Protein 4C68 (pdb70)

Nearest PDB structures (foldseek):
  6may-assembly3_C  TM=1.000E+00  e=2.269E-84  Plasmodium vivax
  8vka-assembly2_B  TM=9.972E-01  e=6.918E-82  Plasmodium vivax Sal-1
  5o9s-assembly2_B  TM=9.877E-01  e=7.662E-59  Homo sapiens
  4uwj-assembly1_A  TM=9.684E-01  e=1.446E-49  Aspergillus fumigatus
  4cax-assembly1_A  TM=9.505E-01  e=1.077E-48  Aspergillus fumigatus

Organism: Plasmodium vivax (strain Salvador I) (NCBI:txid126793)

InterPro domains:
  IPR000903 Glycylpeptide N-tetradecanoyltransferase [PIRSF015892] (17-410)
  IPR000903 Glycylpeptide N-tetradecanoyltransferase [PTHR11377] (14-410)
  IPR016181 Acyl-CoA N-acyltransferase [SSF55729] (26-209)
  IPR016181 Acyl-CoA N-acyltransferase [SSF55729] (211-410)
  IPR022676 Glycylpeptide N-tetradecanoyltransferase, N-terminal [PF01233] (54-207)
  IPR022677 Glycylpeptide N-tetradecanoyltransferase, C-terminal [PF02799] (223-399)
  IPR022678 Glycylpeptide N-tetradecanoyltransferase, conserved site [PS00975] (159-167)
  IPR022678 Glycylpeptide N-tetradecanoyltransferase, conserved site [PS00976] (380-386)

Radius of gyration: 35.95 Å; Cα contacts (8 Å, |Δi|>4): 2367; chains: 3; bounding box: 79×102×96 Å

Foldseek 3Di:
DCVLVVVFQFDDAPDFDDQVAWAFSDDPDDLVVFDPDQFDDPPQKDKDQADLPPLVSLVLLQVQQLQWNDAPPVRFWGWRQDSVQVSLQQPAPPGDSNQWMFMARNVVRHTFWTKGWGWFFKFASRDTAIAIEIDSTTGHPVCPPPPVSVSVVSRSQSVCVNVVHNKYKYKDLDQDRHFLEKWFKWKQFDQQVVCCLLVVDHADPVGDSVVSNVVRDDDLAAPQNQWDWDDPLCLVLCLVQLQVLLPQFRMATRDDSSRSCSQARDDQQFKTKIFDDDPSHTAWMWMWTWIWIQGPPRPPDGIQTETETFDTGHDPDDVLSRVSVNVSVCVVSVHRMYMYIPAACPVVNCVVNVIGTDDTMMGMGMGRIDRHRDYRPRHRGDRD/DCVLQVVFQFADPPDFDDFPAWAFSDDPDDLVPFDPDQDDDPPQKDKDQQDLVDPVSLVLLQVQQQQWADDPPVRFWGWRQDSVQCSLQQCAPPFDSQFWIFMARNVVRHTFWTKGWGWFFKFAQRDTAIAIEIDSTTGHPVCPPPPVSSSNVSRSCRVCVNVVHNKYKYKDLDQDRHFLEKWFKWKQFQQQVVCPLLVVDHDDDVGDSVNRNVVRDDDLAAPQHQWDWDDLLCLVLVLVQLQVLLVQFNIDTNDDSRNSVSQAHDDQQAKTKIFRADPNHTAWMWMWTWIWIAGPPRPPDGIQTETEGFDTGHDPDDPLSRVSNVVSVCVVSPHRMYMYIPEAPPVVNCVVNVIGTDDTMMGMGMGRIDRHRDYRPRPDGDRD/DAVLVVVFQFADAPDFDDQPAKAFSDDDADLVPFDPDAFDDPPQKDKDQQDLVDPVSLVLLQVLQQQWNDAPPVRFWGWRQDSVQVSLQQCAPPGDSQQWMFMARNVVRGTQWTKGWGWFFKAAQNDTATATEIDDGTGHPVCPPPPVSSSSVVRNCRVVVNVVHNKYKYKDLDQDRHFLEKWFKWKFFDQVVVCVVLPNVLDDDLAAPLRQWAFDDPLCLVQCLVQLQVLLVQFNIATNADSSRSCSQGRDDQQAKTKIFRDDPSHTAWMWIWTWIWIAGPPDPPDGIAIETETFDTGHDPDDVLSRVSNNVSVCVVSPHRMYMYIPAAPPVVRCVVSVIHTGDTMMGMGMGRIDRGRDYRNRHRGDRD

Secondary structure (DSSP, 8-state):
--TTGGGSSS--TT----TT-EE-SS-S--GGGS--SPPPPPTTEEEEE--TTSHHHHHHHHHHHHHHS-B-TTSSEEE---HHHHHHHH--TT--GGGEEEEEETTTTEEEEEEEEEEEEEEETTEEEEEEEEEEEEE-GGGTTSSHHHHHHHHHHHHHHTTT---EEEEESS--S--SEEEEEEEEESSHHHHHHTTSS---SS--HHHHHHHT---SS-SSTT-EE--GGGHHHHHHHHHHHHTTSSEEE---HHHHHHHHS-BTTTEEEEEEEETTEEEEEEEEEE--EEESS-SS-SEE-EEEE---EESSS-HHHHHHHHHHHHHHTT-SEEEEES-TTTHHHHTTTT-EEEEEEEEEEEES-EE----GGGB-----/--TTGGGSSS--TT----TT-EE-SS-S--GGGS--SPPP--TTEEEEE--TTSHHHHHHHHHHHHHHS-B-TTSSEEE---HHHHHHHH--TT--GGGEEEEEETTTTEEEEEEEEEEEEEEETTEEEEEEEEEEEEE-GGGTTSSHHHHHHHHHHHHHHTTT--EEEEEESS--S--SEEEEEEEEESSHHHHHHTTSS---SS--HHHHHHHH---S--SSTT-EE--GGGHHHHHHHHHHHHTTSSEEE---HHHHHHHHS-BTTTEEEEEEEETTEEEEEEEEEE--EEESS-SS-SEE-EEEE---EESSS-HHHHHHHHHHHHHHTT-SEEEEES-TTTHHHHTTTT-EEEEEEEEEEEES-EE----GGGB-----/--TTGGGSSS--TT----TT-EE-SS-S--GGGS--SPPP--TTEEEEE--TTSHHHHHHHHHHHHHHS-B-TTSSEEE---HHHHHHHH--TT--GGGEEEEEETTTTEEEEEEEEEEEEEEETTEEEEEEEEEEEEE-GGGTTSSHHHHHHHHHHHHHHTTT---EEEEESS--S--SEEEEEEEEESSHHHHHHTT------SS-SSTT-EE--GGGHHHHHHHHHHHHTTSSEEE---HHHHHHHHS-BTTTEEEEEEEETTEEEEEEEEEE--EEESS-SS--EE-EEEE---EESSS-HHHHHHHHHHHHHHTT-SEEEEES-TTTHHHHTTTTPEEEEEEEEEEEES-EE----GGGB-----

Structure (mmCIF, N/CA/C/O backbone):
data_4C68
#
_entry.id   4C68
#
_cell.length_a   57.330
_cell.length_b   121.430
_cell.length_c   178.740
_cell.angle_alpha   90.00
_cell.angle_beta   90.00
_cell.angle_gamma   90.00
#
_symmetry.space_group_name_H-M   'P 21 21 21'
#
loop_
_entity.id
_entity.type
_entity.pdbx_description
1 polymer 'GLYCYLPEPTIDE N-TETRADECANOYLTRANSFERASE'
2 non-polymer 'FORMIC ACID'
3 non-polymer 'DIMETHYL SULFOXIDE'
4 non-polymer N-(10-aminodecanoyl)-L-seryl-N-(2-cyclohexylethyl)-L-lysinamide
5 non-polymer 2-oxopentadecyl-CoA
6 non-polymer 'CHLORIDE ION'
7 non-polymer 'MAGNESIUM ION'
8 non-polymer 'SULFATE ION'
9 water water
#
loop_
_atom_site.group_PDB
_atom_site.id
_atom_site.type_symbol
_atom_site.label_atom_id
_atom_site.label_alt_id
_atom_site.label_comp_id
_atom_site.label_asym_id
_atom_site.label_entity_id
_atom_site.label_seq_id
_atom_site.pdbx_PDB_ins_code
_atom_site.Cartn_x
_atom_site.Cartn_y
_atom_site.Cartn_z
_atom_site.occupancy
_atom_site.B_iso_or_equiv
_atom_site.auth_seq_id
_atom_site.auth_comp_id
_atom_site.auth_asym_id
_atom_site.auth_atom_id
_atom_site.pdbx_PDB_model_num
ATOM 1 N N A ASP A 1 1 ? 18.094 -42.663 -54.110 0.50 28.08 27 ASP A N 1
ATOM 2 N N B ASP A 1 1 ? 18.118 -40.695 -53.996 0.50 22.27 27 ASP A N 1
ATOM 3 C CA A ASP A 1 1 ? 18.704 -41.478 -54.799 0.50 24.86 27 ASP A CA 1
ATOM 4 C CA B ASP A 1 1 ? 19.197 -39.777 -54.472 0.50 19.70 27 ASP A CA 1
ATOM 5 C C A ASP A 1 1 ? 18.158 -41.317 -56.218 0.50 23.44 27 ASP A C 1
ATOM 6 C C B ASP A 1 1 ? 19.236 -39.457 -55.989 0.50 19.55 27 ASP A C 1
ATOM 7 O O A ASP A 1 1 ? 17.512 -42.218 -56.757 0.50 26.05 27 ASP A O 1
ATOM 8 O O B ASP A 1 1 ? 20.035 -38.620 -56.376 0.50 16.76 27 ASP A O 1
ATOM 17 N N . TYR A 1 2 ? 18.413 -40.152 -56.798 1.00 20.22 28 TYR A N 1
ATOM 18 C CA . TYR A 1 2 ? 18.044 -39.832 -58.211 1.00 16.68 28 TYR A CA 1
ATOM 19 C C . TYR A 1 2 ? 19.268 -39.397 -59.003 1.00 16.77 28 TYR A C 1
ATOM 20 O O . TYR A 1 2 ? 19.410 -38.241 -59.387 1.00 13.11 28 TYR A O 1
ATOM 29 N N . LYS A 1 3 ? 20.123 -40.364 -59.269 1.00 15.24 29 LYS A N 1
ATOM 30 C CA A LYS A 1 3 ? 21.411 -40.174 -59.944 0.50 15.10 29 LYS A CA 1
ATOM 31 C CA B LYS A 1 3 ? 21.411 -40.118 -59.913 0.50 14.95 29 LYS A CA 1
ATOM 32 C C . LYS A 1 3 ? 21.270 -39.585 -61.367 1.00 14.00 29 LYS A C 1
ATOM 33 O O . LYS A 1 3 ? 22.074 -38.768 -61.803 1.00 15.14 29 LYS A O 1
ATOM 44 N N . PHE A 1 4 ? 20.218 -40.021 -62.095 1.00 11.35 30 PHE A N 1
ATOM 45 C CA . PHE A 1 4 ? 19.998 -39.421 -63.405 1.00 10.88 30 PHE A CA 1
ATOM 46 C C . PHE A 1 4 ? 19.289 -38.066 -63.245 1.00 12.61 30 PHE A C 1
ATOM 47 O O . PHE A 1 4 ? 19.733 -37.092 -63.844 1.00 9.92 30 PHE A O 1
ATOM 55 N N . TRP A 1 5 ? 18.160 -38.038 -62.518 1.00 10.30 31 TRP A N 1
ATOM 56 C CA . TRP A 1 5 ? 17.401 -36.814 -62.459 1.00 11.26 31 TRP A CA 1
ATOM 57 C C . TRP A 1 5 ? 18.141 -35.591 -61.918 1.00 13.20 31 TRP A C 1
ATOM 58 O O . TRP A 1 5 ? 17.951 -34.483 -62.390 1.00 10.99 31 TRP A O 1
ATOM 69 N N . TYR A 1 6 ? 19.093 -35.846 -61.010 1.00 12.03 32 TYR A N 1
ATOM 70 C CA A TYR A 1 6 ? 20.035 -34.876 -60.376 0.50 13.41 32 TYR A CA 1
ATOM 71 C CA B TYR A 1 6 ? 19.846 -34.788 -60.399 0.50 12.84 32 TYR A CA 1
ATOM 72 C C . TYR A 1 6 ? 20.864 -34.162 -61.411 1.00 11.15 32 TYR A C 1
ATOM 73 O O . TYR A 1 6 ? 21.311 -33.043 -61.198 1.00 13.61 32 TYR A O 1
ATOM 90 N N . THR A 1 7 ? 21.078 -34.839 -62.566 1.00 10.32 33 THR A N 1
ATOM 91 C CA . THR A 1 7 ? 21.927 -34.247 -63.635 1.00 9.83 33 THR A CA 1
ATOM 92 C C . THR A 1 7 ? 21.174 -33.355 -64.617 1.00 9.84 33 THR A C 1
ATOM 93 O O . THR A 1 7 ? 21.801 -32.693 -65.446 1.00 13.44 33 THR A O 1
ATOM 97 N N . GLN A 1 8 ? 19.866 -33.276 -64.387 1.00 11.81 34 GLN A N 1
ATOM 98 C CA . GLN A 1 8 ? 18.856 -32.610 -65.285 1.00 11.12 34 GLN A CA 1
ATOM 99 C C . GLN A 1 8 ? 18.423 -31.255 -64.696 1.00 10.85 34 GLN A C 1
ATOM 100 O O . GLN A 1 8 ? 18.419 -31.121 -63.466 1.00 11.55 34 GLN A O 1
ATOM 106 N N . PRO A 1 9 ? 18.083 -30.291 -65.586 1.00 9.98 35 PRO A N 1
ATOM 107 C CA . PRO A 1 9 ? 17.457 -29.027 -65.077 1.00 9.18 35 PRO A CA 1
ATOM 108 C C . PRO A 1 9 ? 16.006 -29.185 -64.586 1.00 10.21 35 PRO A C 1
ATOM 109 O O . PRO A 1 9 ? 14.968 -28.848 -65.226 1.00 8.33 35 PRO A O 1
ATOM 113 N N . VAL A 1 10 ? 15.927 -29.772 -63.395 1.00 10.30 36 VAL A N 1
ATOM 114 C CA . VAL A 1 10 ? 14.680 -30.024 -62.670 1.00 8.97 36 VAL A CA 1
ATOM 115 C C . VAL A 1 10 ? 15.007 -29.717 -61.183 1.00 9.52 36 VAL A C 1
ATOM 116 O O . VAL A 1 10 ? 16.166 -29.603 -60.799 1.00 9.89 36 VAL A O 1
ATOM 120 N N . PRO A 1 11 ? 13.981 -29.455 -60.383 1.00 9.74 37 PRO A N 1
ATOM 121 C CA . PRO A 1 11 ? 14.274 -29.110 -58.965 1.00 10.88 37 PRO A CA 1
ATOM 122 C C . PRO A 1 11 ? 14.848 -30.249 -58.202 1.00 12.39 37 PRO A C 1
ATOM 123 O O . PRO A 1 11 ? 14.501 -31.423 -58.483 1.00 14.52 37 PRO A O 1
ATOM 127 N N . LYS A 1 12 ? 15.792 -29.894 -57.307 1.00 15.02 38 LYS A N 1
ATOM 128 C CA . LYS A 1 12 ? 16.202 -30.785 -56.256 1.00 17.13 38 LYS A CA 1
ATOM 129 C C . LYS A 1 12 ? 15.028 -31.090 -55.341 1.00 19.87 38 LYS A C 1
ATOM 130 O O . LYS A 1 12 ? 14.041 -30.319 -55.271 1.00 17.08 38 LYS A O 1
ATOM 136 N N . ILE A 1 13 ? 15.125 -32.214 -54.656 1.00 25.64 39 ILE A N 1
ATOM 137 C CA . ILE A 1 13 ? 14.041 -32.722 -53.791 1.00 28.41 39 ILE A CA 1
ATOM 138 C C . ILE A 1 13 ? 13.614 -31.726 -52.693 1.00 27.15 39 ILE A C 1
ATOM 139 O O . ILE A 1 13 ? 12.445 -31.705 -52.325 1.00 24.06 39 ILE A O 1
ATOM 144 N N . ASN A 1 14 ? 14.518 -30.867 -52.231 1.00 24.51 40 ASN A N 1
ATOM 145 C CA . ASN A 1 14 ? 14.178 -29.857 -51.223 1.00 22.98 40 ASN A CA 1
ATOM 146 C C . ASN A 1 14 ? 13.962 -28.452 -51.742 1.00 22.41 40 ASN A C 1
ATOM 147 O O . ASN A 1 14 ? 13.806 -27.531 -50.941 1.00 22.88 40 ASN A O 1
ATOM 152 N N . ASP A 1 15 ? 13.933 -28.267 -53.077 1.00 22.71 41 ASP A N 1
ATOM 153 C CA . ASP A 1 15 ? 13.781 -26.930 -53.711 1.00 20.92 41 ASP A CA 1
ATOM 154 C C . ASP A 1 15 ? 12.316 -26.459 -53.527 1.00 20.91 41 ASP A C 1
ATOM 155 O O . ASP A 1 15 ? 11.360 -27.227 -53.748 1.00 23.63 41 ASP A O 1
ATOM 160 N N . GLU A 1 16 ? 12.195 -25.193 -53.114 1.00 20.10 42 GLU A N 1
ATOM 161 C CA A GLU A 1 16 ? 10.912 -24.561 -52.822 0.50 19.68 42 GLU A CA 1
ATOM 162 C CA B GLU A 1 16 ? 10.918 -24.585 -52.818 0.50 19.62 42 GLU A CA 1
ATOM 163 C C . GLU A 1 16 ? 11.005 -23.201 -53.402 1.00 18.34 42 GLU A C 1
ATOM 164 O O . GLU A 1 16 ? 11.919 -22.471 -53.065 1.00 19.23 42 GLU A O 1
ATOM 175 N N . PHE A 1 17 ? 10.051 -22.839 -54.286 1.00 16.16 43 PHE A N 1
ATOM 176 C CA . PHE A 1 17 ? 10.123 -21.517 -54.907 1.00 12.97 43 PHE A CA 1
ATOM 177 C C . PHE A 1 17 ? 8.928 -20.655 -54.600 1.00 12.29 43 PHE A C 1
ATOM 178 O O . PHE A 1 17 ? 7.800 -21.109 -54.539 1.00 11.09 43 PHE A O 1
ATOM 186 N N . ASN A 1 18 ? 9.226 -19.335 -54.455 1.00 11.24 44 ASN A N 1
ATOM 187 C CA . ASN A 1 18 ? 8.146 -18.344 -54.262 1.00 12.05 44 ASN A CA 1
ATOM 188 C C . ASN A 1 18 ? 7.188 -18.297 -55.427 1.00 12.01 44 ASN A C 1
ATOM 189 O O . ASN A 1 18 ? 7.594 -18.601 -56.540 1.00 11.78 44 ASN A O 1
ATOM 194 N N . GLU A 1 19 ? 5.933 -17.842 -55.201 1.00 12.18 45 GLU A N 1
ATOM 195 C CA . GLU A 1 19 ? 4.906 -17.587 -56.282 1.00 15.29 45 GLU A CA 1
ATOM 196 C C . GLU A 1 19 ? 5.392 -16.714 -57.411 1.00 16.59 45 GLU A C 1
ATOM 197 O O . GLU A 1 19 ? 5.034 -16.945 -58.537 1.00 17.65 45 GLU A O 1
ATOM 203 N N . SER A 1 20 ? 6.326 -15.821 -57.132 1.00 16.19 46 SER A N 1
ATOM 204 C CA . SER A 1 20 ? 6.789 -14.864 -58.081 1.00 18.95 46 SER A CA 1
ATOM 205 C C . SER A 1 20 ? 7.909 -15.449 -58.999 1.00 18.21 46 SER A C 1
ATOM 206 O O . SER A 1 20 ? 8.268 -14.853 -59.996 1.00 21.41 46 SER A O 1
ATOM 209 N N . VAL A 1 21 ? 8.437 -16.599 -58.619 1.00 16.72 47 VAL A N 1
ATOM 210 C CA . VAL A 1 21 ? 9.446 -17.294 -59.444 1.00 15.82 47 VAL A CA 1
ATOM 211 C C . VAL A 1 21 ? 8.768 -18.161 -60.520 1.00 15.47 47 VAL A C 1
ATOM 212 O O . VAL A 1 21 ? 7.877 -18.909 -60.220 1.00 17.99 47 VAL A O 1
ATOM 216 N N . ASN A 1 22 ? 9.114 -17.935 -61.780 1.00 13.81 48 ASN A N 1
ATOM 217 C CA . ASN A 1 22 ? 8.379 -18.542 -62.912 1.00 14.85 48 ASN A CA 1
ATOM 218 C C . ASN A 1 22 ? 9.307 -18.429 -64.121 1.00 14.98 48 ASN A C 1
ATOM 219 O O . ASN A 1 22 ? 9.176 -17.497 -64.919 1.00 15.28 48 ASN A O 1
ATOM 224 N N . GLU A 1 23 ? 10.295 -19.315 -64.279 1.00 12.48 49 GLU A N 1
ATOM 225 C CA . GLU A 1 23 ? 11.370 -19.069 -65.268 1.00 12.06 49 GLU A CA 1
ATOM 226 C C . GLU A 1 23 ? 12.095 -20.381 -65.438 1.00 11.34 49 GLU A C 1
ATOM 227 O O . GLU A 1 23 ? 11.870 -21.329 -64.622 1.00 12.40 49 GLU A O 1
ATOM 233 N N . PRO A 1 24 ? 12.888 -20.523 -66.486 1.00 10.64 50 PRO A N 1
ATOM 234 C CA . PRO A 1 24 ? 13.641 -21.765 -66.780 1.00 10.85 50 PRO A CA 1
ATOM 235 C C . PRO A 1 24 ? 14.777 -21.933 -65.751 1.00 11.25 50 PRO A C 1
ATOM 236 O O . PRO A 1 24 ? 15.243 -20.936 -65.172 1.00 10.14 50 PRO A O 1
ATOM 240 N N . PHE A 1 25 ? 15.140 -23.184 -65.420 1.00 8.99 51 PHE A N 1
ATOM 241 C CA . PHE A 1 25 ? 16.444 -23.427 -64.815 1.00 10.15 51 PHE A CA 1
ATOM 242 C C . PHE A 1 25 ? 17.576 -22.962 -65.671 1.00 12.23 51 PHE A C 1
ATOM 243 O O . PHE A 1 25 ? 18.479 -22.330 -65.182 1.00 14.34 51 PHE A O 1
ATOM 251 N N . ILE A 1 26 ? 17.510 -23.187 -66.977 1.00 12.01 52 ILE A N 1
ATOM 252 C CA . ILE A 1 26 ? 18.675 -22.870 -67.893 1.00 14.87 52 ILE A CA 1
ATOM 253 C C . ILE A 1 26 ? 18.092 -22.121 -69.089 1.00 13.38 52 ILE A C 1
ATOM 254 O O . ILE A 1 26 ? 17.226 -22.642 -69.830 1.00 13.38 52 ILE A O 1
ATOM 259 N N . SER A 1 27 ? 18.463 -20.850 -69.217 1.00 16.49 53 SER A N 1
ATOM 260 C CA . SER A 1 27 ? 18.002 -19.960 -70.236 1.00 18.04 53 SER A CA 1
ATOM 261 C C . SER A 1 27 ? 19.022 -19.785 -71.342 1.00 19.32 53 SER A C 1
ATOM 262 O O . SER A 1 27 ? 20.176 -20.234 -71.241 1.00 20.91 53 SER A O 1
ATOM 265 N N . ASP A 1 28 ? 18.645 -19.014 -72.366 1.00 20.53 54 ASP A N 1
ATOM 266 C CA . ASP A 1 28 ? 19.597 -18.602 -73.455 1.00 23.09 54 ASP A CA 1
ATOM 267 C C . ASP A 1 28 ? 20.193 -19.865 -74.082 1.00 20.26 54 ASP A C 1
ATOM 268 O O . ASP A 1 28 ? 21.442 -19.995 -74.290 1.00 22.16 54 ASP A O 1
ATOM 273 N N . ASN A 1 29 ? 19.334 -20.845 -74.342 1.00 20.14 55 ASN A N 1
ATOM 274 C CA . ASN A 1 29 ? 19.799 -22.075 -75.003 1.00 16.44 55 ASN A CA 1
ATOM 275 C C . ASN A 1 29 ? 19.841 -21.823 -76.484 1.00 18.76 55 ASN A C 1
ATOM 276 O O . ASN A 1 29 ? 19.111 -20.957 -76.991 1.00 18.31 55 ASN A O 1
ATOM 281 N N . LYS A 1 30 ? 20.721 -22.538 -77.194 1.00 18.52 56 LYS A N 1
ATOM 282 C CA . LYS A 1 30 ? 21.001 -22.292 -78.645 1.00 18.90 56 LYS A CA 1
ATOM 283 C C . LYS A 1 30 ? 20.821 -23.589 -79.413 1.00 16.62 56 LYS A C 1
ATOM 284 O O . LYS A 1 30 ? 21.487 -24.610 -79.083 1.00 16.62 56 LYS A O 1
ATOM 290 N N . VAL A 1 31 ? 19.897 -23.594 -80.391 1.00 16.09 57 VAL A N 1
ATOM 291 C CA . VAL A 1 31 ? 19.659 -24.789 -81.219 1.00 15.48 57 VAL A CA 1
ATOM 292 C C . VAL A 1 31 ? 20.955 -25.219 -81.898 1.00 16.53 57 VAL A C 1
ATOM 293 O O . VAL A 1 31 ? 21.212 -26.413 -82.076 1.00 16.93 57 VAL A O 1
ATOM 297 N N . GLU A 1 32 ? 21.737 -24.214 -82.303 1.00 14.95 58 GLU A N 1
ATOM 298 C CA A GLU A 1 32 ? 23.068 -24.393 -82.875 0.50 15.47 58 GLU A CA 1
ATOM 299 C CA B GLU A 1 32 ? 23.013 -24.521 -82.965 0.50 15.28 58 GLU A CA 1
ATOM 300 C C . GLU A 1 32 ? 23.991 -25.354 -82.089 1.00 15.09 58 GLU A C 1
ATOM 301 O O . GLU A 1 32 ? 24.852 -26.022 -82.670 1.00 15.02 58 GLU A O 1
ATOM 312 N N . ASP A 1 33 ? 23.810 -25.386 -80.729 1.00 12.83 59 ASP A N 1
ATOM 313 C CA . ASP A 1 33 ? 24.796 -26.093 -79.824 1.00 12.69 59 ASP A CA 1
ATOM 314 C C . ASP A 1 33 ? 24.331 -27.534 -79.532 1.00 12.00 59 ASP A C 1
ATOM 315 O O . ASP A 1 33 ? 25.047 -28.300 -78.877 1.00 13.70 59 ASP A O 1
ATOM 320 N N . VAL A 1 34 ? 23.125 -27.857 -79.971 1.00 9.68 60 VAL A N 1
ATOM 321 C CA . VAL A 1 34 ? 22.502 -29.160 -79.538 1.00 10.06 60 VAL A CA 1
ATOM 322 C C . VAL A 1 34 ? 23.251 -30.275 -80.228 1.00 8.75 60 VAL A C 1
ATOM 323 O O . VAL A 1 34 ? 23.539 -30.104 -81.453 1.00 11.14 60 VAL A O 1
ATOM 327 N N . ARG A 1 35 ? 23.384 -31.418 -79.513 1.00 9.36 61 ARG A N 1
ATOM 328 C CA . ARG A 1 35 ? 24.038 -32.548 -80.142 1.00 10.68 61 ARG A CA 1
ATOM 329 C C . ARG A 1 35 ? 23.258 -32.989 -81.378 1.00 10.24 61 ARG A C 1
ATOM 330 O O . ARG A 1 35 ? 22.049 -33.164 -81.327 1.00 9.45 61 ARG A O 1
ATOM 338 N N . LYS A 1 36 ? 24.042 -33.317 -82.445 1.00 12.19 62 LYS A N 1
ATOM 339 C CA A LYS A 1 36 ? 23.563 -33.806 -83.756 0.50 11.93 62 LYS A CA 1
ATOM 340 C CA B LYS A 1 36 ? 23.400 -33.807 -83.656 0.50 12.47 62 LYS A CA 1
ATOM 341 C C . LYS A 1 36 ? 23.557 -35.327 -83.820 1.00 10.78 62 LYS A C 1
ATOM 342 O O . LYS A 1 36 ? 22.966 -35.902 -84.699 1.00 12.26 62 LYS A O 1
ATOM 353 N N . ASP A 1 37 ? 24.258 -35.935 -82.927 1.00 10.24 63 ASP A N 1
ATOM 354 C CA . ASP A 1 37 ? 24.403 -37.372 -82.891 1.00 10.35 63 ASP A CA 1
ATOM 355 C C . ASP A 1 37 ? 23.391 -38.043 -81.956 1.00 11.05 63 ASP A C 1
ATOM 356 O O . ASP A 1 37 ? 23.173 -37.545 -80.915 1.00 12.53 63 ASP A O 1
ATOM 361 N N . GLU A 1 38 ? 22.851 -39.205 -82.366 1.00 9.80 64 GLU A N 1
ATOM 362 C CA . GLU A 1 38 ? 21.864 -39.934 -81.523 1.00 10.56 64 GLU A CA 1
ATOM 363 C C . GLU A 1 38 ? 22.594 -40.523 -80.331 1.00 9.79 64 GLU A C 1
ATOM 364 O O . GLU A 1 38 ? 23.836 -40.853 -80.384 1.00 9.78 64 GLU A O 1
ATOM 370 N N . TYR A 1 39 ? 21.955 -40.570 -79.185 1.00 8.68 65 TYR A N 1
ATOM 371 C CA . TYR A 1 39 ? 22.547 -41.135 -78.010 1.00 9.02 65 TYR A CA 1
ATOM 372 C C . TYR A 1 39 ? 22.860 -42.580 -78.329 1.00 10.21 65 TYR A C 1
ATOM 373 O O . TYR A 1 39 ? 22.191 -43.244 -79.088 1.00 10.62 65 TYR A O 1
ATOM 382 N N . LYS A 1 40 ? 23.853 -43.094 -77.610 0.50 9.20 66 LYS A N 1
ATOM 383 C CA A LYS A 1 40 ? 24.311 -44.463 -77.731 0.50 10.22 66 LYS A CA 1
ATOM 384 C CA B LYS A 1 40 ? 24.267 -44.476 -77.757 0.50 9.70 66 LYS A CA 1
ATOM 385 C C . LYS A 1 40 ? 23.433 -45.429 -76.954 0.50 9.83 66 LYS A C 1
ATOM 386 O O . LYS A 1 40 ? 23.145 -45.231 -75.765 0.50 8.31 66 LYS A O 1
ATOM 397 N N . LEU A 1 41 ? 23.069 -46.499 -77.626 1.00 11.90 67 LEU A N 1
ATOM 398 C CA . LEU A 1 41 ? 22.301 -47.564 -77.034 1.00 12.66 67 LEU A CA 1
ATOM 399 C C . LEU A 1 41 ? 23.247 -48.676 -76.692 1.00 12.17 67 LEU A C 1
ATOM 400 O O . LEU A 1 41 ? 24.334 -48.738 -77.253 1.00 12.73 67 LEU A O 1
ATOM 405 N N . PRO A 1 42 ? 22.836 -49.572 -75.808 1.00 13.52 68 PRO A N 1
ATOM 406 C CA . PRO A 1 42 ? 23.724 -50.720 -75.659 1.00 14.32 68 PRO A CA 1
ATOM 407 C C . PRO A 1 42 ? 23.952 -51.547 -76.943 1.00 13.71 68 PRO A C 1
ATOM 408 O O . PRO A 1 42 ? 23.090 -51.603 -77.813 1.00 12.23 68 PRO A O 1
ATOM 412 N N . PRO A 1 43 ? 25.083 -52.306 -77.034 1.00 14.06 69 PRO A N 1
ATOM 413 C CA . PRO A 1 43 ? 25.247 -53.171 -78.211 1.00 14.62 69 PRO A CA 1
ATOM 414 C C . PRO A 1 43 ? 23.969 -54.054 -78.603 1.00 12.50 69 PRO A C 1
ATOM 415 O O . PRO A 1 43 ? 23.283 -54.571 -77.739 1.00 16.81 69 PRO A O 1
ATOM 419 N N . GLY A 1 44 ? 23.701 -54.146 -79.909 1.00 14.66 70 GLY A N 1
ATOM 420 C CA . GLY A 1 44 ? 22.626 -54.901 -80.516 1.00 15.79 70 GLY A CA 1
ATOM 421 C C . GLY A 1 44 ? 21.236 -54.309 -80.406 1.00 12.81 70 GLY A C 1
ATOM 422 O O . GLY A 1 44 ? 20.239 -54.984 -80.601 1.00 13.49 70 GLY A O 1
ATOM 423 N N . TYR A 1 45 ? 21.155 -53.015 -80.025 1.00 12.57 71 TYR A N 1
ATOM 424 C CA . TYR A 1 45 ? 19.889 -52.279 -80.019 1.00 12.44 71 TYR A CA 1
ATOM 425 C C . TYR A 1 45 ? 20.029 -51.015 -80.872 1.00 11.29 71 TYR A C 1
ATOM 426 O O . TYR A 1 45 ? 21.137 -50.475 -80.987 1.00 14.36 71 TYR A O 1
ATOM 435 N N . SER A 1 46 ? 18.920 -50.601 -81.500 1.00 12.58 72 SER A N 1
ATOM 436 C CA . SER A 1 46 ? 18.943 -49.546 -82.526 1.00 12.04 72 SER A CA 1
ATOM 437 C C . SER A 1 46 ? 17.720 -48.650 -82.322 1.00 10.61 72 SER A C 1
ATOM 438 O O . SER A 1 46 ? 16.582 -49.079 -82.114 1.00 9.01 72 SER A O 1
ATOM 441 N N . TRP A 1 47 ? 17.948 -47.350 -82.586 1.00 9.81 73 TRP A N 1
ATOM 442 C CA . TRP A 1 47 ? 16.841 -46.436 -82.731 1.00 10.04 73 TRP A CA 1
ATOM 443 C C . TRP A 1 47 ? 15.959 -46.804 -83.894 1.00 10.27 73 TRP A C 1
ATOM 444 O O . TRP A 1 47 ? 16.419 -47.279 -84.921 1.00 12.21 73 TRP A O 1
ATOM 455 N N . TYR A 1 48 ? 14.688 -46.479 -83.798 1.00 10.56 74 TYR A N 1
ATOM 456 C CA . TYR A 1 48 ? 13.837 -46.761 -84.936 1.00 12.60 74 TYR A CA 1
ATOM 457 C C . TYR A 1 48 ? 12.891 -45.626 -84.991 1.00 13.57 74 TYR A C 1
ATOM 458 O O . TYR A 1 48 ? 12.354 -45.306 -83.974 1.00 16.05 74 TYR A O 1
ATOM 467 N N . VAL A 1 49 ? 12.610 -44.976 -86.119 1.00 16.56 75 VAL A N 1
ATOM 468 C CA . VAL A 1 49 ? 11.558 -43.932 -86.014 1.00 16.96 75 VAL A CA 1
ATOM 469 C C . VAL A 1 49 ? 10.262 -44.566 -86.460 1.00 14.89 75 VAL A C 1
ATOM 470 O O . VAL A 1 49 ? 10.197 -45.138 -87.562 1.00 17.16 75 VAL A O 1
ATOM 474 N N A CYS A 1 50 ? 9.248 -44.529 -85.588 0.50 11.51 76 CYS A N 1
ATOM 475 N N B CYS A 1 50 ? 9.241 -44.548 -85.599 0.50 14.41 76 CYS A N 1
ATOM 476 C CA A CYS A 1 50 ? 7.962 -45.187 -85.762 0.50 9.57 76 CYS A CA 1
ATOM 477 C CA B CYS A 1 50 ? 7.986 -45.188 -85.943 0.50 13.71 76 CYS A CA 1
ATOM 478 C C A CYS A 1 50 ? 7.010 -44.272 -86.555 0.50 9.88 76 CYS A C 1
ATOM 479 C C B CYS A 1 50 ? 7.131 -44.221 -86.686 0.50 12.68 76 CYS A C 1
ATOM 480 O O A CYS A 1 50 ? 6.874 -43.046 -86.237 0.50 9.05 76 CYS A O 1
ATOM 481 O O B CYS A 1 50 ? 7.151 -42.963 -86.432 0.50 11.61 76 CYS A O 1
ATOM 486 N N . ASP A 1 51 ? 6.337 -44.797 -87.569 1.00 10.40 77 ASP A N 1
ATOM 487 C CA . ASP A 1 51 ? 5.324 -43.975 -88.273 1.00 10.97 77 ASP A CA 1
ATOM 488 C C . ASP A 1 51 ? 3.954 -44.383 -87.761 1.00 10.72 77 ASP A C 1
ATOM 489 O O . ASP A 1 51 ? 3.410 -45.499 -88.137 1.00 9.68 77 ASP A O 1
ATOM 494 N N . VAL A 1 52 ? 3.482 -43.571 -86.813 1.00 10.45 78 VAL A N 1
ATOM 495 C CA . VAL A 1 52 ? 2.249 -43.948 -86.195 1.00 11.17 78 VAL A CA 1
ATOM 496 C C . VAL A 1 52 ? 1.098 -43.898 -87.147 1.00 10.73 78 VAL A C 1
ATOM 497 O O . VAL A 1 52 ? 0.102 -44.531 -86.899 1.00 9.63 78 VAL A O 1
ATOM 501 N N . LYS A 1 53 ? 1.291 -43.295 -88.300 1.00 10.07 79 LYS A N 1
ATOM 502 C CA . LYS A 1 53 ? 0.245 -43.414 -89.337 1.00 9.96 79 LYS A CA 1
ATOM 503 C C . LYS A 1 53 ? 0.252 -44.646 -90.181 1.00 10.46 79 LYS A C 1
ATOM 504 O O . LYS A 1 53 ? -0.715 -44.880 -90.927 1.00 12.98 79 LYS A O 1
ATOM 510 N N . ASP A 1 54 ? 1.270 -45.491 -89.975 1.00 10.51 80 ASP A N 1
ATOM 511 C CA . ASP A 1 54 ? 1.363 -46.757 -90.660 1.00 9.06 80 ASP A CA 1
ATOM 512 C C . ASP A 1 54 ? 0.781 -47.797 -89.745 1.00 10.50 80 ASP A C 1
ATOM 513 O O . ASP A 1 54 ? 1.273 -47.944 -88.630 1.00 9.32 80 ASP A O 1
ATOM 518 N N . GLU A 1 55 ? -0.243 -48.537 -90.177 1.00 9.45 81 GLU A N 1
ATOM 519 C CA . GLU A 1 55 ? -0.922 -49.475 -89.295 1.00 9.91 81 GLU A CA 1
ATOM 520 C C . GLU A 1 55 ? 0.037 -50.504 -88.702 1.00 10.80 81 GLU A C 1
ATOM 521 O O . GLU A 1 55 ? -0.086 -50.813 -87.486 1.00 10.48 81 GLU A O 1
ATOM 527 N N . LYS A 1 56 ? 1.050 -51.002 -89.467 1.00 10.39 82 LYS A N 1
ATOM 528 C CA . LYS A 1 56 ? 1.958 -51.993 -88.881 1.00 10.18 82 LYS A CA 1
ATOM 529 C C . LYS A 1 56 ? 2.893 -51.428 -87.825 1.00 11.61 82 LYS A C 1
ATOM 530 O O . LYS A 1 56 ? 3.060 -52.004 -86.788 1.00 9.30 82 LYS A O 1
ATOM 536 N N . ASP A 1 57 ? 3.512 -50.298 -88.078 1.00 9.93 83 ASP A N 1
ATOM 537 C CA . ASP A 1 57 ? 4.348 -49.641 -86.973 1.00 11.01 83 ASP A CA 1
ATOM 538 C C . ASP A 1 57 ? 3.479 -49.388 -85.751 1.00 10.30 83 ASP A C 1
ATOM 539 O O . ASP A 1 57 ? 3.921 -49.638 -84.621 1.00 9.95 83 ASP A O 1
ATOM 544 N N . ARG A 1 58 ? 2.302 -48.807 -85.980 1.00 8.64 84 ARG A N 1
ATOM 545 C CA . ARG A 1 58 ? 1.388 -48.440 -84.885 1.00 9.91 84 ARG A CA 1
ATOM 546 C C . ARG A 1 58 ? 0.964 -49.755 -84.142 1.00 9.86 84 ARG A C 1
ATOM 547 O O . ARG A 1 58 ? 0.961 -49.787 -82.891 1.00 8.67 84 ARG A O 1
ATOM 555 N N . SER A 1 59 ? 0.820 -50.870 -84.815 1.00 8.97 85 SER A N 1
ATOM 556 C CA A SER A 1 59 ? 0.557 -52.163 -84.153 0.50 9.66 85 SER A CA 1
ATOM 557 C CA B SER A 1 59 ? 0.574 -52.135 -84.125 0.50 9.96 85 SER A CA 1
ATOM 558 C C . SER A 1 59 ? 1.679 -52.630 -83.224 1.00 9.78 85 SER A C 1
ATOM 559 O O . SER A 1 59 ? 1.441 -53.273 -82.169 1.00 10.51 85 SER A O 1
ATOM 564 N N . GLU A 1 60 ? 2.929 -52.357 -83.643 1.00 8.95 86 GLU A N 1
ATOM 565 C CA A GLU A 1 60 ? 4.119 -52.706 -82.918 0.50 9.86 86 GLU A CA 1
ATOM 566 C CA B GLU A 1 60 ? 4.106 -52.721 -82.911 0.50 9.59 86 GLU A CA 1
ATOM 567 C C . GLU A 1 60 ? 4.153 -51.877 -81.623 1.00 8.48 86 GLU A C 1
ATOM 568 O O . GLU A 1 60 ? 4.448 -52.396 -80.575 1.00 8.47 86 GLU A O 1
ATOM 579 N N . ILE A 1 61 ? 3.886 -50.532 -81.690 1.00 8.86 87 ILE A N 1
ATOM 580 C CA . ILE A 1 61 ? 3.841 -49.736 -80.459 1.00 8.39 87 ILE A CA 1
ATOM 581 C C . ILE A 1 61 ? 2.708 -50.272 -79.558 1.00 7.36 87 ILE A C 1
ATOM 582 O O . ILE A 1 61 ? 2.847 -50.537 -78.348 1.00 6.95 87 ILE A O 1
ATOM 587 N N . TYR A 1 62 ? 1.586 -50.613 -80.162 1.00 7.28 88 TYR A N 1
ATOM 588 C CA . TYR A 1 62 ? 0.423 -51.062 -79.416 1.00 9.05 88 TYR A CA 1
ATOM 589 C C . TYR A 1 62 ? 0.842 -52.331 -78.644 1.00 9.59 88 TYR A C 1
ATOM 590 O O . TYR A 1 62 ? 0.466 -52.508 -77.466 1.00 10.29 88 TYR A O 1
ATOM 599 N N . THR A 1 63 ? 1.496 -53.268 -79.328 1.00 9.00 89 THR A N 1
ATOM 600 C CA . THR A 1 63 ? 1.770 -54.561 -78.685 1.00 9.40 89 THR A CA 1
ATOM 601 C C . THR A 1 63 ? 2.744 -54.305 -77.526 1.00 8.85 89 THR A C 1
ATOM 602 O O . THR A 1 63 ? 2.632 -54.878 -76.442 1.00 9.70 89 THR A O 1
ATOM 606 N N . LEU A 1 64 ? 3.750 -53.481 -77.751 1.00 8.04 90 LEU A N 1
ATOM 607 C CA . LEU A 1 64 ? 4.739 -53.142 -76.672 1.00 8.82 90 LEU A CA 1
ATOM 608 C C . LEU A 1 64 ? 4.104 -52.532 -75.408 1.00 7.80 90 LEU A C 1
ATOM 609 O O . LEU A 1 64 ? 4.278 -53.042 -74.271 1.00 7.78 90 LEU A O 1
ATOM 614 N N . LEU A 1 65 ? 3.167 -51.646 -75.620 1.00 9.14 91 LEU A N 1
ATOM 615 C CA . LEU A 1 65 ? 2.474 -51.070 -74.444 1.00 8.73 91 LEU A CA 1
ATOM 616 C C . LEU A 1 65 ? 1.436 -52.038 -73.839 1.00 8.04 91 LEU A C 1
ATOM 617 O O . LEU A 1 65 ? 1.337 -52.061 -72.619 1.00 8.36 91 LEU A O 1
ATOM 622 N N . THR A 1 66 ? 0.732 -52.826 -74.675 1.00 7.88 92 THR A N 1
ATOM 623 C CA . THR A 1 66 ? -0.247 -53.763 -74.092 1.00 8.58 92 THR A CA 1
ATOM 624 C C . THR A 1 66 ? 0.535 -54.713 -73.172 1.00 8.61 92 THR A C 1
ATOM 625 O O . THR A 1 66 ? 0.042 -55.023 -72.060 1.00 8.65 92 THR A O 1
ATOM 629 N N . ASP A 1 67 ? 1.768 -55.157 -73.575 1.00 8.61 93 ASP A N 1
ATOM 630 C CA . ASP A 1 67 ? 2.476 -56.125 -72.759 1.00 9.33 93 ASP A CA 1
ATOM 631 C C . ASP A 1 67 ? 3.218 -55.537 -71.621 1.00 8.79 93 ASP A C 1
ATOM 632 O O . ASP A 1 67 ? 3.523 -56.295 -70.663 1.00 7.60 93 ASP A O 1
ATOM 637 N N . ASN A 1 68 ? 3.562 -54.231 -71.705 1.00 8.07 94 ASN A N 1
ATOM 638 C CA . ASN A 1 68 ? 4.592 -53.743 -70.865 1.00 8.83 94 ASN A CA 1
ATOM 639 C C . ASN A 1 68 ? 4.362 -52.390 -70.194 1.00 7.70 94 ASN A C 1
ATOM 640 O O . ASN A 1 68 ? 5.311 -51.888 -69.598 1.00 8.23 94 ASN A O 1
ATOM 645 N N . TYR A 1 69 ? 3.170 -51.804 -70.375 1.00 8.79 95 TYR A N 1
ATOM 646 C CA . TYR A 1 69 ? 2.964 -50.422 -69.895 1.00 8.15 95 TYR A CA 1
ATOM 647 C C . TYR A 1 69 ? 2.557 -50.477 -68.361 1.00 10.73 95 TYR A C 1
ATOM 648 O O . TYR A 1 69 ? 2.711 -51.514 -67.654 1.00 11.30 95 TYR A O 1
ATOM 657 N N . VAL A 1 70 ? 2.063 -49.382 -67.863 1.00 10.88 96 VAL A N 1
ATOM 658 C CA . VAL A 1 70 ? 1.802 -49.128 -66.435 1.00 11.36 96 VAL A CA 1
ATOM 659 C C . VAL A 1 70 ? 0.728 -50.012 -65.806 1.00 10.82 96 VAL A C 1
ATOM 660 O O . VAL A 1 70 ? -0.303 -50.234 -66.388 1.00 9.87 96 VAL A O 1
ATOM 664 N N . GLU A 1 71 ? 0.952 -50.448 -64.587 1.00 10.91 97 GLU A N 1
ATOM 665 C CA . GLU A 1 71 ? -0.002 -51.312 -63.817 1.00 11.55 97 GLU A CA 1
ATOM 666 C C . GLU A 1 71 ? -0.395 -50.598 -62.563 1.00 12.61 97 GLU A C 1
ATOM 667 O O . GLU A 1 71 ? 0.301 -49.686 -62.107 1.00 11.57 97 GLU A O 1
ATOM 673 N N . ASP A 1 72 ? -1.435 -51.092 -61.895 1.00 12.97 98 ASP A N 1
ATOM 674 C CA . ASP A 1 72 ? -1.782 -50.520 -60.578 1.00 14.25 98 ASP A CA 1
ATOM 675 C C . ASP A 1 72 ? -0.759 -51.123 -59.583 1.00 15.16 98 ASP A C 1
ATOM 676 O O . ASP A 1 72 ? 0.065 -51.988 -59.982 1.00 14.27 98 ASP A O 1
ATOM 681 N N . ASP A 1 73 ? -0.788 -50.652 -58.324 1.00 18.04 99 ASP A N 1
ATOM 682 C CA . ASP A 1 73 ? 0.267 -51.019 -57.399 1.00 20.00 99 ASP A CA 1
ATOM 683 C C . ASP A 1 73 ? 0.271 -52.502 -57.041 1.00 17.31 99 ASP A C 1
ATOM 684 O O . ASP A 1 73 ? 1.290 -53.031 -56.543 1.00 22.29 99 ASP A O 1
ATOM 689 N N A ASP A 1 74 ? -0.847 -53.178 -57.296 0.50 17.34 100 ASP A N 1
ATOM 690 N N B ASP A 1 74 ? -0.841 -53.158 -57.361 0.50 16.22 100 ASP A N 1
ATOM 691 C CA A ASP A 1 74 ? -0.929 -54.600 -56.984 0.50 16.31 100 ASP A CA 1
ATOM 692 C CA B ASP A 1 74 ? -1.031 -54.556 -57.032 0.50 14.71 100 ASP A CA 1
ATOM 693 C C A ASP A 1 74 ? -0.824 -55.510 -58.227 0.50 14.43 100 ASP A C 1
ATOM 694 C C B ASP A 1 74 ? -0.873 -55.490 -58.237 0.50 13.57 100 ASP A C 1
ATOM 695 O O A ASP A 1 74 ? -0.908 -56.749 -58.166 0.50 12.88 100 ASP A O 1
ATOM 696 O O B ASP A 1 74 ? -0.977 -56.724 -58.157 0.50 12.37 100 ASP A O 1
ATOM 705 N N . ASN A 1 75 ? -0.568 -54.884 -59.359 1.00 13.28 101 ASN A N 1
ATOM 706 C CA . ASN A 1 75 ? -0.302 -55.635 -60.593 1.00 13.89 101 ASN A CA 1
ATOM 707 C C . ASN A 1 75 ? -1.451 -56.540 -61.028 1.00 13.60 101 ASN A C 1
ATOM 708 O O . ASN A 1 75 ? -1.251 -57.715 -61.455 1.00 13.57 101 ASN A O 1
ATOM 713 N N . ILE A 1 76 ? -2.660 -55.963 -60.934 1.00 13.13 102 ILE A N 1
ATOM 714 C CA . ILE A 1 76 ? -3.833 -56.583 -61.406 1.00 14.03 102 ILE A CA 1
ATOM 715 C C . ILE A 1 76 ? -4.347 -55.937 -62.695 1.00 14.60 102 ILE A C 1
ATOM 716 O O . ILE A 1 76 ? -4.974 -56.635 -63.478 1.00 13.51 102 ILE A O 1
ATOM 721 N N . PHE A 1 77 ? -4.110 -54.640 -62.902 1.00 13.75 103 PHE A N 1
ATOM 722 C CA . PHE A 1 77 ? -4.717 -53.908 -64.031 1.00 14.11 103 PHE A CA 1
ATOM 723 C C . PHE A 1 77 ? -3.542 -53.202 -64.765 1.00 16.84 103 PHE A C 1
ATOM 724 O O . PHE A 1 77 ? -2.754 -52.385 -64.171 1.00 16.72 103 PHE A O 1
ATOM 732 N N . ARG A 1 78 ? -3.479 -53.481 -66.065 1.00 11.84 104 ARG A N 1
ATOM 733 C CA . ARG A 1 78 ? -2.510 -52.827 -66.919 1.00 11.94 104 ARG A CA 1
ATOM 734 C C . ARG A 1 78 ? -3.169 -51.964 -67.958 1.00 11.37 104 ARG A C 1
ATOM 735 O O . ARG A 1 78 ? -3.946 -52.434 -68.657 1.00 12.41 104 ARG A O 1
ATOM 743 N N . PHE A 1 79 ? -2.767 -50.698 -68.025 1.00 9.89 105 PHE A N 1
ATOM 744 C CA . PHE A 1 79 ? -3.294 -49.829 -69.067 1.00 9.61 105 PHE A CA 1
ATOM 745 C C . PHE A 1 79 ? -3.227 -50.551 -70.446 1.00 8.73 105 PHE A C 1
ATOM 746 O O . PHE A 1 79 ? -2.207 -51.135 -70.820 1.00 9.81 105 PHE A O 1
ATOM 754 N N . ASN A 1 80 ? -4.285 -50.432 -71.213 1.00 8.96 106 ASN A N 1
ATOM 755 C CA . ASN A 1 80 ? -4.378 -51.048 -72.516 1.00 9.45 106 ASN A CA 1
ATOM 756 C C . ASN A 1 80 ? -4.866 -49.978 -73.535 1.00 8.53 106 ASN A C 1
ATOM 757 O O . ASN A 1 80 ? -5.926 -50.161 -74.121 1.00 9.97 106 ASN A O 1
ATOM 762 N N . TYR A 1 81 ? -4.082 -48.898 -73.774 1.00 9.91 107 TYR A N 1
ATOM 763 C CA . TYR A 1 81 ? -4.402 -47.926 -74.803 1.00 9.19 107 TYR A CA 1
ATOM 764 C C . TYR A 1 81 ? -4.677 -48.636 -76.144 1.00 9.23 107 TYR A C 1
ATOM 765 O O . TYR A 1 81 ? -3.842 -49.460 -76.562 1.00 10.46 107 TYR A O 1
ATOM 774 N N . SER A 1 82 ? -5.773 -48.276 -76.833 1.00 8.30 108 SER A N 1
ATOM 775 C CA . SER A 1 82 ? -5.988 -48.903 -78.129 1.00 8.09 108 SER A CA 1
ATOM 776 C C . SER A 1 82 ? -5.064 -48.360 -79.198 1.00 7.92 108 SER A C 1
ATOM 777 O O . SER A 1 82 ? -4.537 -47.313 -79.058 1.00 7.99 108 SER A O 1
ATOM 780 N N . ALA A 1 83 ? -4.880 -49.115 -80.268 1.00 7.70 109 ALA A N 1
ATOM 781 C CA . ALA A 1 83 ? -4.161 -48.596 -81.380 1.00 7.35 109 ALA A CA 1
ATOM 782 C C . ALA A 1 83 ? -4.695 -47.298 -81.965 1.00 8.62 109 ALA A C 1
ATOM 783 O O . ALA A 1 83 ? -3.945 -46.403 -82.250 1.00 8.79 109 ALA A O 1
ATOM 785 N N . GLU A 1 84 ? -6.012 -47.237 -82.109 1.00 8.47 110 GLU A N 1
ATOM 786 C CA A GLU A 1 84 ? -6.647 -45.984 -82.587 0.50 9.18 110 GLU A CA 1
ATOM 787 C CA B GLU A 1 84 ? -6.606 -46.005 -82.573 0.50 8.78 110 GLU A CA 1
ATOM 788 C C . GLU A 1 84 ? -6.468 -44.874 -81.592 1.00 9.56 110 GLU A C 1
ATOM 789 O O . GLU A 1 84 ? -6.375 -43.690 -82.039 1.00 9.25 110 GLU A O 1
ATOM 800 N N . PHE A 1 85 ? -6.459 -45.178 -80.258 1.00 8.84 111 PHE A N 1
ATOM 801 C CA . PHE A 1 85 ? -6.160 -44.114 -79.236 1.00 8.01 111 PHE A CA 1
ATOM 802 C C . PHE A 1 85 ? -4.771 -43.559 -79.510 1.00 8.70 111 PHE A C 1
ATOM 803 O O . PHE A 1 85 ? -4.456 -42.328 -79.392 1.00 7.86 111 PHE A O 1
ATOM 811 N N . LEU A 1 86 ? -3.826 -44.453 -79.752 1.00 9.15 112 LEU A N 1
ATOM 812 C CA . LEU A 1 86 ? -2.440 -44.030 -79.922 1.00 8.67 112 LEU A CA 1
ATOM 813 C C . LEU A 1 86 ? -2.305 -43.101 -81.148 1.00 9.09 112 LEU A C 1
ATOM 814 O O . LEU A 1 86 ? -1.569 -42.109 -81.134 1.00 9.97 112 LEU A O 1
ATOM 819 N N . LEU A 1 87 ? -2.988 -43.472 -82.239 1.00 8.71 113 LEU A N 1
ATOM 820 C CA . LEU A 1 87 ? -2.996 -42.620 -83.456 1.00 8.58 113 LEU A CA 1
ATOM 821 C C . LEU A 1 87 ? -3.456 -41.194 -83.022 1.00 8.58 113 LEU A C 1
ATOM 822 O O . LEU A 1 87 ? -2.912 -40.210 -83.427 1.00 8.91 113 LEU A O 1
ATOM 827 N N . TRP A 1 88 ? -4.676 -41.108 -82.440 1.00 7.89 114 TRP A N 1
ATOM 828 C CA . TRP A 1 88 ? -5.123 -39.802 -81.920 1.00 8.87 114 TRP A CA 1
ATOM 829 C C . TRP A 1 88 ? -4.176 -39.056 -80.966 1.00 8.89 114 TRP A C 1
ATOM 830 O O . TRP A 1 88 ? -3.921 -37.855 -81.144 1.00 9.58 114 TRP A O 1
ATOM 841 N N . ALA A 1 89 ? -3.638 -39.732 -79.962 1.00 8.20 115 ALA A N 1
ATOM 842 C CA . ALA A 1 89 ? -2.734 -39.122 -78.990 1.00 8.19 115 ALA A CA 1
ATOM 843 C C . ALA A 1 89 ? -1.507 -38.559 -79.660 1.00 8.84 115 ALA A C 1
ATOM 844 O O . ALA A 1 89 ? -0.967 -37.552 -79.236 1.00 9.15 115 ALA A O 1
ATOM 846 N N . LEU A 1 90 ? -1.063 -39.191 -80.760 1.00 10.07 116 LEU A N 1
ATOM 847 C CA . LEU A 1 90 ? 0.274 -38.839 -81.227 1.00 11.32 116 LEU A CA 1
ATOM 848 C C . LEU A 1 90 ? 0.307 -38.002 -82.472 1.00 10.26 116 LEU A C 1
ATOM 849 O O . LEU A 1 90 ? 1.319 -37.559 -82.858 1.00 10.04 116 LEU A O 1
ATOM 854 N N . THR A 1 91 ? -0.820 -37.813 -83.084 1.00 9.29 117 THR A N 1
ATOM 855 C CA . THR A 1 91 ? -0.985 -37.046 -84.340 1.00 11.11 117 THR A CA 1
ATOM 856 C C . THR A 1 91 ? -1.671 -35.707 -84.265 1.00 13.29 117 THR A C 1
ATOM 857 O O . THR A 1 91 ? -2.308 -35.296 -85.228 1.00 14.25 117 THR A O 1
ATOM 861 N N . SER A 1 92 ? -1.543 -35.068 -83.110 1.00 13.47 118 SER A N 1
ATOM 862 C CA . SER A 1 92 ? -2.095 -33.786 -82.894 1.00 12.88 118 SER A CA 1
ATOM 863 C C . SER A 1 92 ? -1.463 -32.779 -83.819 1.00 12.60 118 SER A C 1
ATOM 864 O O . SER A 1 92 ? -0.414 -33.018 -84.493 1.00 11.73 118 SER A O 1
ATOM 867 N N . PRO A 1 93 ? -2.102 -31.598 -83.870 1.00 11.08 119 PRO A N 1
ATOM 868 C CA . PRO A 1 93 ? -1.572 -30.635 -84.867 1.00 12.19 119 PRO A CA 1
ATOM 869 C C . PRO A 1 93 ? -0.140 -30.309 -84.708 1.00 12.42 119 PRO A C 1
ATOM 870 O O . PRO A 1 93 ? 0.294 -29.980 -83.607 1.00 13.60 119 PRO A O 1
ATOM 874 N N . ASN A 1 94 ? 0.531 -30.269 -85.858 1.00 13.08 120 ASN A N 1
ATOM 875 C CA . ASN A 1 94 ? 1.985 -30.005 -85.949 1.00 14.48 120 ASN A CA 1
ATOM 876 C C . ASN A 1 94 ? 2.872 -31.007 -85.197 1.00 11.79 120 ASN A C 1
ATOM 877 O O . ASN A 1 94 ? 4.035 -30.744 -84.946 1.00 12.40 120 ASN A O 1
ATOM 882 N N . TYR A 1 95 ? 2.352 -32.213 -85.006 1.00 10.49 121 TYR A N 1
ATOM 883 C CA . TYR A 1 95 ? 3.166 -33.254 -84.466 1.00 10.46 121 TYR A CA 1
ATOM 884 C C . TYR A 1 95 ? 4.310 -33.551 -85.434 1.00 9.61 121 TYR A C 1
ATOM 885 O O . TYR A 1 95 ? 4.395 -33.269 -86.628 1.00 9.40 121 TYR A O 1
ATOM 894 N N . LEU A 1 96 ? 5.327 -34.043 -84.822 1.00 10.44 122 LEU A N 1
ATOM 895 C CA . LEU A 1 96 ? 6.600 -34.427 -85.500 1.00 10.74 122 LEU A CA 1
ATOM 896 C C . LEU A 1 96 ? 6.744 -35.942 -85.422 1.00 11.09 122 LEU A C 1
ATOM 897 O O . LEU A 1 96 ? 6.806 -36.530 -84.372 1.00 10.65 122 LEU A O 1
ATOM 902 N N . LYS A 1 97 ? 6.781 -36.595 -86.581 1.00 9.74 123 LYS A N 1
ATOM 903 C CA . LYS A 1 97 ? 7.132 -38.021 -86.690 0.50 10.19 123 LYS A CA 1
ATOM 904 C C . LYS A 1 97 ? 8.420 -38.389 -85.913 1.00 10.35 123 LYS A C 1
ATOM 905 O O . LYS A 1 97 ? 8.502 -39.478 -85.317 1.00 9.80 123 LYS A O 1
ATOM 911 N N . THR A 1 98 ? 9.366 -37.475 -85.886 1.00 10.08 124 THR A N 1
ATOM 912 C CA . THR A 1 98 ? 10.758 -37.795 -85.368 1.00 12.78 124 THR A CA 1
ATOM 913 C C . THR A 1 98 ? 10.769 -37.735 -83.821 1.00 12.35 124 THR A C 1
ATOM 914 O O . THR A 1 98 ? 11.790 -38.035 -83.178 1.00 13.14 124 THR A O 1
ATOM 918 N N . TRP A 1 99 ? 9.622 -37.297 -83.267 1.00 11.58 125 TRP A N 1
ATOM 919 C CA . TRP A 1 99 ? 9.369 -37.369 -81.844 1.00 8.40 125 TRP A CA 1
ATOM 920 C C . TRP A 1 99 ? 8.734 -38.640 -81.387 1.00 9.69 125 TRP A C 1
ATOM 921 O O . TRP A 1 99 ? 8.361 -38.731 -80.251 1.00 8.20 125 TRP A O 1
ATOM 932 N N . HIS A 1 100 ? 8.552 -39.607 -82.289 1.00 7.81 126 HIS A N 1
ATOM 933 C CA . HIS A 1 100 ? 7.888 -40.909 -81.945 1.00 7.61 126 HIS A CA 1
ATOM 934 C C . HIS A 1 100 ? 9.030 -41.920 -82.084 1.00 7.58 126 HIS A C 1
ATOM 935 O O . HIS A 1 100 ? 9.284 -42.456 -83.213 1.00 7.37 126 HIS A O 1
ATOM 942 N N . ILE A 1 101 ? 9.755 -42.178 -81.026 1.00 7.88 127 ILE A N 1
ATOM 943 C CA . ILE A 1 101 ? 11.031 -42.870 -81.069 1.00 9.69 127 ILE A CA 1
ATOM 944 C C . ILE A 1 101 ? 10.916 -44.291 -80.500 1.00 9.60 127 ILE A C 1
ATOM 945 O O . ILE A 1 101 ? 10.521 -44.483 -79.326 1.00 9.66 127 ILE A O 1
ATOM 950 N N . GLY A 1 102 ? 11.165 -45.307 -81.343 1.00 9.55 128 GLY A N 1
ATOM 951 C CA . GLY A 1 102 ? 11.321 -46.647 -80.810 1.00 10.28 128 GLY A CA 1
ATOM 952 C C . GLY A 1 102 ? 12.754 -47.055 -80.618 1.00 8.46 128 GLY A C 1
ATOM 953 O O . GLY A 1 102 ? 13.695 -46.429 -81.175 1.00 10.44 128 GLY A O 1
ATOM 954 N N . VAL A 1 103 ? 12.899 -48.252 -79.982 1.00 9.00 129 VAL A N 1
ATOM 955 C CA . VAL A 1 103 ? 14.171 -48.907 -79.912 1.00 11.24 129 VAL A CA 1
ATOM 956 C C . VAL A 1 103 ? 13.885 -50.351 -80.232 1.00 10.94 129 VAL A C 1
ATOM 957 O O . VAL A 1 103 ? 12.924 -50.919 -79.662 1.00 10.73 129 VAL A O 1
ATOM 961 N N . LYS A 1 104 ? 14.645 -50.891 -81.223 1.00 12.76 130 LYS A N 1
ATOM 962 C CA . LYS A 1 104 ? 14.589 -52.300 -81.644 1.00 10.23 130 LYS A CA 1
ATOM 963 C C . LYS A 1 104 ? 15.720 -53.118 -81.113 1.00 10.72 130 LYS A C 1
ATOM 964 O O . LYS A 1 104 ? 16.809 -52.669 -80.952 1.00 9.03 130 LYS A O 1
ATOM 970 N N . TYR A 1 105 ? 15.436 -54.360 -80.742 1.00 13.07 131 TYR A N 1
ATOM 971 C CA . TYR A 1 105 ? 16.501 -55.326 -80.602 1.00 12.61 131 TYR A CA 1
ATOM 972 C C . TYR A 1 105 ? 16.908 -55.876 -81.999 1.00 12.86 131 TYR A C 1
ATOM 973 O O . TYR A 1 105 ? 16.025 -56.462 -82.630 1.00 13.76 131 TYR A O 1
ATOM 982 N N . ASP A 1 106 ? 18.169 -55.703 -82.457 1.00 11.14 132 ASP A N 1
ATOM 983 C CA . ASP A 1 106 ? 18.532 -55.952 -83.882 1.00 12.08 132 ASP A CA 1
ATOM 984 C C . ASP A 1 106 ? 18.231 -57.421 -84.259 1.00 11.49 132 ASP A C 1
ATOM 985 O O . ASP A 1 106 ? 17.534 -57.698 -85.278 1.00 13.49 132 ASP A O 1
ATOM 990 N N . ALA A 1 107 ? 18.569 -58.330 -83.366 1.00 11.04 133 ALA A N 1
ATOM 991 C CA . ALA A 1 107 ? 18.508 -59.816 -83.730 1.00 10.88 133 ALA A CA 1
ATOM 992 C C . ALA A 1 107 ? 17.098 -60.293 -83.952 1.00 11.38 133 ALA A C 1
ATOM 993 O O . ALA A 1 107 ? 16.871 -61.073 -84.876 1.00 13.35 133 ALA A O 1
ATOM 995 N N . SER A 1 108 ? 16.103 -59.763 -83.198 1.00 13.40 134 SER A N 1
ATOM 996 C CA . SER A 1 108 ? 14.687 -60.127 -83.427 1.00 15.69 134 SER A CA 1
ATOM 997 C C . SER A 1 108 ? 13.925 -59.127 -84.331 1.00 14.57 134 SER A C 1
ATOM 998 O O . SER A 1 108 ? 12.815 -59.441 -84.854 1.00 18.05 134 SER A O 1
ATOM 1001 N N . ASN A 1 109 ? 14.467 -57.904 -84.497 1.00 13.25 135 ASN A N 1
ATOM 1002 C CA . ASN A 1 109 ? 13.755 -56.833 -85.232 1.00 14.63 135 ASN A CA 1
ATOM 1003 C C . ASN A 1 109 ? 12.453 -56.417 -84.505 1.00 14.52 135 ASN A C 1
ATOM 1004 O O . ASN A 1 109 ? 11.503 -55.938 -85.117 1.00 16.59 135 ASN A O 1
ATOM 1009 N N . LYS A 1 110 ? 12.421 -56.656 -83.218 1.00 13.97 136 LYS A N 1
ATOM 1010 C CA A LYS A 1 110 ? 11.219 -56.346 -82.496 0.50 12.71 136 LYS A CA 1
ATOM 1011 C CA B LYS A 1 110 ? 11.256 -56.463 -82.345 0.50 13.39 136 LYS A CA 1
ATOM 1012 C C . LYS A 1 110 ? 11.431 -55.123 -81.619 1.00 13.23 136 LYS A C 1
ATOM 1013 O O . LYS A 1 110 ? 12.537 -54.829 -81.122 1.00 13.61 136 LYS A O 1
ATOM 1024 N N . LEU A 1 111 ? 10.355 -54.371 -81.485 1.00 13.40 137 LEU A N 1
ATOM 1025 C CA . LEU A 1 111 ? 10.358 -53.137 -80.695 1.00 12.44 137 LEU A CA 1
ATOM 1026 C C . LEU A 1 111 ? 10.361 -53.423 -79.184 1.00 11.48 137 LEU A C 1
ATOM 1027 O O . LEU A 1 111 ? 9.485 -54.100 -78.681 1.00 15.01 137 LEU A O 1
ATOM 1032 N N . ILE A 1 112 ? 11.354 -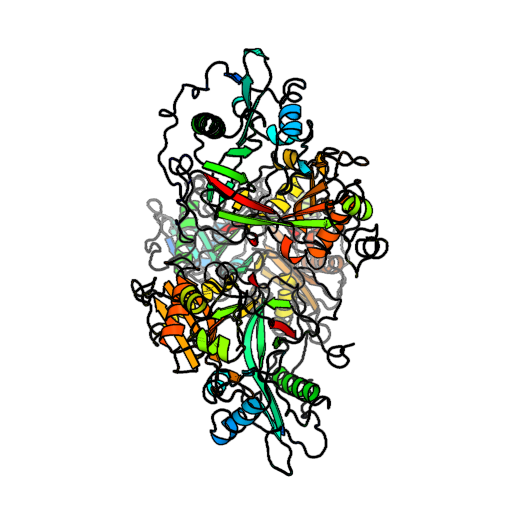52.911 -78.490 1.00 10.12 138 ILE A N 1
ATOM 1033 C CA . ILE A 1 112 ? 11.487 -53.137 -77.075 1.00 9.74 138 ILE A CA 1
ATOM 1034 C C . ILE A 1 112 ? 11.430 -51.867 -76.197 1.00 9.27 138 ILE A C 1
ATOM 1035 O O . ILE A 1 112 ? 11.481 -51.950 -74.973 1.00 10.63 138 ILE A O 1
ATOM 1040 N N . GLY A 1 113 ? 11.452 -50.723 -76.822 1.00 8.74 139 GLY A N 1
ATOM 1041 C CA . GLY A 1 113 ? 11.298 -49.530 -76.029 1.00 8.85 139 GLY A CA 1
ATOM 1042 C C . GLY A 1 113 ? 10.692 -48.494 -76.920 1.00 8.22 139 GLY A C 1
ATOM 1043 O O . GLY A 1 113 ? 10.638 -48.579 -78.164 1.00 8.60 139 GLY A O 1
ATOM 1044 N N . PHE A 1 114 ? 10.139 -47.473 -76.247 1.00 7.99 140 PHE A N 1
ATOM 1045 C CA . PHE A 1 114 ? 9.438 -46.368 -76.956 1.00 6.06 140 PHE A CA 1
ATOM 1046 C C . PHE A 1 114 ? 9.380 -45.133 -76.059 1.00 6.51 140 PHE A C 1
ATOM 1047 O O . PHE A 1 114 ? 9.372 -45.272 -74.801 1.00 7.93 140 PHE A O 1
ATOM 1055 N N . ILE A 1 115 ? 9.384 -43.976 -76.731 1.00 6.46 141 ILE A N 1
ATOM 1056 C CA . ILE A 1 115 ? 9.141 -42.685 -75.977 1.00 6.59 141 ILE A CA 1
ATOM 1057 C C . ILE A 1 115 ? 8.557 -41.725 -76.978 1.00 6.75 141 ILE A C 1
ATOM 1058 O O . ILE A 1 115 ? 8.812 -41.841 -78.201 1.00 6.28 141 ILE A O 1
ATOM 1063 N N . SER A 1 116 ? 7.621 -40.853 -76.560 1.00 7.51 142 SER A N 1
ATOM 1064 C CA . SER A 1 116 ? 7.011 -39.933 -77.583 1.00 7.27 142 SER A CA 1
ATOM 1065 C C . SER A 1 116 ? 6.874 -38.549 -77.011 1.00 6.33 142 SER A C 1
ATOM 1066 O O . SER A 1 116 ? 6.806 -38.333 -75.774 1.00 6.51 142 SER A O 1
ATOM 1069 N N . ALA A 1 117 ? 6.836 -37.557 -77.901 1.00 6.46 143 ALA A N 1
ATOM 1070 C CA . ALA A 1 117 ? 6.400 -36.234 -77.541 1.00 6.83 143 ALA A CA 1
ATOM 1071 C C . ALA A 1 117 ? 5.522 -35.622 -78.606 1.00 7.65 143 ALA A C 1
ATOM 1072 O O . ALA A 1 117 ? 5.644 -35.954 -79.750 1.00 7.55 143 ALA A O 1
ATOM 1074 N N . ILE A 1 118 ? 4.671 -34.672 -78.206 1.00 6.65 144 ILE A N 1
ATOM 1075 C CA . ILE A 1 118 ? 3.894 -33.808 -79.157 1.00 6.66 144 ILE A CA 1
ATOM 1076 C C . ILE A 1 118 ? 4.119 -32.376 -78.658 1.00 7.00 144 ILE A C 1
ATOM 1077 O O . ILE A 1 118 ? 4.194 -32.088 -77.443 1.00 8.50 144 ILE A O 1
ATOM 1082 N N . PRO A 1 119 ? 4.059 -31.402 -79.550 1.00 7.80 145 PRO A N 1
ATOM 1083 C CA . PRO A 1 119 ? 4.120 -30.004 -79.167 1.00 8.91 145 PRO A CA 1
ATOM 1084 C C . PRO A 1 119 ? 2.849 -29.504 -78.575 1.00 10.25 145 PRO A C 1
ATOM 1085 O O . PRO A 1 119 ? 1.759 -29.838 -79.069 1.00 13.95 145 PRO A O 1
ATOM 1089 N N . THR A 1 120 ? 2.984 -28.620 -77.594 1.00 11.22 146 THR A N 1
ATOM 1090 C CA . THR A 1 120 ? 1.812 -28.064 -76.930 1.00 12.76 146 THR A CA 1
ATOM 1091 C C . THR A 1 120 ? 2.213 -26.658 -76.350 1.00 10.81 146 THR A C 1
ATOM 1092 O O . THR A 1 120 ? 3.339 -26.513 -75.831 1.00 11.85 146 THR A O 1
ATOM 1096 N N . ASP A 1 121 ? 1.317 -25.668 -76.454 1.00 10.61 147 ASP A N 1
ATOM 1097 C CA A ASP A 1 121 ? 1.594 -24.411 -75.769 0.50 10.31 147 ASP A CA 1
ATOM 1098 C CA B ASP A 1 121 ? 1.547 -24.411 -75.798 0.50 10.95 147 ASP A CA 1
ATOM 1099 C C . ASP A 1 121 ? 1.006 -24.547 -74.375 1.00 10.24 147 ASP A C 1
ATOM 1100 O O . ASP A 1 121 ? -0.164 -24.870 -74.186 1.00 10.95 147 ASP A O 1
ATOM 1109 N N . ILE A 1 122 ? 1.868 -24.412 -73.415 1.00 8.84 148 ILE A N 1
ATOM 1110 C CA . ILE A 1 122 ? 1.488 -24.491 -72.032 1.00 10.08 148 ILE A CA 1
ATOM 1111 C C . ILE A 1 122 ? 1.606 -23.153 -71.291 1.00 9.46 148 ILE A C 1
ATOM 1112 O O . ILE A 1 122 ? 2.621 -22.521 -71.317 1.00 8.76 148 ILE A O 1
ATOM 1117 N N . CYS A 1 123 ? 0.486 -22.836 -70.635 1.00 9.99 149 CYS A N 1
ATOM 1118 C CA . CYS A 1 123 ? 0.492 -21.687 -69.743 1.00 10.15 149 CYS A CA 1
ATOM 1119 C C . CYS A 1 123 ? 0.706 -22.052 -68.292 1.00 9.64 149 CYS A C 1
ATOM 1120 O O . CYS A 1 123 ? -0.152 -22.740 -67.677 1.00 9.70 149 CYS A O 1
ATOM 1123 N N . ILE A 1 124 ? 1.872 -21.668 -67.765 1.00 10.22 150 ILE A N 1
ATOM 1124 C CA . ILE A 1 124 ? 2.214 -21.966 -66.353 1.00 10.87 150 ILE A CA 1
ATOM 1125 C C . ILE A 1 124 ? 2.274 -20.555 -65.649 1.00 12.10 150 ILE A C 1
ATOM 1126 O O . ILE A 1 124 ? 3.116 -19.698 -65.993 1.00 12.73 150 ILE A O 1
ATOM 1131 N N . HIS A 1 125 ? 1.428 -20.375 -64.607 1.00 10.56 151 HIS A N 1
ATOM 1132 C CA . HIS A 1 125 ? 1.474 -19.159 -63.801 1.00 13.60 151 HIS A CA 1
ATOM 1133 C C . HIS A 1 125 ? 1.444 -17.929 -64.737 1.00 11.20 151 HIS A C 1
ATOM 1134 O O . HIS A 1 125 ? 2.264 -17.008 -64.538 1.00 10.28 151 HIS A O 1
ATOM 1141 N N . LYS A 1 126 ? 0.550 -17.987 -65.746 1.00 14.28 152 LYS A N 1
ATOM 1142 C CA . LYS A 1 126 ? 0.359 -16.824 -66.659 1.00 17.22 152 LYS A CA 1
ATOM 1143 C C . LYS A 1 126 ? 1.572 -16.501 -67.579 1.00 20.22 152 LYS A C 1
ATOM 1144 O O . LYS A 1 126 ? 1.840 -15.330 -68.020 1.00 19.46 152 LYS A O 1
ATOM 1150 N N . ARG A 1 127 ? 2.334 -17.514 -67.889 1.00 13.90 153 ARG A N 1
ATOM 1151 C CA . ARG A 1 127 ? 3.271 -17.344 -69.034 1.00 14.90 153 ARG A CA 1
ATOM 1152 C C . ARG A 1 127 ? 3.064 -18.517 -69.914 1.00 12.48 153 ARG A C 1
ATOM 1153 O O . ARG A 1 127 ? 3.090 -19.661 -69.423 1.00 13.44 153 ARG A O 1
ATOM 1161 N N . THR A 1 128 ? 2.843 -18.272 -71.194 1.00 12.24 154 THR A N 1
ATOM 1162 C CA . THR A 1 128 ? 2.673 -19.323 -72.227 1.00 11.83 154 THR A CA 1
ATOM 1163 C C . THR A 1 128 ? 4.035 -19.648 -72.784 1.00 11.94 154 THR A C 1
ATOM 1164 O O . THR A 1 128 ? 4.717 -18.776 -73.255 1.00 11.72 154 THR A O 1
ATOM 1168 N N . ILE A 1 129 ? 4.372 -20.946 -72.784 1.00 10.34 155 ILE A N 1
ATOM 1169 C CA . ILE A 1 129 ? 5.664 -21.409 -73.269 1.00 12.39 155 ILE A CA 1
ATOM 1170 C C . ILE A 1 129 ? 5.418 -22.540 -74.265 1.00 12.25 155 ILE A C 1
ATOM 1171 O O . ILE A 1 129 ? 4.523 -23.425 -74.011 1.00 12.45 155 ILE A O 1
ATOM 1176 N N B LYS A 1 130 ? 6.107 -22.542 -75.386 0.38 12.39 156 LYS A N 1
ATOM 1177 N N C LYS A 1 130 ? 6.110 -22.541 -75.383 0.62 11.28 156 LYS A N 1
ATOM 1178 C CA B LYS A 1 130 ? 6.027 -23.720 -76.238 0.38 12.39 156 LYS A CA 1
ATOM 1179 C CA C LYS A 1 130 ? 6.055 -23.707 -76.258 0.62 10.71 156 LYS A CA 1
ATOM 1180 C C B LYS A 1 130 ? 6.735 -24.854 -75.530 0.38 12.29 156 LYS A C 1
ATOM 1181 C C C LYS A 1 130 ? 6.732 -24.846 -75.518 0.62 11.54 156 LYS A C 1
ATOM 1182 O O B LYS A 1 130 ? 7.920 -24.787 -75.292 0.38 12.08 156 LYS A O 1
ATOM 1183 O O C LYS A 1 130 ? 7.920 -24.790 -75.292 0.62 12.06 156 LYS A O 1
ATOM 1194 N N . MET A 1 131 ? 6.012 -25.963 -75.443 1.00 11.30 157 MET A N 1
ATOM 1195 C CA A MET A 1 131 ? 6.586 -27.109 -74.747 0.50 9.05 157 MET A CA 1
ATOM 1196 C CA B MET A 1 131 ? 6.626 -27.085 -74.769 0.50 11.93 157 MET A CA 1
ATOM 1197 C C . MET A 1 131 ? 6.393 -28.346 -75.597 1.00 9.48 157 MET A C 1
ATOM 1198 O O . MET A 1 131 ? 5.628 -28.345 -76.601 1.00 11.31 157 MET A O 1
ATOM 1207 N N . ALA A 1 132 ? 7.032 -29.401 -75.173 1.00 10.65 158 ALA A N 1
ATOM 1208 C CA . ALA A 1 132 ? 6.652 -30.766 -75.567 1.00 9.45 158 ALA A CA 1
ATOM 1209 C C . ALA A 1 132 ? 5.974 -31.519 -74.459 1.00 9.87 158 ALA A C 1
ATOM 1210 O O . ALA A 1 132 ? 6.366 -31.407 -73.242 1.00 9.50 158 ALA A O 1
ATOM 1212 N N . GLU A 1 133 ? 4.963 -32.316 -74.780 1.00 7.21 159 GLU A N 1
ATOM 1213 C CA . GLU A 1 133 ? 4.328 -33.154 -73.804 1.00 9.21 159 GLU A CA 1
ATOM 1214 C C . GLU A 1 133 ? 4.856 -34.526 -74.075 1.00 8.47 159 GLU A C 1
ATOM 1215 O O . GLU A 1 133 ? 4.621 -35.025 -75.080 1.00 8.52 159 GLU A O 1
ATOM 1221 N N . VAL A 1 134 ? 5.450 -35.118 -73.076 1.00 8.42 160 VAL A N 1
ATOM 1222 C CA . VAL A 1 134 ? 6.111 -36.451 -73.198 1.00 8.98 160 VAL A CA 1
ATOM 1223 C C . VAL A 1 134 ? 5.197 -37.566 -72.687 1.00 9.56 160 VAL A C 1
ATOM 1224 O O . VAL A 1 134 ? 4.614 -37.360 -71.568 1.00 10.90 160 VAL A O 1
ATOM 1228 N N . ASN A 1 135 ? 5.051 -38.667 -73.384 1.00 9.30 161 ASN A N 1
ATOM 1229 C CA . ASN A 1 135 ? 4.126 -39.710 -72.951 1.00 9.53 161 ASN A CA 1
ATOM 1230 C C . ASN A 1 135 ? 4.526 -40.975 -73.553 1.00 7.92 161 ASN A C 1
ATOM 1231 O O . ASN A 1 135 ? 5.416 -41.030 -74.446 1.00 8.47 161 ASN A O 1
ATOM 1236 N N . PHE A 1 136 ? 4.057 -42.044 -72.937 1.00 7.51 162 PHE A N 1
ATOM 1237 C CA . PHE A 1 136 ? 4.230 -43.420 -73.455 1.00 7.19 162 PHE A CA 1
ATOM 1238 C C . PHE A 1 136 ? 5.646 -43.948 -73.331 1.00 7.20 162 PHE A C 1
ATOM 1239 O O . PHE A 1 136 ? 5.999 -44.801 -74.145 1.00 7.90 162 PHE A O 1
ATOM 1247 N N . LEU A 1 137 ? 6.441 -43.476 -72.452 1.00 7.06 163 LEU A N 1
ATOM 1248 C CA . LEU A 1 137 ? 7.782 -44.049 -72.169 1.00 6.69 163 LEU A CA 1
ATOM 1249 C C . LEU A 1 137 ? 7.565 -45.465 -71.677 1.00 8.32 163 LEU A C 1
ATOM 1250 O O . LEU A 1 137 ? 6.780 -45.745 -70.729 1.00 8.27 163 LEU A O 1
ATOM 1255 N N . CYS A 1 138 ? 8.171 -46.363 -72.362 1.00 6.45 164 CYS A N 1
ATOM 1256 C CA . CYS A 1 138 ? 7.981 -47.777 -72.058 1.00 7.23 164 CYS A CA 1
ATOM 1257 C C . CYS A 1 138 ? 9.258 -48.529 -72.407 1.00 7.66 164 CYS A C 1
ATOM 1258 O O . CYS A 1 138 ? 9.789 -48.457 -73.570 1.00 7.91 164 CYS A O 1
ATOM 1261 N N . VAL A 1 139 ? 9.686 -49.353 -71.469 1.00 7.40 165 VAL A N 1
ATOM 1262 C CA . VAL A 1 139 ? 10.764 -50.360 -71.763 1.00 8.26 165 VAL A CA 1
ATOM 1263 C C . VAL A 1 139 ? 10.174 -51.760 -71.459 1.00 8.10 165 VAL A C 1
ATOM 1264 O O . VAL A 1 139 ? 9.539 -51.979 -70.389 1.00 8.27 165 VAL A O 1
ATOM 1268 N N . HIS A 1 140 ? 10.402 -52.698 -72.393 1.00 7.58 166 HIS A N 1
ATOM 1269 C CA . HIS A 1 140 ? 10.066 -54.155 -72.209 1.00 8.65 166 HIS A CA 1
ATOM 1270 C C . HIS A 1 140 ? 10.367 -54.692 -70.791 1.00 9.79 166 HIS A C 1
ATOM 1271 O O . HIS A 1 140 ? 11.449 -54.403 -70.218 1.00 8.69 166 HIS A O 1
ATOM 1278 N N . LYS A 1 141 ? 9.393 -55.455 -70.240 1.00 9.47 167 LYS A N 1
ATOM 1279 C CA . LYS A 1 141 ? 9.535 -55.947 -68.887 1.00 10.21 167 LYS A CA 1
ATOM 1280 C C . LYS A 1 141 ? 10.834 -56.766 -68.691 1.00 11.39 167 LYS A C 1
ATOM 1281 O O . LYS A 1 141 ? 11.362 -56.821 -67.605 1.00 11.11 167 LYS A O 1
ATOM 1287 N N . THR A 1 142 ? 11.286 -57.406 -69.746 1.00 10.51 168 THR A N 1
ATOM 1288 C CA . THR A 1 142 ? 12.508 -58.167 -69.742 1.00 11.36 168 THR A CA 1
ATOM 1289 C C . THR A 1 142 ? 13.798 -57.387 -69.690 1.00 13.28 168 THR A C 1
ATOM 1290 O O . THR A 1 142 ? 14.854 -57.925 -69.449 1.00 11.70 168 THR A O 1
ATOM 1294 N N . LEU A 1 143 ? 13.747 -56.073 -69.908 1.00 10.01 169 LEU A N 1
ATOM 1295 C CA . LEU A 1 143 ? 14.965 -55.257 -70.013 1.00 12.14 169 LEU A CA 1
ATOM 1296 C C . LEU A 1 143 ? 14.905 -54.099 -68.982 1.00 10.87 169 LEU A C 1
ATOM 1297 O O . LEU A 1 143 ? 15.471 -53.073 -69.175 1.00 13.38 169 LEU A O 1
ATOM 1302 N N . ARG A 1 144 ? 14.244 -54.325 -67.873 1.00 10.61 170 ARG A N 1
ATOM 1303 C CA . ARG A 1 144 ? 14.125 -53.273 -66.849 1.00 10.76 170 ARG A CA 1
ATOM 1304 C C . ARG A 1 144 ? 15.342 -53.106 -65.991 1.00 12.45 170 ARG A C 1
ATOM 1305 O O . ARG A 1 144 ? 16.096 -54.096 -65.722 1.00 13.65 170 ARG A O 1
ATOM 1313 N N . SER A 1 145 ? 15.475 -51.890 -65.466 1.00 12.28 171 SER A N 1
ATOM 1314 C CA . SER A 1 145 ? 16.530 -51.507 -64.548 1.00 11.25 171 SER A CA 1
ATOM 1315 C C . SER A 1 145 ? 17.910 -51.705 -65.174 1.00 11.35 171 SER A C 1
ATOM 1316 O O . SER A 1 145 ? 18.843 -52.050 -64.470 1.00 13.38 171 SER A O 1
ATOM 1319 N N . LYS A 1 146 ? 17.980 -51.464 -66.488 1.00 12.31 172 LYS A N 1
ATOM 1320 C CA . LYS A 1 146 ? 19.229 -51.446 -67.193 1.00 11.70 172 LYS A CA 1
ATOM 1321 C C . LYS A 1 146 ? 19.600 -50.046 -67.638 1.00 10.50 172 LYS A C 1
ATOM 1322 O O . LYS A 1 146 ? 20.624 -49.857 -68.390 1.00 12.17 172 LYS A O 1
ATOM 1328 N N . ARG A 1 147 ? 18.925 -49.073 -67.062 1.00 10.62 173 ARG A N 1
ATOM 1329 C CA . ARG A 1 147 ? 19.163 -47.654 -67.445 1.00 9.71 173 ARG A CA 1
ATOM 1330 C C . ARG A 1 147 ? 18.921 -47.322 -68.930 1.00 11.51 173 ARG A C 1
ATOM 1331 O O . ARG A 1 147 ? 19.551 -46.377 -69.462 1.00 11.43 173 ARG A O 1
ATOM 1339 N N . LEU A 1 148 ? 17.936 -47.971 -69.548 1.00 9.85 174 LEU A N 1
ATOM 1340 C CA . LEU A 1 148 ? 17.504 -47.573 -70.863 1.00 11.15 174 LEU A CA 1
ATOM 1341 C C . LEU A 1 148 ? 16.683 -46.351 -70.814 1.00 11.28 174 LEU A C 1
ATOM 1342 O O . LEU A 1 148 ? 16.756 -45.579 -71.722 1.00 10.89 174 LEU A O 1
ATOM 1347 N N . ALA A 1 149 ? 15.904 -46.126 -69.745 1.00 9.46 175 ALA A N 1
ATOM 1348 C CA . ALA A 1 149 ? 14.937 -45.048 -69.749 1.00 9.78 175 ALA A CA 1
ATOM 1349 C C . ALA A 1 149 ? 15.686 -43.706 -69.830 1.00 9.46 175 ALA A C 1
ATOM 1350 O O . ALA A 1 149 ? 15.340 -42.895 -70.590 1.00 9.02 175 ALA A O 1
ATOM 1352 N N . PRO A 1 150 ? 16.784 -43.511 -69.078 1.00 10.40 176 PRO A N 1
ATOM 1353 C CA . PRO A 1 150 ? 17.490 -42.189 -69.325 1.00 8.68 176 PRO A CA 1
ATOM 1354 C C . PRO A 1 150 ? 18.081 -42.036 -70.729 1.00 8.90 176 PRO A C 1
ATOM 1355 O O . PRO A 1 150 ? 18.187 -40.861 -71.193 1.00 6.60 176 PRO A O 1
ATOM 1359 N N . VAL A 1 151 ? 18.371 -43.139 -71.453 1.00 7.28 177 VAL A N 1
ATOM 1360 C CA . VAL A 1 151 ? 18.800 -43.000 -72.813 1.00 8.29 177 VAL A CA 1
ATOM 1361 C C . VAL A 1 151 ? 17.649 -42.447 -73.613 1.00 9.05 177 VAL A C 1
ATOM 1362 O O . VAL A 1 151 ? 17.821 -41.488 -74.370 1.00 8.05 177 VAL A O 1
ATOM 1366 N N . LEU A 1 152 ? 16.442 -43.031 -73.496 1.00 8.30 178 LEU A N 1
ATOM 1367 C CA . LEU A 1 152 ? 15.218 -42.578 -74.192 1.00 7.63 178 LEU A CA 1
ATOM 1368 C C . LEU A 1 152 ? 14.849 -41.117 -73.867 1.00 7.33 178 LEU A C 1
ATOM 1369 O O . LEU A 1 152 ? 14.623 -40.320 -74.757 1.00 7.22 178 LEU A O 1
ATOM 1374 N N . ILE A 1 153 ? 14.999 -40.777 -72.592 1.00 6.93 179 ILE A N 1
ATOM 1375 C CA . ILE A 1 153 ? 14.751 -39.401 -72.149 1.00 7.35 179 ILE A CA 1
ATOM 1376 C C . ILE A 1 153 ? 15.691 -38.439 -72.737 1.00 7.83 179 ILE A C 1
ATOM 1377 O O . ILE A 1 153 ? 15.315 -37.397 -73.211 1.00 7.35 179 ILE A O 1
ATOM 1382 N N . LYS A 1 154 ? 16.975 -38.730 -72.632 1.00 8.09 180 LYS A N 1
ATOM 1383 C CA . LYS A 1 154 ? 18.014 -37.835 -73.205 1.00 7.65 180 LYS A CA 1
ATOM 1384 C C . LYS A 1 154 ? 17.849 -37.716 -74.738 1.00 7.79 180 LYS A C 1
ATOM 1385 O O . LYS A 1 154 ? 18.034 -36.596 -75.339 1.00 8.07 180 LYS A O 1
ATOM 1391 N N . GLU A 1 155 ? 17.570 -38.824 -75.407 1.00 7.50 181 GLU A N 1
ATOM 1392 C CA . GLU A 1 155 ? 17.349 -38.757 -76.877 1.00 8.50 181 GLU A CA 1
ATOM 1393 C C . GLU A 1 155 ? 16.090 -37.933 -77.246 1.00 7.82 181 GLU A C 1
ATOM 1394 O O . GLU A 1 155 ? 16.163 -37.100 -78.240 1.00 6.52 181 GLU A O 1
ATOM 1400 N N . ILE A 1 156 ? 14.927 -38.074 -76.607 1.00 8.14 182 ILE A N 1
ATOM 1401 C CA . ILE A 1 156 ? 13.826 -37.226 -76.990 1.00 7.64 182 ILE A CA 1
ATOM 1402 C C . ILE A 1 156 ? 14.189 -35.772 -76.593 1.00 7.55 182 ILE A C 1
ATOM 1403 O O . ILE A 1 156 ? 13.816 -34.859 -77.285 1.00 6.55 182 ILE A O 1
ATOM 1408 N N . THR A 1 157 ? 14.852 -35.564 -75.461 1.00 7.52 183 THR A N 1
ATOM 1409 C CA . THR A 1 157 ? 15.202 -34.172 -75.155 1.00 7.28 183 THR A CA 1
ATOM 1410 C C . THR A 1 157 ? 16.023 -33.553 -76.258 1.00 7.84 183 THR A C 1
ATOM 1411 O O . THR A 1 157 ? 15.792 -32.386 -76.635 1.00 8.08 183 THR A O 1
ATOM 1415 N N . ARG A 1 158 ? 17.008 -34.250 -76.779 1.00 6.84 184 ARG A N 1
ATOM 1416 C CA . ARG A 1 158 ? 17.825 -33.736 -77.800 1.00 7.84 184 ARG A CA 1
ATOM 1417 C C . ARG A 1 158 ? 16.953 -33.419 -79.017 1.00 8.03 184 ARG A C 1
ATOM 1418 O O . ARG A 1 158 ? 17.064 -32.346 -79.567 1.00 8.53 184 ARG A O 1
ATOM 1426 N N . ARG A 1 159 ? 16.063 -34.318 -79.383 1.00 7.34 185 ARG A N 1
ATOM 1427 C CA . ARG A 1 159 ? 15.241 -34.038 -80.617 1.00 8.93 185 ARG A CA 1
ATOM 1428 C C . ARG A 1 159 ? 14.365 -32.833 -80.434 1.00 8.36 185 ARG A C 1
ATOM 1429 O O . ARG A 1 159 ? 14.155 -32.070 -81.333 1.00 10.35 185 ARG A O 1
ATOM 1437 N N . ILE A 1 160 ? 13.816 -32.662 -79.248 1.00 8.02 186 ILE A N 1
ATOM 1438 C CA . ILE A 1 160 ? 12.891 -31.581 -78.928 1.00 8.32 186 ILE A CA 1
ATOM 1439 C C . ILE A 1 160 ? 13.713 -30.341 -78.915 1.00 7.35 186 ILE A C 1
ATOM 1440 O O . ILE A 1 160 ? 13.322 -29.364 -79.524 1.00 8.90 186 ILE A O 1
ATOM 1445 N N . ASN A 1 161 ? 14.956 -30.346 -78.410 1.00 7.76 187 ASN A N 1
ATOM 1446 C CA . ASN A 1 161 ? 15.741 -29.102 -78.378 1.00 8.13 187 ASN A CA 1
ATOM 1447 C C . ASN A 1 161 ? 16.160 -28.665 -79.809 1.00 10.42 187 ASN A C 1
ATOM 1448 O O . ASN A 1 161 ? 16.370 -27.448 -80.102 1.00 10.23 187 ASN A O 1
ATOM 1453 N N . LEU A 1 162 ? 16.298 -29.627 -80.720 1.00 11.21 188 LEU A N 1
ATOM 1454 C CA . LEU A 1 162 ? 16.557 -29.289 -82.147 1.00 15.43 188 LEU A CA 1
ATOM 1455 C C . LEU A 1 162 ? 15.498 -28.390 -82.726 1.00 13.64 188 LEU A C 1
ATOM 1456 O O . LEU A 1 162 ? 15.766 -27.662 -83.661 1.00 15.35 188 LEU A O 1
ATOM 1461 N N . GLU A 1 163 ? 14.303 -28.414 -82.155 1.00 12.86 189 GLU A N 1
ATOM 1462 C CA . GLU A 1 163 ? 13.167 -27.642 -82.618 1.00 13.77 189 GLU A CA 1
ATOM 1463 C C . GLU A 1 163 ? 13.082 -26.324 -81.862 1.00 13.24 189 GLU A C 1
ATOM 1464 O O . GLU A 1 163 ? 12.060 -25.618 -81.997 1.00 15.52 189 GLU A O 1
ATOM 1470 N N . ASN A 1 164 ? 14.149 -25.987 -81.137 1.00 10.49 190 ASN A N 1
ATOM 1471 C CA . ASN A 1 164 ? 14.157 -24.719 -80.311 1.00 10.96 190 ASN A CA 1
ATOM 1472 C C . ASN A 1 164 ? 13.139 -24.697 -79.196 1.00 11.31 190 ASN A C 1
ATOM 1473 O O . ASN A 1 164 ? 12.777 -23.655 -78.783 1.00 9.29 190 ASN A O 1
ATOM 1478 N N . ILE A 1 165 ? 12.839 -25.888 -78.637 1.00 8.60 191 ILE A N 1
ATOM 1479 C CA . ILE A 1 165 ? 11.865 -26.055 -77.539 1.00 8.65 191 ILE A CA 1
ATOM 1480 C C . ILE A 1 165 ? 12.660 -26.601 -76.307 1.00 7.81 191 ILE A C 1
ATOM 1481 O O . ILE A 1 165 ? 13.481 -27.532 -76.493 1.00 7.32 191 ILE A O 1
ATOM 1486 N N . TRP A 1 166 ? 12.579 -25.984 -75.101 1.00 8.19 192 TRP A N 1
ATOM 1487 C CA . TRP A 1 166 ? 13.488 -26.229 -73.995 1.00 9.65 192 TRP A CA 1
ATOM 1488 C C . TRP A 1 166 ? 12.779 -26.541 -72.679 1.00 8.19 192 TRP A C 1
ATOM 1489 O O . TRP A 1 166 ? 13.492 -26.709 -71.695 1.00 9.96 192 TRP A O 1
ATOM 1500 N N . GLN A 1 167 ? 11.453 -26.708 -72.776 1.00 8.19 193 GLN A N 1
ATOM 1501 C CA . GLN A 1 167 ? 10.568 -27.102 -71.649 1.00 9.64 193 GLN A CA 1
ATOM 1502 C C . GLN A 1 167 ? 9.664 -28.213 -72.112 1.00 8.03 193 GLN A C 1
ATOM 1503 O O . GLN A 1 167 ? 9.366 -28.368 -73.302 1.00 7.46 193 GLN A O 1
ATOM 1509 N N . ALA A 1 168 ? 9.290 -29.075 -71.138 1.00 8.87 194 ALA A N 1
ATOM 1510 C CA . ALA A 1 168 ? 8.355 -30.187 -71.376 1.00 9.08 194 ALA A CA 1
ATOM 1511 C C . ALA A 1 168 ? 7.525 -30.362 -70.178 1.00 7.07 194 ALA A C 1
ATOM 1512 O O . ALA A 1 168 ? 7.873 -29.868 -69.044 1.00 7.98 194 ALA A O 1
ATOM 1514 N N . ILE A 1 169 ? 6.376 -30.943 -70.441 1.00 7.26 195 ILE A N 1
ATOM 1515 C CA . ILE A 1 169 ? 5.377 -31.220 -69.392 1.00 8.30 195 ILE A CA 1
ATOM 1516 C C . ILE A 1 169 ? 5.158 -32.731 -69.444 1.00 8.79 195 ILE A C 1
ATOM 1517 O O . ILE A 1 169 ? 5.165 -33.331 -70.506 1.00 10.02 195 ILE A O 1
ATOM 1522 N N . TYR A 1 170 ? 5.058 -33.368 -68.321 1.00 7.74 196 TYR A N 1
ATOM 1523 C CA . TYR A 1 170 ? 4.843 -34.852 -68.306 1.00 9.87 196 TYR A CA 1
ATOM 1524 C C . TYR A 1 170 ? 4.168 -35.174 -67.009 1.00 9.03 196 TYR A C 1
ATOM 1525 O O . TYR A 1 170 ? 4.254 -34.363 -66.052 1.00 9.31 196 TYR A O 1
ATOM 1534 N N . THR A 1 171 ? 3.701 -36.429 -66.885 1.00 10.91 197 THR A N 1
ATOM 1535 C CA . THR A 1 171 ? 3.029 -36.863 -65.691 1.00 10.32 197 THR A CA 1
ATOM 1536 C C . THR A 1 171 ? 3.518 -38.297 -65.399 1.00 10.35 197 THR A C 1
ATOM 1537 O O . THR A 1 171 ? 4.002 -39.033 -66.312 1.00 9.14 197 THR A O 1
ATOM 1541 N N . ALA A 1 172 ? 3.458 -38.681 -64.146 1.00 9.88 198 ALA A N 1
ATOM 1542 C CA . ALA A 1 172 ? 3.786 -40.092 -63.806 1.00 10.39 198 ALA A CA 1
ATOM 1543 C C . ALA A 1 172 ? 3.045 -40.362 -62.518 1.00 9.49 198 ALA A C 1
ATOM 1544 O O . ALA A 1 172 ? 2.713 -39.443 -61.723 1.00 9.48 198 ALA A O 1
ATOM 1546 N N . GLY A 1 173 ? 2.821 -41.650 -62.257 1.00 9.25 199 GLY A N 1
ATOM 1547 C CA . GLY A 1 173 ? 2.442 -42.123 -60.911 1.00 10.39 199 GLY A CA 1
ATOM 1548 C C . GLY A 1 173 ? 3.605 -42.225 -59.961 1.00 11.24 199 GLY A C 1
ATOM 1549 O O . GLY A 1 173 ? 3.338 -42.168 -58.768 1.00 12.82 199 GLY A O 1
ATOM 1550 N N . VAL A 1 174 ? 4.855 -42.307 -60.395 1.00 11.13 200 VAL A N 1
ATOM 1551 C CA . VAL A 1 174 ? 5.999 -42.461 -59.544 1.00 11.77 200 VAL A CA 1
ATOM 1552 C C . VAL A 1 174 ? 6.356 -41.012 -59.117 1.00 12.88 200 VAL A C 1
ATOM 1553 O O . VAL A 1 174 ? 6.255 -40.009 -59.896 1.00 10.81 200 VAL A O 1
ATOM 1557 N N . TYR A 1 175 ? 6.849 -40.881 -57.914 1.00 12.66 201 TYR A N 1
ATOM 1558 C CA . TYR A 1 175 ? 7.438 -39.655 -57.441 1.00 13.30 201 TYR A CA 1
ATOM 1559 C C . TYR A 1 175 ? 8.873 -39.428 -57.978 1.00 13.63 201 TYR A C 1
ATOM 1560 O O . TYR A 1 175 ? 9.786 -40.278 -57.852 1.00 16.43 201 TYR A O 1
ATOM 1569 N N . LEU A 1 176 ? 9.070 -38.267 -58.573 1.00 10.57 202 LEU A N 1
ATOM 1570 C CA . LEU A 1 176 ? 10.336 -37.901 -59.185 1.00 9.99 202 LEU A CA 1
ATOM 1571 C C . LEU A 1 176 ? 10.601 -36.446 -58.817 1.00 9.16 202 LEU A C 1
ATOM 1572 O O . LEU A 1 176 ? 9.677 -35.762 -58.397 1.00 10.96 202 LEU A O 1
ATOM 1577 N N . PRO A 1 177 ? 11.908 -36.027 -58.933 1.00 9.47 203 PRO A N 1
ATOM 1578 C CA . PRO A 1 177 ? 12.154 -34.563 -58.738 1.00 10.56 203 PRO A CA 1
ATOM 1579 C C . PRO A 1 177 ? 11.622 -33.660 -59.801 1.00 12.22 203 PRO A C 1
ATOM 1580 O O . PRO A 1 177 ? 12.004 -33.800 -60.950 1.00 14.94 203 PRO A O 1
ATOM 1584 N N . LYS A 1 178 ? 10.686 -32.752 -59.519 1.00 12.18 204 LYS A N 1
ATOM 1585 C CA . LYS A 1 178 ? 9.903 -32.650 -58.278 1.00 11.05 204 LYS A CA 1
ATOM 1586 C C . LYS A 1 178 ? 8.480 -32.186 -58.751 1.00 10.16 204 LYS A C 1
ATOM 1587 O O . LYS A 1 178 ? 8.453 -31.268 -59.585 1.00 10.78 204 LYS A O 1
ATOM 1593 N N . PRO A 1 179 ? 7.374 -32.733 -58.295 1.00 9.81 205 PRO A N 1
ATOM 1594 C CA . PRO A 1 179 ? 6.050 -32.394 -58.831 1.00 9.87 205 PRO A CA 1
ATOM 1595 C C . PRO A 1 179 ? 5.760 -30.893 -58.650 1.00 9.12 205 PRO A C 1
ATOM 1596 O O . PRO A 1 179 ? 6.139 -30.267 -57.563 1.00 10.73 205 PRO A O 1
ATOM 1600 N N . VAL A 1 180 ? 5.137 -30.299 -59.655 1.00 8.96 206 VAL A N 1
ATOM 1601 C CA . VAL A 1 180 ? 4.589 -28.926 -59.499 1.00 9.02 206 VAL A CA 1
ATOM 1602 C C . VAL A 1 180 ? 3.137 -29.099 -58.883 1.00 10.18 206 VAL A C 1
ATOM 1603 O O . VAL A 1 180 ? 2.639 -28.175 -58.195 1.00 11.51 206 VAL A O 1
ATOM 1607 N N . SER A 1 181 ? 2.519 -30.259 -59.070 1.00 9.40 207 SER A N 1
ATOM 1608 C CA . SER A 1 181 ? 1.308 -30.618 -58.384 1.00 8.57 207 SER A CA 1
ATOM 1609 C C . SER A 1 181 ? 1.103 -32.102 -58.278 1.00 8.46 207 SER A C 1
ATOM 1610 O O . SER A 1 181 ? 1.751 -32.833 -58.952 1.00 8.87 207 SER A O 1
ATOM 1613 N N . ASP A 1 182 ? 0.125 -32.592 -57.509 1.00 9.03 208 ASP A N 1
ATOM 1614 C CA . ASP A 1 182 ? -0.081 -34.068 -57.253 1.00 9.56 208 ASP A CA 1
ATOM 1615 C C . ASP A 1 182 ? -1.584 -34.257 -57.090 1.00 9.78 208 ASP A C 1
ATOM 1616 O O . ASP A 1 182 ? -2.160 -33.655 -56.167 1.00 10.25 208 ASP A O 1
ATOM 1621 N N . ALA A 1 183 ? -2.224 -35.035 -57.956 1.00 9.45 209 ALA A N 1
ATOM 1622 C CA . ALA A 1 183 ? -3.663 -35.210 -57.921 1.00 9.42 209 ALA A CA 1
ATOM 1623 C C . ALA A 1 183 ? -3.988 -36.669 -57.728 1.00 8.23 209 ALA A C 1
ATOM 1624 O O . ALA A 1 183 ? -3.685 -37.493 -58.561 1.00 8.06 209 ALA A O 1
ATOM 1626 N N . ARG A 1 184 ? -4.781 -36.950 -56.747 1.00 8.84 210 ARG A N 1
ATOM 1627 C CA . ARG A 1 184 ? -5.288 -38.304 -56.581 1.00 9.32 210 ARG A CA 1
ATOM 1628 C C . ARG A 1 184 ? -6.337 -38.598 -57.619 1.00 9.16 210 ARG A C 1
ATOM 1629 O O . ARG A 1 184 ? -7.087 -37.690 -58.062 1.00 8.30 210 ARG A O 1
ATOM 1637 N N . TYR A 1 185 ? -6.414 -39.883 -57.999 1.00 8.50 211 TYR A N 1
ATOM 1638 C CA . TYR A 1 185 ? -7.505 -40.372 -58.786 1.00 8.85 211 TYR A CA 1
ATOM 1639 C C . TYR A 1 185 ? -8.670 -40.781 -57.894 1.00 8.75 211 TYR A C 1
ATOM 1640 O O . TYR A 1 185 ? -8.488 -41.299 -56.803 1.00 8.65 211 TYR A O 1
ATOM 1649 N N . TYR A 1 186 ? -9.873 -40.576 -58.390 1.00 7.74 212 TYR A N 1
ATOM 1650 C CA . TYR A 1 186 ? -11.116 -41.022 -57.742 1.00 8.83 212 TYR A CA 1
ATOM 1651 C C . TYR A 1 186 ? -11.922 -41.759 -58.760 1.00 8.52 212 TYR A C 1
ATOM 1652 O O . TYR A 1 186 ? -11.733 -41.547 -59.976 1.00 7.51 212 TYR A O 1
ATOM 1661 N N . HIS A 1 187 ? -12.761 -42.650 -58.292 1.00 8.03 213 HIS A N 1
ATOM 1662 C CA . HIS A 1 187 ? -13.404 -43.620 -59.161 1.00 7.65 213 HIS A CA 1
ATOM 1663 C C . HIS A 1 187 ? -14.895 -43.773 -58.915 1.00 9.97 213 HIS A C 1
ATOM 1664 O O . HIS A 1 187 ? -15.268 -43.945 -57.775 1.00 8.72 213 HIS A O 1
ATOM 1671 N N . ARG A 1 188 ? -15.731 -43.677 -59.920 1.00 9.79 214 ARG A N 1
ATOM 1672 C CA . ARG A 1 188 ? -17.141 -43.711 -59.725 1.00 8.72 214 ARG A CA 1
ATOM 1673 C C . ARG A 1 188 ? -17.670 -44.987 -60.354 1.00 7.54 214 ARG A C 1
ATOM 1674 O O . ARG A 1 188 ? -17.667 -45.175 -61.602 1.00 7.97 214 ARG A O 1
ATOM 1682 N N . SER A 1 189 ? -18.039 -45.960 -59.521 1.00 7.94 215 SER A N 1
ATOM 1683 C CA . SER A 1 189 ? -18.401 -47.240 -60.015 1.00 8.40 215 SER A CA 1
ATOM 1684 C C . SER A 1 189 ? -19.651 -47.149 -60.900 1.00 7.53 215 SER A C 1
ATOM 1685 O O . SER A 1 189 ? -20.685 -46.536 -60.489 1.00 6.89 215 SER A O 1
ATOM 1688 N N . ILE A 1 190 ? -19.680 -47.880 -62.018 1.00 7.46 216 ILE A N 1
ATOM 1689 C CA . ILE A 1 190 ? -20.905 -47.978 -62.899 1.00 7.63 216 ILE A CA 1
ATOM 1690 C C . ILE A 1 190 ? -21.374 -49.433 -62.929 1.00 8.37 216 ILE A C 1
ATOM 1691 O O . ILE A 1 190 ? -22.508 -49.647 -62.610 1.00 7.76 216 ILE A O 1
ATOM 1696 N N . ASN A 1 191 ? -20.568 -50.347 -63.389 1.00 8.37 217 ASN A N 1
ATOM 1697 C CA A ASN A 1 191 ? -20.878 -51.783 -63.412 0.50 8.31 217 ASN A CA 1
ATOM 1698 C CA B ASN A 1 191 ? -20.970 -51.824 -63.339 0.50 9.19 217 ASN A CA 1
ATOM 1699 C C . ASN A 1 191 ? -20.349 -52.509 -62.150 1.00 9.67 217 ASN A C 1
ATOM 1700 O O . ASN A 1 191 ? -19.223 -53.016 -62.138 1.00 9.71 217 ASN A O 1
ATOM 1709 N N . VAL A 1 192 ? -21.067 -52.371 -61.056 1.00 10.07 218 VAL A N 1
ATOM 1710 C CA . VAL A 1 192 ? -20.645 -52.731 -59.728 1.00 10.12 218 VAL A CA 1
ATOM 1711 C C . VAL A 1 192 ? -20.295 -54.205 -59.585 1.00 9.26 218 VAL A C 1
ATOM 1712 O O . VAL A 1 192 ? -19.175 -54.501 -59.010 1.00 9.04 218 VAL A O 1
ATOM 1716 N N . LYS A 1 193 ? -21.100 -55.078 -60.125 1.00 9.58 219 LYS A N 1
ATOM 1717 C CA . LYS A 1 193 ? -20.858 -56.496 -59.852 1.00 11.13 219 LYS A CA 1
ATOM 1718 C C . LYS A 1 193 ? -19.554 -56.876 -60.553 1.00 10.95 219 LYS A C 1
ATOM 1719 O O . LYS A 1 193 ? -18.706 -57.637 -60.041 1.00 11.48 219 LYS A O 1
ATOM 1725 N N . LYS A 1 194 ? -19.375 -56.334 -61.758 1.00 10.22 220 LYS A N 1
ATOM 1726 C CA . LYS A 1 194 ? -18.088 -56.638 -62.464 1.00 8.37 220 LYS A CA 1
ATOM 1727 C C . LYS A 1 194 ? -16.955 -56.069 -61.668 1.00 8.83 220 LYS A C 1
ATOM 1728 O O . LYS A 1 194 ? -15.916 -56.728 -61.465 1.00 10.17 220 LYS A O 1
ATOM 1734 N N . LEU A 1 195 ? -17.046 -54.830 -61.187 1.00 8.18 221 LEU A N 1
ATOM 1735 C CA . LEU A 1 195 ? -15.946 -54.320 -60.502 1.00 8.75 221 LEU A CA 1
ATOM 1736 C C . LEU A 1 195 ? -15.510 -55.101 -59.207 1.00 9.93 221 LEU A C 1
ATOM 1737 O O . LEU A 1 195 ? -14.367 -55.157 -58.796 1.00 8.65 221 LEU A O 1
ATOM 1742 N N . ILE A 1 196 ? -16.481 -55.677 -58.586 1.00 9.85 222 ILE A N 1
ATOM 1743 C CA . ILE A 1 196 ? -16.271 -56.523 -57.393 1.00 10.60 222 ILE A CA 1
ATOM 1744 C C . ILE A 1 196 ? -15.576 -57.819 -57.803 1.00 11.53 222 ILE A C 1
ATOM 1745 O O . ILE A 1 196 ? -14.583 -58.247 -57.201 1.00 12.24 222 ILE A O 1
ATOM 1750 N N . GLU A 1 197 ? -16.137 -58.437 -58.815 1.00 9.36 223 GLU A N 1
ATOM 1751 C CA . GLU A 1 197 ? -15.625 -59.691 -59.395 1.00 9.76 223 GLU A CA 1
ATOM 1752 C C . GLU A 1 197 ? -14.147 -59.608 -59.776 1.00 11.40 223 GLU A C 1
ATOM 1753 O O . GLU A 1 197 ? -13.410 -60.559 -59.610 1.00 15.26 223 GLU A O 1
ATOM 1759 N N . ILE A 1 198 ? -13.755 -58.497 -60.328 1.00 9.34 224 ILE A N 1
ATOM 1760 C CA . ILE A 1 198 ? -12.420 -58.379 -60.842 1.00 10.17 224 ILE A CA 1
ATOM 1761 C C . ILE A 1 198 ? -11.514 -57.804 -59.751 1.00 11.42 224 ILE A C 1
ATOM 1762 O O . ILE A 1 198 ? -10.273 -57.654 -59.943 1.00 11.19 224 ILE A O 1
ATOM 1767 N N . GLY A 1 199 ? -12.035 -57.532 -58.574 1.00 12.18 225 GLY A N 1
ATOM 1768 C CA . GLY A 1 199 ? -11.234 -56.921 -57.537 1.00 15.24 225 GLY A CA 1
ATOM 1769 C C . GLY A 1 199 ? -10.773 -55.487 -57.731 1.00 15.35 225 GLY A C 1
ATOM 1770 O O . GLY A 1 199 ? -9.717 -55.105 -57.180 1.00 17.04 225 GLY A O 1
ATOM 1771 N N . PHE A 1 200 ? -11.503 -54.678 -58.535 1.00 15.60 226 PHE A N 1
ATOM 1772 C CA . PHE A 1 200 ? -11.322 -53.233 -58.571 1.00 14.89 226 PHE A CA 1
ATOM 1773 C C . PHE A 1 200 ? -11.840 -52.505 -57.325 1.00 14.88 226 PHE A C 1
ATOM 1774 O O . PHE A 1 200 ? -11.291 -51.467 -56.930 1.00 16.05 226 PHE A O 1
ATOM 1782 N N A SER A 1 201 ? -12.922 -53.072 -56.763 0.50 14.72 227 SER A N 1
ATOM 1783 N N B SER A 1 201 ? -12.901 -53.071 -56.737 0.50 13.66 227 SER A N 1
ATOM 1784 C CA A SER A 1 201 ? -13.783 -52.547 -55.686 0.50 15.95 227 SER A CA 1
ATOM 1785 C CA B SER A 1 201 ? -13.656 -52.526 -55.608 0.50 14.23 227 SER A CA 1
ATOM 1786 C C A SER A 1 201 ? -13.919 -53.690 -54.713 0.50 18.15 227 SER A C 1
ATOM 1787 C C B SER A 1 201 ? -14.232 -53.737 -54.866 0.50 16.79 227 SER A C 1
ATOM 1788 O O A SER A 1 201 ? -13.366 -54.761 -54.977 0.50 16.19 227 SER A O 1
ATOM 1789 O O B SER A 1 201 ? -14.199 -54.868 -55.372 0.50 14.02 227 SER A O 1
ATOM 1794 N N . SER A 1 202 ? -14.740 -53.522 -53.678 1.00 18.35 228 SER A N 1
ATOM 1795 C CA . SER A 1 202 ? -15.089 -54.544 -52.747 1.00 21.31 228 SER A CA 1
ATOM 1796 C C . SER A 1 202 ? -16.372 -54.258 -52.009 1.00 21.96 228 SER A C 1
ATOM 1797 O O . SER A 1 202 ? -16.846 -53.159 -51.965 1.00 20.79 228 SER A O 1
ATOM 1800 N N . LEU A 1 203 ? -16.902 -55.331 -51.487 1.00 21.19 229 LEU A N 1
ATOM 1801 C CA . LEU A 1 203 ? -18.025 -55.363 -50.639 1.00 20.32 229 LEU A CA 1
ATOM 1802 C C . LEU A 1 203 ? -17.501 -55.411 -49.225 1.00 24.63 229 LEU A C 1
ATOM 1803 O O . LEU A 1 203 ? -16.483 -55.954 -48.960 1.00 33.77 229 LEU A O 1
ATOM 1808 N N . ASN A 1 204 ? -18.217 -54.796 -48.313 0.50 40.63 230 ASN A N 1
ATOM 1809 C CA . ASN A 1 204 ? -18.030 -55.046 -46.875 0.50 41.95 230 ASN A CA 1
ATOM 1810 C C . ASN A 1 204 ? -19.072 -55.920 -46.189 0.50 43.55 230 ASN A C 1
ATOM 1811 O O . ASN A 1 204 ? -19.939 -56.400 -46.826 0.50 45.21 230 ASN A O 1
ATOM 1816 N N . SER A 1 205 ? -18.921 -56.133 -44.881 0.50 48.65 231 SER A N 1
ATOM 1817 C CA . SER A 1 205 ? -19.996 -56.765 -44.089 0.50 48.89 231 SER A CA 1
ATOM 1818 C C . SER A 1 205 ? -21.121 -55.727 -43.659 0.50 49.86 231 SER A C 1
ATOM 1819 O O . SER A 1 205 ? -21.466 -55.632 -42.509 0.50 49.99 231 SER A O 1
ATOM 1822 N N . ARG A 1 206 ? -21.390 -54.728 -44.510 0.50 50.75 232 ARG A N 1
ATOM 1823 C CA . ARG A 1 206 ? -22.453 -53.700 -44.434 0.50 46.71 232 ARG A CA 1
ATOM 1824 C C . ARG A 1 206 ? -23.080 -53.754 -45.840 0.50 45.82 232 ARG A C 1
ATOM 1825 O O . ARG A 1 206 ? -24.275 -53.647 -45.979 0.50 52.28 232 ARG A O 1
ATOM 1833 N N . LEU A 1 207 ? -22.272 -53.986 -46.852 1.00 20.90 233 LEU A N 1
ATOM 1834 C CA . LEU A 1 207 ? -22.693 -53.954 -48.223 1.00 22.41 233 LEU A CA 1
ATOM 1835 C C . LEU A 1 207 ? -22.738 -55.319 -48.747 1.00 23.71 233 LEU A C 1
ATOM 1836 O O . LEU A 1 207 ? -21.786 -55.921 -49.009 1.00 32.66 233 LEU A O 1
ATOM 1841 N N . THR A 1 208 ? -23.922 -55.744 -48.977 1.00 17.20 234 THR A N 1
ATOM 1842 C CA . THR A 1 208 ? -24.126 -56.946 -49.746 1.00 15.20 234 THR A CA 1
ATOM 1843 C C . THR A 1 208 ? -24.063 -56.583 -51.226 1.00 13.31 234 THR A C 1
ATOM 1844 O O . THR A 1 208 ? -24.062 -55.349 -51.660 1.00 12.24 234 THR A O 1
ATOM 1848 N N . MET A 1 209 ? -24.070 -57.587 -52.056 1.00 9.81 235 MET A N 1
ATOM 1849 C CA . MET A 1 209 ? -23.993 -57.312 -53.479 1.00 10.34 235 MET A CA 1
ATOM 1850 C C . MET A 1 209 ? -25.145 -56.470 -53.879 1.00 9.92 235 MET A C 1
ATOM 1851 O O . MET A 1 209 ? -24.975 -55.453 -54.601 1.00 9.87 235 MET A O 1
ATOM 1856 N N . SER A 1 210 ? -26.362 -56.874 -53.557 1.00 9.60 236 SER A N 1
ATOM 1857 C CA . SER A 1 210 ? -27.575 -56.106 -54.028 1.00 9.67 236 SER A CA 1
ATOM 1858 C C . SER A 1 210 ? -27.480 -54.678 -53.473 1.00 10.33 236 SER A C 1
ATOM 1859 O O . SER A 1 210 ? -27.814 -53.777 -54.227 1.00 9.57 236 SER A O 1
ATOM 1862 N N . ARG A 1 211 ? -27.015 -54.440 -52.248 1.00 10.35 237 ARG A N 1
ATOM 1863 C CA A ARG A 1 211 ? -26.891 -53.081 -51.672 0.50 13.02 237 ARG A CA 1
ATOM 1864 C CA B ARG A 1 211 ? -27.006 -53.078 -51.796 0.50 12.12 237 ARG A CA 1
ATOM 1865 C C . ARG A 1 211 ? -25.941 -52.244 -52.457 1.00 13.03 237 ARG A C 1
ATOM 1866 O O . ARG A 1 211 ? -26.217 -51.043 -52.688 1.00 12.75 237 ARG A O 1
ATOM 1881 N N . ALA A 1 212 ? -24.805 -52.842 -52.834 1.00 10.61 238 ALA A N 1
ATOM 1882 C CA . ALA A 1 212 ? -23.748 -52.106 -53.549 1.00 9.85 238 ALA A CA 1
ATOM 1883 C C . ALA A 1 212 ? -24.265 -51.767 -54.923 1.00 10.95 238 ALA A C 1
ATOM 1884 O O . ALA A 1 212 ? -24.144 -50.627 -55.337 1.00 11.92 238 ALA A O 1
ATOM 1886 N N . ILE A 1 213 ? -25.029 -52.655 -55.584 1.00 8.89 239 ILE A N 1
ATOM 1887 C CA . ILE A 1 213 ? -25.585 -52.330 -56.922 1.00 11.29 239 ILE A CA 1
ATOM 1888 C C . ILE A 1 213 ? -26.567 -51.132 -56.763 1.00 12.68 239 ILE A C 1
ATOM 1889 O O . ILE A 1 213 ? -26.531 -50.157 -57.549 1.00 12.19 239 ILE A O 1
ATOM 1894 N N . LYS A 1 214 ? -27.403 -51.191 -55.717 1.00 11.30 240 LYS A N 1
ATOM 1895 C CA A LYS A 1 214 ? -28.395 -50.159 -55.459 0.50 12.41 240 LYS A CA 1
ATOM 1896 C CA B LYS A 1 214 ? -28.397 -50.158 -55.364 0.50 12.96 240 LYS A CA 1
ATOM 1897 C C . LYS A 1 214 ? -27.719 -48.825 -55.201 1.00 12.34 240 LYS A C 1
ATOM 1898 O O . LYS A 1 214 ? -28.151 -47.801 -55.744 1.00 11.16 240 LYS A O 1
ATOM 1909 N N . LEU A 1 215 ? -26.625 -48.829 -54.468 1.00 11.00 241 LEU A N 1
ATOM 1910 C CA . LEU A 1 215 ? -25.976 -47.590 -54.167 1.00 12.13 241 LEU A CA 1
ATOM 1911 C C . LEU A 1 215 ? -25.567 -46.768 -55.400 1.00 12.44 241 LEU A C 1
ATOM 1912 O O . LEU A 1 215 ? -25.561 -45.526 -55.372 1.00 11.63 241 LEU A O 1
ATOM 1917 N N . TYR A 1 216 ? -25.116 -47.480 -56.427 1.00 10.48 242 TYR A N 1
ATOM 1918 C CA . TYR A 1 216 ? -24.497 -46.848 -57.602 1.00 10.68 242 TYR A CA 1
ATOM 1919 C C . TYR A 1 216 ? -25.478 -46.745 -58.763 1.00 11.45 242 TYR A C 1
ATOM 1920 O O . TYR A 1 216 ? -25.054 -46.357 -59.853 1.00 9.56 242 TYR A O 1
ATOM 1929 N N . ARG A 1 217 ? -26.750 -47.088 -58.570 1.00 11.29 243 ARG A N 1
ATOM 1930 C CA A ARG A 1 217 ? -27.776 -46.962 -59.606 0.50 13.99 243 ARG A CA 1
ATOM 1931 C CA B ARG A 1 217 ? -27.732 -46.964 -59.648 0.50 13.99 243 ARG A CA 1
ATOM 1932 C C . ARG A 1 217 ? -27.899 -45.502 -60.082 1.00 13.61 243 ARG A C 1
ATOM 1933 O O . ARG A 1 217 ? -27.865 -44.573 -59.266 1.00 16.54 243 ARG A O 1
ATOM 1948 N N . VAL A 1 218 ? -28.123 -45.317 -61.373 1.00 12.17 244 VAL A N 1
ATOM 1949 C CA . VAL A 1 218 ? -28.381 -43.970 -61.905 1.00 13.21 244 VAL A CA 1
ATOM 1950 C C . VAL A 1 218 ? -29.665 -43.968 -62.793 1.00 12.83 244 VAL A C 1
ATOM 1951 O O . VAL A 1 218 ? -30.028 -44.965 -63.441 1.00 12.10 244 VAL A O 1
ATOM 1955 N N . GLU A 1 219 ? -30.282 -42.795 -62.818 1.00 12.10 245 GLU A N 1
ATOM 1956 C CA . GLU A 1 219 ? -31.485 -42.524 -63.554 1.00 10.72 245 GLU A CA 1
ATOM 1957 C C . GLU A 1 219 ? -30.989 -42.216 -64.966 1.00 10.47 245 GLU A C 1
ATOM 1958 O O . GLU A 1 219 ? -30.078 -41.406 -65.115 1.00 10.31 245 GLU A O 1
ATOM 1964 N N . ASP A 1 220 ? -31.500 -42.932 -65.953 1.00 9.72 246 ASP A N 1
ATOM 1965 C CA . ASP A 1 220 ? -31.119 -42.745 -67.379 1.00 10.23 246 ASP A CA 1
ATOM 1966 C C . ASP A 1 220 ? -31.753 -41.462 -68.013 1.00 9.21 246 ASP A C 1
ATOM 1967 O O . ASP A 1 220 ? -32.204 -41.526 -69.076 1.00 11.69 246 ASP A O 1
ATOM 1972 N N . THR A 1 221 ? -31.630 -40.319 -67.303 1.00 8.81 247 THR A N 1
ATOM 1973 C CA . THR A 1 221 ? -32.189 -39.081 -67.819 1.00 9.28 247 THR A CA 1
ATOM 1974 C C . THR A 1 221 ? -31.252 -37.942 -67.465 1.00 9.07 247 THR A C 1
ATOM 1975 O O . THR A 1 221 ? -30.868 -37.779 -66.270 1.00 11.12 247 THR A O 1
ATOM 1979 N N . LEU A 1 222 ? -30.745 -37.253 -68.493 1.00 10.46 248 LEU A N 1
ATOM 1980 C CA . LEU A 1 222 ? -29.859 -36.140 -68.371 1.00 9.84 248 LEU A CA 1
ATOM 1981 C C . LEU A 1 222 ? -30.473 -34.933 -67.682 1.00 11.77 248 LEU A C 1
ATOM 1982 O O . LEU A 1 222 ? -31.695 -34.659 -67.863 1.00 11.91 248 LEU A O 1
ATOM 1987 N N . ASN A 1 223 ? -29.666 -34.347 -66.782 1.00 9.69 249 ASN A N 1
ATOM 1988 C CA . ASN A 1 223 ? -29.870 -32.967 -66.182 1.00 10.01 249 ASN A CA 1
ATOM 1989 C C . ASN A 1 223 ? -29.923 -31.925 -67.285 1.00 9.80 249 ASN A C 1
ATOM 1990 O O . ASN A 1 223 ? -30.830 -31.092 -67.289 1.00 13.20 249 ASN A O 1
ATOM 1995 N N . ILE A 1 224 ? -28.984 -31.984 -68.282 1.00 8.70 250 ILE A N 1
ATOM 1996 C CA . ILE A 1 224 ? -28.975 -31.086 -69.411 1.00 8.72 250 ILE A CA 1
ATOM 1997 C C . ILE A 1 224 ? -29.519 -31.844 -70.674 1.00 8.98 250 ILE A C 1
ATOM 1998 O O . ILE A 1 224 ? -28.697 -32.558 -71.360 1.00 10.14 250 ILE A O 1
ATOM 2003 N N . LYS A 1 225 ? -30.847 -31.679 -70.980 1.00 9.46 251 LYS A N 1
ATOM 2004 C CA . LYS A 1 225 ? -31.591 -32.609 -71.863 1.00 11.31 251 LYS A CA 1
ATOM 2005 C C . LYS A 1 225 ? -30.962 -32.607 -73.274 1.00 12.26 251 LYS A C 1
ATOM 2006 O O . LYS A 1 225 ? -30.930 -33.631 -73.926 1.00 11.90 251 LYS A O 1
ATOM 2012 N N . ASN A 1 226 ? -30.485 -31.456 -73.776 1.00 11.00 252 ASN A N 1
ATOM 2013 C CA . ASN A 1 226 ? -29.861 -31.321 -75.132 1.00 10.97 252 ASN A CA 1
ATOM 2014 C C . ASN A 1 226 ? -28.399 -31.695 -75.297 1.00 10.74 252 ASN A C 1
ATOM 2015 O O . ASN A 1 226 ? -27.913 -31.602 -76.392 1.00 12.53 252 ASN A O 1
ATOM 2020 N N . MET A 1 227 ? -27.816 -32.133 -74.198 1.00 9.30 253 MET A N 1
ATOM 2021 C CA A MET A 1 227 ? -26.422 -32.562 -74.466 0.50 9.21 253 MET A CA 1
ATOM 2022 C CA B MET A 1 227 ? -26.415 -32.560 -74.463 0.50 10.74 253 MET A CA 1
ATOM 2023 C C . MET A 1 227 ? -26.279 -33.771 -75.570 1.00 8.58 253 MET A C 1
ATOM 2024 O O . MET A 1 227 ? -26.889 -34.897 -75.568 1.00 10.75 253 MET A O 1
ATOM 2033 N N . ARG A 1 228 ? -25.472 -33.408 -76.535 1.00 9.17 254 ARG A N 1
ATOM 2034 C CA . ARG A 1 228 ? -25.339 -34.268 -77.768 1.00 9.40 254 ARG A CA 1
ATOM 2035 C C . ARG A 1 228 ? -23.885 -34.420 -78.169 1.00 10.45 254 ARG A C 1
ATOM 2036 O O . ARG A 1 228 ? -23.157 -33.652 -77.787 1.00 11.64 254 ARG A O 1
ATOM 2044 N N . LEU A 1 229 ? -23.557 -35.449 -78.957 1.00 9.29 255 LEU A N 1
ATOM 2045 C CA . LEU A 1 229 ? -22.200 -35.572 -79.430 1.00 9.84 255 LEU A CA 1
ATOM 2046 C C . LEU A 1 229 ? -21.826 -34.275 -80.200 1.00 8.38 255 LEU A C 1
ATOM 2047 O O . LEU A 1 229 ? -22.637 -33.697 -81.001 1.00 9.77 255 LEU A O 1
ATOM 2052 N N . MET A 1 230 ? -20.599 -33.859 -79.966 1.00 9.57 256 MET A N 1
ATOM 2053 C CA . MET A 1 230 ? -20.038 -32.704 -80.622 1.00 8.79 256 MET A CA 1
ATOM 2054 C C . MET A 1 230 ? -19.871 -33.054 -82.113 1.00 10.34 256 MET A C 1
ATOM 2055 O O . MET A 1 230 ? -19.655 -34.237 -82.513 1.00 10.99 256 MET A O 1
ATOM 2060 N N . LYS A 1 231 ? -19.974 -32.013 -82.900 1.00 10.50 257 LYS A N 1
ATOM 2061 C CA . LYS A 1 231 ? -19.995 -32.019 -84.368 1.00 13.07 257 LYS A CA 1
ATOM 2062 C C . LYS A 1 231 ? -19.004 -31.009 -84.825 1.00 12.49 257 LYS A C 1
ATOM 2063 O O . LYS A 1 231 ? -18.544 -30.094 -84.079 1.00 11.51 257 LYS A O 1
ATOM 2069 N N . LYS A 1 232 ? -18.594 -31.168 -86.076 1.00 13.08 258 LYS A N 1
ATOM 2070 C CA A LYS A 1 232 ? -17.564 -30.263 -86.579 0.50 12.90 258 LYS A CA 1
ATOM 2071 C CA B LYS A 1 232 ? -17.551 -30.271 -86.582 0.50 12.90 258 LYS A CA 1
ATOM 2072 C C . LYS A 1 232 ? -18.013 -28.798 -86.509 1.00 12.52 258 LYS A C 1
ATOM 2073 O O . LYS A 1 232 ? -17.221 -27.933 -86.209 1.00 13.13 258 LYS A O 1
ATOM 2084 N N . LYS A 1 233 ? -19.312 -28.509 -86.688 1.00 13.35 259 LYS A N 1
ATOM 2085 C CA . LYS A 1 233 ? -19.791 -27.070 -86.494 1.00 13.39 259 LYS A CA 1
ATOM 2086 C C . LYS A 1 233 ? -19.509 -26.452 -85.082 1.00 14.05 259 LYS A C 1
ATOM 2087 O O . LYS A 1 233 ? -19.462 -25.206 -84.899 1.00 16.11 259 LYS A O 1
ATOM 2093 N N . ASP A 1 234 ? -19.226 -27.320 -84.112 1.00 12.19 260 ASP A N 1
ATOM 2094 C CA . ASP A 1 234 ? -19.221 -26.892 -82.713 1.00 12.48 260 ASP A CA 1
ATOM 2095 C C . ASP A 1 234 ? -17.839 -26.465 -82.328 1.00 11.97 260 ASP A C 1
ATOM 2096 O O . ASP A 1 234 ? -17.596 -26.043 -81.165 1.00 11.03 260 ASP A O 1
ATOM 2101 N N . VAL A 1 235 ? -16.901 -26.551 -83.276 1.00 11.58 261 VAL A N 1
ATOM 2102 C CA . VAL A 1 235 ? -15.531 -26.459 -82.916 1.00 11.39 261 VAL A CA 1
ATOM 2103 C C . VAL A 1 235 ? -15.227 -25.012 -82.392 1.00 12.11 261 VAL A C 1
ATOM 2104 O O . VAL A 1 235 ? -14.622 -24.809 -81.370 1.00 15.58 261 VAL A O 1
ATOM 2108 N N . GLU A 1 236 ? -15.733 -23.977 -83.063 1.00 12.94 262 GLU A N 1
ATOM 2109 C CA . GLU A 1 236 ? -15.398 -22.614 -82.569 1.00 14.35 262 GLU A CA 1
ATOM 2110 C C . GLU A 1 236 ? -16.053 -22.317 -81.172 1.00 13.09 262 GLU A C 1
ATOM 2111 O O . GLU A 1 236 ? -15.495 -21.691 -80.299 1.00 13.93 262 GLU A O 1
ATOM 2117 N N . GLY A 1 237 ? -17.278 -22.820 -81.002 1.00 11.78 263 GLY A N 1
ATOM 2118 C CA . GLY A 1 237 ? -18.007 -22.646 -79.742 1.00 14.19 263 GLY A CA 1
ATOM 2119 C C . GLY A 1 237 ? -17.356 -23.369 -78.575 1.00 12.39 263 GLY A C 1
ATOM 2120 O O . GLY A 1 237 ? -17.309 -22.851 -77.454 1.00 13.83 263 GLY A O 1
ATOM 2121 N N . VAL A 1 238 ? -16.816 -24.520 -78.833 1.00 11.49 264 VAL A N 1
ATOM 2122 C CA . VAL A 1 238 ? -15.990 -25.282 -77.825 1.00 10.40 264 VAL A CA 1
ATOM 2123 C C . VAL A 1 238 ? -14.713 -24.582 -77.499 1.00 11.07 264 VAL A C 1
ATOM 2124 O O . VAL A 1 238 ? -14.342 -24.456 -76.350 1.00 11.15 264 VAL A O 1
ATOM 2128 N N . HIS A 1 239 ? -14.084 -24.033 -78.547 1.00 9.91 265 HIS A N 1
ATOM 2129 C CA . HIS A 1 239 ? -12.881 -23.314 -78.415 1.00 11.23 265 HIS A CA 1
ATOM 2130 C C . HIS A 1 239 ? -13.114 -22.069 -77.504 1.00 13.80 265 HIS A C 1
ATOM 2131 O O . HIS A 1 239 ? -12.300 -21.764 -76.631 1.00 13.56 265 HIS A O 1
ATOM 2138 N N . LYS A 1 240 ? -14.238 -21.365 -77.770 1.00 13.74 266 LYS A N 1
ATOM 2139 C CA . LYS A 1 240 ? -14.544 -20.203 -76.949 1.00 13.42 266 LYS A CA 1
ATOM 2140 C C . LYS A 1 240 ? -14.805 -20.606 -75.447 1.00 12.13 266 LYS A C 1
ATOM 2141 O O . LYS A 1 240 ? -14.223 -20.046 -74.483 1.00 11.89 266 LYS A O 1
ATOM 2147 N N . LEU A 1 241 ? -15.724 -21.569 -75.270 1.00 11.55 267 LEU A N 1
ATOM 2148 C CA . LEU A 1 241 ? -16.162 -21.910 -73.923 1.00 12.78 267 LEU A CA 1
ATOM 2149 C C . LEU A 1 241 ? -14.969 -22.469 -73.088 1.00 12.15 267 LEU A C 1
ATOM 2150 O O . LEU A 1 241 ? -14.732 -22.010 -71.937 1.00 10.70 267 LEU A O 1
ATOM 2155 N N . LEU A 1 242 ? -14.234 -23.421 -73.672 1.00 10.17 268 LEU A N 1
ATOM 2156 C CA . LEU A 1 242 ? -13.152 -24.111 -72.993 1.00 11.61 268 LEU A CA 1
ATOM 2157 C C . LEU A 1 242 ? -11.970 -23.164 -72.752 1.00 11.31 268 LEU A C 1
ATOM 2158 O O . LEU A 1 242 ? -11.423 -23.094 -71.664 1.00 11.72 268 LEU A O 1
ATOM 2163 N N . GLY A 1 243 ? -11.575 -22.405 -73.810 1.00 13.90 269 GLY A N 1
ATOM 2164 C CA . GLY A 1 243 ? -10.453 -21.498 -73.753 1.00 12.87 269 GLY A CA 1
ATOM 2165 C C . GLY A 1 243 ? -10.637 -20.450 -72.654 1.00 14.56 269 GLY A C 1
ATOM 2166 O O . GLY A 1 243 ? -9.709 -20.074 -71.951 1.00 14.39 269 GLY A O 1
ATOM 2167 N N . SER A 1 244 ? -11.871 -19.931 -72.530 1.00 14.97 270 SER A N 1
ATOM 2168 C CA A SER A 1 244 ? -12.170 -18.893 -71.547 0.50 16.30 270 SER A CA 1
ATOM 2169 C CA B SER A 1 244 ? -12.143 -18.872 -71.561 0.50 16.15 270 SER A CA 1
ATOM 2170 C C . SER A 1 244 ? -12.088 -19.486 -70.135 1.00 15.51 270 SER A C 1
ATOM 2171 O O . SER A 1 244 ? -11.490 -18.951 -69.215 1.00 17.74 270 SER A O 1
ATOM 2176 N N . TYR A 1 245 ? -12.665 -20.679 -69.974 1.00 15.56 271 TYR A N 1
ATOM 2177 C CA . TYR A 1 245 ? -12.778 -21.398 -68.700 1.00 13.20 271 TYR A CA 1
ATOM 2178 C C . TYR A 1 245 ? -11.388 -21.744 -68.194 1.00 13.11 271 TYR A C 1
ATOM 2179 O O . TYR A 1 245 ? -11.049 -21.616 -66.982 1.00 11.37 271 TYR A O 1
ATOM 2188 N N . LEU A 1 246 ? -10.548 -22.228 -69.100 1.00 11.59 272 LEU A N 1
ATOM 2189 C CA . LEU A 1 246 ? -9.239 -22.622 -68.677 1.00 11.40 272 LEU A CA 1
ATOM 2190 C C . LEU A 1 246 ? -8.289 -21.547 -68.130 1.00 11.63 272 LEU A C 1
ATOM 2191 O O . LEU A 1 246 ? -7.373 -21.851 -67.386 1.00 11.64 272 LEU A O 1
ATOM 2196 N N . GLU A 1 247 ? -8.540 -20.251 -68.432 1.00 11.23 273 GLU A N 1
ATOM 2197 C CA . GLU A 1 247 ? -7.631 -19.242 -68.019 1.00 12.73 273 GLU A CA 1
ATOM 2198 C C . GLU A 1 247 ? -7.546 -18.986 -66.531 1.00 12.31 273 GLU A C 1
ATOM 2199 O O . GLU A 1 247 ? -6.518 -18.509 -66.073 1.00 13.23 273 GLU A O 1
ATOM 2205 N N . GLN A 1 248 ? -8.551 -19.355 -65.763 1.00 12.52 274 GLN A N 1
ATOM 2206 C CA . GLN A 1 248 ? -8.504 -19.254 -64.307 1.00 12.76 274 GLN A CA 1
ATOM 2207 C C . GLN A 1 248 ? -7.334 -20.135 -63.679 1.00 13.55 274 GLN A C 1
ATOM 2208 O O . GLN A 1 248 ? -6.967 -19.970 -62.519 1.00 15.23 274 GLN A O 1
ATOM 2214 N N . PHE A 1 249 ? -6.834 -21.162 -64.405 1.00 12.07 275 PHE A N 1
ATOM 2215 C CA . PHE A 1 249 ? -5.966 -22.128 -63.717 1.00 10.16 275 PHE A CA 1
ATOM 2216 C C . PHE A 1 249 ? -4.509 -21.757 -63.741 1.00 10.49 275 PHE A C 1
ATOM 2217 O O . PHE A 1 249 ? -4.110 -20.884 -64.566 1.00 11.34 275 PHE A O 1
ATOM 2225 N N . ASN A 1 250 ? -3.753 -22.346 -62.815 1.00 10.34 276 ASN A N 1
ATOM 2226 C CA . ASN A 1 250 ? -2.299 -22.166 -62.793 1.00 11.24 276 ASN A CA 1
ATOM 2227 C C . ASN A 1 250 ? -1.490 -22.866 -63.883 1.00 9.63 276 ASN A C 1
ATOM 2228 O O . ASN A 1 250 ? -0.253 -22.578 -64.067 1.00 12.62 276 ASN A O 1
ATOM 2233 N N . LEU A 1 251 ? -2.039 -23.853 -64.547 1.00 9.38 277 LEU A N 1
ATOM 2234 C CA . LEU A 1 251 ? -1.258 -24.645 -65.479 1.00 9.51 277 LEU A CA 1
ATOM 2235 C C . LEU A 1 251 ? -2.329 -25.218 -66.415 1.00 9.97 277 LEU A C 1
ATOM 2236 O O . LEU A 1 251 ? -3.337 -25.816 -65.946 1.00 10.71 277 LEU A O 1
ATOM 2241 N N . TYR A 1 252 ? -2.199 -24.906 -67.717 1.00 9.76 278 TYR A N 1
ATOM 2242 C CA . TYR A 1 252 ? -3.235 -25.327 -68.682 1.00 10.41 278 TYR A CA 1
ATOM 2243 C C . TYR A 1 252 ? -2.688 -25.195 -70.094 1.00 11.15 278 TYR A C 1
ATOM 2244 O O . TYR A 1 252 ? -1.712 -24.521 -70.248 1.00 10.08 278 TYR A O 1
ATOM 2253 N N . ALA A 1 253 ? -3.275 -25.892 -71.083 1.00 9.37 279 ALA A N 1
ATOM 2254 C CA . ALA A 1 253 ? -2.802 -25.867 -72.475 1.00 8.78 279 ALA A CA 1
ATOM 2255 C C . ALA A 1 253 ? -3.539 -24.732 -73.117 1.00 9.20 279 ALA A C 1
ATOM 2256 O O . ALA A 1 253 ? -4.768 -24.547 -72.875 1.00 9.26 279 ALA A O 1
ATOM 2258 N N . VAL A 1 254 ? -2.859 -23.981 -73.990 1.00 10.36 280 VAL A N 1
ATOM 2259 C CA . VAL A 1 254 ? -3.597 -22.963 -74.754 1.00 12.38 280 VAL A CA 1
ATOM 2260 C C . VAL A 1 254 ? -3.924 -23.557 -76.130 1.00 11.87 280 VAL A C 1
ATOM 2261 O O . VAL A 1 254 ? -3.076 -23.812 -76.951 1.00 13.25 280 VAL A O 1
ATOM 2265 N N . PHE A 1 255 ? -5.180 -23.840 -76.321 1.00 11.57 281 PHE A N 1
ATOM 2266 C CA . PHE A 1 255 ? -5.603 -24.584 -77.488 1.00 13.54 281 PHE A CA 1
ATOM 2267 C C . PHE A 1 255 ? -5.948 -23.668 -78.640 1.00 15.81 281 PHE A C 1
ATOM 2268 O O . PHE A 1 255 ? -6.845 -22.812 -78.442 1.00 15.89 281 PHE A O 1
ATOM 2276 N N . THR A 1 256 ? -5.327 -23.906 -79.826 1.00 15.36 282 THR A N 1
ATOM 2277 C CA . THR A 1 256 ? -5.918 -23.348 -81.097 1.00 12.55 282 THR A CA 1
ATOM 2278 C C . THR A 1 256 ? -7.242 -24.013 -81.450 1.00 12.86 282 THR A C 1
ATOM 2279 O O . THR A 1 256 ? -7.681 -25.050 -80.909 1.00 12.70 282 THR A O 1
ATOM 2283 N N . LYS A 1 257 ? -7.882 -23.476 -82.462 1.00 13.82 283 LYS A N 1
ATOM 2284 C CA A LYS A 1 257 ? -9.099 -24.041 -83.024 0.50 12.35 283 LYS A CA 1
ATOM 2285 C CA B LYS A 1 257 ? -9.105 -24.049 -82.989 0.50 12.14 283 LYS A CA 1
ATOM 2286 C C . LYS A 1 257 ? -8.777 -25.423 -83.597 1.00 11.19 283 LYS A C 1
ATOM 2287 O O . LYS A 1 257 ? -9.572 -26.363 -83.484 1.00 12.46 283 LYS A O 1
ATOM 2298 N N . GLU A 1 258 ? -7.608 -25.508 -84.232 1.00 12.43 284 GLU A N 1
ATOM 2299 C CA A GLU A 1 258 ? -7.299 -26.788 -84.817 0.50 10.48 284 GLU A CA 1
ATOM 2300 C CA B GLU A 1 258 ? -7.068 -26.748 -84.827 0.50 11.45 284 GLU A CA 1
ATOM 2301 C C . GLU A 1 258 ? -7.033 -27.841 -83.732 1.00 10.10 284 GLU A C 1
ATOM 2302 O O . GLU A 1 258 ? -7.322 -29.041 -83.965 1.00 10.05 284 GLU A O 1
ATOM 2313 N N . GLU A 1 259 ? -6.423 -27.462 -82.580 1.00 10.35 285 GLU A N 1
ATOM 2314 C CA . GLU A 1 259 ? -6.221 -28.455 -81.541 1.00 10.71 285 GLU A CA 1
ATOM 2315 C C . GLU A 1 259 ? -7.614 -28.831 -80.926 1.00 10.62 285 GLU A C 1
ATOM 2316 O O . GLU A 1 259 ? -7.854 -29.986 -80.407 1.00 10.10 285 GLU A O 1
ATOM 2322 N N . ILE A 1 260 ? -8.458 -27.850 -80.781 1.00 9.84 286 ILE A N 1
ATOM 2323 C CA . ILE A 1 260 ? -9.825 -28.177 -80.364 1.00 9.69 286 ILE A CA 1
ATOM 2324 C C . ILE A 1 260 ? -10.509 -29.268 -81.198 1.00 8.57 286 ILE A C 1
ATOM 2325 O O . ILE A 1 260 ? -11.071 -30.277 -80.636 1.00 9.22 286 ILE A O 1
ATOM 2330 N N . ALA A 1 261 ? -10.447 -29.096 -82.540 1.00 9.06 287 ALA A N 1
ATOM 2331 C CA . ALA A 1 261 ? -10.979 -30.081 -83.430 1.00 8.12 287 ALA A CA 1
ATOM 2332 C C . ALA A 1 261 ? -10.351 -31.474 -83.164 1.00 8.10 287 ALA A C 1
ATOM 2333 O O . ALA A 1 261 ? -11.067 -32.476 -83.153 1.00 9.17 287 ALA A O 1
ATOM 2335 N N . HIS A 1 262 ? -8.995 -31.474 -83.016 1.00 9.25 288 HIS A N 1
ATOM 2336 C CA . HIS A 1 262 ? -8.265 -32.727 -82.844 1.00 9.01 288 HIS A CA 1
ATOM 2337 C C . HIS A 1 262 ? -8.670 -33.407 -81.527 1.00 7.79 288 HIS A C 1
ATOM 2338 O O . HIS A 1 262 ? -9.002 -34.575 -81.483 1.00 10.51 288 HIS A O 1
ATOM 2345 N N . TRP A 1 263 ? -8.613 -32.646 -80.448 1.00 9.02 289 TRP A N 1
ATOM 2346 C CA . TRP A 1 263 ? -8.683 -33.215 -79.136 1.00 7.95 289 TRP A CA 1
ATOM 2347 C C . TRP A 1 263 ? -10.145 -33.508 -78.737 1.00 7.50 289 TRP A C 1
ATOM 2348 O O . TRP A 1 263 ? -10.324 -34.355 -77.789 1.00 8.17 289 TRP A O 1
ATOM 2359 N N . PHE A 1 264 ? -11.210 -32.978 -79.376 1.00 7.52 290 PHE A N 1
ATOM 2360 C CA . PHE A 1 264 ? -12.517 -33.167 -78.923 1.00 8.06 290 PHE A CA 1
ATOM 2361 C C . PHE A 1 264 ? -13.487 -33.788 -79.892 1.00 7.85 290 PHE A C 1
ATOM 2362 O O . PHE A 1 264 ? -14.561 -34.312 -79.487 1.00 8.88 290 PHE A O 1
ATOM 2370 N N . LEU A 1 265 ? -13.243 -33.688 -81.227 1.00 8.20 291 LEU A N 1
ATOM 2371 C CA . LEU A 1 265 ? -14.181 -34.316 -82.110 1.00 9.35 291 LEU A CA 1
ATOM 2372 C C . LEU A 1 265 ? -14.325 -35.819 -81.833 1.00 8.98 291 LEU A C 1
ATOM 2373 O O . LEU A 1 265 ? -13.331 -36.480 -81.671 1.00 8.41 291 LEU A O 1
ATOM 2378 N N . PRO A 1 266 ? -15.543 -36.283 -81.635 1.00 7.65 292 PRO A N 1
ATOM 2379 C CA . PRO A 1 266 ? -15.587 -37.673 -81.136 1.00 9.33 292 PRO A CA 1
ATOM 2380 C C . PRO A 1 266 ? -15.036 -38.706 -82.066 1.00 9.03 292 PRO A C 1
ATOM 2381 O O . PRO A 1 266 ? -15.263 -38.691 -83.302 1.00 9.40 292 PRO A O 1
ATOM 2385 N N . ILE A 1 267 ? -14.445 -39.736 -81.478 1.00 7.73 293 ILE A N 1
ATOM 2386 C CA . ILE A 1 267 ? -13.943 -40.919 -82.167 1.00 8.23 293 ILE A CA 1
ATOM 2387 C C . ILE A 1 267 ? -14.383 -42.125 -81.261 1.00 8.10 293 ILE A C 1
ATOM 2388 O O . ILE A 1 267 ? -13.930 -42.208 -80.063 1.00 8.17 293 ILE A O 1
ATOM 2393 N N . GLU A 1 268 ? -15.178 -43.022 -81.827 1.00 10.16 294 GLU A N 1
ATOM 2394 C CA A GLU A 1 268 ? -15.715 -44.152 -81.060 0.50 10.87 294 GLU A CA 1
ATOM 2395 C CA B GLU A 1 268 ? -15.709 -44.151 -81.063 0.50 10.69 294 GLU A CA 1
ATOM 2396 C C . GLU A 1 268 ? -14.553 -44.917 -80.383 1.00 10.55 294 GLU A C 1
ATOM 2397 O O . GLU A 1 268 ? -13.503 -45.109 -80.938 1.00 11.35 294 GLU A O 1
ATOM 2408 N N . ASN A 1 269 ? -14.750 -45.276 -79.108 1.00 10.08 295 ASN A N 1
ATOM 2409 C CA . ASN A 1 269 ? -13.732 -46.013 -78.300 1.00 11.17 295 ASN A CA 1
ATOM 2410 C C . ASN A 1 269 ? -12.439 -45.308 -78.131 1.00 9.99 295 ASN A C 1
ATOM 2411 O O . ASN A 1 269 ? -11.423 -45.912 -77.788 1.00 9.08 295 ASN A O 1
ATOM 2416 N N . VAL A 1 270 ? -12.483 -43.963 -78.257 1.00 8.27 296 VAL A N 1
ATOM 2417 C CA . VAL A 1 270 ? -11.338 -43.196 -78.042 1.00 7.46 296 VAL A CA 1
ATOM 2418 C C . VAL A 1 270 ? -11.672 -41.897 -77.204 1.00 7.72 296 VAL A C 1
ATOM 2419 O O . VAL A 1 270 ? -11.217 -41.688 -76.040 1.00 8.41 296 VAL A O 1
ATOM 2423 N N . ILE A 1 271 ? -12.384 -40.990 -77.855 1.00 7.47 297 ILE A N 1
ATOM 2424 C CA . ILE A 1 271 ? -12.763 -39.705 -77.224 1.00 7.05 297 ILE A CA 1
ATOM 2425 C C . ILE A 1 271 ? -14.306 -39.459 -77.475 1.00 7.80 297 ILE A C 1
ATOM 2426 O O . ILE A 1 271 ? -14.808 -39.478 -78.583 1.00 9.06 297 ILE A O 1
ATOM 2431 N N . TYR A 1 272 ? -14.948 -39.036 -76.392 1.00 8.09 298 TYR A N 1
ATOM 2432 C CA . TYR A 1 272 ? -16.350 -38.626 -76.394 1.00 8.15 298 TYR A CA 1
ATOM 2433 C C . TYR A 1 272 ? -16.433 -37.225 -75.852 1.00 6.96 298 TYR A C 1
ATOM 2434 O O . TYR A 1 272 ? -15.924 -36.890 -74.703 1.00 6.23 298 TYR A O 1
ATOM 2443 N N . THR A 1 273 ? -16.998 -36.357 -76.713 1.00 5.83 299 THR A N 1
ATOM 2444 C CA . THR A 1 273 ? -17.331 -34.953 -76.285 1.00 6.54 299 THR A CA 1
ATOM 2445 C C . THR A 1 273 ? -18.760 -34.724 -76.556 1.00 7.31 299 THR A C 1
ATOM 2446 O O . THR A 1 273 ? -19.227 -35.061 -77.635 1.00 6.71 299 THR A O 1
ATOM 2450 N N A TYR A 1 274 ? -19.508 -34.208 -75.566 0.50 7.54 300 TYR A N 1
ATOM 2451 N N B TYR A 1 274 ? -19.429 -34.098 -75.592 0.50 7.96 300 TYR A N 1
ATOM 2452 C CA A TYR A 1 274 ? -20.920 -33.820 -75.676 0.50 7.09 300 TYR A CA 1
ATOM 2453 C CA B TYR A 1 274 ? -20.798 -33.723 -75.711 0.50 7.64 300 TYR A CA 1
ATOM 2454 C C A TYR A 1 274 ? -21.085 -32.334 -75.324 0.50 6.94 300 TYR A C 1
ATOM 2455 C C B TYR A 1 274 ? -20.943 -32.223 -75.441 0.50 7.22 300 TYR A C 1
ATOM 2456 O O A TYR A 1 274 ? -20.406 -31.831 -74.436 0.50 7.27 300 TYR A O 1
ATOM 2457 O O B TYR A 1 274 ? -20.132 -31.596 -74.759 0.50 7.17 300 TYR A O 1
ATOM 2474 N N . VAL A 1 275 ? -21.960 -31.672 -76.092 1.00 7.26 301 VAL A N 1
ATOM 2475 C CA . VAL A 1 275 ? -22.164 -30.219 -75.978 1.00 7.11 301 VAL A CA 1
ATOM 2476 C C . VAL A 1 275 ? -23.635 -29.905 -75.797 1.00 6.97 301 VAL A C 1
ATOM 2477 O O . VAL A 1 275 ? -24.512 -30.650 -76.267 1.00 9.12 301 VAL A O 1
ATOM 2481 N N . ASN A 1 276 ? -23.836 -28.714 -75.162 1.00 8.44 302 ASN A N 1
ATOM 2482 C CA . ASN A 1 276 ? -25.180 -28.189 -75.058 1.00 9.23 302 ASN A CA 1
ATOM 2483 C C . ASN A 1 276 ? -25.179 -26.904 -75.795 1.00 10.63 302 ASN A C 1
ATOM 2484 O O . ASN A 1 276 ? -24.518 -25.958 -75.419 1.00 8.93 302 ASN A O 1
ATOM 2489 N N . GLU A 1 277 ? -25.889 -26.907 -76.898 1.00 12.03 303 GLU A N 1
ATOM 2490 C CA . GLU A 1 277 ? -25.934 -25.744 -77.723 1.00 12.50 303 GLU A CA 1
ATOM 2491 C C . GLU A 1 277 ? -27.268 -25.027 -77.501 1.00 14.57 303 GLU A C 1
ATOM 2492 O O . GLU A 1 277 ? -28.373 -25.584 -77.521 1.00 14.48 303 GLU A O 1
ATOM 2498 N N . GLU A 1 278 ? -27.106 -23.732 -77.334 1.00 15.71 304 GLU A N 1
ATOM 2499 C CA . GLU A 1 278 ? -28.247 -22.858 -77.225 1.00 21.58 304 GLU A CA 1
ATOM 2500 C C . GLU A 1 278 ? -28.036 -21.735 -78.201 1.00 24.04 304 GLU A C 1
ATOM 2501 O O . GLU A 1 278 ? -27.015 -21.077 -78.124 1.00 23.49 304 GLU A O 1
ATOM 2507 N N . ASN A 1 279 ? -28.963 -21.471 -79.125 1.00 24.47 305 ASN A N 1
ATOM 2508 C CA . ASN A 1 279 ? -28.752 -20.261 -79.952 1.00 26.24 305 ASN A CA 1
ATOM 2509 C C . ASN A 1 279 ? -27.505 -20.348 -80.806 1.00 21.96 305 ASN A C 1
ATOM 2510 O O . ASN A 1 279 ? -26.897 -19.278 -81.061 1.00 20.22 305 ASN A O 1
ATOM 2515 N N . GLY A 1 280 ? -27.155 -21.545 -81.321 1.00 19.06 306 GLY A N 1
ATOM 2516 C CA . GLY A 1 280 ? -25.947 -21.722 -82.095 0.50 20.44 306 GLY A CA 1
ATOM 2517 C C . GLY A 1 280 ? -24.711 -21.465 -81.246 1.00 22.97 306 GLY A C 1
ATOM 2518 O O . GLY A 1 280 ? -23.595 -21.374 -81.812 1.00 22.31 306 GLY A O 1
ATOM 2519 N N . LYS A 1 281 ? -24.906 -21.361 -79.917 1.00 23.67 307 LYS A N 1
ATOM 2520 C CA . LYS A 1 281 ? -23.833 -21.158 -78.895 1.00 22.29 307 LYS A CA 1
ATOM 2521 C C . LYS A 1 281 ? -23.604 -22.342 -77.991 1.00 16.68 307 LYS A C 1
ATOM 2522 O O . LYS A 1 281 ? -24.612 -22.984 -77.514 1.00 16.54 307 LYS A O 1
ATOM 2528 N N . ILE A 1 282 ? -22.309 -22.664 -77.832 1.00 12.11 308 ILE A N 1
ATOM 2529 C CA . ILE A 1 282 ? -22.007 -23.814 -76.942 1.00 11.87 308 ILE A CA 1
ATOM 2530 C C . ILE A 1 282 ? -21.890 -23.297 -75.517 1.00 11.37 308 ILE A C 1
ATOM 2531 O O . ILE A 1 282 ? -21.029 -22.547 -75.244 1.00 11.44 308 ILE A O 1
ATOM 2536 N N . LYS A 1 283 ? -22.793 -23.734 -74.646 1.00 10.19 309 LYS A N 1
ATOM 2537 C CA . LYS A 1 283 ? -22.808 -23.275 -73.296 1.00 10.76 309 LYS A CA 1
ATOM 2538 C C . LYS A 1 283 ? -22.341 -24.263 -72.257 1.00 10.46 309 LYS A C 1
ATOM 2539 O O . LYS A 1 283 ? -22.087 -23.880 -71.117 1.00 11.00 309 LYS A O 1
ATOM 2545 N N . ASP A 1 284 ? -22.279 -25.544 -72.614 1.00 10.90 310 ASP A N 1
ATOM 2546 C CA . ASP A 1 284 ? -21.794 -26.568 -71.625 1.00 10.43 310 ASP A CA 1
ATOM 2547 C C . ASP A 1 284 ? -21.100 -27.684 -72.422 1.00 9.53 310 ASP A C 1
ATOM 2548 O O . ASP A 1 284 ? -21.502 -27.930 -73.569 1.00 9.98 310 ASP A O 1
ATOM 2553 N N . MET A 1 285 ? -20.050 -28.298 -71.839 1.00 9.14 311 MET A N 1
ATOM 2554 C CA . MET A 1 285 ? -19.494 -29.471 -72.514 1.00 8.58 311 MET A CA 1
ATOM 2555 C C . MET A 1 285 ? -19.038 -30.506 -71.513 1.00 8.09 311 MET A C 1
ATOM 2556 O O . MET A 1 285 ? -18.767 -30.187 -70.323 1.00 7.96 311 MET A O 1
ATOM 2561 N N . ILE A 1 286 ? -18.977 -31.775 -71.968 1.00 8.41 312 ILE A N 1
ATOM 2562 C CA . ILE A 1 286 ? -18.587 -32.919 -71.111 1.00 7.96 312 ILE A CA 1
ATOM 2563 C C . ILE A 1 286 ? -17.693 -33.688 -72.043 1.00 7.46 312 ILE A C 1
ATOM 2564 O O . ILE A 1 286 ? -18.036 -33.773 -73.232 1.00 8.54 312 ILE A O 1
ATOM 2569 N N . SER A 1 287 ? -16.497 -34.051 -71.608 1.00 8.10 313 SER A N 1
ATOM 2570 C CA . SER A 1 287 ? -15.612 -34.998 -72.369 1.00 7.44 313 SER A CA 1
ATOM 2571 C C . SER A 1 287 ? -14.918 -36.014 -71.453 1.00 7.70 313 SER A C 1
ATOM 2572 O O . SER A 1 287 ? -14.616 -35.753 -70.298 1.00 7.28 313 SER A O 1
ATOM 2575 N N . PHE A 1 288 ? -14.640 -37.127 -72.063 1.00 8.17 314 PHE A N 1
ATOM 2576 C CA . PHE A 1 288 ? -13.967 -38.215 -71.417 1.00 8.27 314 PHE A CA 1
ATOM 2577 C C . PHE A 1 288 ? -13.352 -39.134 -72.478 1.00 7.56 314 PHE A C 1
ATOM 2578 O O . PHE A 1 288 ? -13.872 -39.253 -73.625 1.00 8.19 314 PHE A O 1
ATOM 2586 N N . TYR A 1 289 ? -12.215 -39.686 -72.160 1.00 7.04 315 TYR A N 1
ATOM 2587 C CA . TYR A 1 289 ? -11.549 -40.556 -73.133 1.00 5.99 315 TYR A CA 1
ATOM 2588 C C . TYR A 1 289 ? -11.672 -42.028 -72.628 1.00 6.55 315 TYR A C 1
ATOM 2589 O O . TYR A 1 289 ? -11.816 -42.279 -71.468 1.00 6.54 315 TYR A O 1
ATOM 2598 N N . SER A 1 290 ? -11.505 -42.937 -73.541 1.00 5.70 316 SER A N 1
ATOM 2599 C CA . SER A 1 290 ? -11.581 -44.396 -73.170 1.00 6.12 316 SER A CA 1
ATOM 2600 C C . SER A 1 290 ? -10.206 -44.893 -73.003 1.00 6.26 316 SER A C 1
ATOM 2601 O O . SER A 1 290 ? -9.336 -44.776 -73.913 1.00 7.94 316 SER A O 1
ATOM 2604 N N . LEU A 1 291 ? -9.979 -45.537 -71.851 1.00 5.89 317 LEU A N 1
ATOM 2605 C CA . LEU A 1 291 ? -8.678 -46.151 -71.562 1.00 7.21 317 LEU A CA 1
ATOM 2606 C C . LEU A 1 291 ? -8.894 -47.427 -70.821 1.00 8.65 317 LEU A C 1
ATOM 2607 O O . LEU A 1 291 ? -9.008 -47.430 -69.578 1.00 8.95 317 LEU A O 1
ATOM 2612 N N . PRO A 1 292 ? -9.039 -48.534 -71.545 1.00 7.25 318 PRO A N 1
ATOM 2613 C CA . PRO A 1 292 ? -9.231 -49.870 -70.894 1.00 8.11 318 PRO A CA 1
ATOM 2614 C C . PRO A 1 292 ? -7.999 -50.325 -70.180 1.00 8.69 318 PRO A C 1
ATOM 2615 O O . PRO A 1 292 ? -6.882 -49.921 -70.483 1.00 9.02 318 PRO A O 1
ATOM 2619 N N . SER A 1 293 ? -8.213 -51.111 -69.124 1.00 9.10 319 SER A N 1
ATOM 2620 C CA . SER A 1 293 ? -7.127 -51.871 -68.634 1.00 9.29 319 SER A CA 1
ATOM 2621 C C . SER A 1 293 ? -7.363 -53.360 -68.821 1.00 10.09 319 SER A C 1
ATOM 2622 O O . SER A 1 293 ? -8.398 -53.890 -68.599 1.00 11.66 319 SER A O 1
ATOM 2625 N N . GLN A 1 294 ? -6.363 -53.990 -69.276 1.00 9.45 320 GLN A N 1
ATOM 2626 C CA . GLN A 1 294 ? -6.268 -55.428 -69.301 1.00 10.72 320 GLN A CA 1
ATOM 2627 C C . GLN A 1 294 ? -6.199 -55.949 -67.857 1.00 11.44 320 GLN A C 1
ATOM 2628 O O . GLN A 1 294 ? -5.471 -55.390 -66.986 1.00 11.95 320 GLN A O 1
ATOM 2634 N N . ILE A 1 295 ? -7.046 -56.932 -67.560 1.00 11.55 321 ILE A N 1
ATOM 2635 C CA . ILE A 1 295 ? -7.158 -57.502 -66.237 1.00 12.15 321 ILE A CA 1
ATOM 2636 C C . ILE A 1 295 ? -6.298 -58.743 -66.250 1.00 13.26 321 ILE A C 1
ATOM 2637 O O . ILE A 1 295 ? -6.440 -59.566 -67.139 1.00 13.83 321 ILE A O 1
ATOM 2642 N N . LEU A 1 296 ? -5.364 -58.819 -65.307 1.00 12.93 322 LEU A N 1
ATOM 2643 C CA . LEU A 1 296 ? -4.394 -59.892 -65.273 1.00 16.11 322 LEU A CA 1
ATOM 2644 C C . LEU A 1 296 ? -4.875 -61.041 -64.362 1.00 16.98 322 LEU A C 1
ATOM 2645 O O . LEU A 1 296 ? -5.117 -60.844 -63.184 1.00 20.54 322 LEU A O 1
ATOM 2650 N N . GLY A 1 297 ? -5.009 -62.215 -64.946 1.00 19.21 323 GLY A N 1
ATOM 2651 C CA . GLY A 1 297 ? -5.191 -63.446 -64.137 1.00 17.89 323 GLY A CA 1
ATOM 2652 C C . GLY A 1 297 ? -6.607 -63.558 -63.610 1.00 21.89 323 GLY A C 1
ATOM 2653 O O . GLY A 1 297 ? -6.783 -64.131 -62.543 1.00 29.66 323 GLY A O 1
ATOM 2654 N N . ASN A 1 298 ? -7.593 -63.047 -64.359 1.00 18.44 324 ASN A N 1
ATOM 2655 C CA . ASN A 1 298 ? -9.018 -63.235 -64.008 1.00 19.34 324 ASN A CA 1
ATOM 2656 C C . ASN A 1 298 ? -9.674 -64.142 -65.035 1.00 17.90 324 ASN A C 1
ATOM 2657 O O . ASN A 1 298 ? -9.708 -63.807 -66.224 1.00 17.70 324 ASN A O 1
ATOM 2662 N N . ASP A 1 299 ? -10.228 -65.280 -64.563 1.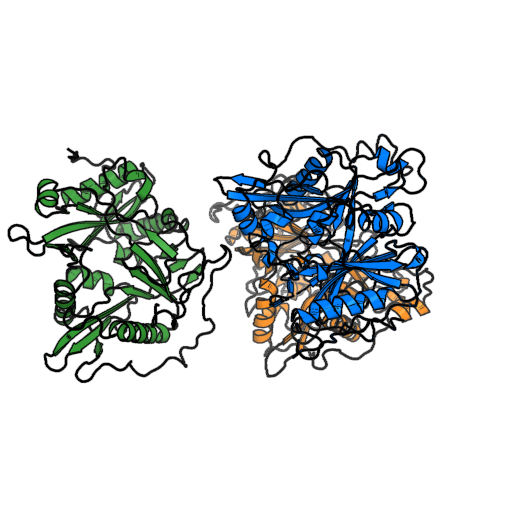00 19.40 325 ASP A N 1
ATOM 2663 C CA . ASP A 1 299 ? -10.719 -66.280 -65.521 1.00 17.69 325 ASP A CA 1
ATOM 2664 C C . ASP A 1 299 ? -11.902 -65.723 -66.365 1.00 18.65 325 ASP A C 1
ATOM 2665 O O . ASP A 1 299 ? -12.077 -66.119 -67.515 1.00 19.69 325 ASP A O 1
ATOM 2670 N N . LYS A 1 300 ? -12.732 -64.815 -65.834 1.00 18.49 326 LYS A N 1
ATOM 2671 C CA . LYS A 1 300 ? -13.980 -64.518 -66.508 1.00 17.06 326 LYS A CA 1
ATOM 2672 C C . LYS A 1 300 ? -13.896 -63.225 -67.373 1.00 18.39 326 LYS A C 1
ATOM 2673 O O . LYS A 1 300 ? -14.708 -63.024 -68.322 1.00 16.72 326 LYS A O 1
ATOM 2679 N N . TYR A 1 301 ? -13.062 -62.283 -66.937 1.00 15.52 327 TYR A N 1
ATOM 2680 C CA . TYR A 1 301 ? -12.934 -60.983 -67.664 1.00 15.02 327 TYR A CA 1
ATOM 2681 C C . TYR A 1 301 ? -11.525 -60.654 -68.082 1.00 13.54 327 TYR A C 1
ATOM 2682 O O . TYR A 1 301 ? -10.664 -60.860 -67.291 1.00 17.83 327 TYR A O 1
ATOM 2691 N N . SER A 1 302 ? -11.326 -60.138 -69.313 1.00 14.57 328 SER A N 1
ATOM 2692 C CA . SER A 1 302 ? -9.963 -59.794 -69.775 1.00 16.23 328 SER A CA 1
ATOM 2693 C C . SER A 1 302 ? -9.729 -58.258 -69.738 1.00 12.90 328 SER A C 1
ATOM 2694 O O . SER A 1 302 ? -8.633 -57.827 -69.529 1.00 13.96 328 SER A O 1
ATOM 2697 N N . THR A 1 303 ? -10.848 -57.519 -69.790 1.00 13.55 329 THR A N 1
ATOM 2698 C CA A THR A 1 303 ? -10.744 -56.057 -69.977 0.50 13.02 329 THR A CA 1
ATOM 2699 C CA B THR A 1 303 ? -10.786 -56.073 -70.013 0.50 11.15 329 THR A CA 1
ATOM 2700 C C . THR A 1 303 ? -11.750 -55.275 -69.109 1.00 11.37 329 THR A C 1
ATOM 2701 O O . THR A 1 303 ? -12.938 -55.645 -69.055 1.00 12.06 329 THR A O 1
ATOM 2708 N N . LEU A 1 304 ? -11.250 -54.206 -68.464 1.00 10.24 330 LEU A N 1
ATOM 2709 C CA . LEU A 1 304 ? -11.998 -53.278 -67.631 1.00 9.82 330 LEU A CA 1
ATOM 2710 C C . LEU A 1 304 ? -12.187 -52.043 -68.514 1.00 9.25 330 LEU A C 1
ATOM 2711 O O . LEU A 1 304 ? -11.191 -51.520 -69.049 1.00 8.73 330 LEU A O 1
ATOM 2716 N N . ASN A 1 305 ? -13.438 -51.689 -68.763 1.00 8.71 331 ASN A N 1
ATOM 2717 C CA A ASN A 1 305 ? -13.729 -50.588 -69.643 0.50 10.01 331 ASN A CA 1
ATOM 2718 C CA B ASN A 1 305 ? -13.722 -50.607 -69.671 0.50 9.10 331 ASN A CA 1
ATOM 2719 C C . ASN A 1 305 ? -13.862 -49.356 -68.844 1.00 9.66 331 ASN A C 1
ATOM 2720 O O . ASN A 1 305 ? -14.830 -49.268 -68.052 1.00 10.04 331 ASN A O 1
ATOM 2729 N N . ALA A 1 306 ? -12.988 -48.360 -69.072 1.00 8.14 332 ALA A N 1
ATOM 2730 C CA . ALA A 1 306 ? -12.936 -47.255 -68.173 1.00 7.83 332 ALA A CA 1
ATOM 2731 C C . ALA A 1 306 ? -12.957 -45.990 -69.003 1.00 8.42 332 ALA A C 1
ATOM 2732 O O . ALA A 1 306 ? -12.172 -45.783 -69.997 1.00 7.67 332 ALA A O 1
ATOM 2734 N N . ALA A 1 307 ? -13.724 -45.041 -68.514 1.00 8.13 333 ALA A N 1
ATOM 2735 C CA . ALA A 1 307 ? -13.848 -43.645 -69.082 1.00 7.40 333 ALA A CA 1
ATOM 2736 C C . ALA A 1 307 ? -13.110 -42.757 -68.080 1.00 8.19 333 ALA A C 1
ATOM 2737 O O . ALA A 1 307 ? -13.237 -42.950 -66.867 1.00 8.19 333 ALA A O 1
ATOM 2739 N N . TYR A 1 308 ? -12.281 -41.853 -68.590 1.00 6.24 334 TYR A N 1
ATOM 2740 C CA . TYR A 1 308 ? -11.461 -40.883 -67.873 1.00 7.14 334 TYR A CA 1
ATOM 2741 C C . TYR A 1 308 ? -11.972 -39.459 -68.176 1.00 6.63 334 TYR A C 1
ATOM 2742 O O . TYR A 1 308 ? -11.992 -39.043 -69.318 1.00 7.95 334 TYR A O 1
ATOM 2751 N N . SER A 1 309 ? -12.396 -38.753 -67.132 1.00 7.51 335 SER A N 1
ATOM 2752 C CA . SER A 1 309 ? -12.815 -37.341 -67.192 1.00 6.00 335 SER A CA 1
ATOM 2753 C C . SER A 1 309 ? -11.728 -36.590 -67.906 1.00 5.75 335 SER A C 1
ATOM 2754 O O . SER A 1 309 ? -10.530 -36.701 -67.652 1.00 5.66 335 SER A O 1
ATOM 2757 N N . PHE A 1 310 ? -12.101 -35.725 -68.869 1.00 5.74 336 PHE A N 1
ATOM 2758 C CA . PHE A 1 310 ? -11.138 -34.956 -69.624 1.00 6.27 336 PHE A CA 1
ATOM 2759 C C . PHE A 1 310 ? -11.392 -33.427 -69.340 1.00 6.32 336 PHE A C 1
ATOM 2760 O O . PHE A 1 310 ? -10.918 -32.902 -68.329 1.00 7.21 336 PHE A O 1
ATOM 2768 N N . TYR A 1 311 ? -12.168 -32.770 -70.151 1.00 7.13 337 TYR A N 1
ATOM 2769 C CA . TYR A 1 311 ? -12.546 -31.360 -69.853 1.00 6.89 337 TYR A CA 1
ATOM 2770 C C . TYR A 1 311 ? -14.073 -31.200 -69.786 1.00 7.11 337 TYR A C 1
ATOM 2771 O O . TYR A 1 311 ? -14.737 -31.594 -70.664 1.00 9.29 337 TYR A O 1
ATOM 2780 N N . ASN A 1 312 ? -14.556 -30.564 -68.716 1.00 6.83 338 ASN A N 1
ATOM 2781 C CA . ASN A 1 312 ? -15.989 -30.394 -68.435 1.00 6.69 338 ASN A CA 1
ATOM 2782 C C . ASN A 1 312 ? -16.245 -28.937 -68.024 1.00 6.93 338 ASN A C 1
ATOM 2783 O O . ASN A 1 312 ? -15.626 -28.455 -67.191 1.00 8.10 338 ASN A O 1
ATOM 2788 N N . VAL A 1 313 ? -17.187 -28.310 -68.699 1.00 7.69 339 VAL A N 1
ATOM 2789 C CA . VAL A 1 313 ? -17.440 -26.852 -68.379 1.00 6.90 339 VAL A CA 1
ATOM 2790 C C . VAL A 1 313 ? -18.976 -26.755 -68.365 1.00 7.85 339 VAL A C 1
ATOM 2791 O O . VAL A 1 313 ? -19.679 -27.209 -69.293 1.00 7.95 339 VAL A O 1
ATOM 2795 N N . THR A 1 314 ? -19.513 -26.059 -67.352 1.00 10.02 340 THR A N 1
ATOM 2796 C CA . THR A 1 314 ? -20.948 -25.713 -67.356 1.00 9.77 340 THR A CA 1
ATOM 2797 C C . THR A 1 314 ? -21.182 -24.198 -67.087 1.00 11.33 340 THR A C 1
ATOM 2798 O O . THR A 1 314 ? -20.534 -23.566 -66.242 1.00 13.44 340 THR A O 1
ATOM 2802 N N . THR A 1 315 ? -22.065 -23.656 -67.899 1.00 12.67 341 THR A N 1
ATOM 2803 C CA . THR A 1 315 ? -22.672 -22.321 -67.612 1.00 13.26 341 THR A CA 1
ATOM 2804 C C . THR A 1 315 ? -24.154 -22.304 -67.365 1.00 13.07 341 THR A C 1
ATOM 2805 O O . THR A 1 315 ? -24.632 -21.278 -66.881 1.00 16.15 341 THR A O 1
ATOM 2809 N N . THR A 1 316 ? -24.865 -23.389 -67.625 1.00 12.44 342 THR A N 1
ATOM 2810 C CA . THR A 1 316 ? -26.293 -23.382 -67.391 1.00 14.50 342 THR A CA 1
ATOM 2811 C C . THR A 1 316 ? -26.741 -24.348 -66.311 1.00 14.57 342 THR A C 1
ATOM 2812 O O . THR A 1 316 ? -27.926 -24.510 -66.092 1.00 15.46 342 THR A O 1
ATOM 2816 N N . ALA A 1 317 ? -25.828 -25.087 -65.713 1.00 12.88 343 ALA A N 1
ATOM 2817 C CA . ALA A 1 317 ? -26.195 -26.049 -64.660 1.00 11.60 343 ALA A CA 1
ATOM 2818 C C . ALA A 1 317 ? -25.198 -25.935 -63.555 1.00 12.09 343 ALA A C 1
ATOM 2819 O O . ALA A 1 317 ? -24.273 -25.162 -63.641 1.00 12.03 343 ALA A O 1
ATOM 2821 N N . THR A 1 318 ? -25.354 -26.718 -62.500 1.00 12.99 344 THR A N 1
ATOM 2822 C CA . THR A 1 318 ? -24.317 -26.767 -61.519 1.00 13.87 344 THR A CA 1
ATOM 2823 C C . THR A 1 318 ? -23.179 -27.709 -62.000 1.00 11.54 344 THR A C 1
ATOM 2824 O O . THR A 1 318 ? -23.389 -28.554 -62.869 1.00 11.20 344 THR A O 1
ATOM 2828 N N . PHE A 1 319 ? -21.980 -27.626 -61.479 1.00 10.02 345 PHE A N 1
ATOM 2829 C CA . PHE A 1 319 ? -21.010 -28.602 -61.859 1.00 9.32 345 PHE A CA 1
ATOM 2830 C C . PHE A 1 319 ? -21.364 -29.995 -61.366 1.00 10.31 345 PHE A C 1
ATOM 2831 O O . PHE A 1 319 ? -21.060 -30.967 -62.092 1.00 9.24 345 PHE A O 1
ATOM 2839 N N . LYS A 1 320 ? -22.071 -30.129 -60.250 1.00 10.50 346 LYS A N 1
ATOM 2840 C CA . LYS A 1 320 ? -22.464 -31.462 -59.849 1.00 11.92 346 LYS A CA 1
ATOM 2841 C C . LYS A 1 320 ? -23.381 -32.035 -60.958 1.00 12.84 346 LYS A C 1
ATOM 2842 O O . LYS A 1 320 ? -23.328 -33.232 -61.267 1.00 10.24 346 LYS A O 1
ATOM 2848 N N . GLN A 1 321 ? -24.269 -31.220 -61.518 1.00 11.25 347 GLN A N 1
ATOM 2849 C CA . GLN A 1 321 ? -25.276 -31.699 -62.392 1.00 11.53 347 GLN A CA 1
ATOM 2850 C C . GLN A 1 321 ? -24.565 -32.093 -63.671 1.00 10.16 347 GLN A C 1
ATOM 2851 O O . GLN A 1 321 ? -24.831 -33.192 -64.248 1.00 10.40 347 GLN A O 1
ATOM 2857 N N . LEU A 1 322 ? -23.584 -31.290 -64.067 1.00 9.85 348 LEU A N 1
ATOM 2858 C CA . LEU A 1 322 ? -22.804 -31.567 -65.262 1.00 8.71 348 LEU A CA 1
ATOM 2859 C C . LEU A 1 322 ? -22.095 -32.941 -65.146 1.00 8.44 348 LEU A C 1
ATOM 2860 O O . LEU A 1 322 ? -22.210 -33.790 -66.041 1.00 6.90 348 LEU A O 1
ATOM 2865 N N . MET A 1 323 ? -21.435 -33.157 -63.998 1.00 9.20 349 MET A N 1
ATOM 2866 C CA . MET A 1 323 ? -20.670 -34.393 -63.814 1.00 9.10 349 MET A CA 1
ATOM 2867 C C . MET A 1 323 ? -21.536 -35.586 -63.576 1.00 8.63 349 MET A C 1
ATOM 2868 O O . MET A 1 323 ? -21.200 -36.695 -64.075 1.00 7.89 349 MET A O 1
ATOM 2873 N N . GLN A 1 324 ? -22.763 -35.381 -63.047 1.00 8.23 350 GLN A N 1
ATOM 2874 C CA . GLN A 1 324 ? -23.788 -36.426 -62.976 1.00 9.58 350 GLN A CA 1
ATOM 2875 C C . GLN A 1 324 ? -24.078 -36.827 -64.434 1.00 8.36 350 GLN A C 1
ATOM 2876 O O . GLN A 1 324 ? -24.195 -38.048 -64.771 1.00 7.16 350 GLN A O 1
ATOM 2882 N N . ASP A 1 325 ? -24.265 -35.851 -65.306 1.00 6.49 351 ASP A N 1
ATOM 2883 C CA . ASP A 1 325 ? -24.591 -36.256 -66.659 1.00 7.74 351 ASP A CA 1
ATOM 2884 C C . ASP A 1 325 ? -23.394 -36.913 -67.322 1.00 8.45 351 ASP A C 1
ATOM 2885 O O . ASP A 1 325 ? -23.618 -37.773 -68.215 1.00 7.79 351 ASP A O 1
ATOM 2890 N N . ALA A 1 326 ? -22.117 -36.480 -67.090 1.00 7.42 352 ALA A N 1
ATOM 2891 C CA . ALA A 1 326 ? -20.912 -37.178 -67.570 1.00 7.42 352 ALA A CA 1
ATOM 2892 C C . ALA A 1 326 ? -20.922 -38.674 -67.104 1.00 7.02 352 ALA A C 1
ATOM 2893 O O . ALA A 1 326 ? -20.662 -39.543 -67.956 1.00 6.26 352 ALA A O 1
ATOM 2895 N N . ILE A 1 327 ? -21.236 -38.963 -65.864 1.00 6.84 353 ILE A N 1
ATOM 2896 C CA . ILE A 1 327 ? -21.327 -40.378 -65.434 1.00 7.89 353 ILE A CA 1
ATOM 2897 C C . ILE A 1 327 ? -22.370 -41.063 -66.293 1.00 7.81 353 ILE A C 1
ATOM 2898 O O . ILE A 1 327 ? -22.198 -42.214 -66.715 1.00 6.17 353 ILE A O 1
ATOM 2903 N N . LEU A 1 328 ? -23.552 -40.470 -66.479 1.00 7.39 354 LEU A N 1
ATOM 2904 C CA . LEU A 1 328 ? -24.552 -41.138 -67.257 1.00 7.78 354 LEU A CA 1
ATOM 2905 C C . LEU A 1 328 ? -24.215 -41.455 -68.702 1.00 8.18 354 LEU A C 1
ATOM 2906 O O . LEU A 1 328 ? -24.420 -42.522 -69.217 1.00 7.57 354 LEU A O 1
ATOM 2911 N N . LEU A 1 329 ? -23.598 -40.468 -69.352 1.00 8.30 355 LEU A N 1
ATOM 2912 C CA . LEU A 1 329 ? -23.210 -40.651 -70.740 1.00 7.31 355 LEU A CA 1
ATOM 2913 C C . LEU A 1 329 ? -22.109 -41.773 -70.777 1.00 7.54 355 LEU A C 1
ATOM 2914 O O . LEU A 1 329 ? -21.994 -42.531 -71.791 1.00 7.49 355 LEU A O 1
ATOM 2919 N N . ALA A 1 330 ? -21.199 -41.820 -69.777 1.00 7.51 356 ALA A N 1
ATOM 2920 C CA . ALA A 1 330 ? -20.264 -42.897 -69.791 1.00 7.33 356 ALA A CA 1
ATOM 2921 C C . ALA A 1 330 ? -20.992 -44.186 -69.631 1.00 7.76 356 ALA A C 1
ATOM 2922 O O . ALA A 1 330 ? -20.674 -45.134 -70.326 1.00 7.11 356 ALA A O 1
ATOM 2924 N N . LYS A 1 331 ? -21.957 -44.313 -68.745 1.00 7.14 357 LYS A N 1
ATOM 2925 C CA . LYS A 1 331 ? -22.766 -45.580 -68.601 1.00 8.90 357 LYS A CA 1
ATOM 2926 C C . LYS A 1 331 ? -23.409 -45.922 -69.909 1.00 7.86 357 LYS A C 1
ATOM 2927 O O . LYS A 1 331 ? -23.475 -47.128 -70.354 1.00 9.44 357 LYS A O 1
ATOM 2933 N N . ARG A 1 332 ? -23.941 -44.891 -70.589 1.00 7.58 358 ARG A N 1
ATOM 2934 C CA . ARG A 1 332 ? -24.652 -45.131 -71.853 1.00 9.55 358 ARG A CA 1
ATOM 2935 C C . ARG A 1 332 ? -23.726 -45.723 -72.927 1.00 7.84 358 ARG A C 1
ATOM 2936 O O . ARG A 1 332 ? -24.189 -46.423 -73.903 1.00 8.74 358 ARG A O 1
ATOM 2944 N N . ASN A 1 333 ? -22.408 -45.513 -72.737 1.00 8.52 359 ASN A N 1
ATOM 2945 C CA . ASN A 1 333 ? -21.383 -45.897 -73.697 1.00 9.24 359 ASN A CA 1
ATOM 2946 C C . ASN A 1 333 ? -20.643 -47.164 -73.215 1.00 9.66 359 ASN A C 1
ATOM 2947 O O . ASN A 1 333 ? -19.535 -47.511 -73.661 1.00 8.60 359 ASN A O 1
ATOM 2952 N N A ASN A 1 334 ? -21.269 -47.863 -72.270 0.50 8.43 360 ASN A N 1
ATOM 2953 N N B ASN A 1 334 ? -21.296 -47.852 -72.283 0.50 8.37 360 ASN A N 1
ATOM 2954 C CA A ASN A 1 334 ? -20.873 -49.222 -71.908 0.50 9.73 360 ASN A CA 1
ATOM 2955 C CA B ASN A 1 334 ? -20.946 -49.204 -71.934 0.50 9.50 360 ASN A CA 1
ATOM 2956 C C A ASN A 1 334 ? -19.669 -49.237 -70.983 0.50 8.96 360 ASN A C 1
ATOM 2957 C C B ASN A 1 334 ? -19.590 -49.171 -71.178 0.50 9.07 360 ASN A C 1
ATOM 2958 O O A ASN A 1 334 ? -19.150 -50.296 -70.671 0.50 7.36 360 ASN A O 1
ATOM 2959 O O B ASN A 1 334 ? -18.867 -50.145 -71.190 0.50 9.53 360 ASN A O 1
ATOM 2968 N N . PHE A 1 335 ? -19.273 -48.097 -70.445 1.00 8.96 361 PHE A N 1
ATOM 2969 C CA . PHE A 1 335 ? -18.113 -48.107 -69.522 1.00 7.96 361 PHE A CA 1
ATOM 2970 C C . PHE A 1 335 ? -18.485 -48.701 -68.135 1.00 8.68 361 PHE A C 1
ATOM 2971 O O . PHE A 1 335 ? -19.620 -48.608 -67.626 1.00 7.57 361 PHE A O 1
ATOM 2979 N N . ASP A 1 336 ? -17.525 -49.345 -67.479 1.00 8.81 362 ASP A N 1
ATOM 2980 C CA . ASP A 1 336 ? -17.670 -50.000 -66.172 1.00 8.24 362 ASP A CA 1
ATOM 2981 C C . ASP A 1 336 ? -17.381 -49.002 -65.032 1.00 7.54 362 ASP A C 1
ATOM 2982 O O . ASP A 1 336 ? -17.753 -49.285 -63.888 1.00 7.67 362 ASP A O 1
ATOM 2987 N N . VAL A 1 337 ? -16.569 -47.996 -65.269 1.00 6.81 363 VAL A N 1
ATOM 2988 C CA . VAL A 1 337 ? -16.128 -47.130 -64.168 1.00 7.15 363 VAL A CA 1
ATOM 2989 C C . VAL A 1 337 ? -15.872 -45.777 -64.843 1.00 6.85 363 VAL A C 1
ATOM 2990 O O . VAL A 1 337 ? -15.492 -45.722 -66.041 1.00 8.55 363 VAL A O 1
ATOM 2994 N N . PHE A 1 338 ? -16.094 -44.729 -64.100 1.00 6.85 364 PHE A N 1
ATOM 2995 C CA . PHE A 1 338 ? -15.745 -43.382 -64.535 1.00 7.45 364 PHE A CA 1
ATOM 2996 C C . PHE A 1 338 ? -14.669 -42.806 -63.594 1.00 8.12 364 PHE A C 1
ATOM 2997 O O . PHE A 1 338 ? -14.878 -42.664 -62.356 1.00 8.03 364 PHE A O 1
ATOM 3005 N N . ASN A 1 339 ? -13.495 -42.396 -64.125 1.00 8.52 365 ASN A N 1
ATOM 3006 C CA . ASN A 1 339 ? -12.334 -42.110 -63.367 1.00 7.89 365 ASN A CA 1
ATOM 3007 C C . ASN A 1 339 ? -12.148 -40.585 -63.486 1.00 6.52 365 ASN A C 1
ATOM 3008 O O . ASN A 1 339 ? -12.225 -39.992 -64.591 1.00 7.37 365 ASN A O 1
ATOM 3013 N N . ALA A 1 340 ? -11.742 -39.955 -62.417 1.00 7.03 366 ALA A N 1
ATOM 3014 C CA . ALA A 1 340 ? -11.424 -38.506 -62.542 1.00 7.24 366 ALA A CA 1
ATOM 3015 C C . ALA A 1 340 ? -10.279 -38.185 -61.583 1.00 8.03 366 ALA A C 1
ATOM 3016 O O . ALA A 1 340 ? -10.166 -38.829 -60.509 1.00 8.42 366 ALA A O 1
ATOM 3018 N N . LEU A 1 341 ? -9.480 -37.151 -61.860 1.00 7.64 367 LEU A N 1
ATOM 3019 C CA . LEU A 1 341 ? -8.440 -36.620 -60.933 1.00 7.72 367 LEU A CA 1
ATOM 3020 C C . LEU A 1 341 ? -9.086 -35.455 -60.117 1.00 7.49 367 LEU A C 1
ATOM 3021 O O . LEU A 1 341 ? -10.024 -34.783 -60.564 1.00 7.31 367 LEU A O 1
ATOM 3026 N N . GLU A 1 342 ? -8.497 -35.166 -58.989 1.00 7.90 368 GLU A N 1
ATOM 3027 C CA . GLU A 1 342 ? -8.873 -33.923 -58.212 1.00 8.51 368 GLU A CA 1
ATOM 3028 C C . GLU A 1 342 ? -8.281 -32.653 -58.707 1.00 9.24 368 GLU A C 1
ATOM 3029 O O . GLU A 1 342 ? -7.586 -31.895 -57.984 1.00 9.25 368 GLU A O 1
ATOM 3035 N N . VAL A 1 343 ? -8.453 -32.476 -60.000 1.00 8.49 369 VAL A N 1
ATOM 3036 C CA . VAL A 1 343 ? -8.084 -31.215 -60.660 1.00 8.16 369 VAL A CA 1
ATOM 3037 C C . VAL A 1 343 ? -9.304 -30.404 -60.967 1.00 8.64 369 VAL A C 1
ATOM 3038 O O . VAL A 1 343 ? -10.434 -30.859 -60.917 1.00 9.42 369 VAL A O 1
ATOM 3042 N N . MET A 1 344 ? -9.013 -29.130 -61.367 1.00 8.42 370 MET A N 1
ATOM 3043 C CA . MET A 1 344 ? -10.067 -28.201 -61.664 1.00 10.77 370 MET A CA 1
ATOM 3044 C C . MET A 1 344 ? -11.079 -28.134 -60.535 1.00 9.78 370 MET A C 1
ATOM 3045 O O . MET A 1 344 ? -10.731 -28.091 -59.394 1.00 11.34 370 MET A O 1
ATOM 3050 N N . GLN A 1 345 ? -12.337 -28.218 -60.893 1.00 9.38 371 GLN A N 1
ATOM 3051 C CA . GLN A 1 345 ? -13.427 -28.197 -59.887 1.00 10.10 371 GLN A CA 1
ATOM 3052 C C . GLN A 1 345 ? -13.819 -29.574 -59.441 1.00 9.38 371 GLN A C 1
ATOM 3053 O O . GLN A 1 345 ? -14.752 -29.762 -58.688 1.00 8.21 371 GLN A O 1
ATOM 3059 N N . ASN A 1 346 ? -13.146 -30.575 -59.918 1.00 8.78 372 ASN A N 1
ATOM 3060 C CA . ASN A 1 346 ? -13.658 -31.937 -59.734 1.00 9.24 372 ASN A CA 1
ATOM 3061 C C . ASN A 1 346 ? -13.868 -32.449 -58.291 1.00 9.31 372 ASN A C 1
ATOM 3062 O O . ASN A 1 346 ? -14.927 -33.087 -57.997 1.00 9.02 372 ASN A O 1
ATOM 3067 N N . LYS A 1 347 ? -12.950 -32.131 -57.403 1.00 9.56 373 LYS A N 1
ATOM 3068 C CA . LYS A 1 347 ? -13.001 -32.802 -56.069 1.00 11.80 373 LYS A CA 1
ATOM 3069 C C . LYS A 1 347 ? -14.279 -32.377 -55.367 1.00 9.77 373 LYS A C 1
ATOM 3070 O O . LYS A 1 347 ? -14.821 -33.109 -54.537 1.00 10.22 373 LYS A O 1
ATOM 3076 N N . SER A 1 348 ? -14.713 -31.143 -55.672 1.00 9.69 374 SER A N 1
ATOM 3077 C CA . SER A 1 348 ? -15.932 -30.635 -55.057 1.00 11.05 374 SER A CA 1
ATOM 3078 C C . SER A 1 348 ? -17.150 -31.498 -55.244 1.00 10.59 374 SER A C 1
ATOM 3079 O O . SER A 1 348 ? -18.114 -31.292 -54.517 1.00 11.59 374 SER A O 1
ATOM 3082 N N . VAL A 1 349 ? -17.170 -32.436 -56.209 1.00 10.78 375 VAL A N 1
ATOM 3083 C CA . VAL A 1 349 ? -18.375 -33.209 -56.471 1.00 10.53 375 VAL A CA 1
ATOM 3084 C C . VAL A 1 349 ? -18.194 -34.722 -56.152 1.00 9.66 375 VAL A C 1
ATOM 3085 O O . VAL A 1 349 ? -19.110 -35.454 -56.199 1.00 10.47 375 VAL A O 1
ATOM 3089 N N . PHE A 1 350 ? -16.980 -35.046 -55.748 1.00 8.57 376 PHE A N 1
ATOM 3090 C CA . PHE A 1 350 ? -16.666 -36.476 -55.553 1.00 9.36 376 PHE A CA 1
ATOM 3091 C C . PHE A 1 350 ? -17.539 -37.154 -54.481 1.00 9.23 376 PHE A C 1
ATOM 3092 O O . PHE A 1 350 ? -18.118 -38.167 -54.755 1.00 10.80 376 PHE A O 1
ATOM 3100 N N . GLU A 1 351 ? -17.666 -36.508 -53.304 1.00 10.75 377 GLU A N 1
ATOM 3101 C CA A GLU A 1 351 ? -18.464 -37.133 -52.250 0.50 11.77 377 GLU A CA 1
ATOM 3102 C CA B GLU A 1 351 ? -18.489 -37.074 -52.218 0.50 11.70 377 GLU A CA 1
ATOM 3103 C C . GLU A 1 351 ? -19.900 -37.241 -52.677 1.00 11.91 377 GLU A C 1
ATOM 3104 O O . GLU A 1 351 ? -20.475 -38.314 -52.641 1.00 11.72 377 GLU A O 1
ATOM 3115 N N . ASP A 1 352 ? -20.459 -36.130 -53.162 1.00 10.79 378 ASP A N 1
ATOM 3116 C CA . ASP A 1 352 ? -21.905 -36.214 -53.566 1.00 12.54 378 ASP A CA 1
ATOM 3117 C C . ASP A 1 352 ? -22.265 -37.285 -54.618 1.00 11.29 378 ASP A C 1
ATOM 3118 O O . ASP A 1 352 ? -23.356 -37.875 -54.599 1.00 12.13 378 ASP A O 1
ATOM 3123 N N . LEU A 1 353 ? -21.355 -37.345 -55.642 1.00 8.84 379 LEU A N 1
ATOM 3124 C CA . LEU A 1 353 ? -21.577 -38.214 -56.756 1.00 10.09 379 LEU A CA 1
ATOM 3125 C C . LEU A 1 353 ? -21.054 -39.647 -56.552 1.00 11.07 379 LEU A C 1
ATOM 3126 O O . LEU A 1 353 ? -21.003 -40.448 -57.459 1.00 9.34 379 LEU A O 1
ATOM 3131 N N . LYS A 1 354 ? -20.713 -39.958 -55.326 1.00 10.46 380 LYS A N 1
ATOM 3132 C CA . LYS A 1 354 ? -20.329 -41.317 -54.952 1.00 12.51 380 LYS A CA 1
ATOM 3133 C C . LYS A 1 354 ? -19.057 -41.816 -55.603 1.00 11.29 380 LYS A C 1
ATOM 3134 O O . LYS A 1 354 ? -18.928 -43.025 -55.775 1.00 12.19 380 LYS A O 1
ATOM 3140 N N . PHE A 1 355 ? -18.125 -40.935 -55.903 1.00 11.66 381 PHE A N 1
ATOM 3141 C CA . PHE A 1 355 ? -16.769 -41.376 -56.232 1.00 11.07 381 PHE A CA 1
ATOM 3142 C C . PHE A 1 355 ? -15.972 -41.827 -54.972 1.00 12.15 381 PHE A C 1
ATOM 3143 O O . PHE A 1 355 ? -16.156 -41.234 -53.881 1.00 13.17 381 PHE A O 1
ATOM 3151 N N . GLY A 1 356 ? -15.163 -42.850 -55.126 1.00 12.17 382 GLY A N 1
ATOM 3152 C CA . GLY A 1 356 ? -14.348 -43.348 -54.060 1.00 11.24 382 GLY A CA 1
ATOM 3153 C C . GLY A 1 356 ? -12.908 -43.018 -54.321 1.00 10.87 382 GLY A C 1
ATOM 3154 O O . GLY A 1 356 ? -12.484 -42.970 -55.484 1.00 10.61 382 GLY A O 1
ATOM 3155 N N . GLU A 1 357 ? -12.166 -42.718 -53.296 1.00 9.68 383 GLU A N 1
ATOM 3156 C CA . GLU A 1 357 ? -10.759 -42.382 -53.413 1.00 10.36 383 GLU A CA 1
ATOM 3157 C C . GLU A 1 357 ? -10.002 -43.575 -53.886 1.00 8.92 383 GLU A C 1
ATOM 3158 O O . GLU A 1 357 ? -10.166 -44.688 -53.349 1.00 13.02 383 GLU A O 1
ATOM 3164 N N . GLY A 1 358 ? -9.144 -43.359 -54.904 1.00 9.62 384 GLY A N 1
ATOM 3165 C CA . GLY A 1 358 ? -8.232 -44.372 -55.382 1.00 12.11 384 GLY A CA 1
ATOM 3166 C C . GLY A 1 358 ? -6.981 -44.667 -54.593 1.00 14.45 384 GLY A C 1
ATOM 3167 O O . GLY A 1 358 ? -6.822 -44.191 -53.533 1.00 16.10 384 GLY A O 1
ATOM 3168 N N . ASP A 1 359 ? -6.133 -45.552 -55.117 1.00 15.09 385 ASP A N 1
ATOM 3169 C CA . ASP A 1 359 ? -4.904 -45.831 -54.415 1.00 13.74 385 ASP A CA 1
ATOM 3170 C C . ASP A 1 359 ? -3.668 -45.339 -55.115 1.00 13.67 385 ASP A C 1
ATOM 3171 O O . ASP A 1 359 ? -2.524 -45.649 -54.684 1.00 17.41 385 ASP A O 1
ATOM 3176 N N . GLY A 1 360 ? -3.882 -44.578 -56.207 1.00 12.97 386 GLY A N 1
ATOM 3177 C CA . GLY A 1 360 ? -2.826 -43.932 -56.944 1.00 16.06 386 GLY A CA 1
ATOM 3178 C C . GLY A 1 360 ? -3.115 -42.456 -57.064 1.00 14.07 386 GLY A C 1
ATOM 3179 O O . GLY A 1 360 ? -4.283 -42.036 -57.004 1.00 16.66 386 GLY A O 1
ATOM 3180 N N . SER A 1 361 ? -2.051 -41.712 -57.286 1.00 15.43 387 SER A N 1
ATOM 3181 C CA . SER A 1 361 ? -2.108 -40.313 -57.601 1.00 13.33 387 SER A CA 1
ATOM 3182 C C . SER A 1 361 ? -1.168 -40.024 -58.730 1.00 13.79 387 SER A C 1
ATOM 3183 O O . SER A 1 361 ? -0.220 -40.796 -58.957 1.00 13.03 387 SER A O 1
ATOM 3186 N N . LEU A 1 362 ? -1.459 -38.951 -59.460 1.00 11.45 388 LEU A N 1
ATOM 3187 C CA . LEU A 1 362 ? -0.780 -38.638 -60.694 1.00 10.15 388 LEU A CA 1
ATOM 3188 C C . LEU A 1 362 ? -0.049 -37.389 -60.390 1.00 9.81 388 LEU A C 1
ATOM 3189 O O . LEU A 1 362 ? -0.691 -36.336 -60.044 1.00 9.82 388 LEU A O 1
ATOM 3194 N N . LYS A 1 363 ? 1.260 -37.407 -60.538 1.00 9.85 389 LYS A N 1
ATOM 3195 C CA . LYS A 1 363 ? 2.098 -36.209 -60.303 1.00 7.44 389 LYS A CA 1
ATOM 3196 C C . LYS A 1 363 ? 2.277 -35.471 -61.643 1.00 8.90 389 LYS A C 1
ATOM 3197 O O . LYS A 1 363 ? 2.548 -36.119 -62.630 1.00 7.28 389 LYS A O 1
ATOM 3203 N N . TYR A 1 364 ? 2.295 -34.144 -61.582 1.00 8.11 390 TYR A N 1
ATOM 3204 C CA . TYR A 1 364 ? 2.548 -33.329 -62.687 1.00 8.61 390 TYR A CA 1
ATOM 3205 C C . TYR A 1 364 ? 3.984 -32.729 -62.620 1.00 6.88 390 TYR A C 1
ATOM 3206 O O . TYR A 1 364 ? 4.347 -32.137 -61.599 1.00 7.18 390 TYR A O 1
ATOM 3215 N N . TYR A 1 365 ? 4.784 -32.766 -63.706 1.00 7.49 391 TYR A N 1
ATOM 3216 C CA . TYR A 1 365 ? 6.134 -32.267 -63.730 1.00 8.09 391 TYR A CA 1
ATOM 3217 C C . TYR A 1 365 ? 6.377 -31.328 -64.894 1.00 8.02 391 TYR A C 1
ATOM 3218 O O . TYR A 1 365 ? 5.728 -31.479 -65.966 1.00 8.14 391 TYR A O 1
ATOM 3227 N N . LEU A 1 366 ? 7.317 -30.416 -64.705 1.00 8.81 392 LEU A N 1
ATOM 3228 C CA . LEU A 1 366 ? 7.821 -29.663 -65.833 1.00 8.27 392 LEU A CA 1
ATOM 3229 C C . LEU A 1 366 ? 9.228 -29.929 -65.873 1.00 7.90 392 LEU A C 1
ATOM 3230 O O . LEU A 1 366 ? 9.879 -30.038 -64.861 1.00 8.84 392 LEU A O 1
ATOM 3235 N N . TYR A 1 367 ? 9.757 -29.937 -67.087 1.00 6.84 393 TYR A N 1
ATOM 3236 C CA . TYR A 1 367 ? 11.203 -29.984 -67.292 1.00 6.66 393 TYR A CA 1
ATOM 3237 C C . TYR A 1 367 ? 11.803 -28.624 -67.608 1.00 7.05 393 TYR A C 1
ATOM 3238 O O . TYR A 1 367 ? 11.369 -27.949 -68.477 1.00 8.55 393 TYR A O 1
ATOM 3247 N N . ASN A 1 368 ? 12.945 -28.353 -67.015 1.00 8.25 394 ASN A N 1
ATOM 3248 C CA . ASN A 1 368 ? 13.553 -27.046 -67.152 1.00 9.62 394 ASN A CA 1
ATOM 3249 C C . ASN A 1 368 ? 12.653 -25.859 -66.915 1.00 10.27 394 ASN A C 1
ATOM 3250 O O . ASN A 1 368 ? 12.679 -24.880 -67.620 1.00 9.32 394 ASN A O 1
ATOM 3255 N N . TRP A 1 369 ? 11.876 -25.894 -65.837 1.00 9.38 395 TRP A N 1
ATOM 3256 C CA . TRP A 1 369 ? 11.094 -24.769 -65.383 1.00 11.34 395 TRP A CA 1
ATOM 3257 C C . TRP A 1 369 ? 11.038 -24.774 -63.836 1.00 12.13 395 TRP A C 1
ATOM 3258 O O . TRP A 1 369 ? 10.766 -25.792 -63.202 1.00 13.05 395 TRP A O 1
ATOM 3269 N N . LYS A 1 370 ? 11.142 -23.571 -63.295 1.00 11.00 396 LYS A N 1
ATOM 3270 C CA . LYS A 1 370 ? 11.233 -23.292 -61.873 1.00 12.50 396 LYS A CA 1
ATOM 3271 C C . LYS A 1 370 ? 10.032 -22.374 -61.555 1.00 10.67 396 LYS A C 1
ATOM 3272 O O . LYS A 1 370 ? 9.894 -21.297 -62.111 1.00 12.63 396 LYS A O 1
ATOM 3278 N N . CYS A 1 371 ? 9.202 -22.845 -60.625 1.00 12.62 397 CYS A N 1
ATOM 3279 C CA . CYS A 1 371 ? 7.908 -22.220 -60.238 1.00 11.37 397 CYS A CA 1
ATOM 3280 C C . CYS A 1 371 ? 7.520 -22.750 -58.846 1.00 11.01 397 CYS A C 1
ATOM 3281 O O . CYS A 1 371 ? 7.943 -23.842 -58.430 1.00 11.03 397 CYS A O 1
ATOM 3284 N N . ALA A 1 372 ? 6.588 -22.091 -58.223 1.00 10.63 398 ALA A N 1
ATOM 3285 C CA . ALA A 1 372 ? 5.958 -22.541 -56.997 1.00 11.71 398 ALA A CA 1
ATOM 3286 C C . ALA A 1 372 ? 5.085 -23.765 -57.372 1.00 10.41 398 ALA A C 1
ATOM 3287 O O . ALA A 1 372 ? 4.422 -23.781 -58.464 1.00 10.95 398 ALA A O 1
ATOM 3289 N N . SER A 1 373 ? 5.051 -24.779 -56.477 1.00 12.16 399 SER A N 1
ATOM 3290 C CA . SER A 1 373 ? 4.074 -25.848 -56.555 1.00 10.98 399 SER A CA 1
ATOM 3291 C C . SER A 1 373 ? 2.709 -25.359 -56.100 1.00 10.15 399 SER A C 1
ATOM 3292 O O . SER A 1 373 ? 2.639 -24.285 -55.499 1.00 12.23 399 SER A O 1
ATOM 3295 N N . PHE A 1 374 ? 1.630 -26.077 -56.380 1.00 9.55 400 PHE A N 1
ATOM 3296 C CA . PHE A 1 374 ? 0.272 -25.630 -56.129 1.00 9.48 400 PHE A CA 1
ATOM 3297 C C . PHE A 1 374 ? -0.570 -26.860 -55.938 1.00 9.92 400 PHE A C 1
ATOM 3298 O O . PHE A 1 374 ? -0.195 -27.964 -56.386 1.00 11.62 400 PHE A O 1
ATOM 3306 N N . ALA A 1 375 ? -1.705 -26.635 -55.307 1.00 10.13 401 ALA A N 1
ATOM 3307 C CA . ALA A 1 375 ? -2.653 -27.639 -55.032 1.00 10.23 401 ALA A CA 1
ATOM 3308 C C . ALA A 1 375 ? -3.347 -27.982 -56.349 1.00 8.54 401 ALA A C 1
ATOM 3309 O O . ALA A 1 375 ? -3.431 -27.153 -57.223 1.00 8.59 401 ALA A O 1
ATOM 3311 N N . PRO A 1 376 ? -3.727 -29.235 -56.517 1.00 9.08 402 PRO A N 1
ATOM 3312 C CA . PRO A 1 376 ? -4.277 -29.720 -57.795 1.00 8.36 402 PRO A CA 1
ATOM 3313 C C . PRO A 1 376 ? -5.590 -29.088 -58.280 1.00 9.39 402 PRO A C 1
ATOM 3314 O O . PRO A 1 376 ? -5.925 -29.148 -59.482 1.00 8.31 402 PRO A O 1
ATOM 3318 N N . ALA A 1 377 ? -6.349 -28.402 -57.378 1.00 8.33 403 ALA A N 1
ATOM 3319 C CA . ALA A 1 377 ? -7.437 -27.568 -57.802 1.00 8.78 403 ALA A CA 1
ATOM 3320 C C . ALA A 1 377 ? -7.068 -26.487 -58.769 1.00 7.67 403 ALA A C 1
ATOM 3321 O O . ALA A 1 377 ? -7.879 -26.040 -59.624 1.00 10.01 403 ALA A O 1
ATOM 3323 N N . HIS A 1 378 ? -5.754 -26.186 -58.714 1.00 8.05 404 HIS A N 1
ATOM 3324 C CA . HIS A 1 378 ? -5.262 -25.120 -59.583 1.00 9.52 404 HIS A CA 1
ATOM 3325 C C . HIS A 1 378 ? -4.685 -25.647 -60.927 1.00 8.23 404 HIS A C 1
ATOM 3326 O O . HIS A 1 378 ? -4.245 -24.859 -61.744 1.00 9.18 404 HIS A O 1
ATOM 3333 N N . VAL A 1 379 ? -4.667 -26.995 -61.101 1.00 7.84 405 VAL A N 1
ATOM 3334 C CA . VAL A 1 379 ? -4.169 -27.613 -62.321 1.00 7.38 405 VAL A CA 1
ATOM 3335 C C . VAL A 1 379 ? -5.382 -27.678 -63.262 1.00 7.13 405 VAL A C 1
ATOM 3336 O O . VAL A 1 379 ? -6.504 -28.054 -62.867 1.00 7.87 405 VAL A O 1
ATOM 3340 N N . GLY A 1 380 ? -5.175 -27.143 -64.482 1.00 8.00 406 GLY A N 1
ATOM 3341 C CA . GLY A 1 380 ? -6.223 -27.126 -65.523 1.00 8.17 406 GLY A CA 1
ATOM 3342 C C . GLY A 1 380 ? -5.890 -27.872 -66.806 1.00 9.25 406 GLY A C 1
ATOM 3343 O O . GLY A 1 380 ? -6.308 -27.482 -67.920 1.00 10.46 406 GLY A O 1
ATOM 3344 N N . ILE A 1 381 ? -5.173 -28.987 -66.663 1.00 8.86 407 ILE A N 1
ATOM 3345 C CA . ILE A 1 381 ? -4.865 -29.759 -67.833 1.00 8.62 407 ILE A CA 1
ATOM 3346 C C . ILE A 1 381 ? -4.905 -31.251 -67.431 1.00 8.98 407 ILE A C 1
ATOM 3347 O O . ILE A 1 381 ? -4.553 -31.637 -66.271 1.00 9.37 407 ILE A O 1
ATOM 3352 N N . VAL A 1 382 ? -5.304 -32.048 -68.372 1.00 7.56 408 VAL A N 1
ATOM 3353 C CA . VAL A 1 382 ? -5.405 -33.508 -68.215 1.00 9.13 408 VAL A CA 1
ATOM 3354 C C . VAL A 1 382 ? -4.549 -34.099 -69.378 1.00 9.33 408 VAL A C 1
ATOM 3355 O O . VAL A 1 382 ? -4.884 -33.909 -70.584 1.00 10.66 408 VAL A O 1
ATOM 3359 N N . LEU A 1 383 ? -3.501 -34.784 -68.995 1.00 10.52 409 LEU A N 1
ATOM 3360 C CA . LEU A 1 383 ? -2.756 -35.574 -69.990 1.00 10.77 409 LEU A CA 1
ATOM 3361 C C . LEU A 1 383 ? -3.232 -36.964 -70.152 1.00 14.22 409 LEU A C 1
ATOM 3362 O O . LEU A 1 383 ? -3.865 -37.467 -69.275 1.00 16.25 409 LEU A O 1
ATOM 3367 N N . LEU A 1 384 ? -2.893 -37.620 -71.285 1.00 12.96 410 LEU A N 1
ATOM 3368 C CA . LEU A 1 384 ? -3.465 -38.921 -71.565 1.00 12.81 410 LEU A CA 1
ATOM 3369 C C . LEU A 1 384 ? -2.762 -40.051 -70.914 1.00 12.59 410 LEU A C 1
ATOM 3370 O O . LEU A 1 384 ? -1.607 -39.936 -70.537 1.00 14.50 410 LEU A O 1
ATOM 3376 N N A ASP B 1 1 ? -36.045 -31.846 -40.977 0.50 22.39 27 ASP B N 1
ATOM 3377 N N B ASP B 1 1 ? -35.904 -32.706 -39.224 0.50 23.34 27 ASP B N 1
ATOM 3378 C CA A ASP B 1 1 ? -37.383 -31.148 -40.881 0.50 22.17 27 ASP B CA 1
ATOM 3379 C CA B ASP B 1 1 ? -36.775 -31.543 -39.438 0.50 23.72 27 ASP B CA 1
ATOM 3380 C C A ASP B 1 1 ? -37.263 -29.629 -40.726 0.50 20.83 27 ASP B C 1
ATOM 3381 C C B ASP B 1 1 ? -36.091 -30.254 -39.021 0.50 21.41 27 ASP B C 1
ATOM 3382 O O A ASP B 1 1 ? -37.953 -28.863 -41.428 0.50 25.78 27 ASP B O 1
ATOM 3383 O O B ASP B 1 1 ? -35.306 -30.198 -38.071 0.50 24.00 27 ASP B O 1
ATOM 3392 N N . TYR B 1 2 ? -36.407 -29.225 -39.794 1.00 21.25 28 TYR B N 1
ATOM 3393 C CA . TYR B 1 2 ? -35.987 -27.826 -39.531 1.00 16.61 28 TYR B CA 1
ATOM 3394 C C . TYR B 1 2 ? -37.184 -26.919 -39.495 1.00 14.56 28 TYR B C 1
ATOM 3395 O O . TYR B 1 2 ? -37.355 -26.093 -40.376 1.00 14.36 28 TYR B O 1
ATOM 3404 N N . LYS B 1 3 ? -38.023 -27.084 -38.466 1.00 11.98 29 LYS B N 1
ATOM 3405 C CA . LYS B 1 3 ? -39.309 -26.445 -38.429 1.00 12.23 29 LYS B CA 1
ATOM 3406 C C . LYS B 1 3 ? -39.129 -24.908 -38.289 1.00 10.54 29 LYS B C 1
ATOM 3407 O O . LYS B 1 3 ? -39.968 -24.163 -38.772 1.00 12.83 29 LYS B O 1
ATOM 3413 N N . PHE B 1 4 ? -38.094 -24.465 -37.581 1.00 9.77 30 PHE B N 1
ATOM 3414 C CA . PHE B 1 4 ? -37.857 -23.023 -37.514 1.00 9.84 30 PHE B CA 1
ATOM 3415 C C . PHE B 1 4 ? -37.113 -22.587 -38.778 1.00 8.51 30 PHE B C 1
ATOM 3416 O O . PHE B 1 4 ? -37.586 -21.707 -39.427 1.00 9.35 30 PHE B O 1
ATOM 3424 N N . TRP B 1 5 ? -36.024 -23.287 -39.176 1.00 9.11 31 TRP B N 1
ATOM 3425 C CA . TRP B 1 5 ? -35.242 -22.828 -40.320 1.00 9.45 31 TRP B CA 1
ATOM 3426 C C . TRP B 1 5 ? -36.130 -22.781 -41.580 1.00 10.14 31 TRP B C 1
ATOM 3427 O O . TRP B 1 5 ? -35.956 -21.843 -42.386 1.00 10.54 31 TRP B O 1
ATOM 3438 N N A TYR B 1 6 ? -37.088 -23.708 -41.715 0.50 10.23 32 TYR B N 1
ATOM 3439 N N B TYR B 1 6 ? -37.039 -23.729 -41.770 0.50 10.10 32 TYR B N 1
ATOM 3440 C CA A TYR B 1 6 ? -37.984 -23.770 -42.898 0.50 11.42 32 TYR B CA 1
ATOM 3441 C CA B TYR B 1 6 ? -37.743 -23.718 -43.051 0.50 10.59 32 TYR B CA 1
ATOM 3442 C C A TYR B 1 6 ? -38.745 -22.476 -43.141 0.50 10.49 32 TYR B C 1
ATOM 3443 C C B TYR B 1 6 ? -38.797 -22.550 -43.135 0.50 10.24 32 TYR B C 1
ATOM 3444 O O A TYR B 1 6 ? -39.125 -22.138 -44.281 0.50 11.19 32 TYR B O 1
ATOM 3445 O O B TYR B 1 6 ? -39.358 -22.328 -44.218 0.50 11.28 32 TYR B O 1
ATOM 3462 N N . THR B 1 7 ? -38.996 -21.780 -42.047 1.00 9.62 33 THR B N 1
ATOM 3463 C CA . THR B 1 7 ? -39.845 -20.587 -42.137 1.00 10.02 33 THR B CA 1
ATOM 3464 C C . THR B 1 7 ? -39.008 -19.368 -42.513 1.00 9.68 33 THR B C 1
ATOM 3465 O O . THR B 1 7 ? -39.557 -18.253 -42.666 1.00 9.61 33 THR B O 1
ATOM 3469 N N . GLN B 1 8 ? -37.669 -19.528 -42.653 1.00 7.98 34 GLN B N 1
ATOM 3470 C CA . GLN B 1 8 ? -36.717 -18.427 -42.835 1.00 8.98 34 GLN B CA 1
ATOM 3471 C C . GLN B 1 8 ? -36.287 -18.321 -44.260 1.00 8.02 34 GLN B C 1
ATOM 3472 O O . GLN B 1 8 ? -36.300 -19.317 -44.974 1.00 7.45 34 GLN B O 1
ATOM 3478 N N . PRO B 1 9 ? -35.900 -17.135 -44.740 1.00 7.90 35 PRO B N 1
ATOM 3479 C CA . PRO B 1 9 ? -35.341 -16.940 -46.114 1.00 8.52 35 PRO B CA 1
ATOM 3480 C C . PRO B 1 9 ? -33.910 -17.495 -46.205 1.00 8.00 35 PRO B C 1
ATOM 3481 O O . PRO B 1 9 ? -32.873 -16.755 -46.293 1.00 8.11 35 PRO B O 1
ATOM 3485 N N . VAL B 1 10 ? -33.815 -18.812 -46.171 1.00 7.97 36 VAL B N 1
ATOM 3486 C CA . VAL B 1 10 ? -32.527 -19.500 -46.342 1.00 8.09 36 VAL B CA 1
ATOM 3487 C C . VAL B 1 10 ? -32.796 -20.716 -47.288 1.00 10.34 36 VAL B C 1
ATOM 3488 O O . VAL B 1 10 ? -33.973 -21.007 -47.494 1.00 9.56 36 VAL B O 1
ATOM 3492 N N . PRO B 1 11 ? -31.766 -21.371 -47.816 1.00 9.64 37 PRO B N 1
ATOM 3493 C CA . PRO B 1 11 ? -32.029 -22.497 -48.736 1.00 9.56 37 PRO B CA 1
ATOM 3494 C C . PRO B 1 11 ? -32.697 -23.630 -48.050 1.00 11.76 37 PRO B C 1
ATOM 3495 O O . PRO B 1 11 ? -32.391 -23.876 -46.860 1.00 13.37 37 PRO B O 1
ATOM 3499 N N . LYS B 1 12 ? -33.568 -24.334 -48.772 1.00 12.62 38 LYS B N 1
ATOM 3500 C CA . LYS B 1 12 ? -34.027 -25.636 -48.297 1.00 15.67 38 LYS B CA 1
ATOM 3501 C C . LYS B 1 12 ? -32.861 -26.617 -48.439 1.00 18.14 38 LYS B C 1
ATOM 3502 O O . LYS B 1 12 ? -31.923 -26.395 -49.220 1.00 17.02 38 LYS B O 1
ATOM 3508 N N . ILE B 1 13 ? -32.866 -27.653 -47.613 1.00 22.49 39 ILE B N 1
ATOM 3509 C CA . ILE B 1 13 ? -31.854 -28.700 -47.651 1.00 26.64 39 ILE B CA 1
ATOM 3510 C C . ILE B 1 13 ? -31.571 -29.232 -49.076 1.00 25.97 39 ILE B C 1
ATOM 3511 O O . ILE B 1 13 ? -30.452 -29.581 -49.375 1.00 21.15 39 ILE B O 1
ATOM 3516 N N . ASN B 1 14 ? -32.561 -29.297 -49.953 1.00 25.70 40 ASN B N 1
ATOM 3517 C CA . ASN B 1 14 ? -32.232 -29.713 -51.340 1.00 25.41 40 ASN B CA 1
ATOM 3518 C C . ASN B 1 14 ? -32.033 -28.627 -52.428 1.00 22.45 40 ASN B C 1
ATOM 3519 O O . ASN B 1 14 ? -31.961 -28.937 -53.605 1.00 22.42 40 ASN B O 1
ATOM 3524 N N . ASP B 1 15 ? -31.924 -27.358 -52.033 1.00 17.64 41 ASP B N 1
ATOM 3525 C CA . ASP B 1 15 ? -31.752 -26.308 -53.016 1.00 17.92 41 ASP B CA 1
ATOM 3526 C C . ASP B 1 15 ? -30.277 -26.262 -53.453 1.00 16.01 41 ASP B C 1
ATOM 3527 O O . ASP B 1 15 ? -29.356 -26.197 -52.593 1.00 19.40 41 ASP B O 1
ATOM 3532 N N . GLU B 1 16 ? -30.056 -26.312 -54.765 1.00 13.81 42 GLU B N 1
ATOM 3533 C CA A GLU B 1 16 ? -28.724 -26.077 -55.292 0.50 14.76 42 GLU B CA 1
ATOM 3534 C CA B GLU B 1 16 ? -28.713 -26.154 -55.334 0.50 15.06 42 GLU B CA 1
ATOM 3535 C C . GLU B 1 16 ? -28.892 -25.109 -56.435 1.00 13.52 42 GLU B C 1
ATOM 3536 O O . GLU B 1 16 ? -29.893 -25.145 -57.184 1.00 16.96 42 GLU B O 1
ATOM 3547 N N . PHE B 1 17 ? -27.987 -24.157 -56.439 1.00 11.66 43 PHE B N 1
ATOM 3548 C CA . PHE B 1 17 ? -28.082 -22.973 -57.340 1.00 11.62 43 PHE B CA 1
ATOM 3549 C C . PHE B 1 17 ? -26.806 -22.936 -58.205 1.00 9.82 43 PHE B C 1
ATOM 3550 O O . PHE B 1 17 ? -25.695 -23.187 -57.765 1.00 11.17 43 PHE B O 1
ATOM 3558 N N . ASN B 1 18 ? -26.989 -22.520 -59.450 1.00 9.70 44 ASN B N 1
ATOM 3559 C CA . ASN B 1 18 ? -25.918 -22.275 -60.389 1.00 11.61 44 ASN B CA 1
ATOM 3560 C C . ASN B 1 18 ? -25.027 -21.090 -59.992 1.00 10.89 44 ASN B C 1
ATOM 3561 O O . ASN B 1 18 ? -25.429 -20.200 -59.179 1.00 10.56 44 ASN B O 1
ATOM 3566 N N . GLU B 1 19 ? -23.879 -20.981 -60.580 1.00 11.96 45 GLU B N 1
ATOM 3567 C CA . GLU B 1 19 ? -22.940 -20.020 -60.167 1.00 17.25 45 GLU B CA 1
ATOM 3568 C C . GLU B 1 19 ? -23.431 -18.640 -60.471 1.00 15.30 45 GLU B C 1
ATOM 3569 O O . GLU B 1 19 ? -23.091 -17.706 -59.771 1.00 21.52 45 GLU B O 1
ATOM 3575 N N . SER B 1 20 ? -24.217 -18.482 -61.503 1.00 14.03 46 SER B N 1
ATOM 3576 C CA . SER B 1 20 ? -24.822 -17.194 -61.847 1.00 16.45 46 SER B CA 1
ATOM 3577 C C . SER B 1 20 ? -25.902 -16.666 -60.870 1.00 16.37 46 SER B C 1
ATOM 3578 O O . SER B 1 20 ? -26.216 -15.448 -60.957 1.00 17.77 46 SER B O 1
ATOM 3581 N N . VAL B 1 21 ? -26.461 -17.537 -59.988 1.00 14.47 47 VAL B N 1
ATOM 3582 C CA . VAL B 1 21 ? -27.551 -17.085 -59.045 1.00 11.95 47 VAL B CA 1
ATOM 3583 C C . VAL B 1 21 ? -26.758 -16.428 -57.880 1.00 12.33 47 VAL B C 1
ATOM 3584 O O . VAL B 1 21 ? -25.828 -17.033 -57.306 1.00 11.76 47 VAL B O 1
ATOM 3588 N N . ASN B 1 22 ? -27.008 -15.157 -57.618 1.00 9.12 48 ASN B N 1
ATOM 3589 C CA . ASN B 1 22 ? -26.363 -14.410 -56.513 1.00 10.65 48 ASN B CA 1
ATOM 3590 C C . ASN B 1 22 ? -27.200 -13.223 -56.126 1.00 10.02 48 ASN B C 1
ATOM 3591 O O . ASN B 1 22 ? -26.997 -12.201 -56.596 1.00 9.60 48 ASN B O 1
ATOM 3596 N N . GLU B 1 23 ? -28.142 -13.456 -55.240 1.00 8.99 49 GLU B N 1
ATOM 3597 C CA . GLU B 1 23 ? -29.239 -12.473 -54.976 1.00 9.64 49 GLU B CA 1
ATOM 3598 C C . GLU B 1 23 ? -29.971 -12.816 -53.696 1.00 8.60 49 GLU B C 1
ATOM 3599 O O . GLU B 1 23 ? -29.919 -13.963 -53.222 1.00 7.50 49 GLU B O 1
ATOM 3605 N N . PRO B 1 24 ? -30.698 -11.902 -53.144 1.00 8.20 50 PRO B N 1
ATOM 3606 C CA . PRO B 1 24 ? -31.548 -12.297 -51.968 1.00 8.01 50 PRO B CA 1
ATOM 3607 C C . PRO B 1 24 ? -32.659 -13.334 -52.257 1.00 8.11 50 PRO B C 1
ATOM 3608 O O . PRO B 1 24 ? -33.150 -13.456 -53.397 1.00 10.03 50 PRO B O 1
ATOM 3612 N N . PHE B 1 25 ? -33.054 -14.062 -51.223 1.00 8.10 51 PHE B N 1
ATOM 3613 C CA . PHE B 1 25 ? -34.340 -14.703 -51.299 1.00 10.48 51 PHE B CA 1
ATOM 3614 C C . PHE B 1 25 ? -35.489 -13.737 -51.359 1.00 12.60 51 PHE B C 1
ATOM 3615 O O . PHE B 1 25 ? -36.421 -13.907 -52.126 1.00 13.75 51 PHE B O 1
ATOM 3623 N N . ILE B 1 26 ? -35.418 -12.702 -50.507 1.00 11.60 52 ILE B N 1
ATOM 3624 C CA . ILE B 1 26 ? -36.480 -11.696 -50.425 1.00 13.22 52 ILE B CA 1
ATOM 3625 C C . ILE B 1 26 ? -35.844 -10.308 -50.603 1.00 11.51 52 ILE B C 1
ATOM 3626 O O . ILE B 1 26 ? -34.928 -9.912 -49.849 1.00 11.04 52 ILE B O 1
ATOM 3631 N N . SER B 1 27 ? -36.300 -9.611 -51.648 1.00 12.96 53 SER B N 1
ATOM 3632 C CA . SER B 1 27 ? -35.897 -8.276 -51.966 1.00 14.65 53 SER B CA 1
ATOM 3633 C C . SER B 1 27 ? -36.882 -7.218 -51.641 1.00 14.46 53 SER B C 1
ATOM 3634 O O . SER B 1 27 ? -38.013 -7.489 -51.160 1.00 15.36 53 SER B O 1
ATOM 3637 N N . ASP B 1 28 ? -36.503 -5.963 -51.875 1.00 16.00 54 ASP B N 1
ATOM 3638 C CA . ASP B 1 28 ? -37.539 -4.882 -51.744 1.00 17.51 54 ASP B CA 1
ATOM 3639 C C . ASP B 1 28 ? -38.179 -4.778 -50.301 1.00 18.08 54 ASP B C 1
ATOM 3640 O O . ASP B 1 28 ? -39.350 -4.434 -50.120 1.00 19.63 54 ASP B O 1
ATOM 3645 N N . ASN B 1 29 ? -37.402 -5.123 -49.286 1.00 15.74 55 ASN B N 1
ATOM 3646 C CA . ASN B 1 29 ? -37.724 -4.982 -47.861 1.00 15.71 55 ASN B CA 1
ATOM 3647 C C . ASN B 1 29 ? -37.761 -3.507 -47.435 1.00 13.25 55 ASN B C 1
ATOM 3648 O O . ASN B 1 29 ? -37.042 -2.707 -47.959 1.00 15.87 55 ASN B O 1
ATOM 3653 N N . LYS B 1 30 ? -38.639 -3.175 -46.511 1.00 13.57 56 LYS B N 1
ATOM 3654 C CA . LYS B 1 30 ? -38.840 -1.824 -46.033 1.00 14.29 56 LYS B CA 1
ATOM 3655 C C . LYS B 1 30 ? -38.718 -1.727 -44.512 1.00 12.04 56 LYS B C 1
ATOM 3656 O O . LYS B 1 30 ? -39.459 -2.382 -43.802 1.00 10.39 56 LYS B O 1
ATOM 3662 N N . VAL B 1 31 ? -37.858 -0.816 -44.028 1.00 11.49 57 VAL B N 1
ATOM 3663 C CA . VAL B 1 31 ? -37.731 -0.516 -42.573 1.00 11.95 57 VAL B CA 1
ATOM 3664 C C . VAL B 1 31 ? -39.052 -0.193 -41.818 1.00 12.78 57 VAL B C 1
ATOM 3665 O O . VAL B 1 31 ? -39.337 -0.747 -40.678 1.00 11.28 57 VAL B O 1
ATOM 3669 N N . GLU B 1 32 ? -39.917 0.554 -42.552 1.00 12.59 58 GLU B N 1
ATOM 3670 C CA A GLU B 1 32 ? -41.235 1.039 -42.085 0.50 13.79 58 GLU B CA 1
ATOM 3671 C CA B GLU B 1 32 ? -41.138 1.065 -41.944 0.50 13.61 58 GLU B CA 1
ATOM 3672 C C . GLU B 1 32 ? -42.061 -0.115 -41.677 1.00 12.47 58 GLU B C 1
ATOM 3673 O O . GLU B 1 32 ? -42.868 -0.054 -40.763 1.00 13.26 58 GLU B O 1
ATOM 3684 N N . ASP B 1 33 ? -41.873 -1.206 -42.410 1.00 12.63 59 ASP B N 1
ATOM 3685 C CA . ASP B 1 33 ? -42.718 -2.379 -42.209 1.00 12.16 59 ASP B CA 1
ATOM 3686 C C . ASP B 1 33 ? -42.255 -3.311 -41.017 1.00 10.42 59 ASP B C 1
ATOM 3687 O O . ASP B 1 33 ? -43.039 -4.225 -40.587 1.00 11.37 59 ASP B O 1
ATOM 3692 N N . VAL B 1 34 ? -40.942 -3.232 -40.628 1.00 8.64 60 VAL B N 1
ATOM 3693 C CA . VAL B 1 34 ? -40.365 -4.060 -39.617 1.00 7.96 60 VAL B CA 1
ATOM 3694 C C . VAL B 1 34 ? -41.198 -3.991 -38.305 1.00 8.27 60 VAL B C 1
ATOM 3695 O O . VAL B 1 34 ? -41.570 -2.897 -37.878 1.00 7.95 60 VAL B O 1
ATOM 3699 N N . ARG B 1 35 ? -41.393 -5.129 -37.643 1.00 6.59 61 ARG B N 1
ATOM 3700 C CA . ARG B 1 35 ? -42.029 -5.179 -36.296 1.00 7.67 61 ARG B CA 1
ATOM 3701 C C . ARG B 1 35 ? -41.276 -4.210 -35.384 1.00 8.10 61 ARG B C 1
ATOM 3702 O O . ARG B 1 35 ? -40.023 -4.321 -35.216 1.00 8.88 61 ARG B O 1
ATOM 3710 N N . LYS B 1 36 ? -42.029 -3.348 -34.685 1.00 10.98 62 LYS B N 1
ATOM 3711 C CA . LYS B 1 36 ? -41.420 -2.468 -33.652 1.00 11.61 62 LYS B CA 1
ATOM 3712 C C . LYS B 1 36 ? -41.540 -3.015 -32.270 1.00 10.74 62 LYS B C 1
ATOM 3713 O O . LYS B 1 36 ? -40.958 -2.523 -31.305 1.00 12.25 62 LYS B O 1
ATOM 3719 N N . ASP B 1 37 ? -42.146 -4.166 -32.147 1.00 10.04 63 ASP B N 1
ATOM 3720 C CA . ASP B 1 37 ? -42.271 -4.850 -30.850 1.00 10.13 63 ASP B CA 1
ATOM 3721 C C . ASP B 1 37 ? -41.218 -5.882 -30.658 1.00 9.57 63 ASP B C 1
ATOM 3722 O O . ASP B 1 37 ? -41.079 -6.800 -31.521 1.00 11.14 63 ASP B O 1
ATOM 3727 N N . GLU B 1 38 ? -40.592 -5.914 -29.490 1.00 7.63 64 GLU B N 1
ATOM 3728 C CA . GLU B 1 38 ? -39.689 -7.065 -29.141 1.00 8.04 64 GLU B CA 1
ATOM 3729 C C . GLU B 1 38 ? -40.434 -8.350 -29.235 1.00 7.55 64 GLU B C 1
ATOM 3730 O O . GLU B 1 38 ? -41.599 -8.475 -28.838 1.00 9.95 64 GLU B O 1
ATOM 3736 N N . TYR B 1 39 ? -39.769 -9.402 -29.710 1.00 7.67 65 TYR B N 1
ATOM 3737 C CA . TYR B 1 39 ? -40.435 -10.688 -29.649 1.00 8.08 65 TYR B CA 1
ATOM 3738 C C . TYR B 1 39 ? -40.758 -11.112 -28.191 1.00 8.00 65 TYR B C 1
ATOM 3739 O O . TYR B 1 39 ? -40.108 -10.694 -27.220 1.00 9.03 65 TYR B O 1
ATOM 3748 N N . LYS B 1 40 ? -41.849 -11.845 -28.029 1.00 10.59 66 LYS B N 1
ATOM 3749 C CA . LYS B 1 40 ? -42.116 -12.295 -26.691 1.00 11.12 66 LYS B CA 1
ATOM 3750 C C . LYS B 1 40 ? -41.282 -13.464 -26.183 1.00 11.13 66 LYS B C 1
ATOM 3751 O O . LYS B 1 40 ? -41.059 -14.443 -26.892 1.00 11.48 66 LYS B O 1
ATOM 3757 N N . LEU B 1 41 ? -40.912 -13.418 -24.901 1.00 11.83 67 LEU B N 1
ATOM 3758 C CA . LEU B 1 41 ? -40.145 -14.433 -24.238 1.00 11.32 67 LEU B CA 1
ATOM 3759 C C . LEU B 1 41 ? -41.144 -15.153 -23.319 1.00 12.38 67 LEU B C 1
ATOM 3760 O O . LEU B 1 41 ? -42.162 -14.566 -22.955 1.00 12.38 67 LEU B O 1
ATOM 3765 N N . PRO B 1 42 ? -40.779 -16.380 -22.885 1.00 12.55 68 PRO B N 1
ATOM 3766 C CA . PRO B 1 42 ? -41.651 -17.057 -21.895 1.00 13.80 68 PRO B CA 1
ATOM 3767 C C . PRO B 1 42 ? -41.791 -16.262 -20.601 1.00 13.06 68 PRO B C 1
ATOM 3768 O O . PRO B 1 42 ? -40.946 -15.437 -20.226 1.00 13.59 68 PRO B O 1
ATOM 3772 N N . PRO B 1 43 ? -42.879 -16.477 -19.859 1.00 15.07 69 PRO B N 1
ATOM 3773 C CA . PRO B 1 43 ? -42.959 -15.873 -18.553 1.00 13.82 69 PRO B CA 1
ATOM 3774 C C . PRO B 1 43 ? -41.715 -16.006 -17.618 1.00 10.68 69 PRO B C 1
ATOM 3775 O O . PRO B 1 43 ? -41.158 -17.041 -17.424 1.00 12.75 69 PRO B O 1
ATOM 3779 N N . GLY B 1 44 ? -41.343 -14.880 -17.049 1.00 12.03 70 GLY B N 1
ATOM 3780 C CA . GLY B 1 44 ? -40.268 -14.772 -16.087 1.00 13.00 70 GLY B CA 1
ATOM 3781 C C . GLY B 1 44 ? -38.937 -14.324 -16.745 1.00 12.55 70 GLY B C 1
ATOM 3782 O O . GLY B 1 44 ? -37.971 -14.146 -15.986 1.00 14.70 70 GLY B O 1
ATOM 3783 N N . TYR B 1 45 ? -38.891 -14.190 -18.082 1.00 12.04 71 TYR B N 1
ATOM 3784 C CA . TYR B 1 45 ? -37.649 -13.809 -18.843 1.00 12.66 71 TYR B CA 1
ATOM 3785 C C . TYR B 1 45 ? -37.799 -12.415 -19.426 1.00 11.15 71 TYR B C 1
ATOM 3786 O O . TYR B 1 45 ? -38.877 -11.972 -19.800 1.00 12.10 71 TYR B O 1
ATOM 3795 N N A SER B 1 46 ? -36.702 -11.664 -19.436 0.50 10.78 72 SER B N 1
ATOM 3796 N N B SER B 1 46 ? -36.697 -11.682 -19.461 0.50 10.92 72 SER B N 1
ATOM 3797 C CA A SER B 1 46 ? -36.716 -10.318 -20.037 0.50 10.17 72 SER B CA 1
ATOM 3798 C CA B SER B 1 46 ? -36.733 -10.348 -20.061 0.50 10.43 72 SER B CA 1
ATOM 3799 C C A SER B 1 46 ? -35.488 -10.086 -20.950 0.50 9.70 72 SER B C 1
ATOM 3800 C C B SER B 1 46 ? -35.485 -10.067 -20.936 0.50 9.81 72 SER B C 1
ATOM 3801 O O A SER B 1 46 ? -34.391 -10.616 -20.715 0.50 8.82 72 SER B O 1
ATOM 3802 O O B SER B 1 46 ? -34.384 -10.581 -20.686 0.50 8.89 72 SER B O 1
ATOM 3807 N N . TRP B 1 47 ? -35.712 -9.294 -21.989 1.00 9.71 73 TRP B N 1
ATOM 3808 C CA . TRP B 1 47 ? -34.605 -8.811 -22.846 1.00 9.43 73 TRP B CA 1
ATOM 3809 C C . TRP B 1 47 ? -33.763 -7.854 -21.988 1.00 10.18 73 TRP B C 1
ATOM 3810 O O . TRP B 1 47 ? -34.291 -7.055 -21.178 1.00 11.32 73 TRP B O 1
ATOM 3821 N N . TYR B 1 48 ? -32.448 -7.928 -22.156 1.00 8.98 74 TYR B N 1
ATOM 3822 C CA . TYR B 1 48 ? -31.555 -7.022 -21.493 1.00 11.77 74 TYR B CA 1
ATOM 3823 C C . TYR B 1 48 ? -30.694 -6.350 -22.512 1.00 11.97 74 TYR B C 1
ATOM 3824 O O . TYR B 1 48 ? -30.170 -6.994 -23.409 1.00 12.09 74 TYR B O 1
ATOM 3833 N N A VAL B 1 49 ? -30.549 -5.055 -22.343 0.50 11.90 75 VAL B N 1
ATOM 3834 N N B VAL B 1 49 ? -30.546 -5.025 -22.471 0.50 11.80 75 VAL B N 1
ATOM 3835 C CA A VAL B 1 49 ? -29.623 -4.274 -23.109 0.50 12.43 75 VAL B CA 1
ATOM 3836 C CA B VAL B 1 49 ? -29.512 -4.437 -23.362 0.50 12.41 75 VAL B CA 1
ATOM 3837 C C A VAL B 1 49 ? -28.197 -4.553 -22.543 0.50 12.35 75 VAL B C 1
ATOM 3838 C C B VAL B 1 49 ? -28.133 -4.379 -22.712 0.50 12.49 75 VAL B C 1
ATOM 3839 O O A VAL B 1 49 ? -27.981 -4.255 -21.423 0.50 12.37 75 VAL B O 1
ATOM 3840 O O B VAL B 1 49 ? -27.847 -3.595 -21.817 0.50 11.74 75 VAL B O 1
ATOM 3847 N N . CYS B 1 50 ? -27.270 -5.179 -23.296 1.00 11.66 76 CYS B N 1
ATOM 3848 C CA . CYS B 1 50 ? -25.916 -5.501 -22.720 1.00 11.13 76 CYS B CA 1
ATOM 3849 C C . CYS B 1 50 ? -24.972 -4.403 -23.133 1.00 11.89 76 CYS B C 1
ATOM 3850 O O . CYS B 1 50 ? -24.852 -4.176 -24.375 1.00 13.01 76 CYS B O 1
ATOM 3853 N N . ASP B 1 51 ? -24.372 -3.642 -22.199 1.00 12.76 77 ASP B N 1
ATOM 3854 C CA . ASP B 1 51 ? -23.347 -2.697 -22.622 1.00 12.62 77 ASP B CA 1
ATOM 3855 C C . ASP B 1 51 ? -21.995 -3.315 -22.507 1.00 11.81 77 ASP B C 1
ATOM 3856 O O . ASP B 1 51 ? -21.462 -3.399 -21.429 1.00 10.15 77 ASP B O 1
ATOM 3861 N N . VAL B 1 52 ? -21.398 -3.733 -23.627 1.00 12.05 78 VAL B N 1
ATOM 3862 C CA . VAL B 1 52 ? -20.154 -4.532 -23.543 1.00 13.00 78 VAL B CA 1
ATOM 3863 C C . VAL B 1 52 ? -18.976 -3.769 -22.976 1.00 13.08 78 VAL B C 1
ATOM 3864 O O . VAL B 1 52 ? -18.090 -4.335 -22.483 1.00 12.08 78 VAL B O 1
ATOM 3868 N N . LYS B 1 53 ? -19.030 -2.438 -23.052 1.00 12.56 79 LYS B N 1
ATOM 3869 C CA . LYS B 1 53 ? -17.990 -1.609 -22.459 1.00 12.80 79 LYS B CA 1
ATOM 3870 C C . LYS B 1 53 ? -18.072 -1.508 -20.964 1.00 14.14 79 LYS B C 1
ATOM 3871 O O . LYS B 1 53 ? -17.096 -1.152 -20.318 1.00 16.63 79 LYS B O 1
ATOM 3877 N N . ASP B 1 54 ? -19.243 -1.793 -20.404 1.00 12.59 80 ASP B N 1
ATOM 3878 C CA . ASP B 1 54 ? -19.451 -1.790 -18.929 1.00 12.30 80 ASP B CA 1
ATOM 3879 C C . ASP B 1 54 ? -18.984 -3.091 -18.333 1.00 14.59 80 ASP B C 1
ATOM 3880 O O . ASP B 1 54 ? -19.356 -4.150 -18.797 1.00 12.96 80 ASP B O 1
ATOM 3885 N N . GLU B 1 55 ? -18.109 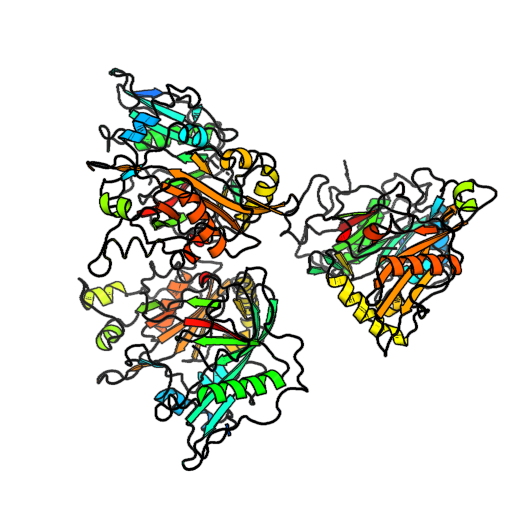-2.985 -17.340 1.00 14.74 81 GLU B N 1
ATOM 3886 C CA . GLU B 1 55 ? -17.419 -4.129 -16.770 1.00 16.18 81 GLU B CA 1
ATOM 3887 C C . GLU B 1 55 ? -18.483 -5.099 -16.297 1.00 14.62 81 GLU B C 1
ATOM 3888 O O . GLU B 1 55 ? -18.415 -6.295 -16.592 1.00 15.48 81 GLU B O 1
ATOM 3894 N N . LYS B 1 56 ? -19.455 -4.587 -15.552 1.00 14.89 82 LYS B N 1
ATOM 3895 C CA . LYS B 1 56 ? -20.459 -5.472 -14.966 1.00 14.92 82 LYS B CA 1
ATOM 3896 C C . LYS B 1 56 ? -21.273 -6.343 -16.022 1.00 12.40 82 LYS B C 1
ATOM 3897 O O . LYS B 1 56 ? -21.272 -7.625 -15.927 1.00 12.16 82 LYS B O 1
ATOM 3903 N N . ASP B 1 57 ? -21.778 -5.643 -17.067 1.00 11.83 83 ASP B N 1
ATOM 3904 C CA . ASP B 1 57 ? -22.354 -6.330 -18.169 1.00 12.11 83 ASP B CA 1
ATOM 3905 C C . ASP B 1 57 ? -21.432 -7.317 -18.877 1.00 11.48 83 ASP B C 1
ATOM 3906 O O . ASP B 1 57 ? -21.813 -8.513 -19.156 1.00 11.65 83 ASP B O 1
ATOM 3911 N N . ARG B 1 58 ? -20.220 -6.847 -19.176 1.00 9.89 84 ARG B N 1
ATOM 3912 C CA . ARG B 1 58 ? -19.247 -7.724 -19.816 1.00 8.71 84 ARG B CA 1
ATOM 3913 C C . ARG B 1 58 ? -18.982 -8.993 -19.022 1.00 9.80 84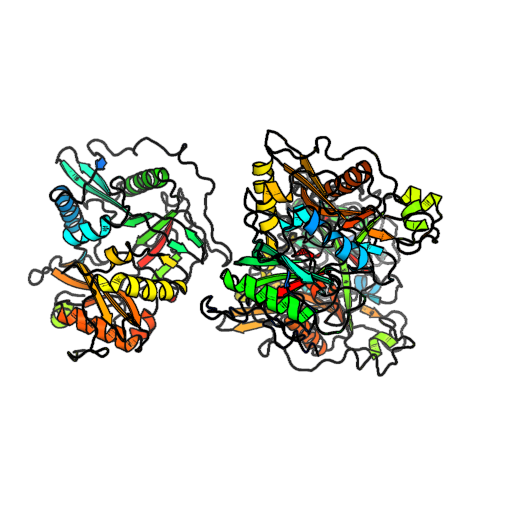 ARG B C 1
ATOM 3914 O O . ARG B 1 58 ? -18.985 -10.135 -19.597 1.00 8.92 84 ARG B O 1
ATOM 3922 N N . SER B 1 59 ? -18.876 -8.827 -17.699 1.00 10.00 85 SER B N 1
ATOM 3923 C CA . SER B 1 59 ? -18.579 -9.934 -16.845 1.00 11.55 85 SER B CA 1
ATOM 3924 C C . SER B 1 59 ? -19.735 -10.922 -16.841 1.00 10.03 85 SER B C 1
ATOM 3925 O O . SER B 1 59 ? -19.509 -12.109 -16.719 1.00 11.81 85 SER B O 1
ATOM 3928 N N A GLU B 1 60 ? -20.969 -10.444 -17.020 0.50 11.48 86 GLU B N 1
ATOM 3929 N N B GLU B 1 60 ? -20.970 -10.455 -17.028 0.50 11.57 86 GLU B N 1
ATOM 3930 C CA A GLU B 1 60 ? -22.121 -11.336 -17.080 0.50 11.77 86 GLU B CA 1
ATOM 3931 C CA B GLU B 1 60 ? -22.096 -11.378 -17.073 0.50 11.94 86 GLU B CA 1
ATOM 3932 C C A GLU B 1 60 ? -22.086 -12.125 -18.369 0.50 10.96 86 GLU B C 1
ATOM 3933 C C B GLU B 1 60 ? -22.098 -12.132 -18.379 0.50 11.04 86 GLU B C 1
ATOM 3934 O O A GLU B 1 60 ? -22.341 -13.323 -18.354 0.50 10.02 86 GLU B O 1
ATOM 3935 O O B GLU B 1 60 ? -22.394 -13.313 -18.386 0.50 10.03 86 GLU B O 1
ATOM 3946 N N . ILE B 1 61 ? -21.752 -11.450 -19.472 1.00 9.96 87 ILE B N 1
ATOM 3947 C CA . ILE B 1 61 ? -21.598 -12.196 -20.779 1.00 9.09 87 ILE B CA 1
ATOM 3948 C C . ILE B 1 61 ? -20.538 -13.246 -20.681 1.00 8.20 87 ILE B C 1
ATOM 3949 O O . ILE B 1 61 ? -20.700 -14.423 -21.088 1.00 7.59 87 ILE B O 1
ATOM 3954 N N . TYR B 1 62 ? -19.439 -12.864 -20.083 1.00 8.11 88 TYR B N 1
ATOM 3955 C CA . TYR B 1 62 ? -18.337 -13.759 -19.881 1.00 7.02 88 TYR B CA 1
ATOM 3956 C C . TYR B 1 62 ? -18.736 -15.014 -19.138 1.00 8.02 88 TYR B C 1
ATOM 3957 O O . TYR B 1 62 ? -18.337 -16.138 -19.547 1.00 7.84 88 TYR B O 1
ATOM 3966 N N . THR B 1 63 ? -19.403 -14.809 -18.008 1.00 9.42 89 THR B N 1
ATOM 3967 C CA . THR B 1 63 ? -19.793 -15.987 -17.142 1.00 9.85 89 THR B CA 1
ATOM 3968 C C . THR B 1 63 ? -20.694 -16.872 -17.935 1.00 8.92 89 THR B C 1
ATOM 3969 O O . THR B 1 63 ? -20.529 -18.153 -17.923 1.00 9.33 89 THR B O 1
ATOM 3973 N N . LEU B 1 64 ? -21.685 -16.284 -18.629 1.00 7.72 90 LEU B N 1
ATOM 3974 C CA . LEU B 1 64 ? -22.538 -17.117 -19.415 1.00 8.01 90 LEU B CA 1
ATOM 3975 C C . LEU B 1 64 ? -21.839 -18.008 -20.458 1.00 7.35 90 LEU B C 1
ATOM 3976 O O . LEU B 1 64 ? -22.063 -19.262 -20.509 1.00 7.84 90 LEU B O 1
ATOM 3981 N N . LEU B 1 65 ? -20.991 -17.355 -21.251 1.00 7.35 91 LEU B N 1
ATOM 3982 C CA . LEU B 1 65 ? -20.258 -18.111 -22.280 1.00 8.25 91 LEU B CA 1
ATOM 3983 C C . LEU B 1 65 ? -19.250 -19.076 -21.683 1.00 7.36 91 LEU B C 1
ATOM 3984 O O . LEU B 1 65 ? -19.192 -20.247 -22.188 1.00 7.31 91 LEU B O 1
ATOM 3989 N N . THR B 1 66 ? -18.569 -18.706 -20.594 1.00 6.19 92 THR B N 1
ATOM 3990 C CA . THR B 1 66 ? -17.625 -19.637 -19.895 1.00 7.69 92 THR B CA 1
ATOM 3991 C C . THR B 1 66 ? -18.332 -20.872 -19.471 1.00 8.66 92 THR B C 1
ATOM 3992 O O . THR B 1 66 ? -17.804 -21.975 -19.632 1.00 9.07 92 THR B O 1
ATOM 3996 N N . ASP B 1 67 ? -19.542 -20.711 -18.929 1.00 9.02 93 ASP B N 1
ATOM 3997 C CA . ASP B 1 67 ? -20.192 -21.922 -18.427 1.00 9.50 93 ASP B CA 1
ATOM 3998 C C . ASP B 1 67 ? -20.996 -22.694 -19.447 1.00 9.93 93 ASP B C 1
ATOM 3999 O O . ASP B 1 67 ? -21.283 -23.900 -19.235 1.00 9.42 93 ASP B O 1
ATOM 4004 N N . ASN B 1 68 ? -21.384 -22.063 -20.594 1.00 8.60 94 ASN B N 1
ATOM 4005 C CA . ASN B 1 68 ? -22.468 -22.657 -21.395 1.00 9.04 94 ASN B CA 1
ATOM 4006 C C . ASN B 1 68 ? -22.226 -22.658 -22.902 1.00 7.99 94 ASN B C 1
ATOM 4007 O O . ASN B 1 68 ? -23.046 -23.025 -23.675 1.00 8.51 94 ASN B O 1
ATOM 4012 N N . TYR B 1 69 ? -21.036 -22.244 -23.321 1.00 7.01 95 TYR B N 1
ATOM 4013 C CA . TYR B 1 69 ? -20.723 -22.172 -24.779 1.00 6.90 95 TYR B CA 1
ATOM 4014 C C . TYR B 1 69 ? -20.309 -23.477 -25.410 1.00 7.04 95 TYR B C 1
ATOM 4015 O O . TYR B 1 69 ? -20.565 -24.462 -24.881 1.00 7.72 95 TYR B O 1
ATOM 4024 N N . VAL B 1 70 ? -19.763 -23.375 -26.581 1.00 8.80 96 VAL B N 1
ATOM 4025 C CA . VAL B 1 70 ? -19.474 -24.480 -27.493 1.00 9.59 96 VAL B CA 1
ATOM 4026 C C . VAL B 1 70 ? -18.455 -25.459 -26.938 1.00 9.95 96 VAL B C 1
ATOM 4027 O O . VAL B 1 70 ? -17.379 -25.119 -26.531 1.00 11.54 96 VAL B O 1
ATOM 4031 N N . GLU B 1 71 ? -18.773 -26.751 -26.974 1.00 9.75 97 GLU B N 1
ATOM 4032 C CA . GLU B 1 71 ? -17.850 -27.852 -26.571 1.00 10.78 97 GLU B CA 1
ATOM 4033 C C . GLU B 1 71 ? -17.514 -28.682 -27.800 1.00 10.37 97 GLU B C 1
ATOM 4034 O O . GLU B 1 71 ? -18.227 -28.727 -28.814 1.00 12.31 97 GLU B O 1
ATOM 4040 N N . ASP B 1 72 ? -16.348 -29.345 -27.768 1.00 11.11 98 ASP B N 1
ATOM 4041 C CA . ASP B 1 72 ? -16.062 -30.363 -28.792 1.00 12.85 98 ASP B CA 1
ATOM 4042 C C . ASP B 1 72 ? -17.050 -31.486 -28.652 1.00 13.39 98 ASP B C 1
ATOM 4043 O O . ASP B 1 72 ? -17.867 -31.501 -27.747 1.00 11.83 98 ASP B O 1
ATOM 4048 N N . ASP B 1 73 ? -16.994 -32.405 -29.608 1.00 15.00 99 ASP B N 1
ATOM 4049 C CA . ASP B 1 73 ? -17.999 -33.453 -29.725 1.00 18.46 99 ASP B CA 1
ATOM 4050 C C . ASP B 1 73 ? -18.059 -34.393 -28.564 1.00 18.89 99 ASP B C 1
ATOM 4051 O O . ASP B 1 73 ? -19.095 -34.972 -28.326 1.00 18.47 99 ASP B O 1
ATOM 4056 N N . ASP B 1 74 ? -16.945 -34.506 -27.852 1.00 18.44 100 ASP B N 1
ATOM 4057 C CA . ASP B 1 74 ? -16.791 -35.411 -26.710 1.00 17.06 100 ASP B CA 1
ATOM 4058 C C . ASP B 1 74 ? -16.960 -34.737 -25.383 1.00 16.15 100 ASP B C 1
ATOM 4059 O O . ASP B 1 74 ? -16.797 -35.351 -24.331 1.00 15.39 100 ASP B O 1
ATOM 4064 N N . ASN B 1 75 ? -17.248 -33.423 -25.393 1.00 13.84 101 ASN B N 1
ATOM 4065 C CA . ASN B 1 75 ? -17.593 -32.648 -24.166 1.00 14.55 101 ASN B CA 1
ATOM 4066 C C . ASN B 1 75 ? -16.424 -32.676 -23.158 1.00 13.51 101 ASN B C 1
ATOM 4067 O O . ASN B 1 75 ? -16.560 -32.736 -21.954 1.00 15.92 101 ASN B O 1
ATOM 4072 N N . ILE B 1 76 ? -15.234 -32.554 -23.704 1.00 14.75 102 ILE B N 1
ATOM 4073 C CA . ILE B 1 76 ? -14.007 -32.348 -22.939 1.00 16.16 102 ILE B CA 1
ATOM 4074 C C . ILE B 1 76 ? -13.528 -30.842 -22.956 1.00 15.37 102 ILE B C 1
ATOM 4075 O O . ILE B 1 76 ? -12.904 -30.390 -21.976 1.00 16.70 102 ILE B O 1
ATOM 4080 N N . PHE B 1 77 ? -13.731 -30.129 -24.078 1.00 14.18 103 PHE B N 1
ATOM 4081 C CA . PHE B 1 77 ? -13.169 -28.795 -24.175 1.00 15.26 103 PHE B CA 1
ATOM 4082 C C . PHE B 1 77 ? -14.298 -27.835 -24.449 1.00 13.80 103 PHE B C 1
ATOM 4083 O O . PHE B 1 77 ? -15.104 -28.094 -25.344 1.00 14.61 103 PHE B O 1
ATOM 4091 N N . ARG B 1 78 ? -14.314 -26.729 -23.709 1.00 11.35 104 ARG B N 1
ATOM 4092 C CA . ARG B 1 78 ? -15.342 -25.678 -23.907 1.00 10.32 104 ARG B CA 1
ATOM 4093 C C . ARG B 1 78 ? -14.672 -24.351 -24.218 1.00 9.65 104 ARG B C 1
ATOM 4094 O O . ARG B 1 78 ? -13.785 -23.913 -23.490 1.00 10.07 104 ARG B O 1
ATOM 4102 N N . PHE B 1 79 ? -15.066 -23.715 -25.305 1.00 9.47 105 PHE B N 1
ATOM 4103 C CA . PHE B 1 79 ? -14.578 -22.351 -25.655 1.00 10.14 105 PHE B CA 1
ATOM 4104 C C . PHE B 1 79 ? -14.640 -21.464 -24.438 1.00 9.32 105 PHE B C 1
ATOM 4105 O O . PHE B 1 79 ? -15.677 -21.468 -23.722 1.00 9.30 105 PHE B O 1
ATOM 4113 N N . ASN B 1 80 ? -13.585 -20.625 -24.244 1.00 9.84 106 ASN B N 1
ATOM 4114 C CA . ASN B 1 80 ? -13.541 -19.821 -23.087 1.00 8.61 106 ASN B CA 1
ATOM 4115 C C . ASN B 1 80 ? -12.955 -18.462 -23.572 1.00 8.31 106 ASN B C 1
ATOM 4116 O O . ASN B 1 80 ? -11.895 -18.038 -23.130 1.00 8.50 106 ASN B O 1
ATOM 4121 N N . TYR B 1 81 ? -13.673 -17.819 -24.466 1.00 7.06 107 TYR B N 1
ATOM 4122 C CA . TYR B 1 81 ? -13.384 -16.418 -24.806 1.00 7.40 107 TYR B CA 1
ATOM 4123 C C . TYR B 1 81 ? -13.171 -15.613 -23.585 1.00 7.55 107 TYR B C 1
ATOM 4124 O O . TYR B 1 81 ? -14.007 -15.612 -22.668 1.00 9.39 107 TYR B O 1
ATOM 4133 N N . SER B 1 82 ? -12.050 -14.838 -23.592 1.00 7.88 108 SER B N 1
ATOM 4134 C CA . SER B 1 82 ? -11.793 -13.917 -22.457 1.00 8.73 108 SER B CA 1
ATOM 4135 C C . SER B 1 82 ? -12.752 -12.661 -22.545 1.00 10.43 108 SER B C 1
ATOM 4136 O O . SER B 1 82 ? -13.360 -12.313 -23.580 1.00 10.32 108 SER B O 1
ATOM 4139 N N . ALA B 1 83 ? -12.906 -12.010 -21.386 1.00 10.09 109 ALA B N 1
ATOM 4140 C CA . ALA B 1 83 ? -13.739 -10.804 -21.290 1.00 8.88 109 ALA B CA 1
ATOM 4141 C C . ALA B 1 83 ? -13.159 -9.733 -22.209 1.00 9.73 109 ALA B C 1
ATOM 4142 O O . ALA B 1 83 ? -13.901 -8.987 -22.838 1.00 10.17 109 ALA B O 1
ATOM 4144 N N A GLU B 1 84 ? -11.831 -9.583 -22.304 0.50 9.73 110 GLU B N 1
ATOM 4145 N N B GLU B 1 84 ? -11.832 -9.663 -22.255 0.50 9.11 110 GLU B N 1
ATOM 4146 C CA A GLU B 1 84 ? -11.270 -8.613 -23.281 0.50 10.51 110 GLU B CA 1
ATOM 4147 C CA B GLU B 1 84 ? -11.074 -8.799 -23.154 0.50 9.02 110 GLU B CA 1
ATOM 4148 C C A GLU B 1 84 ? -11.387 -9.061 -24.734 0.50 9.08 110 GLU B C 1
ATOM 4149 C C B GLU B 1 84 ? -11.349 -9.090 -24.633 0.50 8.47 110 GLU B C 1
ATOM 4150 O O A GLU B 1 84 ? -11.500 -8.241 -25.626 0.50 9.31 110 GLU B O 1
ATOM 4151 O O B GLU B 1 84 ? -11.578 -8.204 -25.425 0.50 9.03 110 GLU B O 1
ATOM 4162 N N . PHE B 1 85 ? -11.315 -10.361 -24.983 1.00 7.70 111 PHE B N 1
ATOM 4163 C CA . PHE B 1 85 ? -11.649 -10.826 -26.334 1.00 7.08 111 PHE B CA 1
ATOM 4164 C C . PHE B 1 85 ? -13.078 -10.399 -26.675 1.00 7.15 111 PHE B C 1
ATOM 4165 O O . PHE B 1 85 ? -13.270 -9.756 -27.730 1.00 8.51 111 PHE B O 1
ATOM 4173 N N . LEU B 1 86 ? -14.045 -10.580 -25.801 1.00 7.90 112 LEU B N 1
ATOM 4174 C CA . LEU B 1 86 ? -15.415 -10.213 -26.075 1.00 8.21 112 LEU B CA 1
ATOM 4175 C C . LEU B 1 86 ? -15.510 -8.715 -26.373 1.00 7.46 112 LEU B C 1
ATOM 4176 O O . LEU B 1 86 ? -16.205 -8.313 -27.305 1.00 8.63 112 LEU B O 1
ATOM 4181 N N . LEU B 1 87 ? -14.890 -7.916 -25.508 1.00 8.26 113 LEU B N 1
ATOM 4182 C CA . LEU B 1 87 ? -14.899 -6.491 -25.747 1.00 10.38 113 LEU B CA 1
ATOM 4183 C C . LEU B 1 87 ? -14.338 -6.220 -27.160 1.00 8.70 113 LEU B C 1
ATOM 4184 O O . LEU B 1 87 ? -14.915 -5.514 -27.892 1.00 9.47 113 LEU B O 1
ATOM 4189 N N . TRP B 1 88 ? -13.197 -6.789 -27.540 1.00 8.45 114 TRP B N 1
ATOM 4190 C CA . TRP B 1 88 ? -12.757 -6.638 -28.914 1.00 8.40 114 TRP B CA 1
ATOM 4191 C C . TRP B 1 88 ? -13.704 -7.045 -30.015 1.00 8.68 114 TRP B C 1
ATOM 4192 O O . TRP B 1 88 ? -13.838 -6.286 -31.007 1.00 9.51 114 TRP B O 1
ATOM 4203 N N . ALA B 1 89 ? -14.242 -8.251 -29.898 1.00 8.31 115 ALA B N 1
ATOM 4204 C CA . ALA B 1 89 ? -15.078 -8.883 -30.910 1.00 7.16 115 ALA B CA 1
ATOM 4205 C C . ALA B 1 89 ? -16.316 -8.019 -31.167 1.00 7.99 115 ALA B C 1
ATOM 4206 O O . ALA B 1 89 ? -16.818 -7.946 -32.309 1.00 9.20 115 ALA B O 1
ATOM 4208 N N . LEU B 1 90 ? -16.773 -7.365 -30.112 1.00 8.94 116 LEU B N 1
ATOM 4209 C CA . LEU B 1 90 ? -18.153 -6.821 -30.112 1.00 8.92 116 LEU B CA 1
ATOM 4210 C C . LEU B 1 90 ? -18.169 -5.302 -30.357 1.00 9.44 116 LEU B C 1
ATOM 4211 O O . LEU B 1 90 ? -19.177 -4.726 -30.659 1.00 10.59 116 LEU B O 1
ATOM 4216 N N . THR B 1 91 ? -16.983 -4.709 -30.241 1.00 10.01 117 THR B N 1
ATOM 4217 C CA . THR B 1 91 ? -16.948 -3.206 -30.406 1.00 12.58 117 THR B CA 1
ATOM 4218 C C . THR B 1 91 ? -16.245 -2.663 -31.647 1.00 13.20 117 THR B C 1
ATOM 4219 O O . THR B 1 91 ? -15.626 -1.546 -31.596 1.00 16.50 117 THR B O 1
ATOM 4223 N N . SER B 1 92 ? -16.269 -3.443 -32.737 1.00 13.16 118 SER B N 1
ATOM 4224 C CA . SER B 1 92 ? -15.717 -3.005 -34.012 1.00 10.91 118 SER B CA 1
ATOM 4225 C C . SER B 1 92 ? -16.377 -1.743 -34.547 1.00 10.62 118 SER B C 1
ATOM 4226 O O . SER B 1 92 ? -17.468 -1.326 -34.097 1.00 10.68 118 SER B O 1
ATOM 4229 N N . PRO B 1 93 ? -15.727 -1.163 -35.538 1.00 10.62 119 PRO B N 1
ATOM 4230 C CA . PRO B 1 93 ? -16.232 0.137 -35.915 1.00 10.40 119 PRO B CA 1
ATOM 4231 C C . PRO B 1 93 ? -17.674 0.197 -36.344 1.00 11.30 119 PRO B C 1
ATOM 4232 O O . PRO B 1 93 ? -18.179 -0.678 -37.007 1.00 12.37 119 PRO B O 1
ATOM 4236 N N . ASN B 1 94 ? -18.320 1.240 -35.811 1.00 11.54 120 ASN B N 1
ATOM 4237 C CA . ASN B 1 94 ? -19.735 1.495 -36.029 1.00 13.07 120 ASN B CA 1
ATOM 4238 C C . ASN B 1 94 ? -20.721 0.450 -35.466 1.00 13.53 120 ASN B C 1
ATOM 4239 O O . ASN B 1 94 ? -21.847 0.250 -35.977 1.00 13.26 120 ASN B O 1
ATOM 4244 N N . TYR B 1 95 ? -20.254 -0.311 -34.473 1.00 12.26 121 TYR B N 1
ATOM 4245 C CA . TYR B 1 95 ? -21.119 -1.292 -33.867 1.00 12.08 121 TYR B CA 1
ATOM 4246 C C . TYR B 1 95 ? -22.385 -0.711 -33.294 1.00 12.78 121 TYR B C 1
ATOM 4247 O O . TYR B 1 95 ? -22.453 0.495 -32.922 1.00 10.75 121 TYR B O 1
ATOM 4256 N N . LEU B 1 96 ? -23.406 -1.552 -33.221 1.00 11.69 122 LEU B N 1
ATOM 4257 C CA . LEU B 1 96 ? -24.726 -1.108 -32.666 1.00 10.34 122 LEU B CA 1
ATOM 4258 C C . LEU B 1 96 ? -24.865 -1.708 -31.276 1.00 9.71 122 LEU B C 1
ATOM 4259 O O . LEU B 1 96 ? -24.850 -2.922 -31.130 1.00 9.98 122 LEU B O 1
ATOM 4264 N N . LYS B 1 97 ? -24.930 -0.902 -30.227 1.00 11.84 123 LYS B N 1
ATOM 4265 C CA . LYS B 1 97 ? -25.286 -1.490 -28.914 1.00 12.69 123 LYS B CA 1
ATOM 4266 C C . LYS B 1 97 ? -26.621 -2.303 -28.891 1.00 11.52 123 LYS B C 1
ATOM 4267 O O . LYS B 1 97 ? -26.713 -3.290 -28.093 1.00 15.32 123 LYS B O 1
ATOM 4273 N N . THR B 1 98 ? -27.562 -1.958 -29.787 1.00 11.11 124 THR B N 1
ATOM 4274 C CA . THR B 1 98 ? -28.898 -2.598 -29.838 1.00 11.28 124 THR B CA 1
ATOM 4275 C C . THR B 1 98 ? -28.678 -4.068 -30.253 1.00 9.57 124 THR B C 1
ATOM 4276 O O . THR B 1 98 ? -29.621 -4.849 -30.121 1.00 9.35 124 THR B O 1
ATOM 4280 N N . TRP B 1 99 ? -27.528 -4.339 -30.884 1.00 7.18 125 TRP B N 1
ATOM 4281 C CA . TRP B 1 99 ? -27.325 -5.697 -31.404 1.00 7.38 125 TRP B CA 1
ATOM 4282 C C . TRP B 1 99 ? -26.591 -6.620 -30.450 1.00 8.11 125 TRP B C 1
ATOM 4283 O O . TRP B 1 99 ? -26.141 -7.715 -30.872 1.00 8.51 125 TRP B O 1
ATOM 4294 N N . HIS B 1 100 ? -26.434 -6.204 -29.171 1.00 7.57 126 HIS B N 1
ATOM 4295 C CA . HIS B 1 100 ? -25.836 -7.048 -28.151 1.00 9.09 126 HIS B CA 1
ATOM 4296 C C . HIS B 1 100 ? -26.952 -7.334 -27.166 1.00 9.78 126 HIS B C 1
ATOM 4297 O O . HIS B 1 100 ? -27.294 -6.483 -26.307 1.00 12.17 126 HIS B O 1
ATOM 4304 N N . ILE B 1 101 ? -27.496 -8.520 -27.270 1.00 7.89 127 ILE B N 1
ATOM 4305 C CA . ILE B 1 101 ? -28.765 -8.888 -26.734 1.00 7.99 127 ILE B CA 1
ATOM 4306 C C . ILE B 1 101 ? -28.681 -9.960 -25.677 1.00 7.77 127 ILE B C 1
ATOM 4307 O O . ILE B 1 101 ? -28.315 -11.113 -25.994 1.00 7.82 127 ILE B O 1
ATOM 4312 N N . GLY B 1 102 ? -29.053 -9.610 -24.419 1.00 8.96 128 GLY B N 1
ATOM 4313 C CA . GLY B 1 102 ? -29.142 -10.583 -23.358 1.00 8.56 128 GLY B CA 1
ATOM 4314 C C . GLY B 1 102 ? -30.581 -10.955 -23.064 1.00 8.05 128 GLY B C 1
ATOM 4315 O O . GLY B 1 102 ? -31.503 -10.221 -23.443 1.00 10.88 128 GLY B O 1
ATOM 4316 N N . VAL B 1 103 ? -30.718 -12.097 -22.365 1.00 8.06 129 VAL B N 1
ATOM 4317 C CA . VAL B 1 103 ? -31.986 -12.500 -21.793 1.00 8.59 129 VAL B CA 1
ATOM 4318 C C . VAL B 1 103 ? -31.737 -12.854 -20.357 1.00 8.94 129 VAL B C 1
ATOM 4319 O O . VAL B 1 103 ? -30.819 -13.591 -20.064 1.00 8.01 129 VAL B O 1
ATOM 4323 N N . LYS B 1 104 ? -32.494 -12.232 -19.454 1.00 9.93 130 LYS B N 1
ATOM 4324 C CA . LYS B 1 104 ? -32.415 -12.505 -18.034 1.00 10.14 130 LYS B CA 1
ATOM 4325 C C . LYS B 1 104 ? -33.615 -13.281 -17.484 1.00 11.29 130 LYS B C 1
ATOM 4326 O O . LYS B 1 104 ? -34.659 -13.211 -18.018 1.00 11.77 130 LYS B O 1
ATOM 4332 N N . TYR B 1 105 ? -33.358 -14.111 -16.474 1.00 11.94 131 TYR B N 1
ATOM 4333 C CA . TYR B 1 105 ? -34.395 -14.744 -15.703 1.00 15.99 131 TYR B CA 1
ATOM 4334 C C . TYR B 1 105 ? -34.608 -13.711 -14.575 1.00 15.35 131 TYR B C 1
ATOM 4335 O O . TYR B 1 105 ? -33.697 -13.470 -13.770 1.00 19.64 131 TYR B O 1
ATOM 4344 N N . ASP B 1 106 ? -35.775 -13.071 -14.506 1.00 14.67 132 ASP B N 1
ATOM 4345 C CA . ASP B 1 106 ? -36.013 -11.907 -13.603 1.00 15.50 132 ASP B CA 1
ATOM 4346 C C . ASP B 1 106 ? -35.892 -12.221 -12.117 1.00 17.38 132 ASP B C 1
ATOM 4347 O O . ASP B 1 106 ? -35.409 -11.405 -11.369 1.00 18.78 132 ASP B O 1
ATOM 4352 N N . ALA B 1 107 ? -36.276 -13.427 -11.714 1.00 16.29 133 ALA B N 1
ATOM 4353 C CA . ALA B 1 107 ? -36.353 -13.645 -10.284 1.00 19.85 133 ALA B CA 1
ATOM 4354 C C . ALA B 1 107 ? -34.941 -13.548 -9.736 1.00 21.62 133 ALA B C 1
ATOM 4355 O O . ALA B 1 107 ? -34.728 -12.958 -8.667 1.00 25.24 133 ALA B O 1
ATOM 4357 N N . SER B 1 108 ? -33.987 -14.034 -10.522 1.00 20.90 134 SER B N 1
ATOM 4358 C CA . SER B 1 108 ? -32.617 -14.179 -10.032 1.00 20.26 134 SER B CA 1
ATOM 4359 C C . SER B 1 108 ? -31.761 -13.152 -10.664 1.00 22.20 134 SER B C 1
ATOM 4360 O O . SER B 1 108 ? -30.635 -13.006 -10.261 1.00 21.90 134 SER B O 1
ATOM 4363 N N . ASN B 1 109 ? -32.308 -12.381 -11.612 1.00 20.37 135 ASN B N 1
ATOM 4364 C CA . ASN B 1 109 ? -31.539 -11.296 -12.263 1.00 20.79 135 ASN B CA 1
ATOM 4365 C C . ASN B 1 109 ? -30.219 -11.829 -12.878 1.00 20.28 135 ASN B C 1
ATOM 4366 O O . ASN B 1 109 ? -29.191 -11.135 -12.951 1.00 21.47 135 ASN B O 1
ATOM 4371 N N . LYS B 1 110 ? -30.265 -13.059 -13.359 1.00 16.13 136 LYS B N 1
ATOM 4372 C CA A LYS B 1 110 ? -29.047 -13.585 -14.019 0.50 15.88 136 LYS B CA 1
ATOM 4373 C CA B LYS B 1 110 ? -29.095 -13.680 -13.995 0.50 15.54 136 LYS B CA 1
ATOM 4374 C C . LYS B 1 110 ? -29.241 -13.735 -15.547 1.00 13.66 136 LYS B C 1
ATOM 4375 O O . LYS B 1 110 ? -30.383 -13.949 -16.066 1.00 13.98 136 LYS B O 1
ATOM 4386 N N . LEU B 1 111 ? -28.117 -13.617 -16.203 1.00 13.89 137 LEU B N 1
ATOM 4387 C CA . LEU B 1 111 ? -27.986 -13.702 -17.651 1.00 12.55 137 LEU B CA 1
ATOM 4388 C C . LEU B 1 111 ? -28.148 -15.205 -18.100 1.00 10.13 137 LEU B C 1
ATOM 4389 O O . LEU B 1 111 ? -27.337 -16.064 -17.668 1.00 11.34 137 LEU B O 1
ATOM 4394 N N . ILE B 1 112 ? -29.207 -15.548 -18.837 1.00 8.98 138 ILE B N 1
ATOM 4395 C CA . ILE B 1 112 ? -29.388 -16.948 -19.368 1.00 8.59 138 ILE B CA 1
ATOM 4396 C C . ILE B 1 112 ? -29.350 -17.151 -20.863 1.00 7.89 138 ILE B C 1
ATOM 4397 O O . ILE B 1 112 ? -29.305 -18.293 -21.331 1.00 7.36 138 ILE B O 1
ATOM 4402 N N . GLY B 1 113 ? -29.363 -16.050 -21.597 1.00 8.06 139 GLY B N 1
ATOM 4403 C CA . GLY B 1 113 ? -29.173 -16.120 -23.100 1.00 7.09 139 GLY B CA 1
ATOM 4404 C C . GLY B 1 113 ? -28.438 -14.894 -23.585 1.00 7.14 139 GLY B C 1
ATOM 4405 O O . GLY B 1 113 ? -28.424 -13.845 -22.939 1.00 6.58 139 GLY B O 1
ATOM 4406 N N . PHE B 1 114 ? -27.815 -15.143 -24.753 1.00 6.42 140 PHE B N 1
ATOM 4407 C CA . PHE B 1 114 ? -27.135 -14.015 -25.406 1.00 6.08 140 PHE B CA 1
ATOM 4408 C C . PHE B 1 114 ? -27.165 -14.246 -26.894 1.00 5.78 140 PHE B C 1
ATOM 4409 O O . PHE B 1 114 ? -27.082 -15.430 -27.365 1.00 6.11 140 PHE B O 1
ATOM 4417 N N . ILE B 1 115 ? -27.168 -13.153 -27.639 1.00 4.88 141 ILE B N 1
ATOM 4418 C CA . ILE B 1 115 ? -26.861 -13.145 -29.100 1.00 5.42 141 ILE B CA 1
ATOM 4419 C C . ILE B 1 115 ? -26.376 -11.804 -29.502 1.00 5.36 141 ILE B C 1
ATOM 4420 O O . ILE B 1 115 ? -26.727 -10.780 -28.952 1.00 5.87 141 ILE B O 1
ATOM 4425 N N . SER B 1 116 ? -25.487 -11.858 -30.468 1.00 5.23 142 SER B N 1
ATOM 4426 C CA . SER B 1 116 ? -24.852 -10.616 -30.920 1.00 4.75 142 SER B CA 1
ATOM 4427 C C . SER B 1 116 ? -24.705 -10.498 -32.412 1.00 4.53 142 SER B C 1
ATOM 4428 O O . SER B 1 116 ? -24.665 -11.521 -33.143 1.00 6.08 142 SER B O 1
ATOM 4431 N N . ALA B 1 117 ? -24.611 -9.265 -32.866 1.00 5.42 143 ALA B N 1
ATOM 4432 C CA . ALA B 1 117 ? -24.130 -9.109 -34.265 1.00 6.35 143 ALA B CA 1
ATOM 4433 C C . ALA B 1 117 ? -23.285 -7.831 -34.346 1.00 6.46 143 ALA B C 1
ATOM 4434 O O . ALA B 1 117 ? -23.398 -6.904 -33.525 1.00 6.23 143 ALA B O 1
ATOM 4436 N N . ILE B 1 118 ? -22.523 -7.724 -35.398 1.00 5.97 144 ILE B N 1
ATOM 4437 C CA . ILE B 1 118 ? -21.786 -6.497 -35.715 1.00 7.39 144 ILE B CA 1
ATOM 4438 C C . ILE B 1 118 ? -21.978 -6.300 -37.200 1.00 6.30 144 ILE B C 1
ATOM 4439 O O . ILE B 1 118 ? -22.073 -7.285 -37.984 1.00 6.28 144 ILE B O 1
ATOM 4444 N N . PRO B 1 119 ? -21.901 -5.070 -37.690 1.00 6.02 145 PRO B N 1
ATOM 4445 C CA . PRO B 1 119 ? -21.973 -4.795 -39.108 1.00 7.09 145 PRO B CA 1
ATOM 4446 C C . PRO B 1 119 ? -20.694 -5.037 -39.850 1.00 9.24 145 PRO B C 1
ATOM 4447 O O . PRO B 1 119 ? -19.642 -4.654 -39.402 1.00 11.34 145 PRO B O 1
ATOM 4451 N N . THR B 1 120 ? -20.780 -5.624 -41.038 1.00 10.15 146 THR B N 1
ATOM 4452 C CA . THR B 1 120 ? -19.580 -5.892 -41.904 1.00 13.70 146 THR B CA 1
ATOM 4453 C C . THR B 1 120 ? -19.998 -5.769 -43.398 1.00 10.58 146 THR B C 1
ATOM 4454 O O . THR B 1 120 ? -21.135 -6.013 -43.723 1.00 9.83 146 THR B O 1
ATOM 4458 N N . ASP B 1 121 ? -19.170 -5.246 -44.245 1.00 9.74 147 ASP B N 1
ATOM 4459 C CA . ASP B 1 121 ? -19.372 -5.341 -45.728 1.00 9.62 147 ASP B CA 1
ATOM 4460 C C . ASP B 1 121 ? -18.858 -6.707 -46.159 1.00 9.38 147 ASP B C 1
ATOM 4461 O O . ASP B 1 121 ? -17.672 -7.029 -45.996 1.00 9.32 147 ASP B O 1
ATOM 4466 N N . ILE B 1 122 ? -19.700 -7.450 -46.786 1.00 7.90 148 ILE B N 1
ATOM 4467 C CA . ILE B 1 122 ? -19.396 -8.848 -47.209 1.00 7.67 148 ILE B CA 1
ATOM 4468 C C . ILE B 1 122 ? -19.542 -8.924 -48.717 1.00 8.20 148 ILE B C 1
ATOM 4469 O O . ILE B 1 122 ? -20.580 -8.607 -49.277 1.00 8.08 148 ILE B O 1
ATOM 4474 N N . CYS B 1 123 ? -18.380 -9.304 -49.293 1.00 8.40 149 CYS B N 1
ATOM 4475 C CA . CYS B 1 123 ? -18.383 -9.623 -50.754 1.00 8.03 149 CYS B CA 1
ATOM 4476 C C . CYS B 1 123 ? -18.586 -11.095 -51.070 1.00 8.69 149 CYS B C 1
ATOM 4477 O O . CYS B 1 123 ? -17.798 -11.902 -50.620 1.00 10.31 149 CYS B O 1
ATOM 4480 N N . ILE B 1 124 ? -19.748 -11.423 -51.655 1.00 8.53 150 ILE B N 1
ATOM 4481 C CA . ILE B 1 124 ? -20.125 -12.802 -51.995 1.00 8.72 150 ILE B CA 1
ATOM 4482 C C . ILE B 1 124 ? -20.241 -12.822 -53.532 1.00 10.21 150 ILE B C 1
ATOM 4483 O O . ILE B 1 124 ? -21.092 -12.147 -54.143 1.00 7.64 150 ILE B O 1
ATOM 4488 N N . HIS B 1 125 ? -19.339 -13.599 -54.154 1.00 10.71 151 HIS B N 1
ATOM 4489 C CA . HIS B 1 125 ? -19.333 -13.792 -55.610 1.00 10.90 151 HIS B CA 1
ATOM 4490 C C . HIS B 1 125 ? -19.385 -12.453 -56.321 1.00 11.27 151 HIS B C 1
ATOM 4491 O O . HIS B 1 125 ? -20.174 -12.189 -57.252 1.00 10.55 151 HIS B O 1
ATOM 4498 N N . LYS B 1 126 ? -18.505 -11.581 -55.813 1.00 12.29 152 LYS B N 1
ATOM 4499 C CA . LYS B 1 126 ? -18.294 -10.259 -56.406 1.00 14.93 152 LYS B CA 1
ATOM 4500 C C . LYS B 1 126 ? -19.407 -9.275 -56.245 1.00 15.14 152 LYS B C 1
ATOM 4501 O O . LYS B 1 126 ? -19.398 -8.257 -56.945 1.00 21.44 152 LYS B O 1
ATOM 4507 N N . ARG B 1 127 ? -20.407 -9.535 -55.405 1.00 13.11 153 ARG B N 1
ATOM 4508 C CA . ARG B 1 127 ? -21.292 -8.466 -55.013 1.00 11.54 153 ARG B CA 1
ATOM 4509 C C . ARG B 1 127 ? -21.052 -8.152 -53.561 1.00 9.99 153 ARG B C 1
ATOM 4510 O O . ARG B 1 127 ? -20.985 -9.056 -52.719 1.00 9.64 153 ARG B O 1
ATOM 4518 N N . THR B 1 128 ? -20.954 -6.903 -53.232 1.00 8.52 154 THR B N 1
ATOM 4519 C CA . THR B 1 128 ? -20.686 -6.416 -51.894 1.00 10.05 154 THR B CA 1
ATOM 4520 C C . THR B 1 128 ? -21.937 -5.857 -51.246 1.00 10.87 154 THR B C 1
ATOM 4521 O O . THR B 1 128 ? -22.659 -4.976 -51.821 1.00 12.59 154 THR B O 1
ATOM 4525 N N . ILE B 1 129 ? -22.247 -6.482 -50.098 1.00 10.72 155 ILE B N 1
ATOM 4526 C CA . ILE B 1 129 ? -23.532 -6.287 -49.420 1.00 9.02 155 ILE B CA 1
ATOM 4527 C C . ILE B 1 129 ? -23.335 -5.919 -47.972 1.00 8.70 155 ILE B C 1
ATOM 4528 O O . ILE B 1 129 ? -22.460 -6.522 -47.305 1.00 8.26 155 ILE B O 1
ATOM 4533 N N . LYS B 1 130 ? -24.004 -4.929 -47.445 1.00 8.80 156 LYS B N 1
ATOM 4534 C CA . LYS B 1 130 ? -23.909 -4.602 -46.004 1.00 8.11 156 LYS B CA 1
ATOM 4535 C C . LYS B 1 130 ? -24.577 -5.744 -45.262 1.00 9.01 156 LYS B C 1
ATOM 4536 O O . LYS B 1 130 ? -25.761 -6.025 -45.496 1.00 9.21 156 LYS B O 1
ATOM 4542 N N . MET B 1 131 ? -23.908 -6.390 -44.345 1.00 7.32 157 MET B N 1
ATOM 4543 C CA . MET B 1 131 ? -24.451 -7.446 -43.599 1.00 7.94 157 MET B CA 1
ATOM 4544 C C . MET B 1 131 ? -24.271 -7.276 -42.150 1.00 8.10 157 MET B C 1
ATOM 4545 O O . MET B 1 131 ? -23.476 -6.465 -41.669 1.00 10.24 157 MET B O 1
ATOM 4550 N N . ALA B 1 132 ? -24.971 -8.116 -41.405 1.00 6.76 158 ALA B N 1
ATOM 4551 C CA . ALA B 1 132 ? -24.607 -8.368 -39.979 1.00 7.09 158 ALA B CA 1
ATOM 4552 C C . ALA B 1 132 ? -23.884 -9.683 -39.861 1.00 7.03 158 ALA B C 1
ATOM 4553 O O . ALA B 1 132 ? -24.283 -10.633 -40.534 1.00 7.62 158 ALA B O 1
ATOM 4555 N N . GLU B 1 133 ? -22.815 -9.714 -39.048 1.00 7.73 159 GLU B N 1
ATOM 4556 C CA . GLU B 1 133 ? -22.101 -10.936 -38.660 1.00 8.50 159 GLU B CA 1
ATOM 4557 C C . GLU B 1 133 ? -22.613 -11.394 -37.300 1.00 8.52 159 GLU B C 1
ATOM 4558 O O . GLU B 1 133 ? -22.402 -10.680 -36.320 1.00 10.12 159 GLU B O 1
ATOM 4564 N N . VAL B 1 134 ? -23.414 -12.440 -37.241 1.00 7.94 160 VAL B N 1
ATOM 4565 C CA . VAL B 1 134 ? -23.923 -12.944 -35.955 1.00 7.24 160 VAL B CA 1
ATOM 4566 C C . VAL B 1 134 ? -22.987 -13.896 -35.257 1.00 7.00 160 VAL B C 1
ATOM 4567 O O . VAL B 1 134 ? -22.385 -14.777 -35.852 1.00 8.78 160 VAL B O 1
ATOM 4571 N N . ASN B 1 135 ? -22.882 -13.756 -33.950 1.00 6.89 161 ASN B N 1
ATOM 4572 C CA . ASN B 1 135 ? -21.941 -14.599 -33.190 1.00 8.00 161 ASN B CA 1
ATOM 4573 C C . ASN B 1 135 ? -22.364 -14.622 -31.713 1.00 6.76 161 ASN B C 1
ATOM 4574 O O . ASN B 1 135 ? -23.285 -13.810 -31.259 1.00 6.67 161 ASN B O 1
ATOM 4579 N N . PHE B 1 136 ? -21.878 -15.658 -31.025 1.00 6.20 162 PHE B N 1
ATOM 4580 C CA . PHE B 1 136 ? -22.037 -15.762 -29.541 1.00 6.18 162 PHE B CA 1
ATOM 4581 C C . PHE B 1 136 ? -23.475 -16.125 -29.111 1.00 6.28 162 PHE B C 1
ATOM 4582 O O . PHE B 1 136 ? -23.831 -15.823 -27.998 1.00 7.54 162 PHE B O 1
ATOM 4590 N N . LEU B 1 137 ? -24.253 -16.721 -29.962 1.00 5.39 163 LEU B N 1
ATOM 4591 C CA . LEU B 1 137 ? -25.554 -17.293 -29.547 1.00 5.80 163 LEU B CA 1
ATOM 4592 C C . LEU B 1 137 ? -25.356 -18.331 -28.431 1.00 5.84 163 LEU B C 1
ATOM 4593 O O . LEU B 1 137 ? -24.612 -19.284 -28.604 1.00 6.90 163 LEU B O 1
ATOM 4598 N N . CYS B 1 138 ? -26.029 -18.132 -27.308 1.00 6.54 164 CYS B N 1
ATOM 4599 C CA . CYS B 1 138 ? -25.857 -19.048 -26.204 1.00 8.30 164 CYS B CA 1
ATOM 4600 C C . CYS B 1 138 ? -27.088 -18.990 -25.347 1.00 7.84 164 CYS B C 1
ATOM 4601 O O . CYS B 1 138 ? -27.635 -17.900 -25.036 1.00 7.66 164 CYS B O 1
ATOM 4604 N N . VAL B 1 139 ? -27.510 -20.186 -25.036 1.00 7.03 165 VAL B N 1
ATOM 4605 C CA . VAL B 1 139 ? -28.623 -20.387 -24.044 1.00 7.56 165 VAL B CA 1
ATOM 4606 C C . VAL B 1 139 ? -28.051 -21.248 -22.918 1.00 7.16 165 VAL B C 1
ATOM 4607 O O . VAL B 1 139 ? -27.318 -22.257 -23.184 1.00 8.64 165 VAL B O 1
ATOM 4611 N N . HIS B 1 140 ? -28.425 -20.866 -21.708 1.00 8.35 166 HIS B N 1
ATOM 4612 C CA . HIS B 1 140 ? -27.902 -21.590 -20.504 1.00 8.14 166 HIS B CA 1
ATOM 4613 C C . HIS B 1 140 ? -28.216 -23.109 -20.640 1.00 9.73 166 HIS B C 1
ATOM 4614 O O . HIS B 1 140 ? -29.298 -23.486 -21.089 1.00 9.08 166 HIS B O 1
ATOM 4621 N N . LYS B 1 141 ? -27.285 -23.940 -20.162 1.00 9.10 167 LYS B N 1
ATOM 4622 C CA . LYS B 1 141 ? -27.406 -25.396 -20.280 1.00 10.46 167 LYS B CA 1
ATOM 4623 C C . LYS B 1 141 ? -28.684 -25.910 -19.594 1.00 10.49 167 LYS B C 1
ATOM 4624 O O . LYS B 1 141 ? -29.204 -26.886 -20.040 1.00 11.97 167 LYS B O 1
ATOM 4630 N N . THR B 1 142 ? -29.189 -25.231 -18.595 1.00 10.41 168 THR B N 1
ATOM 4631 C CA . THR B 1 142 ? -30.353 -25.731 -17.841 1.00 11.25 168 THR B CA 1
ATOM 4632 C C . THR B 1 142 ? -31.612 -25.411 -18.665 1.00 11.67 168 THR B C 1
ATOM 4633 O O . THR B 1 142 ? -32.688 -25.826 -18.301 1.00 14.98 168 THR B O 1
ATOM 4637 N N . LEU B 1 143 ? -31.505 -24.624 -19.734 1.00 10.66 169 LEU B N 1
ATOM 4638 C CA . LEU B 1 143 ? -32.736 -24.148 -20.470 1.00 11.60 169 LEU B CA 1
ATOM 4639 C C . LEU B 1 143 ? -32.723 -24.559 -21.925 1.00 12.44 169 LEU B C 1
ATOM 4640 O O . LEU B 1 143 ? -33.406 -23.953 -22.781 1.00 12.44 169 LEU B O 1
ATOM 4645 N N . ARG B 1 144 ? -31.988 -25.612 -22.195 1.00 10.37 170 ARG B N 1
ATOM 4646 C CA . ARG B 1 144 ? -31.844 -26.115 -23.586 1.00 10.04 170 ARG B CA 1
ATOM 4647 C C . ARG B 1 144 ? -33.107 -26.873 -24.153 1.00 10.04 170 ARG B C 1
ATOM 4648 O O . ARG B 1 144 ? -33.848 -27.525 -23.371 1.00 10.32 170 ARG B O 1
ATOM 4656 N N . SER B 1 145 ? -33.275 -26.825 -25.482 1.00 11.27 171 SER B N 1
ATOM 4657 C CA . SER B 1 145 ? -34.369 -27.425 -26.195 1.00 11.92 171 SER B CA 1
ATOM 4658 C C . SER B 1 145 ? -35.695 -26.895 -25.771 1.00 11.55 171 SER B C 1
ATOM 4659 O O . SER B 1 145 ? -36.649 -27.627 -25.762 1.00 14.01 171 SER B O 1
ATOM 4662 N N . LYS B 1 146 ? -35.787 -25.616 -25.449 1.00 11.33 172 LYS B N 1
ATOM 4663 C CA . LYS B 1 146 ? -37.033 -25.010 -25.105 1.00 11.38 172 LYS B CA 1
ATOM 4664 C C . LYS B 1 146 ? -37.485 -24.037 -26.172 1.00 11.22 172 LYS B C 1
ATOM 4665 O O . LYS B 1 146 ? -38.426 -23.286 -25.926 1.00 12.26 172 LYS B O 1
ATOM 4671 N N . ARG B 1 147 ? -36.809 -23.977 -27.338 1.00 10.92 173 ARG B N 1
ATOM 4672 C CA . ARG B 1 147 ? -37.151 -23.044 -28.433 1.00 10.03 173 ARG B CA 1
ATOM 4673 C C . ARG B 1 147 ? -36.876 -21.567 -28.005 1.00 10.38 173 ARG B C 1
ATOM 4674 O O . ARG B 1 147 ? -37.454 -20.621 -28.541 1.00 12.20 173 ARG B O 1
ATOM 4682 N N . LEU B 1 148 ? -35.894 -21.376 -27.146 1.00 10.24 174 LEU B N 1
ATOM 4683 C CA . LEU B 1 148 ? -35.402 -20.029 -26.868 1.00 9.63 174 LEU B CA 1
ATOM 4684 C C . LEU B 1 148 ? -34.541 -19.549 -28.061 1.00 9.12 174 LEU B C 1
ATOM 4685 O O . LEU B 1 148 ? -34.544 -18.298 -28.381 1.00 8.22 174 LEU B O 1
ATOM 4690 N N . ALA B 1 149 ? -33.742 -20.436 -28.725 1.00 8.06 175 ALA B N 1
ATOM 4691 C CA . ALA B 1 149 ? -32.770 -19.874 -29.704 1.00 7.62 175 ALA B CA 1
ATOM 4692 C C . ALA B 1 149 ? -33.565 -19.191 -30.887 1.00 6.74 175 ALA B C 1
ATOM 4693 O O . ALA B 1 149 ? -33.196 -18.121 -31.351 1.00 6.68 175 ALA B O 1
ATOM 4695 N N . PRO B 1 150 ? -34.707 -19.798 -31.383 1.00 7.94 176 PRO B N 1
ATOM 4696 C CA . PRO B 1 150 ? -35.396 -19.055 -32.491 1.00 7.33 176 PRO B CA 1
ATOM 4697 C C . PRO B 1 150 ? -35.908 -17.685 -32.028 1.00 7.11 176 PRO B C 1
ATOM 4698 O O . PRO B 1 150 ? -35.941 -16.797 -32.845 1.00 6.62 176 PRO B O 1
ATOM 4702 N N . VAL B 1 151 ? -36.256 -17.519 -30.741 1.00 7.51 177 VAL B N 1
ATOM 4703 C CA . VAL B 1 151 ? -36.602 -16.152 -30.243 1.00 7.15 177 VAL B CA 1
ATOM 4704 C C . VAL B 1 151 ? -35.431 -15.177 -30.319 1.00 6.99 177 VAL B C 1
ATOM 4705 O O . VAL B 1 151 ? -35.610 -14.118 -30.883 1.00 7.27 177 VAL B O 1
ATOM 4709 N N . LEU B 1 152 ? -34.256 -15.586 -29.900 1.00 6.02 178 LEU B N 1
ATOM 4710 C CA . LEU B 1 152 ? -33.007 -14.806 -29.997 1.00 6.56 178 LEU B CA 1
ATOM 4711 C C . LEU B 1 152 ? -32.716 -14.419 -31.425 1.00 6.39 178 LEU B C 1
ATOM 4712 O O . LEU B 1 152 ? -32.431 -13.240 -31.716 1.00 6.11 178 LEU B O 1
ATOM 4717 N N . ILE B 1 153 ? -32.858 -15.424 -32.292 1.00 5.61 179 ILE B N 1
ATOM 4718 C CA . ILE B 1 153 ? -32.620 -15.213 -33.714 1.00 6.41 179 ILE B CA 1
ATOM 4719 C C . ILE B 1 153 ? -33.581 -14.199 -34.348 1.00 5.78 179 ILE B C 1
ATOM 4720 O O . ILE B 1 153 ? -33.193 -13.266 -35.026 1.00 6.20 179 ILE B O 1
ATOM 4725 N N . LYS B 1 154 ? -34.852 -14.419 -34.077 1.00 5.39 180 LYS B N 1
ATOM 4726 C CA . LYS B 1 154 ? -35.895 -13.544 -34.632 1.00 6.27 180 LYS B CA 1
ATOM 4727 C C . LYS B 1 154 ? -35.734 -12.077 -34.080 1.00 6.52 180 LYS B C 1
ATOM 4728 O O . LYS B 1 154 ? -35.923 -11.142 -34.825 1.00 6.34 180 LYS B O 1
ATOM 4734 N N . GLU B 1 155 ? -35.403 -11.938 -32.818 1.00 5.93 181 GLU B N 1
ATOM 4735 C CA . GLU B 1 155 ? -35.213 -10.617 -32.221 1.00 5.92 181 GLU B CA 1
ATOM 4736 C C . GLU B 1 155 ? -33.989 -9.880 -32.783 1.00 6.26 181 GLU B C 1
ATOM 4737 O O . GLU B 1 155 ? -34.117 -8.760 -33.068 1.00 5.46 181 GLU B O 1
ATOM 4743 N N . ILE B 1 156 ? -32.868 -10.568 -32.981 1.00 5.98 182 ILE B N 1
ATOM 4744 C CA . ILE B 1 156 ? -31.733 -9.908 -33.613 1.00 6.40 182 ILE B CA 1
ATOM 4745 C C . ILE B 1 156 ? -32.043 -9.583 -35.059 1.00 6.00 182 ILE B C 1
ATOM 4746 O O . ILE B 1 156 ? -31.651 -8.541 -35.516 1.00 6.60 182 ILE B O 1
ATOM 4751 N N . THR B 1 157 ? -32.778 -10.482 -35.747 1.00 5.16 183 THR B N 1
ATOM 4752 C CA . THR B 1 157 ? -33.129 -10.187 -37.150 1.00 5.89 183 THR B CA 1
ATOM 4753 C C . THR B 1 157 ? -33.899 -8.929 -37.177 1.00 5.19 183 THR B C 1
ATOM 4754 O O . THR B 1 157 ? -33.657 -8.063 -38.031 1.00 6.85 183 THR B O 1
ATOM 4758 N N . ARG B 1 158 ? -34.821 -8.754 -36.245 1.00 6.73 184 ARG B N 1
ATOM 4759 C CA . ARG B 1 158 ? -35.672 -7.603 -36.230 1.00 6.11 184 ARG B CA 1
ATOM 4760 C C . ARG B 1 158 ? -34.855 -6.335 -36.002 1.00 6.63 184 ARG B C 1
ATOM 4761 O O . ARG B 1 158 ? -35.014 -5.365 -36.701 1.00 7.82 184 ARG B O 1
ATOM 4769 N N . ARG B 1 159 ? -33.929 -6.415 -35.073 1.00 6.79 185 ARG B N 1
ATOM 4770 C CA . ARG B 1 159 ? -33.178 -5.142 -34.742 1.00 8.02 185 ARG B CA 1
ATOM 4771 C C . ARG B 1 159 ? -32.174 -4.818 -35.871 1.00 7.04 185 ARG B C 1
ATOM 4772 O O . ARG B 1 159 ? -31.844 -3.670 -36.172 1.00 7.19 185 ARG B O 1
ATOM 4780 N N . ILE B 1 160 ? -31.735 -5.847 -36.629 1.00 6.69 186 ILE B N 1
ATOM 4781 C CA . ILE B 1 160 ? -30.794 -5.686 -37.768 1.00 5.81 186 ILE B CA 1
ATOM 4782 C C . ILE B 1 160 ? -31.592 -5.032 -38.944 1.00 6.02 186 ILE B C 1
ATOM 4783 O O . ILE B 1 160 ? -31.100 -4.108 -39.585 1.00 6.53 186 ILE B O 1
ATOM 4788 N N . ASN B 1 161 ? -32.819 -5.505 -39.197 1.00 5.99 187 ASN B N 1
ATOM 4789 C CA . ASN B 1 161 ? -33.695 -5.013 -40.244 1.00 6.66 187 ASN B CA 1
ATOM 4790 C C . ASN B 1 161 ? -34.011 -3.527 -39.950 1.00 6.98 187 ASN B C 1
ATOM 4791 O O . ASN B 1 161 ? -34.191 -2.777 -40.910 1.00 7.58 187 ASN B O 1
ATOM 4796 N N . LEU B 1 162 ? -34.136 -3.136 -38.685 1.00 8.39 188 LEU B N 1
ATOM 4797 C CA . LEU B 1 162 ? -34.329 -1.675 -38.322 1.00 8.69 188 LEU B CA 1
ATOM 4798 C C . LEU B 1 162 ? -33.247 -0.766 -38.813 1.00 8.49 188 LEU B C 1
ATOM 4799 O O . LEU B 1 162 ? -33.346 0.491 -38.704 1.00 7.57 188 LEU B O 1
ATOM 4804 N N . GLU B 1 163 ? -32.091 -1.337 -39.158 1.00 7.76 189 GLU B N 1
ATOM 4805 C CA . GLU B 1 163 ? -30.945 -0.585 -39.717 1.00 8.19 189 GLU B CA 1
ATOM 4806 C C . GLU B 1 163 ? -30.864 -0.762 -41.239 1.00 9.41 189 GLU B C 1
ATOM 4807 O O . GLU B 1 163 ? -29.884 -0.423 -41.852 1.00 9.77 189 GLU B O 1
ATOM 4813 N N . ASN B 1 164 ? -31.928 -1.279 -41.822 1.00 8.39 190 ASN B N 1
ATOM 4814 C CA . ASN B 1 164 ? -31.981 -1.453 -43.288 1.00 8.93 190 ASN B CA 1
ATOM 4815 C C . ASN B 1 164 ? -30.959 -2.443 -43.846 1.00 8.95 190 ASN B C 1
ATOM 4816 O O . ASN B 1 164 ? -30.383 -2.257 -44.923 1.00 8.97 190 ASN B O 1
ATOM 4821 N N . ILE B 1 165 ? -30.758 -3.491 -43.040 1.00 7.40 191 ILE B N 1
ATOM 4822 C CA . ILE B 1 165 ? -29.774 -4.549 -43.326 1.00 7.99 191 ILE B CA 1
ATOM 4823 C C . ILE B 1 165 ? -30.619 -5.810 -43.319 1.00 7.27 191 ILE B C 1
ATOM 4824 O O . ILE B 1 165 ? -31.400 -6.055 -42.377 1.00 6.98 191 ILE B O 1
ATOM 4829 N N . TRP B 1 166 ? -30.529 -6.553 -44.402 1.00 6.93 192 TRP B N 1
ATOM 4830 C CA . TRP B 1 166 ? -31.447 -7.665 -44.754 1.00 6.62 192 TRP B CA 1
ATOM 4831 C C . TRP B 1 166 ? -30.700 -8.974 -44.969 1.00 6.03 192 TRP B C 1
ATOM 4832 O O . TRP B 1 166 ? -31.354 -9.963 -45.249 1.00 6.79 192 TRP B O 1
ATOM 4843 N N . GLN B 1 167 ? -29.330 -8.975 -44.879 1.00 5.92 193 GLN B N 1
ATOM 4844 C CA . GLN B 1 167 ? -28.462 -10.165 -45.045 1.00 6.42 193 GLN B CA 1
ATOM 4845 C C . GLN B 1 167 ? -27.604 -10.301 -43.807 1.00 5.26 193 GLN B C 1
ATOM 4846 O O . GLN B 1 167 ? -27.221 -9.328 -43.181 1.00 6.35 193 GLN B O 1
ATOM 4852 N N . ALA B 1 168 ? -27.209 -11.545 -43.489 1.00 5.75 194 ALA B N 1
ATOM 4853 C CA . ALA B 1 168 ? -26.219 -11.772 -42.460 1.00 6.81 194 ALA B CA 1
ATOM 4854 C C . ALA B 1 168 ? -25.335 -12.962 -42.832 1.00 6.66 194 ALA B C 1
ATOM 4855 O O . ALA B 1 168 ? -25.710 -13.826 -43.733 1.00 5.77 194 ALA B O 1
ATOM 4857 N N . ILE B 1 169 ? -24.152 -13.032 -42.184 1.00 6.50 195 ILE B N 1
ATOM 4858 C CA . ILE B 1 169 ? -23.224 -14.140 -42.307 1.00 5.77 195 ILE B CA 1
ATOM 4859 C C . ILE B 1 169 ? -23.085 -14.709 -40.892 1.00 5.15 195 ILE B C 1
ATOM 4860 O O . ILE B 1 169 ? -23.081 -14.007 -39.868 1.00 5.65 195 ILE B O 1
ATOM 4865 N N . TYR B 1 170 ? -22.991 -15.990 -40.771 1.00 6.23 196 TYR B N 1
ATOM 4866 C CA . TYR B 1 170 ? -22.768 -16.635 -39.533 1.00 6.79 196 TYR B CA 1
ATOM 4867 C C . TYR B 1 170 ? -22.096 -17.998 -39.757 1.00 6.44 196 TYR B C 1
ATOM 4868 O O . TYR B 1 170 ? -22.106 -18.491 -40.887 1.00 7.29 196 TYR B O 1
ATOM 4877 N N . THR B 1 171 ? -21.528 -18.568 -38.723 1.00 7.65 197 THR B N 1
ATOM 4878 C CA . THR B 1 171 ? -20.876 -19.877 -38.873 1.00 8.18 197 THR B CA 1
ATOM 4879 C C . THR B 1 171 ? -21.389 -20.769 -37.754 1.00 8.36 197 THR B C 1
ATOM 4880 O O . THR B 1 171 ? -21.783 -20.227 -36.688 1.00 8.06 197 THR B O 1
ATOM 4884 N N . ALA B 1 172 ? -21.254 -22.081 -37.907 1.00 7.88 198 ALA B N 1
ATOM 4885 C CA . ALA B 1 172 ? -21.598 -23.014 -36.825 1.00 8.33 198 ALA B CA 1
ATOM 4886 C C . ALA B 1 172 ? -20.906 -24.331 -37.087 1.00 9.04 198 ALA B C 1
ATOM 4887 O O . ALA B 1 172 ? -20.576 -24.608 -38.236 1.00 9.09 198 ALA B O 1
ATOM 4889 N N . GLY B 1 173 ? -20.730 -25.158 -36.031 1.00 8.66 199 GLY B N 1
ATOM 4890 C CA . GLY B 1 173 ? -20.264 -26.483 -36.169 1.00 9.56 199 GLY B CA 1
ATOM 4891 C C . GLY B 1 173 ? -21.408 -27.378 -36.534 1.00 11.03 199 GLY B C 1
ATOM 4892 O O . GLY B 1 173 ? -21.197 -28.436 -37.136 1.00 13.50 199 GLY B O 1
ATOM 4893 N N . VAL B 1 174 ? -22.624 -26.997 -36.196 1.00 10.22 200 VAL B N 1
ATOM 4894 C CA . VAL B 1 174 ? -23.775 -27.788 -36.560 1.00 11.06 200 VAL B CA 1
ATOM 4895 C C . VAL B 1 174 ? -24.204 -27.569 -38.026 1.00 11.90 200 VAL B C 1
ATOM 4896 O O . VAL B 1 174 ? -24.077 -26.425 -38.562 1.00 11.41 200 VAL B O 1
ATOM 4900 N N . TYR B 1 175 ? -24.715 -28.618 -38.637 1.00 10.39 201 TYR B N 1
ATOM 4901 C CA . TYR B 1 175 ? -25.411 -28.593 -39.929 1.00 10.05 201 TYR B CA 1
ATOM 4902 C C . TYR B 1 175 ? -26.802 -27.960 -39.855 1.00 11.38 201 TYR B C 1
ATOM 4903 O O . TYR B 1 175 ? -27.627 -28.450 -39.158 1.00 14.04 201 TYR B O 1
ATOM 4912 N N . LEU B 1 176 ? -27.049 -26.938 -40.671 1.00 10.53 202 LEU B N 1
ATOM 4913 C CA . LEU B 1 176 ? -28.301 -26.208 -40.731 1.00 10.05 202 LEU B CA 1
ATOM 4914 C C . LEU B 1 176 ? -28.571 -25.905 -42.193 1.00 9.81 202 LEU B C 1
ATOM 4915 O O . LEU B 1 176 ? -27.700 -25.939 -42.989 1.00 8.77 202 LEU B O 1
ATOM 4920 N N . PRO B 1 177 ? -29.807 -25.551 -42.542 1.00 9.12 203 PRO B N 1
ATOM 4921 C CA . PRO B 1 177 ? -30.097 -25.183 -43.927 1.00 8.63 203 PRO B CA 1
ATOM 4922 C C . PRO B 1 177 ? -29.510 -23.785 -44.267 1.00 9.56 203 PRO B C 1
ATOM 4923 O O . PRO B 1 177 ? -29.852 -22.801 -43.563 1.00 8.63 203 PRO B O 1
ATOM 4927 N N . LYS B 1 178 ? -28.594 -23.610 -45.212 1.00 10.22 204 LYS B N 1
ATOM 4928 C CA . LYS B 1 178 ? -27.763 -24.622 -45.861 1.00 10.33 204 LYS B CA 1
ATOM 4929 C C . LYS B 1 178 ? -26.366 -24.021 -46.015 1.00 10.53 204 LYS B C 1
ATOM 4930 O O . LYS B 1 178 ? -26.278 -22.877 -46.440 1.00 8.93 204 LYS B O 1
ATOM 4936 N N . PRO B 1 179 ? -25.295 -24.785 -45.769 1.00 8.30 205 PRO B N 1
ATOM 4937 C CA . PRO B 1 179 ? -23.964 -24.124 -45.868 1.00 8.22 205 PRO B CA 1
ATOM 4938 C C . PRO B 1 179 ? -23.668 -23.609 -47.275 1.00 8.00 205 PRO B C 1
ATOM 4939 O O . PRO B 1 179 ? -24.024 -24.235 -48.256 1.00 7.75 205 PRO B O 1
ATOM 4943 N N . VAL B 1 180 ? -23.024 -22.472 -47.362 1.00 7.68 206 VAL B N 1
ATOM 4944 C CA . VAL B 1 180 ? -22.436 -22.077 -48.625 1.00 8.53 206 VAL B CA 1
ATOM 4945 C C . VAL B 1 180 ? -21.054 -22.743 -48.730 1.00 8.90 206 VAL B C 1
ATOM 4946 O O . VAL B 1 180 ? -20.517 -22.854 -49.851 1.00 9.12 206 VAL B O 1
ATOM 4950 N N . SER B 1 181 ? -20.426 -23.075 -47.591 1.00 7.91 207 SER B N 1
ATOM 4951 C CA . SER B 1 181 ? -19.114 -23.770 -47.616 1.00 7.88 207 SER B CA 1
ATOM 4952 C C . SER B 1 181 ? -18.937 -24.445 -46.296 1.00 8.07 207 SER B C 1
ATOM 4953 O O . SER B 1 181 ? -19.626 -24.144 -45.318 1.00 8.19 207 SER B O 1
ATOM 4956 N N . ASP B 1 182 ? -18.125 -25.487 -46.257 1.00 7.73 208 ASP B N 1
ATOM 4957 C CA . ASP B 1 182 ? -17.855 -26.234 -45.043 1.00 8.91 208 ASP B CA 1
ATOM 4958 C C . ASP B 1 182 ? -16.335 -26.460 -44.984 1.00 8.99 208 ASP B C 1
ATOM 4959 O O . ASP B 1 182 ? -15.771 -26.976 -45.921 1.00 8.93 208 ASP B O 1
ATOM 4964 N N . ALA B 1 183 ? -15.680 -26.102 -43.875 1.00 8.19 209 ALA B N 1
ATOM 4965 C CA . ALA B 1 183 ? -14.185 -26.118 -43.771 1.00 8.96 209 ALA B CA 1
ATOM 4966 C C . ALA B 1 183 ? -13.851 -26.909 -42.509 1.00 8.31 209 ALA B C 1
ATOM 4967 O O . ALA B 1 183 ? -14.258 -26.545 -41.338 1.00 7.77 209 ALA B O 1
ATOM 4969 N N . ARG B 1 184 ? -13.077 -27.985 -42.644 1.00 8.34 210 ARG B N 1
ATOM 4970 C CA . ARG B 1 184 ? -12.585 -28.706 -41.460 1.00 8.06 210 ARG B CA 1
ATOM 4971 C C . ARG B 1 184 ? -11.497 -27.912 -40.730 1.00 8.45 210 ARG B C 1
ATOM 4972 O O . ARG B 1 184 ? -10.760 -27.134 -41.338 1.00 7.92 210 ARG B O 1
ATOM 4980 N N A TYR B 1 185 ? -11.468 -28.118 -39.418 0.70 7.83 211 TYR B N 1
ATOM 4981 N N B TYR B 1 185 ? -11.449 -28.123 -39.416 0.30 7.51 211 TYR B N 1
ATOM 4982 C CA A TYR B 1 185 ? -10.313 -27.718 -38.605 0.70 8.59 211 TYR B CA 1
ATOM 4983 C CA B TYR B 1 185 ? -10.326 -27.683 -38.589 0.30 7.40 211 TYR B CA 1
ATOM 4984 C C A TYR B 1 185 ? -9.186 -28.724 -38.772 0.70 8.73 211 TYR B C 1
ATOM 4985 C C B TYR B 1 185 ? -9.200 -28.699 -38.706 0.30 7.65 211 TYR B C 1
ATOM 4986 O O A TYR B 1 185 ? -9.404 -29.958 -38.896 0.70 9.65 211 TYR B O 1
ATOM 4987 O O B TYR B 1 185 ? -9.429 -29.921 -38.755 0.30 7.95 211 TYR B O 1
ATOM 5004 N N . TYR B 1 186 ? -7.991 -28.164 -38.710 1.00 6.99 212 TYR B N 1
ATOM 5005 C CA . TYR B 1 186 ? -6.773 -28.883 -38.527 1.00 7.79 212 TYR B CA 1
ATOM 5006 C C . TYR B 1 186 ? -5.960 -28.217 -37.399 1.00 8.05 212 TYR B C 1
ATOM 5007 O O . TYR B 1 186 ? -6.111 -27.046 -37.078 1.00 8.92 212 TYR B O 1
ATOM 5016 N N . HIS B 1 187 ? -5.096 -29.009 -36.781 1.00 8.43 213 HIS B N 1
ATOM 5017 C CA . HIS B 1 187 ? -4.456 -28.668 -35.491 1.00 9.03 213 HIS B CA 1
ATOM 5018 C C . HIS B 1 187 ? -3.009 -28.985 -35.574 1.00 9.19 213 HIS B C 1
ATOM 5019 O O . HIS B 1 187 ? -2.650 -30.122 -35.934 1.00 7.77 213 HIS B O 1
ATOM 5026 N N . ARG B 1 188 ? -2.169 -27.979 -35.325 1.00 8.84 214 ARG B N 1
ATOM 5027 C CA . ARG B 1 188 ? -0.763 -28.213 -35.252 1.00 8.57 214 ARG B CA 1
ATOM 5028 C C . ARG B 1 188 ? -0.310 -28.151 -33.816 1.00 7.26 214 ARG B C 1
ATOM 5029 O O . ARG B 1 188 ? -0.293 -27.086 -33.155 1.00 7.43 214 ARG B O 1
ATOM 5037 N N . SER B 1 189 ? 0.083 -29.310 -33.359 1.00 8.19 215 SER B N 1
ATOM 5038 C CA . SER B 1 189 ? 0.514 -29.505 -31.970 1.00 6.96 215 SER B CA 1
ATOM 5039 C C . SER B 1 189 ? 1.796 -28.688 -31.665 1.00 7.35 215 SER B C 1
ATOM 5040 O O . SER B 1 189 ? 2.710 -28.685 -32.425 1.00 7.63 215 SER B O 1
ATOM 5043 N N . ILE B 1 190 ? 1.843 -28.046 -30.514 1.00 6.67 216 ILE B N 1
ATOM 5044 C CA . ILE B 1 190 ? 3.028 -27.282 -30.050 1.00 7.40 216 ILE B CA 1
ATOM 5045 C C . ILE B 1 190 ? 3.573 -27.813 -28.691 1.00 7.82 216 ILE B C 1
ATOM 5046 O O . ILE B 1 190 ? 4.664 -28.251 -28.619 1.00 7.60 216 ILE B O 1
ATOM 5051 N N . ASN B 1 191 ? 2.727 -27.809 -27.679 1.00 7.87 217 ASN B N 1
ATOM 5052 C CA . ASN B 1 191 ? 3.055 -28.438 -26.402 1.00 9.37 217 ASN B CA 1
ATOM 5053 C C . ASN B 1 191 ? 2.491 -29.835 -26.364 1.00 9.09 217 ASN B C 1
ATOM 5054 O O . ASN B 1 191 ? 1.414 -30.095 -25.807 1.00 10.45 217 ASN B O 1
ATOM 5059 N N . VAL B 1 192 ? 3.251 -30.744 -26.918 1.00 9.10 218 VAL B N 1
ATOM 5060 C CA . VAL B 1 192 ? 2.799 -32.154 -27.135 1.00 9.77 218 VAL B CA 1
ATOM 5061 C C . VAL B 1 192 ? 2.367 -32.911 -25.902 1.00 10.71 218 VAL B C 1
ATOM 5062 O O . VAL B 1 192 ? 1.271 -33.492 -25.900 1.00 11.28 218 VAL B O 1
ATOM 5066 N N . LYS B 1 193 ? 3.224 -32.902 -24.901 1.00 12.46 219 LYS B N 1
ATOM 5067 C CA . LYS B 1 193 ? 2.902 -33.699 -23.745 1.00 11.92 219 LYS B CA 1
ATOM 5068 C C . LYS B 1 193 ? 1.561 -33.246 -23.117 1.00 11.70 219 LYS B C 1
ATOM 5069 O O . LYS B 1 193 ? 0.753 -34.080 -22.784 1.00 11.32 219 LYS B O 1
ATOM 5075 N N . LYS B 1 194 ? 1.289 -31.940 -23.057 1.00 10.03 220 LYS B N 1
ATOM 5076 C CA . LYS B 1 194 ? 0.091 -31.473 -22.428 1.00 8.93 220 LYS B CA 1
ATOM 5077 C C . LYS B 1 194 ? -1.042 -31.881 -23.322 1.00 8.76 220 LYS B C 1
ATOM 5078 O O . LYS B 1 194 ? -2.045 -32.339 -22.787 1.00 9.12 220 LYS B O 1
ATOM 5084 N N . LEU B 1 195 ? -0.970 -31.782 -24.688 1.00 8.18 221 LEU B N 1
ATOM 5085 C CA . LEU B 1 195 ? -2.111 -32.196 -25.554 1.00 9.79 221 LEU B CA 1
ATOM 5086 C C . LEU B 1 195 ? -2.391 -33.680 -25.402 1.00 8.55 221 LEU B C 1
ATOM 5087 O O . LEU B 1 195 ? -3.563 -34.105 -25.392 1.00 8.67 221 LEU B O 1
ATOM 5092 N N . ILE B 1 196 ? -1.333 -34.466 -25.176 1.00 8.54 222 ILE B N 1
ATOM 5093 C CA . ILE B 1 196 ? -1.527 -35.945 -24.912 1.00 9.17 222 ILE B CA 1
ATOM 5094 C C . ILE B 1 196 ? -2.239 -36.143 -23.541 1.00 8.77 222 ILE B C 1
ATOM 5095 O O . ILE B 1 196 ? -3.283 -36.899 -23.471 1.00 10.22 222 ILE B O 1
ATOM 5100 N N . GLU B 1 197 ? -1.709 -35.514 -22.482 1.00 8.54 223 GLU B N 1
ATOM 5101 C CA . GLU B 1 197 ? -2.234 -35.722 -21.156 1.00 9.73 223 GLU B CA 1
ATOM 5102 C C . GLU B 1 197 ? -3.676 -35.272 -21.047 1.00 10.50 223 GLU B C 1
ATOM 5103 O O . GLU B 1 197 ? -4.401 -35.865 -20.306 1.00 12.56 223 GLU B O 1
ATOM 5109 N N . ILE B 1 198 ? -4.097 -34.244 -21.809 1.00 10.79 224 ILE B N 1
ATOM 5110 C CA . ILE B 1 198 ? -5.480 -33.772 -21.722 1.00 10.78 224 ILE B CA 1
ATOM 5111 C C . ILE B 1 198 ? -6.428 -34.445 -22.713 1.00 10.80 224 ILE B C 1
ATOM 5112 O O . ILE B 1 198 ? -7.684 -34.146 -22.721 1.00 10.39 224 ILE B O 1
ATOM 5117 N N . GLY B 1 199 ? -5.928 -35.363 -23.559 1.00 10.37 225 GLY B N 1
ATOM 5118 C CA . GLY B 1 199 ? -6.761 -36.088 -24.536 1.00 12.41 225 GLY B CA 1
ATOM 5119 C C . GLY B 1 199 ? -7.151 -35.206 -25.745 1.00 11.39 225 GLY B C 1
ATOM 5120 O O . GLY B 1 199 ? -8.132 -35.480 -26.414 1.00 14.01 225 GLY B O 1
ATOM 5121 N N . PHE B 1 200 ? -6.376 -34.158 -26.038 1.00 12.59 226 PHE B N 1
ATOM 5122 C CA . PHE B 1 200 ? -6.581 -33.382 -27.283 1.00 11.26 226 PHE B CA 1
ATOM 5123 C C . PHE B 1 200 ? -5.963 -34.191 -28.435 1.00 12.86 226 PHE B C 1
ATOM 5124 O O . PHE B 1 200 ? -6.516 -34.170 -29.508 1.00 13.24 226 PHE B O 1
ATOM 5132 N N . SER B 1 201 ? -4.799 -34.820 -28.240 1.00 14.58 227 SER B N 1
ATOM 5133 C CA . SER B 1 201 ? -4.274 -35.670 -29.278 1.00 15.94 227 SER B CA 1
ATOM 5134 C C . SER B 1 201 ? -3.945 -37.004 -28.654 1.00 18.96 227 SER B C 1
ATOM 5135 O O . SER B 1 201 ? -4.054 -37.173 -27.464 1.00 17.81 227 SER B O 1
ATOM 5138 N N . SER B 1 202 ? -3.499 -37.943 -29.479 1.00 17.58 228 SER B N 1
ATOM 5139 C CA . SER B 1 202 ? -3.161 -39.296 -29.030 1.00 18.01 228 SER B CA 1
ATOM 5140 C C . SER B 1 202 ? -1.736 -39.751 -29.339 1.00 17.14 228 SER B C 1
ATOM 5141 O O . SER B 1 202 ? -1.139 -39.301 -30.310 1.00 20.30 228 SER B O 1
ATOM 5144 N N . LEU B 1 203 ? -1.192 -40.591 -28.461 1.00 18.01 229 LEU B N 1
ATOM 5145 C CA . LEU B 1 203 ? -0.026 -41.422 -28.801 1.00 19.16 229 LEU B CA 1
ATOM 5146 C C . LEU B 1 203 ? -0.435 -42.851 -29.230 1.00 21.97 229 LEU B C 1
ATOM 5147 O O . LEU B 1 203 ? -1.572 -43.255 -29.035 1.00 27.78 229 LEU B O 1
ATOM 5152 N N . ASN B 1 204 ? 0.544 -43.555 -29.740 1.00 27.56 230 ASN B N 1
ATOM 5153 C CA . ASN B 1 204 ? 0.601 -45.018 -29.930 1.00 29.27 230 ASN B CA 1
ATOM 5154 C C . ASN B 1 204 ? 2.058 -45.126 -30.297 1.00 31.66 230 ASN B C 1
ATOM 5155 O O . ASN B 1 204 ? 2.901 -45.234 -29.453 1.00 32.40 230 ASN B O 1
ATOM 5160 N N . SER B 1 205 ? 2.379 -44.831 -31.555 0.50 37.28 231 SER B N 1
ATOM 5161 C CA . SER B 1 205 ? 1.874 -45.481 -32.728 0.50 37.69 231 SER B CA 1
ATOM 5162 C C . SER B 1 205 ? 2.365 -46.863 -32.532 0.50 39.81 231 SER B C 1
ATOM 5163 O O . SER B 1 205 ? 1.545 -47.693 -32.242 0.50 40.96 231 SER B O 1
ATOM 5166 N N . ARG B 1 206 ? 3.643 -47.017 -32.270 1.00 40.17 232 ARG B N 1
ATOM 5167 C CA . ARG B 1 206 ? 4.710 -46.448 -33.068 1.00 42.81 232 ARG B CA 1
ATOM 5168 C C . ARG B 1 206 ? 5.027 -44.990 -32.844 1.00 38.68 232 ARG B C 1
ATOM 5169 O O . ARG B 1 206 ? 5.795 -44.405 -33.585 1.00 38.00 232 ARG B O 1
ATOM 5177 N N . LEU B 1 207 ? 4.359 -44.423 -31.868 1.00 26.84 233 LEU B N 1
ATOM 5178 C CA . LEU B 1 207 ? 4.622 -43.026 -31.526 1.00 21.84 233 LEU B CA 1
ATOM 5179 C C . LEU B 1 207 ? 4.671 -42.999 -30.013 1.00 20.68 233 LEU B C 1
ATOM 5180 O O . LEU B 1 207 ? 3.586 -42.987 -29.357 1.00 21.03 233 LEU B O 1
ATOM 5185 N N . THR B 1 208 ? 5.881 -43.081 -29.463 1.00 15.09 234 THR B N 1
ATOM 5186 C CA . THR B 1 208 ? 6.076 -42.881 -28.042 1.00 11.73 234 THR B CA 1
ATOM 5187 C C . THR B 1 208 ? 6.046 -41.418 -27.666 1.00 11.12 234 THR B C 1
ATOM 5188 O O . THR B 1 208 ? 6.048 -40.541 -28.551 1.00 10.56 234 THR B O 1
ATOM 5192 N N . MET B 1 209 ? 5.970 -41.132 -26.383 1.00 10.31 235 MET B N 1
ATOM 5193 C CA . MET B 1 209 ? 5.947 -39.724 -25.888 1.00 10.16 235 MET B CA 1
ATOM 5194 C C . MET B 1 209 ? 7.178 -38.938 -26.359 1.00 10.14 235 MET B C 1
ATOM 5195 O O . MET B 1 209 ? 7.017 -37.907 -27.066 1.00 8.71 235 MET B O 1
ATOM 5200 N N . SER B 1 210 ? 8.403 -39.444 -26.133 1.00 10.17 236 SER B N 1
ATOM 5201 C CA . SER B 1 210 ? 9.582 -38.758 -26.687 1.00 11.63 236 SER B CA 1
ATOM 5202 C C . SER B 1 210 ? 9.527 -38.606 -28.248 1.00 13.23 236 SER B C 1
ATOM 5203 O O . SER B 1 210 ? 9.943 -37.528 -28.783 1.00 11.83 236 SER B O 1
ATOM 5206 N N . ARG B 1 211 ? 9.090 -39.627 -28.985 1.00 11.66 237 ARG B N 1
ATOM 5207 C CA . ARG B 1 211 ? 9.108 -39.385 -30.451 1.00 12.68 237 ARG B CA 1
ATOM 5208 C C . ARG B 1 211 ? 8.014 -38.394 -30.901 1.00 13.13 237 ARG B C 1
ATOM 5209 O O . ARG B 1 211 ? 8.137 -37.670 -31.935 1.00 12.30 237 ARG B O 1
ATOM 5217 N N . ALA B 1 212 ? 6.906 -38.365 -30.191 1.00 10.97 238 ALA B N 1
ATOM 5218 C CA . ALA B 1 212 ? 5.893 -37.349 -30.474 1.00 11.45 238 ALA B CA 1
ATOM 5219 C C . ALA B 1 212 ? 6.445 -35.929 -30.270 1.00 11.99 238 ALA B C 1
ATOM 5220 O O . ALA B 1 212 ? 6.274 -35.060 -31.101 1.00 12.39 238 ALA B O 1
ATOM 5222 N N . ILE B 1 213 ? 7.099 -35.717 -29.155 1.00 10.53 239 ILE B N 1
ATOM 5223 C CA . ILE B 1 213 ? 7.612 -34.436 -28.843 1.00 11.08 239 ILE B CA 1
ATOM 5224 C C . ILE B 1 213 ? 8.664 -34.153 -29.929 1.00 12.84 239 ILE B C 1
ATOM 5225 O O . ILE B 1 213 ? 8.773 -33.017 -30.411 1.00 11.55 239 ILE B O 1
ATOM 5230 N N . LYS B 1 214 ? 9.454 -35.115 -30.335 1.00 13.35 240 LYS B N 1
ATOM 5231 C CA . LYS B 1 214 ? 10.425 -34.826 -31.379 1.00 13.57 240 LYS B CA 1
ATOM 5232 C C . LYS B 1 214 ? 9.766 -34.424 -32.665 1.00 10.85 240 LYS B C 1
ATOM 5233 O O . LYS B 1 214 ? 10.258 -33.508 -33.373 1.00 11.41 240 LYS B O 1
ATOM 5239 N N . LEU B 1 215 ? 8.732 -35.171 -33.080 1.00 10.39 241 LEU B N 1
ATOM 5240 C CA . LEU B 1 215 ? 8.036 -34.985 -34.328 1.00 10.38 241 LEU B CA 1
ATOM 5241 C C . LEU B 1 215 ? 7.571 -33.514 -34.423 1.00 9.62 241 LEU B C 1
ATOM 5242 O O . LEU B 1 215 ? 7.713 -32.934 -35.506 1.00 9.65 241 LEU B O 1
ATOM 5247 N N . TYR B 1 216 ? 7.159 -32.887 -33.326 1.00 9.21 242 TYR B N 1
ATOM 5248 C CA . TYR B 1 216 ? 6.622 -31.474 -33.374 1.00 8.94 242 TYR B CA 1
ATOM 5249 C C . TYR B 1 216 ? 7.493 -30.406 -32.878 1.00 10.38 242 TYR B C 1
ATOM 5250 O O . TYR B 1 216 ? 7.097 -29.190 -32.835 1.00 9.10 242 TYR B O 1
ATOM 5259 N N . ARG B 1 217 ? 8.767 -30.756 -32.664 1.00 10.07 243 ARG B N 1
ATOM 5260 C CA . ARG B 1 217 ? 9.800 -29.768 -32.275 1.00 13.19 243 ARG B CA 1
ATOM 5261 C C . ARG B 1 217 ? 9.995 -28.763 -33.406 1.00 12.73 243 ARG B C 1
ATOM 5262 O O . ARG B 1 217 ? 9.901 -29.124 -34.581 1.00 16.15 243 ARG B O 1
ATOM 5270 N N . VAL B 1 218 ? 10.154 -27.474 -33.060 1.00 13.35 244 VAL B N 1
ATOM 5271 C CA . VAL B 1 218 ? 10.561 -26.514 -34.080 1.00 14.19 244 VAL B CA 1
ATOM 5272 C C . VAL B 1 218 ? 11.757 -25.646 -33.740 1.00 12.04 244 VAL B C 1
ATOM 5273 O O . VAL B 1 218 ? 12.078 -25.518 -32.608 1.00 13.42 244 VAL B O 1
ATOM 5277 N N . GLU B 1 219 ? 12.359 -25.097 -34.754 1.00 11.39 245 GLU B N 1
ATOM 5278 C CA . GLU B 1 219 ? 13.544 -24.285 -34.623 1.00 10.04 245 GLU B CA 1
ATOM 5279 C C . GLU B 1 219 ? 13.063 -22.884 -34.265 1.00 10.81 245 GLU B C 1
ATOM 5280 O O . GLU B 1 219 ? 12.195 -22.309 -34.961 1.00 9.18 245 GLU B O 1
ATOM 5286 N N . ASP B 1 220 ? 13.715 -22.314 -33.269 1.00 8.30 246 ASP B N 1
ATOM 5287 C CA . ASP B 1 220 ? 13.330 -20.979 -32.817 1.00 8.12 246 ASP B CA 1
ATOM 5288 C C . ASP B 1 220 ? 13.936 -19.882 -33.669 1.00 6.73 246 ASP B C 1
ATOM 5289 O O . ASP B 1 220 ? 14.386 -18.823 -33.118 1.00 9.90 246 ASP B O 1
ATOM 5294 N N . THR B 1 221 ? 13.759 -20.005 -35.004 1.00 7.83 247 THR B N 1
ATOM 5295 C CA . THR B 1 221 ? 14.344 -19.009 -35.926 1.00 8.48 247 THR B CA 1
ATOM 5296 C C . THR B 1 221 ? 13.310 -18.776 -37.026 1.00 7.18 247 THR B C 1
ATOM 5297 O O . THR B 1 221 ? 12.916 -19.734 -37.647 1.00 8.80 247 THR B O 1
ATOM 5301 N N . LEU B 1 222 ? 12.928 -17.507 -37.267 1.00 7.81 248 LEU B N 1
ATOM 5302 C CA . LEU B 1 222 ? 12.022 -17.101 -38.327 1.00 8.40 248 LEU B CA 1
ATOM 5303 C C . LEU B 1 222 ? 12.575 -17.302 -39.714 1.00 9.81 248 LEU B C 1
ATOM 5304 O O . LEU B 1 222 ? 13.736 -17.002 -39.933 1.00 8.86 248 LEU B O 1
ATOM 5309 N N . ASN B 1 223 ? 11.782 -17.765 -40.662 1.00 9.00 249 ASN B N 1
ATOM 5310 C CA . ASN B 1 223 ? 12.060 -17.724 -42.063 1.00 9.18 249 ASN B CA 1
ATOM 5311 C C . ASN B 1 223 ? 12.181 -16.300 -42.585 1.00 9.90 249 ASN B C 1
ATOM 5312 O O . ASN B 1 223 ? 12.934 -16.008 -43.494 1.00 11.30 249 ASN B O 1
ATOM 5317 N N . ILE B 1 224 ? 11.277 -15.448 -42.073 1.00 8.98 250 ILE B N 1
ATOM 5318 C CA . ILE B 1 224 ? 11.147 -14.061 -42.413 1.00 7.52 250 ILE B CA 1
ATOM 5319 C C . ILE B 1 224 ? 11.612 -13.259 -41.257 1.00 7.86 250 ILE B C 1
ATOM 5320 O O . ILE B 1 224 ? 10.834 -12.967 -40.280 1.00 7.66 250 ILE B O 1
ATOM 5325 N N . LYS B 1 225 ? 12.913 -12.931 -41.302 1.00 7.75 251 LYS B N 1
ATOM 5326 C CA . LYS B 1 225 ? 13.576 -12.481 -40.101 1.00 8.48 251 LYS B CA 1
ATOM 5327 C C . LYS B 1 225 ? 13.044 -11.232 -39.411 1.00 7.63 251 LYS B C 1
ATOM 5328 O O . LYS B 1 225 ? 13.070 -11.103 -38.201 1.00 8.35 251 LYS B O 1
ATOM 5334 N N . ASN B 1 226 ? 12.513 -10.344 -40.204 1.00 7.77 252 ASN B N 1
ATOM 5335 C CA . ASN B 1 226 ? 12.046 -9.072 -39.691 1.00 8.27 252 ASN B CA 1
ATOM 5336 C C . ASN B 1 226 ? 10.557 -9.049 -39.346 1.00 10.09 252 ASN B C 1
ATOM 5337 O O . ASN B 1 226 ? 10.043 -7.958 -39.013 1.00 9.56 252 ASN B O 1
ATOM 5342 N N A MET B 1 227 ? 9.903 -10.173 -39.277 0.60 8.83 253 MET B N 1
ATOM 5343 N N B MET B 1 227 ? 9.898 -10.176 -39.276 0.40 9.63 253 MET B N 1
ATOM 5344 C CA A MET B 1 227 ? 8.524 -10.227 -38.859 0.60 8.78 253 MET B CA 1
ATOM 5345 C CA B MET B 1 227 ? 8.518 -10.219 -38.845 0.40 10.06 253 MET B CA 1
ATOM 5346 C C A MET B 1 227 ? 8.451 -9.603 -37.477 0.60 8.80 253 MET B C 1
ATOM 5347 C C B MET B 1 227 ? 8.461 -9.588 -37.476 0.40 9.53 253 MET B C 1
ATOM 5348 O O A MET B 1 227 ? 8.995 -10.127 -36.562 0.60 8.58 253 MET B O 1
ATOM 5349 O O B MET B 1 227 ? 8.994 -10.125 -36.561 0.40 9.63 253 MET B O 1
ATOM 5358 N N . ARG B 1 228 ? 7.552 -8.647 -37.313 1.00 8.88 254 ARG B N 1
ATOM 5359 C CA . ARG B 1 228 ? 7.459 -7.922 -36.024 1.00 9.00 254 ARG B CA 1
ATOM 5360 C C . ARG B 1 228 ? 6.045 -7.536 -35.753 1.00 8.54 254 ARG B C 1
ATOM 5361 O O . ARG B 1 228 ? 5.212 -7.439 -36.681 1.00 8.07 254 ARG B O 1
ATOM 5369 N N . LEU B 1 229 ? 5.784 -7.312 -34.460 1.00 8.66 255 LEU B N 1
ATOM 5370 C CA . LEU B 1 229 ? 4.410 -6.872 -34.103 1.00 7.92 255 LEU B CA 1
ATOM 5371 C C . LEU B 1 229 ? 4.005 -5.639 -34.876 1.00 8.43 255 LEU B C 1
ATOM 5372 O O . LEU B 1 229 ? 4.709 -4.655 -35.124 1.00 10.02 255 LEU B O 1
ATOM 5377 N N . MET B 1 230 ? 2.776 -5.744 -35.289 1.00 9.24 256 MET B N 1
ATOM 5378 C CA . MET B 1 230 ? 2.221 -4.647 -36.008 1.00 8.55 256 MET B CA 1
ATOM 5379 C C . MET B 1 230 ? 2.060 -3.401 -35.176 1.00 8.34 256 MET B C 1
ATOM 5380 O O . MET B 1 230 ? 1.690 -3.481 -34.011 1.00 9.29 256 MET B O 1
ATOM 5385 N N . LYS B 1 231 ? 2.332 -2.236 -35.764 1.00 9.36 257 LYS B N 1
ATOM 5386 C CA A LYS B 1 231 ? 2.064 -1.008 -35.048 0.50 10.32 257 LYS B CA 1
ATOM 5387 C CA B LYS B 1 231 ? 2.274 -0.902 -35.131 0.50 10.29 257 LYS B CA 1
ATOM 5388 C C . LYS B 1 231 ? 1.169 -0.080 -35.849 1.00 9.65 257 LYS B C 1
ATOM 5389 O O . LYS B 1 231 ? 0.842 -0.341 -36.998 1.00 10.19 257 LYS B O 1
ATOM 5400 N N . LYS B 1 232 ? 0.702 0.993 -35.224 1.00 11.70 258 LYS B N 1
ATOM 5401 C CA . LYS B 1 232 ? -0.283 1.868 -35.890 1.00 12.93 258 LYS B CA 1
ATOM 5402 C C . LYS B 1 232 ? 0.163 2.376 -37.307 1.00 12.25 258 LYS B C 1
ATOM 5403 O O . LYS B 1 232 ? -0.619 2.392 -38.215 1.00 12.31 258 LYS B O 1
ATOM 5409 N N . LYS B 1 233 ? 1.422 2.711 -37.501 1.00 11.02 259 LYS B N 1
ATOM 5410 C CA A LYS B 1 233 ? 1.900 3.200 -38.822 0.50 11.72 259 LYS B CA 1
ATOM 5411 C CA B LYS B 1 233 ? 1.968 3.170 -38.800 0.50 11.56 259 LYS B CA 1
ATOM 5412 C C . LYS B 1 233 ? 1.765 2.157 -39.915 1.00 11.56 259 LYS B C 1
ATOM 5413 O O . LYS B 1 233 ? 1.701 2.552 -41.084 1.00 12.20 259 LYS B O 1
ATOM 5424 N N . ASP B 1 234 ? 1.645 0.864 -39.544 1.00 8.06 260 ASP B N 1
ATOM 5425 C CA . ASP B 1 234 ? 1.429 -0.174 -40.521 1.00 7.40 260 ASP B CA 1
ATOM 5426 C C . ASP B 1 234 ? -0.014 -0.327 -41.039 1.00 7.25 260 ASP B C 1
ATOM 5427 O O . ASP B 1 234 ? -0.251 -1.166 -41.937 1.00 8.19 260 ASP B O 1
ATOM 5432 N N . VAL B 1 235 ? -0.994 0.347 -40.475 1.00 8.61 261 VAL B N 1
ATOM 5433 C CA . VAL B 1 235 ? -2.363 0.115 -40.877 1.00 10.28 261 VAL B CA 1
ATOM 5434 C C . VAL B 1 235 ? -2.617 0.266 -42.393 1.00 9.97 261 VAL B C 1
ATOM 5435 O O . VAL B 1 235 ? -3.252 -0.584 -42.974 1.00 11.51 261 VAL B O 1
ATOM 5439 N N . GLU B 1 236 ? -2.043 1.284 -43.035 1.00 10.36 262 GLU B N 1
ATOM 5440 C CA . GLU B 1 236 ? -2.368 1.477 -44.411 1.00 11.26 262 GLU B CA 1
ATOM 5441 C C . GLU B 1 236 ? -1.746 0.354 -45.261 1.00 9.93 262 GLU B C 1
ATOM 5442 O O . GLU B 1 236 ? -2.357 -0.158 -46.204 1.00 10.59 262 GLU B O 1
ATOM 5448 N N . GLY B 1 237 ? -0.489 -0.017 -44.948 1.00 8.04 263 GLY B N 1
ATOM 5449 C CA . GLY B 1 237 ? 0.169 -1.090 -45.669 1.00 8.93 263 GLY B CA 1
ATOM 5450 C C . GLY B 1 237 ? -0.549 -2.422 -45.430 1.00 8.03 263 GLY B C 1
ATOM 5451 O O . GLY B 1 237 ? -0.684 -3.208 -46.368 1.00 9.98 263 GLY B O 1
ATOM 5452 N N . VAL B 1 238 ? -1.002 -2.717 -44.264 1.00 8.03 264 VAL B N 1
ATOM 5453 C CA . VAL B 1 238 ? -1.835 -3.953 -44.082 1.00 8.61 264 VAL B CA 1
ATOM 5454 C C . VAL B 1 238 ? -3.177 -3.899 -44.798 1.00 9.53 264 VAL B C 1
ATOM 5455 O O . VAL B 1 238 ? -3.647 -4.864 -45.417 1.00 10.15 264 VAL B O 1
ATOM 5459 N N . HIS B 1 239 ? -3.762 -2.733 -44.831 1.00 8.67 265 HIS B N 1
ATOM 5460 C CA . HIS B 1 239 ? -4.985 -2.629 -45.564 1.00 9.02 265 HIS B CA 1
ATOM 5461 C C . HIS B 1 239 ? -4.816 -2.903 -47.072 1.00 9.00 265 HIS B C 1
ATOM 5462 O O . HIS B 1 239 ? -5.639 -3.567 -47.742 1.00 8.91 265 HIS B O 1
ATOM 5469 N N . LYS B 1 240 ? -3.768 -2.329 -47.628 1.00 9.69 266 LYS B N 1
ATOM 5470 C CA . LYS B 1 240 ? -3.547 -2.605 -49.030 1.00 9.85 266 LYS B CA 1
ATOM 5471 C C . LYS B 1 240 ? -3.188 -4.057 -49.289 1.00 9.52 266 LYS B C 1
ATOM 5472 O O . LYS B 1 240 ? -3.731 -4.615 -50.248 1.00 9.95 266 LYS B O 1
ATOM 5478 N N . LEU B 1 241 ? -2.235 -4.594 -48.537 1.00 8.07 267 LEU B N 1
ATOM 5479 C CA . LEU B 1 241 ? -1.753 -6.018 -48.716 1.00 8.85 267 LEU B CA 1
ATOM 5480 C C . LEU B 1 241 ? -2.978 -6.943 -48.578 1.00 8.02 267 LEU B C 1
ATOM 5481 O O . LEU B 1 241 ? -3.232 -7.767 -49.455 1.00 8.66 267 LEU B O 1
ATOM 5486 N N . LEU B 1 242 ? -3.692 -6.842 -47.470 1.00 9.72 268 LEU B N 1
ATOM 5487 C CA . LEU B 1 242 ? -4.808 -7.751 -47.212 1.00 8.98 268 LEU B CA 1
ATOM 5488 C C . LEU B 1 242 ? -5.963 -7.557 -48.178 1.00 8.57 268 LEU B C 1
ATOM 5489 O O . LEU B 1 242 ? -6.444 -8.447 -48.704 1.00 7.88 268 LEU B O 1
ATOM 5494 N N . GLY B 1 243 ? -6.263 -6.318 -48.418 1.00 7.79 269 GLY B N 1
ATOM 5495 C CA . GLY B 1 243 ? -7.418 -5.925 -49.257 1.00 9.29 269 GLY B CA 1
ATOM 5496 C C . GLY B 1 243 ? -7.201 -6.503 -50.638 1.00 9.27 269 GLY B C 1
ATOM 5497 O O . GLY B 1 243 ? -8.165 -7.048 -51.219 1.00 11.71 269 GLY B O 1
ATOM 5498 N N . SER B 1 244 ? -6.000 -6.322 -51.223 1.00 10.88 270 SER B N 1
ATOM 5499 C CA . SER B 1 244 ? -5.698 -6.908 -52.590 1.00 11.25 270 SER B CA 1
ATOM 5500 C C . SER B 1 244 ? -5.765 -8.409 -52.547 1.00 10.35 270 SER B C 1
ATOM 5501 O O . SER B 1 244 ? -6.246 -9.061 -53.496 1.00 12.75 270 SER B O 1
ATOM 5504 N N . TYR B 1 245 ? -5.215 -9.015 -51.479 1.00 10.11 271 TYR B N 1
ATOM 5505 C CA . TYR B 1 245 ? -5.137 -10.454 -51.471 1.00 9.22 271 TYR B CA 1
ATOM 5506 C C . TYR B 1 245 ? -6.536 -11.099 -51.376 1.00 9.62 271 TYR B C 1
ATOM 5507 O O . TYR B 1 245 ? -6.861 -12.155 -51.979 1.00 9.76 271 TYR B O 1
ATOM 5516 N N . LEU B 1 246 ? -7.422 -10.445 -50.641 1.00 8.40 272 LEU B N 1
ATOM 5517 C CA . LEU B 1 246 ? -8.709 -11.037 -50.438 1.00 7.55 272 LEU B CA 1
ATOM 5518 C C . LEU B 1 246 ? -9.606 -11.135 -51.622 1.00 7.94 272 LEU B C 1
ATOM 5519 O O . LEU B 1 246 ? -10.579 -11.947 -51.666 1.00 7.71 272 LEU B O 1
ATOM 5524 N N . GLU B 1 247 ? -9.368 -10.245 -52.590 1.00 8.96 273 GLU B N 1
ATOM 5525 C CA . GLU B 1 247 ? -10.212 -10.085 -53.795 1.00 10.57 273 GLU B CA 1
ATOM 5526 C C . GLU B 1 247 ? -10.315 -11.318 -54.619 1.00 10.52 273 GLU B C 1
ATOM 5527 O O . GLU B 1 247 ? -11.356 -11.500 -55.320 1.00 10.71 273 GLU B O 1
ATOM 5533 N N . GLN B 1 248 ? -9.404 -12.257 -54.413 1.00 10.06 274 GLN B N 1
ATOM 5534 C CA . GLN B 1 248 ? -9.467 -13.472 -55.216 1.00 12.73 274 GLN B CA 1
ATOM 5535 C C . GLN B 1 248 ? -10.595 -14.457 -54.743 1.00 12.26 274 GLN B C 1
ATOM 5536 O O . GLN B 1 248 ? -10.816 -15.448 -55.418 1.00 12.67 274 GLN B O 1
ATOM 5542 N N . PHE B 1 249 ? -11.155 -14.267 -53.522 1.00 9.30 275 PHE B N 1
ATOM 5543 C CA . PHE B 1 249 ? -12.008 -15.252 -52.886 1.00 8.34 275 PHE B CA 1
ATOM 5544 C C . PHE B 1 249 ? -13.414 -14.976 -53.261 1.00 9.75 275 PHE B C 1
ATOM 5545 O O . PHE B 1 249 ? -13.819 -13.810 -53.660 1.00 8.82 275 PHE B O 1
ATOM 5553 N N . ASN B 1 250 ? -14.188 -16.022 -53.084 1.00 7.78 276 ASN B N 1
ATOM 5554 C CA . ASN B 1 250 ? -15.669 -15.961 -53.355 1.00 8.70 276 ASN B CA 1
ATOM 5555 C C . ASN B 1 250 ? -16.531 -15.397 -52.221 1.00 7.37 276 ASN B C 1
ATOM 5556 O O . ASN B 1 250 ? -17.725 -15.129 -52.356 1.00 7.39 276 ASN B O 1
ATOM 5561 N N . LEU B 1 251 ? -15.913 -15.319 -51.052 1.00 7.53 277 LEU B N 1
ATOM 5562 C CA . LEU B 1 251 ? -16.521 -14.832 -49.830 1.00 6.95 277 LEU B CA 1
ATOM 5563 C C . LEU B 1 251 ? -15.415 -14.166 -48.974 1.00 7.31 277 LEU B C 1
ATOM 5564 O O . LEU B 1 251 ? -14.526 -14.828 -48.471 1.00 7.84 277 LEU B O 1
ATOM 5569 N N . TYR B 1 252 ? -15.498 -12.845 -48.731 1.00 6.77 278 TYR B N 1
ATOM 5570 C CA . TYR B 1 252 ? -14.587 -12.161 -47.886 1.00 7.34 278 TYR B CA 1
ATOM 5571 C C . TYR B 1 252 ? -15.101 -10.826 -47.413 1.00 7.14 278 TYR B C 1
ATOM 5572 O O . TYR B 1 252 ? -16.154 -10.391 -47.974 1.00 6.59 278 TYR B O 1
ATOM 5581 N N . ALA B 1 253 ? -14.632 -10.310 -46.261 1.00 6.77 279 ALA B N 1
ATOM 5582 C CA . ALA B 1 253 ? -15.000 -8.946 -45.800 1.00 8.12 279 ALA B CA 1
ATOM 5583 C C . ALA B 1 253 ? -14.245 -7.903 -46.502 1.00 9.75 279 ALA B C 1
ATOM 5584 O O . ALA B 1 253 ? -13.058 -8.143 -46.758 1.00 8.78 279 ALA B O 1
ATOM 5586 N N . VAL B 1 254 ? -14.853 -6.760 -46.787 1.00 10.29 280 VAL B N 1
ATOM 5587 C CA . VAL B 1 254 ? -14.280 -5.655 -47.455 1.00 10.85 280 VAL B CA 1
ATOM 5588 C C . VAL B 1 254 ? -13.961 -4.726 -46.283 1.00 10.23 280 VAL B C 1
ATOM 5589 O O . VAL B 1 254 ? -14.862 -4.027 -45.795 1.00 11.49 280 VAL B O 1
ATOM 5593 N N . PHE B 1 255 ? -12.724 -4.753 -45.795 1.00 11.14 281 PHE B N 1
ATOM 5594 C CA . PHE B 1 255 ? -12.334 -3.923 -44.647 1.00 11.04 281 PHE B CA 1
ATOM 5595 C C . PHE B 1 255 ? -11.986 -2.518 -45.074 1.00 11.75 281 PHE B C 1
ATOM 5596 O O . PHE B 1 255 ? -11.264 -2.339 -46.015 1.00 13.62 281 PHE B O 1
ATOM 5604 N N . THR B 1 256 ? -12.469 -1.570 -44.301 1.00 10.76 282 THR B N 1
ATOM 5605 C CA . THR B 1 256 ? -11.983 -0.193 -44.310 1.00 12.23 282 THR B CA 1
ATOM 5606 C C . THR B 1 256 ? -10.687 -0.090 -43.480 1.00 11.08 282 THR B C 1
ATOM 5607 O O . THR B 1 256 ? -10.342 -0.988 -42.707 1.00 9.92 282 THR B O 1
ATOM 5611 N N . LYS B 1 257 ? -10.129 1.065 -43.665 1.00 12.55 283 LYS B N 1
ATOM 5612 C CA A LYS B 1 257 ? -8.943 1.352 -42.891 0.50 11.71 283 LYS B CA 1
ATOM 5613 C CA B LYS B 1 257 ? -8.923 1.359 -42.894 0.50 11.82 283 LYS B CA 1
ATOM 5614 C C . LYS B 1 257 ? -9.010 1.262 -41.244 1.00 10.58 283 LYS B C 1
ATOM 5615 O O . LYS B 1 257 ? -8.229 0.718 -40.439 1.00 11.32 283 LYS B O 1
ATOM 5626 N N . GLU B 1 258 ? -10.208 1.796 -41.052 1.00 10.42 284 GLU B N 1
ATOM 5627 C CA A GLU B 1 258 ? -10.676 1.744 -39.689 0.50 10.03 284 GLU B CA 1
ATOM 5628 C CA B GLU B 1 258 ? -10.684 1.767 -39.664 0.50 10.54 284 GLU B CA 1
ATOM 5629 C C . GLU B 1 258 ? -10.874 0.262 -38.962 1.00 9.92 284 GLU B C 1
ATOM 5630 O O . GLU B 1 258 ? -10.536 -0.121 -37.880 1.00 11.10 284 GLU B O 1
ATOM 5641 N N . GLU B 1 259 ? -11.446 -0.527 -39.886 1.00 8.95 285 GLU B N 1
ATOM 5642 C CA . GLU B 1 259 ? -11.663 -1.927 -39.552 1.00 9.61 285 GLU B CA 1
ATOM 5643 C C . GLU B 1 259 ? -10.313 -2.619 -39.534 1.00 8.87 285 GLU B C 1
ATOM 5644 O O . GLU B 1 259 ? -10.109 -3.530 -38.712 1.00 7.81 285 GLU B O 1
ATOM 5650 N N . ILE B 1 260 ? -9.416 -2.316 -40.461 1.00 7.46 286 ILE B N 1
ATOM 5651 C CA . ILE B 1 260 ? -8.070 -2.933 -40.356 1.00 7.78 286 ILE B CA 1
ATOM 5652 C C . ILE B 1 260 ? -7.369 -2.619 -38.960 1.00 7.50 286 ILE B C 1
ATOM 5653 O O . ILE B 1 260 ? -6.871 -3.518 -38.227 1.00 5.95 286 ILE B O 1
ATOM 5658 N N . ALA B 1 261 ? -7.294 -1.330 -38.574 1.00 7.00 287 ALA B N 1
ATOM 5659 C CA . ALA B 1 261 ? -6.894 -0.993 -37.256 1.00 7.86 287 ALA B CA 1
ATOM 5660 C C . ALA B 1 261 ? -7.514 -1.809 -36.123 1.00 7.94 287 ALA B C 1
ATOM 5661 O O . ALA B 1 261 ? -6.733 -2.307 -35.230 1.00 8.79 287 ALA B O 1
ATOM 5663 N N . HIS B 1 262 ? -8.868 -1.881 -36.100 1.00 7.75 288 HIS B N 1
ATOM 5664 C CA . HIS B 1 262 ? -9.506 -2.596 -35.044 1.00 6.81 288 HIS B CA 1
ATOM 5665 C C . HIS B 1 262 ? -9.171 -4.062 -35.061 1.00 6.16 288 HIS B C 1
ATOM 5666 O O . HIS B 1 262 ? -8.899 -4.625 -34.026 1.00 5.85 288 HIS B O 1
ATOM 5673 N N . TRP B 1 263 ? -9.226 -4.717 -36.180 1.00 6.08 289 TRP B N 1
ATOM 5674 C CA . TRP B 1 263 ? -9.248 -6.248 -36.166 1.00 6.97 289 TRP B CA 1
ATOM 5675 C C . TRP B 1 263 ? -7.798 -6.721 -36.084 1.00 6.32 289 TRP B C 1
ATOM 5676 O O . TRP B 1 263 ? -7.569 -7.907 -35.782 1.00 6.85 289 TRP B O 1
ATOM 5687 N N . PHE B 1 264 ? -6.807 -5.880 -36.406 1.00 6.70 290 PHE B N 1
ATOM 5688 C CA . PHE B 1 264 ? -5.385 -6.366 -36.481 1.00 6.98 290 PHE B CA 1
ATOM 5689 C C . PHE B 1 264 ? -4.401 -5.722 -35.504 1.00 6.97 290 PHE B C 1
ATOM 5690 O O . PHE B 1 264 ? -3.378 -6.342 -35.196 1.00 6.12 290 PHE B O 1
ATOM 5698 N N . LEU B 1 265 ? -4.622 -4.487 -35.009 1.00 7.19 291 LEU B N 1
ATOM 5699 C CA . LEU B 1 265 ? -3.567 -4.026 -34.071 1.00 8.26 291 LEU B CA 1
ATOM 5700 C C . LEU B 1 265 ? -3.492 -4.909 -32.798 1.00 9.21 291 LEU B C 1
ATOM 5701 O O . LEU B 1 265 ? -4.539 -5.278 -32.277 1.00 8.68 291 LEU B O 1
ATOM 5706 N N . PRO B 1 266 ? -2.273 -5.249 -32.330 1.00 8.87 292 PRO B N 1
ATOM 5707 C CA . PRO B 1 266 ? -2.164 -6.313 -31.318 1.00 8.98 292 PRO B CA 1
ATOM 5708 C C . PRO B 1 266 ? -2.792 -5.899 -29.968 1.00 10.40 292 PRO B C 1
ATOM 5709 O O . PRO B 1 266 ? -2.693 -4.727 -29.545 1.00 10.33 292 PRO B O 1
ATOM 5713 N N . ILE B 1 267 ? -3.406 -6.879 -29.338 1.00 10.89 293 ILE B N 1
ATOM 5714 C CA . ILE B 1 267 ? -3.891 -6.763 -27.947 1.00 9.25 293 ILE B CA 1
ATOM 5715 C C . ILE B 1 267 ? -3.501 -8.080 -27.339 1.00 10.47 293 ILE B C 1
ATOM 5716 O O . ILE B 1 267 ? -3.843 -9.141 -27.836 1.00 7.71 293 ILE B O 1
ATOM 5721 N N . GLU B 1 268 ? -2.584 -7.966 -26.367 1.00 10.65 294 GLU B N 1
ATOM 5722 C CA A GLU B 1 268 ? -2.088 -9.075 -25.585 0.50 12.32 294 GLU B CA 1
ATOM 5723 C CA B GLU B 1 268 ? -2.078 -9.129 -25.673 0.50 11.67 294 GLU B CA 1
ATOM 5724 C C . GLU B 1 268 ? -3.212 -10.057 -25.203 1.00 10.80 294 GLU B C 1
ATOM 5725 O O . GLU B 1 268 ? -4.270 -9.645 -24.708 1.00 11.13 294 GLU B O 1
ATOM 5736 N N . ASN B 1 269 ? -2.994 -11.334 -25.526 1.00 9.93 295 ASN B N 1
ATOM 5737 C CA . ASN B 1 269 ? -3.926 -12.404 -25.172 1.00 11.08 295 ASN B CA 1
ATOM 5738 C C . ASN B 1 269 ? -5.269 -12.333 -25.885 1.00 8.70 295 ASN B C 1
ATOM 5739 O O . ASN B 1 269 ? -6.320 -12.883 -25.430 1.00 8.62 295 ASN B O 1
ATOM 5744 N N . VAL B 1 270 ? -5.320 -11.580 -26.964 1.00 8.87 296 VAL B N 1
ATOM 5745 C CA . VAL B 1 270 ? -6.505 -11.413 -27.824 1.00 8.22 296 VAL B CA 1
ATOM 5746 C C . VAL B 1 270 ? -6.168 -11.597 -29.339 1.00 8.78 296 VAL B C 1
ATOM 5747 O O . VAL B 1 270 ? -6.638 -12.592 -29.919 1.00 7.26 296 VAL B O 1
ATOM 5751 N N . ILE B 1 271 ? -5.325 -10.686 -29.901 1.00 8.70 297 ILE B N 1
ATOM 5752 C CA . ILE B 1 271 ? -5.124 -10.672 -31.354 1.00 7.69 297 ILE B CA 1
ATOM 5753 C C . ILE B 1 271 ? -3.633 -10.310 -31.535 1.00 7.71 297 ILE B C 1
ATOM 5754 O O . ILE B 1 271 ? -3.090 -9.407 -30.907 1.00 8.56 297 ILE B O 1
ATOM 5759 N N . TYR B 1 272 ? -2.958 -11.126 -32.312 1.00 7.78 298 TYR B N 1
ATOM 5760 C CA . TYR B 1 272 ? -1.545 -10.996 -32.577 1.00 8.17 298 TYR B CA 1
ATOM 5761 C C . TYR B 1 272 ? -1.418 -10.815 -34.062 1.00 8.38 298 TYR B C 1
ATOM 5762 O O . TYR B 1 272 ? -1.917 -11.686 -34.874 1.00 7.13 298 TYR B O 1
ATOM 5771 N N . THR B 1 273 ? -0.741 -9.760 -34.489 1.00 7.93 299 THR B N 1
ATOM 5772 C CA . THR B 1 273 ? -0.461 -9.558 -35.894 1.00 7.22 299 THR B CA 1
ATOM 5773 C C . THR B 1 273 ? 0.988 -9.121 -36.017 1.00 7.52 299 THR B C 1
ATOM 5774 O O . THR B 1 273 ? 1.433 -8.216 -35.295 1.00 8.61 299 THR B O 1
ATOM 5778 N N . TYR B 1 274 ? 1.686 -9.745 -36.985 1.00 7.18 300 TYR B N 1
ATOM 5779 C CA . TYR B 1 274 ? 3.046 -9.484 -37.320 1.00 8.25 300 TYR B CA 1
ATOM 5780 C C . TYR B 1 274 ? 3.143 -9.114 -38.743 1.00 8.43 300 TYR B C 1
ATOM 5781 O O . TYR B 1 274 ? 2.390 -9.714 -39.611 1.00 8.53 300 TYR B O 1
ATOM 5790 N N . VAL B 1 275 ? 4.068 -8.206 -39.039 1.00 8.71 301 VAL B N 1
ATOM 5791 C CA . VAL B 1 275 ? 4.251 -7.735 -40.389 1.00 8.48 301 VAL B CA 1
ATOM 5792 C C . VAL B 1 275 ? 5.740 -7.791 -40.754 1.00 7.85 301 VAL B C 1
ATOM 5793 O O . VAL B 1 275 ? 6.645 -7.743 -39.887 1.00 6.73 301 VAL B O 1
ATOM 5797 N N . ASN B 1 276 ? 6.035 -7.964 -42.045 1.00 7.23 302 ASN B N 1
ATOM 5798 C CA . ASN B 1 276 ? 7.360 -7.751 -42.624 1.00 9.20 302 ASN B CA 1
ATOM 5799 C C . ASN B 1 276 ? 7.354 -6.482 -43.455 1.00 8.91 302 ASN B C 1
ATOM 5800 O O . ASN B 1 276 ? 6.657 -6.448 -44.495 1.00 9.91 302 ASN B O 1
ATOM 5805 N N . GLU B 1 277 ? 8.054 -5.440 -42.983 1.00 9.81 303 GLU B N 1
ATOM 5806 C CA . GLU B 1 277 ? 8.155 -4.194 -43.783 1.00 11.09 303 GLU B CA 1
ATOM 5807 C C . GLU B 1 277 ? 9.511 -4.173 -44.491 1.00 12.13 303 GLU B C 1
ATOM 5808 O O . GLU B 1 277 ? 10.553 -4.372 -43.912 1.00 12.98 303 GLU B O 1
ATOM 5814 N N A GLU B 1 278 ? 9.460 -3.899 -45.789 0.60 12.92 304 GLU B N 1
ATOM 5815 N N B GLU B 1 278 ? 9.497 -3.935 -45.803 0.40 13.30 304 GLU B N 1
ATOM 5816 C CA A GLU B 1 278 ? 10.666 -3.721 -46.622 0.60 15.90 304 GLU B CA 1
ATOM 5817 C CA B GLU B 1 278 ? 10.745 -3.778 -46.606 0.40 15.95 304 GLU B CA 1
ATOM 5818 C C A GLU B 1 278 ? 10.438 -2.454 -47.413 0.60 18.54 304 GLU B C 1
ATOM 5819 C C B GLU B 1 278 ? 10.581 -2.630 -47.578 0.40 17.92 304 GLU B C 1
ATOM 5820 O O A GLU B 1 278 ? 9.337 -2.235 -47.898 0.60 17.20 304 GLU B O 1
ATOM 5821 O O B GLU B 1 278 ? 9.683 -2.722 -48.404 0.40 16.49 304 GLU B O 1
ATOM 5832 N N . ASN B 1 279 ? 11.439 -1.612 -47.503 1.00 22.31 305 ASN B N 1
ATOM 5833 C CA . ASN B 1 279 ? 11.298 -0.240 -48.068 1.00 28.82 305 ASN B CA 1
ATOM 5834 C C . ASN B 1 279 ? 10.031 0.499 -47.716 1.00 26.61 305 ASN B C 1
ATOM 5835 O O . ASN B 1 279 ? 9.400 1.124 -48.520 1.00 30.30 305 ASN B O 1
ATOM 5840 N N . GLY B 1 280 ? 9.730 0.487 -46.475 1.00 26.06 306 GLY B N 1
ATOM 5841 C CA . GLY B 1 280 ? 8.484 1.072 -46.016 0.50 22.79 306 GLY B CA 1
ATOM 5842 C C . GLY B 1 280 ? 7.217 0.517 -46.655 1.00 24.13 306 GLY B C 1
ATOM 5843 O O . GLY B 1 280 ? 6.213 1.187 -46.581 1.00 24.35 306 GLY B O 1
ATOM 5844 N N . LYS B 1 281 ? 7.254 -0.696 -47.253 1.00 18.80 307 LYS B N 1
ATOM 5845 C CA . LYS B 1 281 ? 6.038 -1.352 -47.751 1.00 16.41 307 LYS B CA 1
ATOM 5846 C C . LYS B 1 281 ? 5.794 -2.589 -46.888 1.00 12.95 307 LYS B C 1
ATOM 5847 O O . LYS B 1 281 ? 6.753 -3.294 -46.539 1.00 14.22 307 LYS B O 1
ATOM 5853 N N . ILE B 1 282 ? 4.499 -2.866 -46.582 1.00 11.18 308 ILE B N 1
ATOM 5854 C CA . ILE B 1 282 ? 4.204 -4.085 -45.826 1.00 11.37 308 ILE B CA 1
ATOM 5855 C C . ILE B 1 282 ? 4.070 -5.152 -46.914 1.00 11.71 308 ILE B C 1
ATOM 5856 O O . ILE B 1 282 ? 3.149 -5.156 -47.789 1.00 12.03 308 ILE B O 1
ATOM 5861 N N . LYS B 1 283 ? 4.932 -6.124 -46.876 1.00 9.91 309 LYS B N 1
ATOM 5862 C CA . LYS B 1 283 ? 4.871 -7.146 -47.887 1.00 10.24 309 LYS B CA 1
ATOM 5863 C C . LYS B 1 283 ? 4.416 -8.503 -47.418 1.00 8.91 309 LYS B C 1
ATOM 5864 O O . LYS B 1 283 ? 4.106 -9.346 -48.256 1.00 8.69 309 LYS B O 1
ATOM 5870 N N . ASP B 1 284 ? 4.479 -8.795 -46.080 1.00 7.84 310 ASP B N 1
ATOM 5871 C CA . ASP B 1 284 ? 3.914 -10.065 -45.585 1.00 7.76 310 ASP B CA 1
ATOM 5872 C C . ASP B 1 284 ? 3.248 -9.819 -44.271 1.00 8.12 310 ASP B C 1
ATOM 5873 O O . ASP B 1 284 ? 3.685 -8.911 -43.531 1.00 6.89 310 ASP B O 1
ATOM 5878 N N . MET B 1 285 ? 2.237 -10.585 -43.892 1.00 6.98 311 MET B N 1
ATOM 5879 C CA . MET B 1 285 ? 1.530 -10.494 -42.566 1.00 7.71 311 MET B CA 1
ATOM 5880 C C . MET B 1 285 ? 1.144 -11.900 -42.110 1.00 7.18 311 MET B C 1
ATOM 5881 O O . MET B 1 285 ? 0.932 -12.813 -42.920 1.00 7.26 311 MET B O 1
ATOM 5886 N N . ILE B 1 286 ? 1.142 -12.043 -40.815 1.00 5.74 312 ILE B N 1
ATOM 5887 C CA . ILE B 1 286 ? 0.689 -13.174 -40.089 1.00 6.04 312 ILE B CA 1
ATOM 5888 C C . ILE B 1 286 ? -0.269 -12.693 -38.966 1.00 5.34 312 ILE B C 1
ATOM 5889 O O . ILE B 1 286 ? 0.084 -11.725 -38.294 1.00 5.62 312 ILE B O 1
ATOM 5894 N N . SER B 1 287 ? -1.429 -13.343 -38.782 1.00 5.21 313 SER B N 1
ATOM 5895 C CA . SER B 1 287 ? -2.243 -12.992 -37.645 1.00 5.93 313 SER B CA 1
ATOM 5896 C C . SER B 1 287 ? -2.998 -14.247 -37.119 1.00 6.25 313 SER B C 1
ATOM 5897 O O . SER B 1 287 ? -3.259 -15.179 -37.871 1.00 6.16 313 SER B O 1
ATOM 5900 N N . PHE B 1 288 ? -3.122 -14.274 -35.786 1.00 7.10 314 PHE B N 1
ATOM 5901 C CA . PHE B 1 288 ? -3.790 -15.313 -35.078 1.00 7.04 314 PHE B CA 1
ATOM 5902 C C . PHE B 1 288 ? -4.418 -14.767 -33.843 1.00 6.49 314 PHE B C 1
ATOM 5903 O O . PHE B 1 288 ? -3.915 -13.800 -33.279 1.00 6.70 314 PHE B O 1
ATOM 5911 N N . TYR B 1 289 ? -5.626 -15.242 -33.520 1.00 5.40 315 TYR B N 1
ATOM 5912 C CA . TYR B 1 289 ? -6.355 -14.749 -32.274 1.00 5.65 315 TYR B CA 1
ATOM 5913 C C . TYR B 1 289 ? -6.275 -15.869 -31.228 1.00 6.33 315 TYR B C 1
ATOM 5914 O O . TYR B 1 289 ? -6.064 -17.045 -31.495 1.00 7.38 315 TYR B O 1
ATOM 5923 N N . SER B 1 290 ? -6.417 -15.452 -29.920 1.00 6.72 316 SER B N 1
ATOM 5924 C CA . SER B 1 290 ? -6.336 -16.316 -28.763 1.00 7.03 316 SER B CA 1
ATOM 5925 C C . SER B 1 290 ? -7.684 -16.769 -28.437 1.00 6.32 316 SER B C 1
ATOM 5926 O O . SER B 1 290 ? -8.471 -15.945 -28.130 1.00 6.68 316 SER B O 1
ATOM 5929 N N . LEU B 1 291 ? -7.920 -18.101 -28.395 1.00 6.17 317 LEU B N 1
ATOM 5930 C CA . LEU B 1 291 ? -9.170 -18.586 -27.921 1.00 7.13 317 LEU B CA 1
ATOM 5931 C C . LEU B 1 291 ? -8.892 -19.810 -27.081 1.00 7.45 317 LEU B C 1
ATOM 5932 O O . LEU B 1 291 ? -8.860 -20.917 -27.621 1.00 7.62 317 LEU B O 1
ATOM 5937 N N . PRO B 1 292 ? -8.765 -19.631 -25.747 1.00 8.19 318 PRO B N 1
ATOM 5938 C CA . PRO B 1 292 ? -8.569 -20.846 -24.942 1.00 8.23 318 PRO B CA 1
ATOM 5939 C C . PRO B 1 292 ? -9.845 -21.664 -24.848 1.00 8.01 318 PRO B C 1
ATOM 5940 O O . PRO B 1 292 ? -10.980 -21.166 -25.046 1.00 9.58 318 PRO B O 1
ATOM 5944 N N . SER B 1 293 ? -9.616 -22.965 -24.640 1.00 8.59 319 SER B N 1
ATOM 5945 C CA . SER B 1 293 ? -10.650 -23.811 -24.135 1.00 10.22 319 SER B CA 1
ATOM 5946 C C . SER B 1 293 ? -10.512 -24.246 -22.672 1.00 10.08 319 SER B C 1
ATOM 5947 O O . SER B 1 293 ? -9.450 -24.627 -22.221 1.00 10.88 319 SER B O 1
ATOM 5950 N N . GLN B 1 294 ? -11.607 -24.175 -21.915 1.00 9.22 320 GLN B N 1
ATOM 5951 C CA . GLN B 1 294 ? -11.642 -24.804 -20.619 1.00 9.98 320 GLN B CA 1
ATOM 5952 C C . GLN B 1 294 ? -11.637 -26.298 -20.772 1.00 10.78 320 GLN B C 1
ATOM 5953 O O . GLN B 1 294 ? -12.320 -26.845 -21.554 1.00 12.20 320 GLN B O 1
ATOM 5959 N N . ILE B 1 295 ? -10.733 -26.968 -20.024 1.00 11.70 321 ILE B N 1
ATOM 5960 C CA . ILE B 1 295 ? -10.642 -28.417 -19.985 1.00 14.33 321 ILE B CA 1
ATOM 5961 C C . ILE B 1 295 ? -11.570 -28.903 -18.884 1.00 13.49 321 ILE B C 1
ATOM 5962 O O . ILE B 1 295 ? -11.485 -28.457 -17.750 1.00 15.17 321 ILE B O 1
ATOM 5967 N N . LEU B 1 296 ? -12.449 -29.808 -19.277 1.00 15.51 322 LEU B N 1
ATOM 5968 C CA . LEU B 1 296 ? -13.519 -30.268 -18.352 1.00 15.65 322 LEU B CA 1
ATOM 5969 C C . LEU B 1 296 ? -13.012 -31.548 -17.687 1.00 16.95 322 LEU B C 1
ATOM 5970 O O . LEU B 1 296 ? -12.653 -32.491 -18.361 1.00 19.08 322 LEU B O 1
ATOM 5975 N N . GLY B 1 297 ? -12.921 -31.545 -16.385 1.00 18.28 323 GLY B N 1
ATOM 5976 C CA . GLY B 1 297 ? -12.684 -32.777 -15.574 1.00 19.56 323 GLY B CA 1
ATOM 5977 C C . GLY B 1 297 ? -11.266 -33.323 -15.605 1.00 22.93 323 GLY B C 1
ATOM 5978 O O . GLY B 1 297 ? -11.042 -34.536 -15.371 1.00 25.47 323 GLY B O 1
ATOM 5979 N N . ASN B 1 298 ? -10.300 -32.476 -15.881 1.00 20.16 324 ASN B N 1
ATOM 5980 C CA . ASN B 1 298 ? -8.914 -32.941 -15.813 1.00 20.65 324 ASN B CA 1
ATOM 5981 C C . ASN B 1 298 ? -8.277 -32.385 -14.538 1.00 17.31 324 ASN B C 1
ATOM 5982 O O . ASN B 1 298 ? -8.236 -31.181 -14.346 1.00 20.01 324 ASN B O 1
ATOM 5987 N N . ASP B 1 299 ? -7.769 -33.253 -13.676 1.00 18.16 325 ASP B N 1
ATOM 5988 C CA . ASP B 1 299 ? -7.135 -32.741 -12.464 1.00 19.86 325 ASP B CA 1
ATOM 5989 C C . ASP B 1 299 ? -5.911 -31.881 -12.581 1.00 19.23 325 ASP B C 1
ATOM 5990 O O . ASP B 1 299 ? -5.698 -31.070 -11.738 1.00 21.41 325 ASP B O 1
ATOM 5995 N N . LYS B 1 300 ? -5.069 -32.163 -13.551 1.00 17.21 326 LYS B N 1
ATOM 5996 C CA . LYS B 1 300 ? -3.851 -31.400 -13.732 1.00 16.69 326 LYS B CA 1
ATOM 5997 C C . LYS B 1 300 ? -3.981 -30.022 -14.444 1.00 16.84 326 LYS B C 1
ATOM 5998 O O . LYS B 1 300 ? -3.284 -29.119 -14.067 1.00 16.72 326 LYS B O 1
ATOM 6004 N N . TYR B 1 301 ? -4.830 -29.898 -15.459 1.00 15.70 327 TYR B N 1
ATOM 6005 C CA . TYR B 1 301 ? -4.752 -28.694 -16.257 1.00 15.72 327 TYR B CA 1
ATOM 6006 C C . TYR B 1 301 ? -6.166 -28.179 -16.366 1.00 14.63 327 TYR B C 1
ATOM 6007 O O . TYR B 1 301 ? -7.054 -28.969 -16.633 1.00 12.57 327 TYR B O 1
ATOM 6016 N N . SER B 1 302 ? -6.317 -26.837 -16.310 1.00 12.89 328 SER B N 1
ATOM 6017 C CA . SER B 1 302 ? -7.649 -26.208 -16.476 1.00 14.19 328 SER B CA 1
ATOM 6018 C C . SER B 1 302 ? -7.962 -25.626 -17.858 1.00 12.49 328 SER B C 1
ATOM 6019 O O . SER B 1 302 ? -9.126 -25.393 -18.211 1.00 12.00 328 SER B O 1
ATOM 6022 N N . THR B 1 303 ? -6.895 -25.314 -18.576 1.00 12.46 329 THR B N 1
ATOM 6023 C CA . THR B 1 303 ? -6.945 -24.366 -19.748 1.00 12.47 329 THR B CA 1
ATOM 6024 C C . THR B 1 303 ? -6.029 -24.896 -20.836 1.00 12.71 329 THR B C 1
ATOM 6025 O O . THR B 1 303 ? -4.851 -25.222 -20.581 1.00 13.82 329 THR B O 1
ATOM 6029 N N . LEU B 1 304 ? -6.588 -25.153 -22.036 1.00 9.93 330 LEU B N 1
ATOM 6030 C CA . LEU B 1 304 ? -5.808 -25.256 -23.218 1.00 9.96 330 LEU B CA 1
ATOM 6031 C C . LEU B 1 304 ? -5.635 -23.912 -23.865 1.00 9.82 330 LEU B C 1
ATOM 6032 O O . LEU B 1 304 ? -6.611 -23.267 -24.360 1.00 9.32 330 LEU B O 1
ATOM 6037 N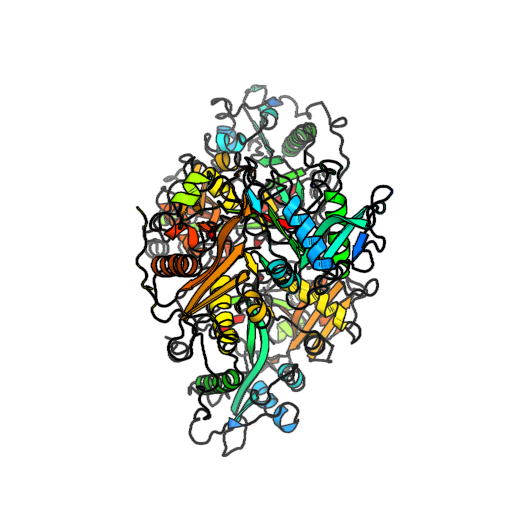 N . ASN B 1 305 ? -4.393 -23.497 -24.052 1.00 10.41 331 ASN B N 1
ATOM 6038 C CA . ASN B 1 305 ? -4.122 -22.226 -24.771 1.00 12.02 331 ASN B CA 1
ATOM 6039 C C . ASN B 1 305 ? -4.002 -22.467 -26.283 1.00 10.18 331 ASN B C 1
ATOM 6040 O O . ASN B 1 305 ? -3.148 -23.211 -26.696 1.00 10.86 331 ASN B O 1
ATOM 6045 N N . ALA B 1 306 ? -4.942 -21.935 -27.066 1.00 9.70 332 ALA B N 1
ATOM 6046 C CA . ALA B 1 306 ? -4.951 -22.159 -28.481 1.00 7.93 332 ALA B CA 1
ATOM 6047 C C . ALA B 1 306 ? -4.887 -20.881 -29.241 1.00 9.15 332 ALA B C 1
ATOM 6048 O O . ALA B 1 306 ? -5.618 -19.943 -28.990 1.00 7.79 332 ALA B O 1
ATOM 6050 N N . ALA B 1 307 ? -4.036 -20.822 -30.222 1.00 7.30 333 ALA B N 1
ATOM 6051 C CA . ALA B 1 307 ? -3.973 -19.779 -31.238 1.00 7.98 333 ALA B CA 1
ATOM 6052 C C . ALA B 1 307 ? -4.732 -20.282 -32.476 1.00 7.55 333 ALA B C 1
ATOM 6053 O O . ALA B 1 307 ? -4.654 -21.415 -32.936 1.00 9.12 333 ALA B O 1
ATOM 6055 N N . TYR B 1 308 ? -5.531 -19.412 -32.993 1.00 6.54 334 TYR B N 1
ATOM 6056 C CA . TYR B 1 308 ? -6.324 -19.667 -34.280 1.00 6.44 334 TYR B CA 1
ATOM 6057 C C . TYR B 1 308 ? -5.902 -18.795 -35.415 1.00 6.66 334 TYR B C 1
ATOM 6058 O O . TYR B 1 308 ? -5.895 -17.544 -35.316 1.00 6.70 334 TYR B O 1
ATOM 6067 N N . SER B 1 309 ? -5.440 -19.433 -36.536 1.00 7.42 335 SER B N 1
ATOM 6068 C CA . SER B 1 309 ? -5.061 -18.699 -37.740 1.00 6.81 335 SER B CA 1
ATOM 6069 C C . SER B 1 309 ? -6.192 -17.735 -38.163 1.00 6.63 335 SER B C 1
ATOM 6070 O O . SER B 1 309 ? -7.375 -18.056 -38.153 1.00 6.53 335 SER B O 1
ATOM 6073 N N . PHE B 1 310 ? -5.805 -16.509 -38.454 1.00 5.97 336 PHE B N 1
ATOM 6074 C CA . PHE B 1 310 ? -6.703 -15.468 -38.842 1.00 5.35 336 PHE B CA 1
ATOM 6075 C C . PHE B 1 310 ? -6.491 -15.065 -40.312 1.00 4.90 336 PHE B C 1
ATOM 6076 O O . PHE B 1 310 ? -6.961 -15.732 -41.149 1.00 5.02 336 PHE B O 1
ATOM 6084 N N . TYR B 1 311 ? -5.670 -14.045 -40.595 1.00 4.83 337 TYR B N 1
ATOM 6085 C CA . TYR B 1 311 ? -5.285 -13.779 -41.985 1.00 5.19 337 TYR B CA 1
ATOM 6086 C C . TYR B 1 311 ? -3.790 -13.779 -42.195 1.00 5.34 337 TYR B C 1
ATOM 6087 O O . TYR B 1 311 ? -3.071 -13.098 -41.416 1.00 6.00 337 TYR B O 1
ATOM 6096 N N . ASN B 1 312 ? -3.333 -14.447 -43.254 1.00 5.42 338 ASN B N 1
ATOM 6097 C CA . ASN B 1 312 ? -1.894 -14.617 -43.477 1.00 5.95 338 ASN B CA 1
ATOM 6098 C C . ASN B 1 312 ? -1.630 -14.358 -44.966 1.00 6.36 338 ASN B C 1
ATOM 6099 O O . ASN B 1 312 ? -2.272 -14.956 -45.824 1.00 7.03 338 ASN B O 1
ATOM 6104 N N . VAL B 1 313 ? -0.657 -13.520 -45.263 1.00 6.82 339 VAL B N 1
ATOM 6105 C CA . VAL B 1 313 ? -0.399 -13.195 -46.678 1.00 6.93 339 VAL B CA 1
ATOM 6106 C C . VAL B 1 313 ? 1.120 -13.130 -46.844 1.00 6.57 339 VAL B C 1
ATOM 6107 O O . VAL B 1 313 ? 1.729 -12.429 -46.080 1.00 6.92 339 VAL B O 1
ATOM 6111 N N . THR B 1 314 ? 1.676 -13.754 -47.891 1.00 7.80 340 THR B N 1
ATOM 6112 C CA . THR B 1 314 ? 3.120 -13.599 -48.142 1.00 7.79 340 THR B CA 1
ATOM 6113 C C . THR B 1 314 ? 3.329 -13.176 -49.600 1.00 7.84 340 THR B C 1
ATOM 6114 O O . THR B 1 314 ? 2.562 -13.698 -50.508 1.00 8.81 340 THR B O 1
ATOM 6118 N N . THR B 1 315 ? 4.245 -12.202 -49.794 1.00 8.60 341 THR B N 1
ATOM 6119 C CA . THR B 1 315 ? 4.709 -11.895 -51.132 1.00 9.58 341 THR B CA 1
ATOM 6120 C C . THR B 1 315 ? 6.231 -12.050 -51.235 1.00 12.00 341 THR B C 1
ATOM 6121 O O . THR B 1 315 ? 6.727 -12.041 -52.385 1.00 14.90 341 THR B O 1
ATOM 6125 N N . THR B 1 316 ? 6.965 -12.290 -50.135 1.00 12.44 342 THR B N 1
ATOM 6126 C CA . THR B 1 316 ? 8.426 -12.419 -50.182 1.00 11.38 342 THR B CA 1
ATOM 6127 C C . THR B 1 316 ? 8.874 -13.854 -49.819 1.00 10.44 342 THR B C 1
ATOM 6128 O O . THR B 1 316 ? 10.055 -14.171 -49.860 1.00 11.63 342 THR B O 1
ATOM 6132 N N . ALA B 1 317 ? 7.979 -14.706 -49.395 1.00 9.74 343 ALA B N 1
ATOM 6133 C CA . ALA B 1 317 ? 8.393 -16.086 -49.018 1.00 11.49 343 ALA B CA 1
ATOM 6134 C C . ALA B 1 317 ? 7.424 -17.100 -49.594 1.00 10.01 343 ALA B C 1
ATOM 6135 O O . ALA B 1 317 ? 6.576 -16.724 -50.262 1.00 9.26 343 ALA B O 1
ATOM 6137 N N . THR B 1 318 ? 7.534 -18.427 -49.321 1.00 10.38 344 THR B N 1
ATOM 6138 C CA . THR B 1 318 ? 6.425 -19.300 -49.695 1.00 10.04 344 THR B CA 1
ATOM 6139 C C . THR B 1 318 ? 5.316 -19.297 -48.589 1.00 10.70 344 THR B C 1
ATOM 6140 O O . THR B 1 318 ? 5.591 -18.847 -47.470 1.00 11.10 344 THR B O 1
ATOM 6144 N N . PHE B 1 319 ? 4.110 -19.709 -48.963 1.00 9.20 345 PHE B N 1
ATOM 6145 C CA . PHE B 1 319 ? 2.999 -19.789 -48.003 1.00 11.65 345 PHE B CA 1
ATOM 6146 C C . PHE B 1 319 ? 3.394 -20.778 -46.910 1.00 11.80 345 PHE B C 1
ATOM 6147 O O . PHE B 1 319 ? 3.197 -20.476 -45.719 1.00 10.68 345 PHE B O 1
ATOM 6155 N N . LYS B 1 320 ? 3.991 -21.922 -47.277 1.00 11.33 346 LYS B N 1
ATOM 6156 C CA A LYS B 1 320 ? 4.509 -22.820 -46.264 0.50 11.14 346 LYS B CA 1
ATOM 6157 C CA B LYS B 1 320 ? 4.521 -22.827 -46.255 0.50 11.58 346 LYS B CA 1
ATOM 6158 C C . LYS B 1 320 ? 5.524 -22.135 -45.307 1.00 10.55 346 LYS B C 1
ATOM 6159 O O . LYS B 1 320 ? 5.401 -22.346 -44.038 1.00 10.67 346 LYS B O 1
ATOM 6170 N N . GLN B 1 321 ? 6.528 -21.387 -45.851 1.00 10.80 347 GLN B N 1
ATOM 6171 C CA . GLN B 1 321 ? 7.466 -20.652 -44.961 1.00 10.04 347 GLN B CA 1
ATOM 6172 C C . GLN B 1 321 ? 6.761 -19.684 -44.021 1.00 9.82 347 GLN B C 1
ATOM 6173 O O . GLN B 1 321 ? 7.122 -19.523 -42.831 1.00 8.88 347 GLN B O 1
ATOM 6179 N N . LEU B 1 322 ? 5.737 -19.020 -44.573 1.00 9.30 348 LEU B N 1
ATOM 6180 C CA . LEU B 1 322 ? 4.993 -18.034 -43.784 1.00 7.76 348 LEU B CA 1
ATOM 6181 C C . LEU B 1 322 ? 4.268 -18.682 -42.613 1.00 8.10 348 LEU B C 1
ATOM 6182 O O . LEU B 1 322 ? 4.290 -18.212 -41.490 1.00 7.92 348 LEU B O 1
ATOM 6187 N N . MET B 1 323 ? 3.576 -19.742 -42.934 1.00 7.72 349 MET B N 1
ATOM 6188 C CA . MET B 1 323 ? 2.784 -20.391 -41.889 1.00 8.09 349 MET B CA 1
ATOM 6189 C C . MET B 1 323 ? 3.690 -21.114 -40.914 1.00 7.79 349 MET B C 1
ATOM 6190 O O . MET B 1 323 ? 3.330 -21.267 -39.742 1.00 8.13 349 MET B O 1
ATOM 6195 N N . GLN B 1 324 ? 4.911 -21.562 -41.349 1.00 8.19 350 GLN B N 1
ATOM 6196 C CA . GLN B 1 324 ? 5.846 -22.098 -40.386 1.00 8.01 350 GLN B CA 1
ATOM 6197 C C . GLN B 1 324 ? 6.256 -21.018 -39.361 1.00 7.71 350 GLN B C 1
ATOM 6198 O O . GLN B 1 324 ? 6.352 -21.243 -38.151 1.00 6.89 350 GLN B O 1
ATOM 6204 N N . ASP B 1 325 ? 6.405 -19.820 -39.857 1.00 7.49 351 ASP B N 1
ATOM 6205 C CA . ASP B 1 325 ? 6.679 -18.712 -38.929 1.00 7.99 351 ASP B CA 1
ATOM 6206 C C . ASP B 1 325 ? 5.512 -18.411 -38.041 1.00 7.92 351 ASP B C 1
ATOM 6207 O O . ASP B 1 325 ? 5.696 -17.963 -36.913 1.00 8.15 351 ASP B O 1
ATOM 6212 N N . ALA B 1 326 ? 4.305 -18.472 -38.571 1.00 7.71 352 ALA B N 1
ATOM 6213 C CA . ALA B 1 326 ? 3.064 -18.379 -37.739 1.00 8.29 352 ALA B CA 1
ATOM 6214 C C . ALA B 1 326 ? 3.044 -19.315 -36.578 1.00 7.45 352 ALA B C 1
ATOM 6215 O O . ALA B 1 326 ? 2.780 -18.899 -35.444 1.00 7.77 352 ALA B O 1
ATOM 6217 N N . ILE B 1 327 ? 3.302 -20.595 -36.862 1.00 7.06 353 ILE B N 1
ATOM 6218 C CA . ILE B 1 327 ? 3.461 -21.595 -35.803 1.00 7.88 353 ILE B CA 1
ATOM 6219 C C . ILE B 1 327 ? 4.508 -21.206 -34.774 1.00 6.96 353 ILE B C 1
ATOM 6220 O O . ILE B 1 327 ? 4.317 -21.308 -33.508 1.00 7.50 353 ILE B O 1
ATOM 6225 N N . LEU B 1 328 ? 5.698 -20.717 -35.240 1.00 6.82 354 LEU B N 1
ATOM 6226 C CA . LEU B 1 328 ? 6.736 -20.351 -34.319 1.00 8.09 354 LEU B CA 1
ATOM 6227 C C . LEU B 1 328 ? 6.304 -19.157 -33.471 1.00 7.37 354 LEU B C 1
ATOM 6228 O O . LEU B 1 328 ? 6.537 -19.148 -32.253 1.00 8.24 354 LEU B O 1
ATOM 6233 N N . LEU B 1 329 ? 5.700 -18.146 -34.085 1.00 7.51 355 LEU B N 1
ATOM 6234 C CA . LEU B 1 329 ? 5.232 -16.967 -33.316 1.00 7.68 355 LEU B CA 1
ATOM 6235 C C . LEU B 1 329 ? 4.207 -17.400 -32.264 1.00 7.90 355 LEU B C 1
ATOM 6236 O O . LEU B 1 329 ? 4.209 -16.909 -31.123 1.00 7.34 355 LEU B O 1
ATOM 6241 N N . ALA B 1 330 ? 3.303 -18.333 -32.619 1.00 7.28 356 ALA B N 1
ATOM 6242 C CA . ALA B 1 330 ? 2.302 -18.827 -31.614 1.00 7.45 356 ALA B CA 1
ATOM 6243 C C . ALA B 1 330 ? 3.101 -19.531 -30.479 1.00 7.24 356 ALA B C 1
ATOM 6244 O O . ALA B 1 330 ? 2.801 -19.330 -29.264 1.00 7.50 356 ALA B O 1
ATOM 6246 N N . LYS B 1 331 ? 4.081 -20.336 -30.870 1.00 8.72 357 LYS B N 1
ATOM 6247 C CA . LYS B 1 331 ? 4.882 -21.013 -29.839 1.00 8.46 357 LYS B CA 1
ATOM 6248 C C . LYS B 1 331 ? 5.562 -20.020 -28.908 1.00 9.03 357 LYS B C 1
ATOM 6249 O O . LYS B 1 331 ? 5.490 -20.185 -27.703 1.00 10.28 357 LYS B O 1
ATOM 6255 N N . ARG B 1 332 ? 6.122 -18.951 -29.433 1.00 9.06 358 ARG B N 1
ATOM 6256 C CA . ARG B 1 332 ? 6.820 -17.966 -28.647 1.00 11.43 358 ARG B CA 1
ATOM 6257 C C . ARG B 1 332 ? 5.860 -17.210 -27.734 1.00 13.08 358 ARG B C 1
ATOM 6258 O O . ARG B 1 332 ? 6.266 -16.594 -26.739 1.00 12.98 358 ARG B O 1
ATOM 6266 N N . ASN B 1 333 ? 4.564 -17.254 -28.040 1.00 11.80 359 ASN B N 1
ATOM 6267 C CA . ASN B 1 333 ? 3.552 -16.581 -27.207 1.00 11.85 359 ASN B CA 1
ATOM 6268 C C . ASN B 1 333 ? 2.819 -17.559 -26.342 1.00 10.37 359 ASN B C 1
ATOM 6269 O O . ASN B 1 333 ? 1.633 -17.331 -25.949 1.00 13.75 359 ASN B O 1
ATOM 6274 N N . ASN B 1 334 ? 3.441 -18.697 -26.078 1.00 10.45 360 ASN B N 1
ATOM 6275 C CA . ASN B 1 334 ? 3.017 -19.708 -25.094 1.00 12.32 360 ASN B CA 1
ATOM 6276 C C . ASN B 1 334 ? 1.669 -20.416 -25.435 1.00 10.71 360 ASN B C 1
ATOM 6277 O O . ASN B 1 334 ? 0.961 -20.824 -24.574 1.00 11.66 360 ASN B O 1
ATOM 6282 N N . PHE B 1 335 ? 1.377 -20.579 -26.732 1.00 9.88 361 PHE B N 1
ATOM 6283 C CA . PHE B 1 335 ? 0.193 -21.326 -27.150 1.00 8.17 361 PHE B CA 1
ATOM 6284 C C . PHE B 1 335 ? 0.534 -22.796 -27.166 1.00 8.14 361 PHE B C 1
ATOM 6285 O O . PHE B 1 335 ? 1.717 -23.187 -27.419 1.00 8.67 361 PHE B O 1
ATOM 6293 N N . ASP B 1 336 ? -0.471 -23.606 -26.869 1.00 6.89 362 ASP B N 1
ATOM 6294 C CA . ASP B 1 336 ? -0.263 -25.061 -26.863 1.00 7.90 362 ASP B CA 1
ATOM 6295 C C . ASP B 1 336 ? -0.429 -25.755 -28.156 1.00 7.75 362 ASP B C 1
ATOM 6296 O O . ASP B 1 336 ? 0.032 -26.871 -28.391 1.00 7.90 362 ASP B O 1
ATOM 6301 N N . VAL B 1 337 ? -1.270 -25.113 -28.990 1.00 7.07 363 VAL B N 1
ATOM 6302 C CA . VAL B 1 337 ? -1.724 -25.704 -30.257 1.00 6.81 363 VAL B CA 1
ATOM 6303 C C . VAL B 1 337 ? -1.969 -24.494 -31.205 1.00 6.00 363 VAL B C 1
ATOM 6304 O O . VAL B 1 337 ? -2.372 -23.392 -30.734 1.00 5.85 363 VAL B O 1
ATOM 6308 N N . PHE B 1 338 ? -1.755 -24.710 -32.466 1.00 5.08 364 PHE B N 1
ATOM 6309 C CA . PHE B 1 338 ? -2.139 -23.655 -33.457 1.00 6.06 364 PHE B CA 1
ATOM 6310 C C . PHE B 1 338 ? -3.116 -24.299 -34.399 1.00 6.89 364 PHE B C 1
ATOM 6311 O O . PHE B 1 338 ? -2.820 -25.340 -35.017 1.00 7.08 364 PHE B O 1
ATOM 6319 N N . ASN B 1 339 ? -4.279 -23.698 -34.478 1.00 7.06 365 ASN B N 1
ATOM 6320 C CA . ASN B 1 339 ? -5.486 -24.222 -35.166 1.00 6.99 365 ASN B CA 1
ATOM 6321 C C . ASN B 1 339 ? -5.686 -23.407 -36.432 1.00 8.19 365 ASN B C 1
ATOM 6322 O O . ASN B 1 339 ? -5.477 -22.158 -36.479 1.00 8.81 365 ASN B O 1
ATOM 6327 N N . ALA B 1 340 ? -6.083 -24.108 -37.503 1.00 7.95 366 ALA B N 1
ATOM 6328 C CA . ALA B 1 340 ? -6.458 -23.416 -38.720 1.00 8.15 366 ALA B CA 1
ATOM 6329 C C . ALA B 1 340 ? -7.607 -24.161 -39.415 1.00 7.79 366 ALA B C 1
ATOM 6330 O O . ALA B 1 340 ? -7.755 -25.462 -39.272 1.00 9.30 366 ALA B O 1
ATOM 6332 N N . LEU B 1 341 ? -8.346 -23.443 -40.262 1.00 8.25 367 LEU B N 1
ATOM 6333 C CA . LEU B 1 341 ? -9.356 -24.020 -41.143 1.00 7.33 367 LEU B CA 1
ATOM 6334 C C . LEU B 1 341 ? -8.829 -24.211 -42.557 1.00 7.84 367 LEU B C 1
ATOM 6335 O O . LEU B 1 341 ? -7.881 -23.499 -42.933 1.00 6.96 367 LEU B O 1
ATOM 6340 N N . GLU B 1 342 ? -9.406 -25.136 -43.330 1.00 7.37 368 GLU B N 1
ATOM 6341 C CA . GLU B 1 342 ? -8.976 -25.379 -44.690 1.00 7.31 368 GLU B CA 1
ATOM 6342 C C . GLU B 1 342 ? -9.579 -24.344 -45.658 1.00 7.25 368 GLU B C 1
ATOM 6343 O O . GLU B 1 342 ? -10.161 -24.633 -46.644 1.00 8.75 368 GLU B O 1
ATOM 6349 N N . VAL B 1 343 ? -9.454 -23.104 -45.277 1.00 6.35 369 VAL B N 1
ATOM 6350 C CA . VAL B 1 343 ? -9.887 -21.990 -46.131 1.00 7.36 369 VAL B CA 1
ATOM 6351 C C . VAL B 1 343 ? -8.711 -21.269 -46.744 1.00 7.36 369 VAL B C 1
ATOM 6352 O O . VAL B 1 343 ? -7.525 -21.528 -46.374 1.00 7.12 369 VAL B O 1
ATOM 6356 N N . MET B 1 344 ? -8.943 -20.398 -47.709 1.00 7.69 370 MET B N 1
ATOM 6357 C CA . MET B 1 344 ? -7.847 -19.682 -48.366 1.00 8.86 370 MET B CA 1
ATOM 6358 C C . MET B 1 344 ? -6.859 -20.699 -48.886 1.00 9.56 370 MET B C 1
ATOM 6359 O O . MET B 1 344 ? -7.241 -21.698 -49.362 1.00 8.35 370 MET B O 1
ATOM 6364 N N . GLN B 1 345 ? -5.586 -20.441 -48.710 1.00 11.46 371 GLN B N 1
ATOM 6365 C CA . GLN B 1 345 ? -4.565 -21.389 -49.213 1.00 11.53 371 GLN B CA 1
ATOM 6366 C C . GLN B 1 345 ? -4.096 -22.363 -48.084 1.00 9.21 371 GLN B C 1
ATOM 6367 O O . GLN B 1 345 ? -3.079 -23.038 -48.233 1.00 10.19 371 GLN B O 1
ATOM 6373 N N . ASN B 1 346 ? -4.750 -22.412 -46.936 1.00 8.45 372 ASN B N 1
ATOM 6374 C CA . ASN B 1 346 ? -4.172 -23.047 -45.817 1.00 7.74 372 ASN B CA 1
ATOM 6375 C C . ASN B 1 346 ? -4.011 -24.550 -46.061 1.00 7.78 372 ASN B C 1
ATOM 6376 O O . ASN B 1 346 ? -3.039 -25.147 -45.546 1.00 7.53 372 ASN B O 1
ATOM 6381 N N . LYS B 1 347 ? -4.934 -25.191 -46.774 1.00 7.32 373 LYS B N 1
ATOM 6382 C CA A LYS B 1 347 ? -4.910 -26.699 -46.729 0.50 9.11 373 LYS B CA 1
ATOM 6383 C CA B LYS B 1 347 ? -4.940 -26.713 -46.757 0.50 9.25 373 LYS B CA 1
ATOM 6384 C C . LYS B 1 347 ? -3.640 -27.182 -47.400 1.00 9.26 373 LYS B C 1
ATOM 6385 O O . LYS B 1 347 ? -3.045 -28.234 -46.980 1.00 8.47 373 LYS B O 1
ATOM 6396 N N . SER B 1 348 ? -3.179 -26.420 -48.377 1.00 10.13 374 SER B N 1
ATOM 6397 C CA . SER B 1 348 ? -1.880 -26.774 -49.091 1.00 11.00 374 SER B CA 1
ATOM 6398 C C . SER B 1 348 ? -0.624 -26.921 -48.202 1.00 12.63 374 SER B C 1
ATOM 6399 O O . SER B 1 348 ? 0.394 -27.425 -48.684 1.00 13.33 374 SER B O 1
ATOM 6402 N N . VAL B 1 349 ? -0.647 -26.404 -46.972 1.00 9.90 375 VAL B N 1
ATOM 6403 C CA . VAL B 1 349 ? 0.564 -26.500 -46.154 1.00 9.86 375 VAL B CA 1
ATOM 6404 C C . VAL B 1 349 ? 0.335 -27.431 -44.956 1.00 10.08 375 VAL B C 1
ATOM 6405 O O . VAL B 1 349 ? 1.268 -27.619 -44.198 1.00 9.19 375 VAL B O 1
ATOM 6409 N N . PHE B 1 350 ? -0.845 -28.017 -44.853 1.00 7.20 376 PHE B N 1
ATOM 6410 C CA . PHE B 1 350 ? -1.168 -28.800 -43.616 1.00 8.51 376 PHE B CA 1
ATOM 6411 C C . PHE B 1 350 ? -0.358 -30.058 -43.488 1.00 10.21 376 PHE B C 1
ATOM 6412 O O . PHE B 1 350 ? 0.066 -30.338 -42.381 1.00 10.26 376 PHE B O 1
ATOM 6420 N N . GLU B 1 351 ? -0.141 -30.793 -44.597 1.00 11.66 377 GLU B N 1
ATOM 6421 C CA . GLU B 1 351 ? 0.628 -32.010 -44.474 1.00 11.25 377 GLU B CA 1
ATOM 6422 C C . GLU B 1 351 ? 2.074 -31.730 -44.117 1.00 9.59 377 GLU B C 1
ATOM 6423 O O . GLU B 1 351 ? 2.583 -32.296 -43.223 1.00 9.78 377 GLU B O 1
ATOM 6429 N N . ASP B 1 352 ? 2.732 -30.909 -44.903 1.00 11.20 378 ASP B N 1
ATOM 6430 C CA . ASP B 1 352 ? 4.122 -30.610 -44.675 1.00 10.89 378 ASP B CA 1
ATOM 6431 C C . ASP B 1 352 ? 4.468 -29.942 -43.332 1.00 12.34 378 ASP B C 1
ATOM 6432 O O . ASP B 1 352 ? 5.529 -30.118 -42.726 1.00 14.52 378 ASP B O 1
ATOM 6437 N N . LEU B 1 353 ? 3.532 -29.122 -42.880 1.00 10.79 379 LEU B N 1
ATOM 6438 C CA . LEU B 1 353 ? 3.687 -28.516 -41.551 1.00 9.56 379 LEU B CA 1
ATOM 6439 C C . LEU B 1 353 ? 3.121 -29.294 -40.346 1.00 10.04 379 LEU B C 1
ATOM 6440 O O . LEU B 1 353 ? 3.164 -28.792 -39.194 1.00 9.42 379 LEU B O 1
ATOM 6445 N N . LYS B 1 354 ? 2.703 -30.531 -40.566 1.00 9.72 380 LYS B N 1
ATOM 6446 C CA . LYS B 1 354 ? 2.340 -31.511 -39.517 1.00 10.72 380 LYS B CA 1
ATOM 6447 C C . LYS B 1 354 ? 1.101 -31.127 -38.773 1.00 10.19 380 LYS B C 1
ATOM 6448 O O . LYS B 1 354 ? 0.935 -31.519 -37.573 1.00 10.82 380 LYS B O 1
ATOM 6454 N N . PHE B 1 355 ? 0.200 -30.466 -39.473 1.00 11.19 381 PHE B N 1
ATOM 6455 C CA . PHE B 1 355 ? -1.137 -30.207 -38.960 1.00 11.32 381 PHE B CA 1
ATOM 6456 C C . PHE B 1 355 ? -1.889 -31.541 -39.070 1.00 11.76 381 PHE B C 1
ATOM 6457 O O . PHE B 1 355 ? -1.826 -32.167 -40.096 1.00 14.72 381 PHE B O 1
ATOM 6465 N N . GLY B 1 356 ? -2.670 -31.921 -38.089 1.00 9.60 382 GLY B N 1
ATOM 6466 C CA . GLY B 1 356 ? -3.540 -33.136 -38.124 1.00 10.53 382 GLY B CA 1
ATOM 6467 C C . GLY B 1 356 ? -4.992 -32.733 -38.345 1.00 10.09 382 GLY B C 1
ATOM 6468 O O . GLY B 1 356 ? -5.431 -31.703 -37.778 1.00 10.30 382 GLY B O 1
ATOM 6469 N N . GLU B 1 357 ? -5.721 -33.499 -39.131 1.00 8.84 383 GLU B N 1
ATOM 6470 C CA . GLU B 1 357 ? -7.156 -33.269 -39.330 1.00 10.54 383 GLU B CA 1
ATOM 6471 C C . GLU B 1 357 ? -7.879 -33.355 -38.015 1.00 10.28 383 GLU B C 1
ATOM 6472 O O . GLU B 1 357 ? -7.755 -34.331 -37.258 1.00 10.86 383 GLU B O 1
ATOM 6478 N N . GLY B 1 358 ? -8.699 -32.362 -37.718 1.00 10.74 384 GLY B N 1
ATOM 6479 C CA . GLY B 1 358 ? -9.499 -32.443 -36.533 1.00 10.84 384 GLY B CA 1
ATOM 6480 C C . GLY B 1 358 ? -10.780 -33.284 -36.694 1.00 11.06 384 GLY B C 1
ATOM 6481 O O . GLY B 1 358 ? -10.995 -33.949 -37.718 1.00 13.88 384 GLY B O 1
ATOM 6482 N N . ASP B 1 359 ? -11.622 -33.239 -35.694 1.00 11.34 385 ASP B N 1
ATOM 6483 C CA . ASP B 1 359 ? -12.915 -33.978 -35.717 1.00 12.87 385 ASP B CA 1
ATOM 6484 C C . ASP B 1 359 ? -14.143 -33.145 -35.914 1.00 13.78 385 ASP B C 1
ATOM 6485 O O . ASP B 1 359 ? -15.282 -33.637 -35.764 1.00 15.80 385 ASP B O 1
ATOM 6490 N N . GLY B 1 360 ? -13.910 -31.867 -36.103 1.00 14.58 386 GLY B N 1
ATOM 6491 C CA . GLY B 1 360 ? -14.974 -30.908 -36.242 1.00 15.77 386 GLY B CA 1
ATOM 6492 C C . GLY B 1 360 ? -14.764 -30.062 -37.474 1.00 14.67 386 GLY B C 1
ATOM 6493 O O . GLY B 1 360 ? -13.619 -29.839 -37.882 1.00 14.90 386 GLY B O 1
ATOM 6494 N N . SER B 1 361 ? -15.870 -29.653 -38.096 1.00 12.57 387 SER B N 1
ATOM 6495 C CA . SER B 1 361 ? -15.823 -28.702 -39.231 1.00 10.93 387 SER B CA 1
ATOM 6496 C C . SER B 1 361 ? -16.714 -27.494 -38.932 1.00 10.98 387 SER B C 1
ATOM 6497 O O . SER B 1 361 ? -17.699 -27.531 -38.196 1.00 10.66 387 SER B O 1
ATOM 6500 N N . LEU B 1 362 ? -16.337 -26.404 -39.571 1.00 8.29 388 LEU B N 1
ATOM 6501 C CA . LEU B 1 362 ? -16.989 -25.108 -39.479 1.00 9.09 388 LEU B CA 1
ATOM 6502 C C . LEU B 1 362 ? -17.836 -24.860 -40.712 1.00 8.96 388 LEU B C 1
ATOM 6503 O O . LEU B 1 362 ? -17.267 -24.776 -41.765 1.00 8.06 388 LEU B O 1
ATOM 6508 N N . LYS B 1 363 ? -19.183 -24.808 -40.608 1.00 7.38 389 LYS B N 1
ATOM 6509 C CA . LYS B 1 363 ? -20.089 -24.408 -41.688 1.00 7.67 389 LYS B CA 1
ATOM 6510 C C . LYS B 1 363 ? -20.311 -22.915 -41.815 1.00 6.58 389 LYS B C 1
ATOM 6511 O O . LYS B 1 363 ? -20.421 -22.219 -40.795 1.00 7.53 389 LYS B O 1
ATOM 6517 N N . TYR B 1 364 ? -20.336 -22.414 -43.016 1.00 6.71 390 TYR B N 1
ATOM 6518 C CA . TYR B 1 364 ? -20.463 -21.000 -43.343 1.00 6.59 390 TYR B CA 1
ATOM 6519 C C . TYR B 1 364 ? -21.830 -20.817 -43.911 1.00 7.13 390 TYR B C 1
ATOM 6520 O O . TYR B 1 364 ? -22.242 -21.578 -44.820 1.00 7.63 390 TYR B O 1
ATOM 6529 N N . TYR B 1 365 ? -22.569 -19.795 -43.381 1.00 5.72 391 TYR B N 1
ATOM 6530 C CA . TYR B 1 365 ? -23.934 -19.601 -43.772 1.00 5.57 391 TYR B CA 1
ATOM 6531 C C . TYR B 1 365 ? -24.142 -18.168 -44.165 1.00 5.86 391 TYR B C 1
ATOM 6532 O O . TYR B 1 365 ? -23.624 -17.237 -43.555 1.00 6.45 391 TYR B O 1
ATOM 6541 N N . LEU B 1 366 ? -25.134 -17.957 -45.030 1.00 6.50 392 LEU B N 1
ATOM 6542 C CA . LEU B 1 366 ? -25.747 -16.650 -45.329 1.00 6.61 392 LEU B CA 1
ATOM 6543 C C . LEU B 1 366 ? -27.270 -16.692 -45.092 1.00 6.89 392 LEU B C 1
ATOM 6544 O O . LEU B 1 366 ? -27.903 -17.742 -45.304 1.00 7.34 392 LEU B O 1
ATOM 6549 N N . TYR B 1 367 ? -27.808 -15.564 -44.589 1.00 6.90 393 TYR B N 1
ATOM 6550 C CA . TYR B 1 367 ? -29.189 -15.424 -44.336 1.00 6.18 393 TYR B CA 1
ATOM 6551 C C . TYR B 1 367 ? -29.715 -14.481 -45.409 1.00 5.68 393 TYR B C 1
ATOM 6552 O O . TYR B 1 367 ? -29.139 -13.374 -45.631 1.00 7.18 393 TYR B O 1
ATOM 6561 N N . ASN B 1 368 ? -30.846 -14.882 -46.053 1.00 5.74 394 ASN B N 1
ATOM 6562 C CA . ASN B 1 368 ? -31.444 -14.144 -47.122 1.00 6.36 394 ASN B CA 1
ATOM 6563 C C . ASN B 1 368 ? -30.480 -13.890 -48.226 1.00 6.15 394 ASN B C 1
ATOM 6564 O O . ASN B 1 368 ? -30.469 -12.808 -48.828 1.00 6.78 394 ASN B O 1
ATOM 6569 N N . TRP B 1 369 ? -29.898 -14.978 -48.682 1.00 7.09 395 TRP B N 1
ATOM 6570 C CA . TRP B 1 369 ? -28.985 -14.935 -49.830 1.00 7.38 395 TRP B CA 1
ATOM 6571 C C . TRP B 1 369 ? -29.023 -16.263 -50.525 1.00 8.14 395 TRP B C 1
ATOM 6572 O O . TRP B 1 369 ? -28.768 -17.281 -49.886 1.00 9.41 395 TRP B O 1
ATOM 6583 N N . LYS B 1 370 ? -29.271 -16.206 -51.842 1.00 9.31 396 LYS B N 1
ATOM 6584 C CA . LYS B 1 370 ? -29.188 -17.385 -52.682 1.00 9.91 396 LYS B CA 1
ATOM 6585 C C . LYS B 1 370 ? -27.976 -17.243 -53.563 1.00 9.53 396 LYS B C 1
ATOM 6586 O O . LYS B 1 370 ? -27.800 -16.245 -54.300 1.00 8.45 396 LYS B O 1
ATOM 6592 N N . CYS B 1 371 ? -27.175 -18.310 -53.593 1.00 9.93 397 CYS B N 1
ATOM 6593 C CA . CYS B 1 371 ? -25.891 -18.399 -54.397 1.00 9.05 397 CYS B CA 1
ATOM 6594 C C . CYS B 1 371 ? -25.368 -19.863 -54.515 1.00 9.39 397 CYS B C 1
ATOM 6595 O O . CYS B 1 371 ? -25.740 -20.733 -53.726 1.00 9.26 397 CYS B O 1
ATOM 6598 N N . ALA B 1 372 ? -24.496 -20.098 -55.461 1.00 8.92 398 ALA B N 1
ATOM 6599 C CA . ALA B 1 372 ? -23.851 -21.440 -55.472 1.00 10.21 398 ALA B CA 1
ATOM 6600 C C . ALA B 1 372 ? -22.972 -21.667 -54.281 1.00 7.51 398 ALA B C 1
ATOM 6601 O O . ALA B 1 372 ? -22.397 -20.719 -53.744 1.00 8.49 398 ALA B O 1
ATOM 6603 N N . SER B 1 373 ? -22.922 -22.923 -53.819 1.00 8.55 399 SER B N 1
ATOM 6604 C CA . SER B 1 373 ? -22.041 -23.299 -52.752 1.00 10.03 399 SER B CA 1
ATOM 6605 C C . SER B 1 373 ? -20.662 -23.547 -53.347 1.00 9.55 399 SER B C 1
ATOM 6606 O O . SER B 1 373 ? -20.470 -23.508 -54.580 1.00 10.85 399 SER B O 1
ATOM 6609 N N . PHE B 1 374 ? -19.622 -23.646 -52.522 1.00 9.75 400 PHE B N 1
ATOM 6610 C CA . PHE B 1 374 ? -18.272 -23.628 -53.049 1.00 8.33 400 PHE B CA 1
ATOM 6611 C C . PHE B 1 374 ? -17.335 -24.275 -52.026 1.00 9.88 400 PHE B C 1
ATOM 6612 O O . PHE B 1 374 ? -17.578 -24.382 -50.806 1.00 9.60 400 PHE B O 1
ATOM 6620 N N . ALA B 1 375 ? -16.263 -24.789 -52.581 1.00 7.71 401 ALA B N 1
ATOM 6621 C CA . ALA B 1 375 ? -15.150 -25.468 -51.799 1.00 7.51 401 ALA B CA 1
ATOM 6622 C C . ALA B 1 375 ? -14.538 -24.402 -50.870 1.00 7.17 401 ALA B C 1
ATOM 6623 O O . ALA B 1 375 ? -14.429 -23.216 -51.181 1.00 7.01 401 ALA B O 1
ATOM 6625 N N . PRO B 1 376 ? -14.069 -24.845 -49.711 1.00 6.77 402 PRO B N 1
ATOM 6626 C CA . PRO B 1 376 ? -13.666 -23.857 -48.697 1.00 7.37 402 PRO B CA 1
ATOM 6627 C C . PRO B 1 376 ? -12.337 -23.190 -49.101 1.00 6.98 402 PRO B C 1
ATOM 6628 O O . PRO B 1 376 ? -12.048 -22.159 -48.511 1.00 6.59 402 PRO B O 1
ATOM 6632 N N . ALA B 1 377 ? -11.502 -23.701 -50.051 1.00 6.90 403 ALA B N 1
ATOM 6633 C CA . ALA B 1 377 ? -10.353 -22.929 -50.534 1.00 7.10 403 ALA B CA 1
ATOM 6634 C C . ALA B 1 377 ? -10.891 -21.594 -51.108 1.00 7.32 403 ALA B C 1
ATOM 6635 O O . ALA B 1 377 ? -10.018 -20.702 -51.230 1.00 9.43 403 ALA B O 1
ATOM 6637 N N . HIS B 1 378 ? -12.187 -21.497 -51.505 1.00 7.40 404 HIS B N 1
ATOM 6638 C CA . HIS B 1 378 ? -12.694 -20.222 -52.069 1.00 7.98 404 HIS B CA 1
ATOM 6639 C C . HIS B 1 378 ? -13.208 -19.314 -50.976 1.00 8.09 404 HIS B C 1
ATOM 6640 O O . HIS B 1 378 ? -13.619 -18.191 -51.276 1.00 6.93 404 HIS B O 1
ATOM 6647 N N . VAL B 1 379 ? -13.265 -19.801 -49.758 1.00 6.67 405 VAL B N 1
ATOM 6648 C CA . VAL B 1 379 ? -13.620 -18.975 -48.614 1.00 6.41 405 VAL B CA 1
ATOM 6649 C C . VAL B 1 379 ? -12.464 -18.102 -48.200 1.00 6.74 405 VAL B C 1
ATOM 6650 O O . VAL B 1 379 ? -11.331 -18.563 -47.931 1.00 6.77 405 VAL B O 1
ATOM 6654 N N . GLY B 1 380 ? -12.732 -16.768 -48.116 1.00 6.72 406 GLY B N 1
ATOM 6655 C CA . GLY B 1 380 ? -11.754 -15.848 -47.677 1.00 6.10 406 GLY B CA 1
ATOM 6656 C C . GLY B 1 380 ? -12.105 -15.023 -46.462 1.00 6.12 406 GLY B C 1
ATOM 6657 O O . GLY B 1 380 ? -11.608 -13.854 -46.323 1.00 6.02 406 GLY B O 1
ATOM 6658 N N . ILE B 1 381 ? -12.783 -15.600 -45.482 1.00 6.06 407 ILE B N 1
ATOM 6659 C CA . ILE B 1 381 ? -13.181 -14.913 -44.248 1.00 6.76 407 ILE B CA 1
ATOM 6660 C C . ILE B 1 381 ? -13.110 -15.941 -43.116 1.00 6.31 407 ILE B C 1
ATOM 6661 O O . ILE B 1 381 ? -13.462 -17.162 -43.256 1.00 6.99 407 ILE B O 1
ATOM 6666 N N . VAL B 1 382 ? -12.536 -15.445 -41.995 1.00 6.70 408 VAL B N 1
ATOM 6667 C CA . VAL B 1 382 ? -12.424 -16.192 -40.734 1.00 7.64 408 VAL B CA 1
ATOM 6668 C C . VAL B 1 382 ? -13.284 -15.412 -39.718 1.00 8.40 408 VAL B C 1
ATOM 6669 O O . VAL B 1 382 ? -12.979 -14.184 -39.436 1.00 8.99 408 VAL B O 1
ATOM 6673 N N . LEU B 1 383 ? -14.344 -16.036 -39.175 1.00 10.31 409 LEU B N 1
ATOM 6674 C CA A LEU B 1 383 ? -15.149 -15.401 -38.136 0.50 11.14 409 LEU B CA 1
ATOM 6675 C CA B LEU B 1 383 ? -15.195 -15.430 -38.121 0.50 11.21 409 LEU B CA 1
ATOM 6676 C C . LEU B 1 383 ? -14.677 -15.936 -36.765 1.00 11.65 409 LEU B C 1
ATOM 6677 O O . LEU B 1 383 ? -14.243 -17.075 -36.637 1.00 13.98 409 LEU B O 1
ATOM 6686 N N . LEU B 1 384 ? -14.797 -15.106 -35.730 1.00 12.15 410 LEU B N 1
ATOM 6687 C CA . LEU B 1 384 ? -14.192 -15.386 -34.405 1.00 11.83 410 LEU B CA 1
ATOM 6688 C C . LEU B 1 384 ? -14.918 -16.512 -33.680 1.00 12.70 410 LEU B C 1
ATOM 6689 O O . LEU B 1 384 ? -16.093 -16.759 -33.917 1.00 13.47 410 LEU B O 1
ATOM 6695 N N . ASP C 1 1 ? -2.729 -0.199 -93.038 1.00 46.40 27 ASP C N 1
ATOM 6696 C CA . ASP C 1 1 ? -1.911 0.593 -92.065 1.00 42.28 27 ASP C CA 1
ATOM 6697 C C . ASP C 1 1 ? -2.691 1.757 -91.446 1.00 36.48 27 ASP C C 1
ATOM 6698 O O . ASP C 1 1 ? -3.352 2.524 -92.157 1.00 36.52 27 ASP C O 1
ATOM 6703 N N . TYR C 1 2 ? -2.600 1.857 -90.120 1.00 28.02 28 TYR C N 1
ATOM 6704 C CA . TYR C 1 2 ? -3.191 2.931 -89.311 1.00 21.56 28 TYR C CA 1
ATOM 6705 C C . TYR C 1 2 ? -2.047 3.489 -88.507 1.00 16.93 28 TYR C C 1
ATOM 6706 O O . TYR C 1 2 ? -1.890 3.196 -87.369 1.00 16.64 28 TYR C O 1
ATOM 6715 N N . LYS C 1 3 ? -1.227 4.290 -89.148 1.00 15.94 29 LYS C N 1
ATOM 6716 C CA . LYS C 1 3 ? 0.095 4.618 -88.602 1.00 16.65 29 LYS C CA 1
ATOM 6717 C C . LYS C 1 3 ? -0.010 5.442 -87.301 1.00 16.14 29 LYS C C 1
ATOM 6718 O O . LYS C 1 3 ? 0.869 5.395 -86.456 1.00 16.02 29 LYS C O 1
ATOM 6724 N N . PHE C 1 4 ? -1.070 6.262 -87.201 1.00 14.13 30 PHE C N 1
ATOM 6725 C CA . PHE C 1 4 ? -1.263 7.005 -85.999 1.00 13.17 30 PHE C CA 1
ATOM 6726 C C . PHE C 1 4 ? -1.954 6.124 -84.965 1.00 11.95 30 PHE C C 1
ATOM 6727 O O . PHE C 1 4 ? -1.443 6.012 -83.819 1.00 12.97 30 PHE C O 1
ATOM 6735 N N . TRP C 1 5 ? -3.076 5.492 -85.363 1.00 12.31 31 TRP C N 1
ATOM 6736 C CA . TRP C 1 5 ? -3.816 4.664 -84.381 1.00 12.06 31 TRP C CA 1
ATOM 6737 C C . TRP C 1 5 ? -3.006 3.549 -83.740 1.00 12.66 31 TRP C C 1
ATOM 6738 O O . TRP C 1 5 ? -3.172 3.267 -82.524 1.00 14.84 31 TRP C O 1
ATOM 6749 N N . TYR C 1 6 ? -2.068 2.998 -84.512 1.00 14.79 32 TYR C N 1
ATOM 6750 C CA A TYR C 1 6 ? -1.113 1.910 -84.051 0.50 13.91 32 TYR C CA 1
ATOM 6751 C CA B TYR C 1 6 ? -1.331 1.883 -83.952 0.50 14.32 32 TYR C CA 1
ATOM 6752 C C . TYR C 1 6 ? -0.302 2.345 -82.850 1.00 14.60 32 TYR C C 1
ATOM 6753 O O . TYR C 1 6 ? 0.209 1.502 -82.074 1.00 14.92 32 TYR C O 1
ATOM 6770 N N . THR C 1 7 ? -0.082 3.673 -82.710 1.00 12.15 33 THR C N 1
ATOM 6771 C CA . THR C 1 7 ? 0.702 4.212 -81.585 1.00 11.55 33 THR C CA 1
ATOM 6772 C C . THR C 1 7 ? -0.122 4.451 -80.341 1.00 11.03 33 THR C C 1
ATOM 6773 O O . THR C 1 7 ? 0.438 4.823 -79.337 1.00 13.03 33 THR C O 1
ATOM 6777 N N . GLN C 1 8 ? -1.425 4.302 -80.428 1.00 12.38 34 GLN C N 1
ATOM 6778 C CA . GLN C 1 8 ? -2.346 4.618 -79.350 1.00 11.25 34 GLN C CA 1
ATOM 6779 C C . GLN C 1 8 ? -2.804 3.396 -78.587 1.00 12.25 34 GLN C C 1
ATOM 6780 O O . GLN C 1 8 ? -2.779 2.266 -79.072 1.00 11.35 34 GLN C O 1
ATOM 6786 N N . PRO C 1 9 ? -3.323 3.609 -77.387 1.00 11.26 35 PRO C N 1
ATOM 6787 C CA . PRO C 1 9 ? -3.822 2.467 -76.577 1.00 11.84 35 PRO C CA 1
ATOM 6788 C C . PRO C 1 9 ? -5.252 2.077 -76.986 1.00 11.78 35 PRO C C 1
ATOM 6789 O O . PRO C 1 9 ? -6.238 2.415 -76.293 1.00 12.77 35 PRO C O 1
ATOM 6793 N N . VAL C 1 10 ? -5.347 1.475 -78.152 1.00 11.77 36 VAL C N 1
ATOM 6794 C CA . VAL C 1 10 ? -6.607 0.987 -78.804 1.00 12.02 36 VAL C CA 1
ATOM 6795 C C . VAL C 1 10 ? -6.244 -0.354 -79.377 1.00 13.91 36 VAL C C 1
ATOM 6796 O O . VAL C 1 10 ? -5.053 -0.640 -79.625 1.00 13.72 36 VAL C O 1
ATOM 6800 N N . PRO C 1 11 ? -7.236 -1.207 -79.609 1.00 14.41 37 PRO C N 1
ATOM 6801 C CA . PRO C 1 11 ? -6.926 -2.540 -80.185 1.00 11.97 37 PRO C CA 1
ATOM 6802 C C . PRO C 1 11 ? -6.368 -2.485 -81.568 1.00 14.14 37 PRO C C 1
ATOM 6803 O O . PRO C 1 11 ? -6.618 -1.532 -82.292 1.00 14.49 37 PRO C O 1
ATOM 6807 N N . LYS C 1 12 ? -5.671 -3.549 -81.966 1.00 16.95 38 LYS C N 1
ATOM 6808 C CA . LYS C 1 12 ? -5.133 -3.633 -83.342 1.00 15.28 38 LYS C CA 1
ATOM 6809 C C . LYS C 1 12 ? -6.335 -4.059 -84.167 1.00 16.94 38 LYS C C 1
ATOM 6810 O O . LYS C 1 12 ? -7.246 -4.586 -83.559 1.00 18.03 38 LYS C O 1
ATOM 6816 N N . ILE C 1 13 ? -6.365 -3.875 -85.492 1.00 21.19 39 ILE C N 1
ATOM 6817 C CA . ILE C 1 13 ? -7.627 -4.071 -86.264 1.00 26.73 39 ILE C CA 1
ATOM 6818 C C . ILE C 1 13 ? -8.112 -5.540 -86.340 1.00 26.14 39 ILE C C 1
ATOM 6819 O O . ILE C 1 13 ? -9.288 -5.803 -86.682 1.00 28.65 39 ILE C O 1
ATOM 6824 N N . ASN C 1 14 ? -7.224 -6.472 -86.010 1.00 25.54 40 ASN C N 1
ATOM 6825 C CA . ASN C 1 14 ? -7.613 -7.898 -85.960 1.00 29.46 40 ASN C CA 1
ATOM 6826 C C . ASN C 1 14 ? -7.873 -8.456 -84.588 1.00 29.66 40 ASN C C 1
ATOM 6827 O O . ASN C 1 14 ? -8.296 -9.624 -84.469 1.00 29.91 40 ASN C O 1
ATOM 6832 N N . ASP C 1 15 ? -7.684 -7.621 -83.558 1.00 26.78 41 ASP C N 1
ATOM 6833 C CA . ASP C 1 15 ? -7.820 -8.072 -82.161 1.00 23.75 41 ASP C CA 1
ATOM 6834 C C . ASP C 1 15 ? -9.218 -8.524 -81.791 1.00 20.12 41 ASP C C 1
ATOM 6835 O O . ASP C 1 15 ? -10.185 -7.890 -82.142 1.00 21.33 41 ASP C O 1
ATOM 6840 N N . GLU C 1 16 ? -9.321 -9.611 -81.053 1.00 22.05 42 GLU C N 1
ATOM 6841 C CA . GLU C 1 16 ? -10.597 -9.964 -80.431 1.00 22.57 42 GLU C CA 1
ATOM 6842 C C . GLU C 1 16 ? -10.362 -10.339 -78.971 1.00 22.88 42 GLU C C 1
ATOM 6843 O O . GLU C 1 16 ? -9.291 -10.794 -78.612 1.00 24.20 42 GLU C O 1
ATOM 6849 N N . PHE C 1 17 ? -11.378 -10.163 -78.138 1.00 24.61 43 PHE C N 1
ATOM 6850 C CA . PHE C 1 17 ? -11.181 -10.300 -76.714 1.00 21.14 43 PHE C CA 1
ATOM 6851 C C . PHE C 1 17 ? -12.238 -11.205 -76.130 1.00 23.08 43 PHE C C 1
ATOM 6852 O O . PHE C 1 17 ? -13.436 -11.112 -76.499 1.00 22.96 43 PHE C O 1
ATOM 6860 N N . ASN C 1 18 ? -11.807 -12.033 -75.187 1.00 24.28 44 ASN C N 1
ATOM 6861 C CA . ASN C 1 18 ? -12.717 -12.866 -74.407 1.00 28.09 44 ASN C CA 1
ATOM 6862 C C . ASN C 1 18 ? -13.666 -11.994 -73.574 1.00 29.34 44 ASN C C 1
ATOM 6863 O O . ASN C 1 18 ? -13.255 -10.852 -73.159 1.00 22.17 44 ASN C O 1
ATOM 6868 N N . GLU C 1 19 ? -14.885 -12.543 -73.344 1.00 24.95 45 GLU C N 1
ATOM 6869 C CA . GLU C 1 19 ? -16.020 -11.891 -72.580 1.00 29.18 45 GLU C CA 1
ATOM 6870 C C . GLU C 1 19 ? -15.520 -11.366 -71.285 1.00 30.28 45 GLU C C 1
ATOM 6871 O O . GLU C 1 19 ? -15.941 -10.270 -70.854 1.00 32.20 45 GLU C O 1
ATOM 6877 N N . SER C 1 20 ? -14.650 -12.149 -70.649 1.00 25.87 46 SER C N 1
ATOM 6878 C CA . SER C 1 20 ? -14.154 -11.781 -69.341 1.00 29.41 46 SER C CA 1
ATOM 6879 C C . SER C 1 20 ? -13.348 -10.503 -69.321 1.00 24.48 46 SER C C 1
ATOM 6880 O O . SER C 1 20 ? -13.384 -9.855 -68.266 1.00 24.43 46 SER C O 1
ATOM 6883 N N . VAL C 1 21 ? -12.674 -10.156 -70.440 1.00 20.97 47 VAL C N 1
ATOM 6884 C CA . VAL C 1 21 ? -11.694 -9.074 -70.483 1.00 19.57 47 VAL C CA 1
ATOM 6885 C C . VAL C 1 21 ? -12.358 -7.737 -70.481 1.00 17.53 47 VAL C C 1
ATOM 6886 O O . VAL C 1 21 ? -13.109 -7.479 -71.392 1.00 18.16 47 VAL C O 1
ATOM 6890 N N . ASN C 1 22 ? -12.061 -6.889 -69.517 1.00 15.18 48 ASN C N 1
ATOM 6891 C CA . ASN C 1 22 ? -12.667 -5.553 -69.440 1.00 14.27 48 ASN C CA 1
ATOM 6892 C C . ASN C 1 22 ? -11.790 -4.657 -68.599 1.00 11.90 48 ASN C C 1
ATOM 6893 O O . ASN C 1 22 ? -11.902 -4.627 -67.430 1.00 14.87 48 ASN C O 1
ATOM 6898 N N . GLU C 1 23 ? -10.876 -3.939 -69.223 1.00 14.34 49 GLU C N 1
ATOM 6899 C CA . GLU C 1 23 ? -9.852 -3.164 -68.412 1.00 15.24 49 GLU C CA 1
ATOM 6900 C C . GLU C 1 23 ? -9.119 -2.248 -69.348 1.00 14.82 49 GLU C C 1
ATOM 6901 O O . GLU C 1 23 ? -9.265 -2.427 -70.581 1.00 12.74 49 GLU C O 1
ATOM 6907 N N . PRO C 1 24 ? -8.303 -1.310 -68.780 1.00 13.09 50 PRO C N 1
ATOM 6908 C CA . PRO C 1 24 ? -7.495 -0.461 -69.648 1.00 12.87 50 PRO C CA 1
ATOM 6909 C C . PRO C 1 24 ? -6.378 -1.193 -70.413 1.00 14.02 50 PRO C C 1
ATOM 6910 O O . PRO C 1 24 ? -5.999 -2.328 -70.036 1.00 13.09 50 PRO C O 1
ATOM 6914 N N . PHE C 1 25 ? -5.930 -0.585 -71.526 1.00 14.11 51 PHE C N 1
ATOM 6915 C CA . PHE C 1 25 ? -4.717 -1.082 -72.138 1.00 14.12 51 PHE C CA 1
ATOM 6916 C C . PHE C 1 25 ? -3.594 -0.706 -71.185 1.00 15.75 51 PHE C C 1
ATOM 6917 O O . PHE C 1 25 ? -2.762 -1.558 -70.871 1.00 15.93 51 PHE C O 1
ATOM 6925 N N . ILE C 1 26 ? -3.652 0.510 -70.646 1.00 14.15 52 ILE C N 1
ATOM 6926 C CA . ILE C 1 26 ? -2.558 1.115 -69.849 1.00 16.08 52 ILE C CA 1
ATOM 6927 C C . ILE C 1 26 ? -3.159 1.621 -68.538 1.00 16.11 52 ILE C C 1
ATOM 6928 O O . ILE C 1 26 ? -4.019 2.499 -68.580 1.00 16.09 52 ILE C O 1
ATOM 6933 N N . SER C 1 27 ? -2.691 1.083 -67.412 1.00 18.02 53 SER C N 1
ATOM 6934 C CA . SER C 1 27 ? -3.141 1.452 -66.090 1.00 20.91 53 SER C CA 1
ATOM 6935 C C . SER C 1 27 ? -2.082 2.196 -65.378 1.00 20.66 53 SER C C 1
ATOM 6936 O O . SER C 1 27 ? -0.961 2.397 -65.862 1.00 22.75 53 SER C O 1
ATOM 6939 N N . ASP C 1 28 ? -2.477 2.621 -64.186 1.00 22.25 54 ASP C N 1
ATOM 6940 C CA A ASP C 1 28 ? -1.634 3.361 -63.234 0.50 20.84 54 ASP C CA 1
ATOM 6941 C CA B ASP C 1 28 ? -1.536 3.280 -63.287 0.50 19.79 54 ASP C CA 1
ATOM 6942 C C . ASP C 1 28 ? -0.942 4.574 -63.865 1.00 22.14 54 ASP C C 1
ATOM 6943 O O . ASP C 1 28 ? 0.235 4.891 -63.632 1.00 24.46 54 ASP C O 1
ATOM 6952 N N . ASN C 1 29 ? -1.768 5.303 -64.573 1.00 19.04 55 ASN C N 1
ATOM 6953 C CA . ASN C 1 29 ? -1.442 6.578 -65.149 1.00 15.26 55 ASN C CA 1
ATOM 6954 C C . ASN C 1 29 ? -1.284 7.689 -64.071 1.00 16.26 55 ASN C C 1
ATOM 6955 O O . ASN C 1 29 ? -1.948 7.641 -63.031 1.00 15.65 55 ASN C O 1
ATOM 6960 N N . LYS C 1 30 ? -0.464 8.728 -64.305 1.00 13.79 56 LYS C N 1
ATOM 6961 C CA . LYS C 1 30 ? -0.139 9.699 -63.279 1.00 15.69 56 LYS C CA 1
ATOM 6962 C C . LYS C 1 30 ? -0.324 11.097 -63.871 1.00 12.87 56 LYS C C 1
ATOM 6963 O O . LYS C 1 30 ? 0.321 11.414 -64.856 1.00 12.37 56 LYS C O 1
ATOM 6969 N N . VAL C 1 31 ? -1.214 11.901 -63.315 1.00 12.23 57 VAL C N 1
ATOM 6970 C CA . VAL C 1 31 ? -1.378 13.318 -63.754 1.00 13.42 57 VAL C CA 1
ATOM 6971 C C . VAL C 1 31 ? -0.101 14.056 -63.799 1.00 14.41 57 VAL C C 1
ATOM 6972 O O . VAL C 1 31 ? 0.112 14.852 -64.719 1.00 13.36 57 VAL C O 1
ATOM 6976 N N . GLU C 1 32 ? 0.711 13.901 -62.747 1.00 15.00 58 GLU C N 1
ATOM 6977 C CA A GLU C 1 32 ? 2.008 14.561 -62.642 0.50 14.54 58 GLU C CA 1
ATOM 6978 C CA B GLU C 1 32 ? 1.968 14.650 -62.689 0.50 14.53 58 GLU C CA 1
ATOM 6979 C C . GLU C 1 32 ? 2.928 14.331 -63.867 1.00 14.01 58 GLU C C 1
ATOM 6980 O O . GLU C 1 32 ? 3.808 15.117 -64.127 1.00 15.02 58 GLU C O 1
ATOM 6991 N N . ASP C 1 33 ? 2.779 13.197 -64.563 1.00 12.41 59 ASP C N 1
ATOM 6992 C CA A ASP C 1 33 ? 3.666 12.887 -65.664 0.50 11.04 59 ASP C CA 1
ATOM 6993 C CA B ASP C 1 33 ? 3.615 12.762 -65.698 0.50 12.74 59 ASP C CA 1
ATOM 6994 C C . ASP C 1 33 ? 3.143 13.353 -67.028 1.00 11.15 59 ASP C C 1
ATOM 6995 O O . ASP C 1 33 ? 3.880 13.260 -68.062 1.00 10.72 59 ASP C O 1
ATOM 7004 N N . VAL C 1 34 ? 1.891 13.851 -67.056 1.00 9.62 60 VAL C N 1
ATOM 7005 C CA . VAL C 1 34 ? 1.249 14.275 -68.351 1.00 10.53 60 VAL C CA 1
ATOM 7006 C C . VAL C 1 34 ? 2.033 15.456 -68.939 1.00 9.76 60 VAL C C 1
ATOM 7007 O O . VAL C 1 34 ? 2.448 16.352 -68.215 1.00 9.07 60 VAL C O 1
ATOM 7011 N N . ARG C 1 35 ? 2.213 15.506 -70.224 1.00 9.32 61 ARG C N 1
ATOM 7012 C CA . ARG C 1 35 ? 2.789 16.655 -70.914 1.00 10.01 61 ARG C CA 1
ATOM 7013 C C . ARG C 1 35 ? 2.120 17.959 -70.547 1.00 9.79 61 ARG C C 1
ATOM 7014 O O . ARG C 1 35 ? 0.908 18.026 -70.618 1.00 8.81 61 ARG C O 1
ATOM 7022 N N . LYS C 1 36 ? 2.859 18.988 -70.139 1.00 9.63 62 LYS C N 1
ATOM 7023 C CA . LYS C 1 36 ? 2.279 20.273 -69.884 1.00 12.32 62 LYS C CA 1
ATOM 7024 C C . LYS C 1 36 ? 2.380 21.207 -71.055 1.00 11.85 62 LYS C C 1
ATOM 7025 O O . LYS C 1 36 ? 1.755 22.321 -71.001 1.00 12.04 62 LYS C O 1
ATOM 7031 N N . ASP C 1 37 ? 3.027 20.722 -72.142 1.00 9.89 63 ASP C N 1
ATOM 7032 C CA . ASP C 1 37 ? 3.212 21.561 -73.273 1.00 10.65 63 ASP C CA 1
ATOM 7033 C C . ASP C 1 37 ? 2.151 21.239 -74.340 1.00 9.14 63 ASP C C 1
ATOM 7034 O O . ASP C 1 37 ? 1.942 20.034 -74.639 1.00 9.60 63 ASP C O 1
ATOM 7039 N N . GLU C 1 38 ? 1.548 22.258 -74.910 1.00 10.55 64 GLU C N 1
ATOM 7040 C CA . GLU C 1 38 ? 0.583 22.037 -76.031 1.00 10.12 64 GLU C CA 1
ATOM 7041 C C . GLU C 1 38 ? 1.242 21.404 -77.214 1.00 9.08 64 GLU C C 1
ATOM 7042 O O . GLU C 1 38 ? 2.409 21.738 -77.519 1.00 11.19 64 GLU C O 1
ATOM 7048 N N . TYR C 1 39 ? 0.635 20.438 -77.910 1.00 9.76 65 TYR C N 1
ATOM 7049 C CA . TYR C 1 39 ? 1.170 19.917 -79.156 1.00 10.52 65 TYR C CA 1
ATOM 7050 C C . TYR C 1 39 ? 1.436 20.942 -80.150 1.00 11.17 65 TYR C C 1
ATOM 7051 O O . TYR C 1 39 ? 0.771 21.950 -80.220 1.00 12.80 65 TYR C O 1
ATOM 7060 N N . LYS C 1 40 ? 2.486 20.709 -80.940 1.00 11.61 66 LYS C N 1
ATOM 7061 C CA . LYS C 1 40 ? 2.903 21.701 -81.901 1.00 13.12 66 LYS C CA 1
ATOM 7062 C C . LYS C 1 40 ? 2.075 21.587 -83.211 1.00 10.63 66 LYS C C 1
ATOM 7063 O O . LYS C 1 40 ? 1.681 20.492 -83.679 1.00 12.15 66 LYS C O 1
ATOM 7069 N N . LEU C 1 41 ? 1.734 22.776 -83.710 1.00 9.58 67 LEU C N 1
ATOM 7070 C CA . LEU C 1 41 ? 0.959 23.056 -84.944 1.00 10.24 67 LEU C CA 1
ATOM 7071 C C . LEU C 1 41 ? 1.888 23.629 -86.014 1.00 10.73 67 LEU C C 1
ATOM 7072 O O . LEU C 1 41 ? 2.944 24.155 -85.650 1.00 11.77 67 LEU C O 1
ATOM 7077 N N . PRO C 1 42 ? 1.589 23.465 -87.294 1.00 10.78 68 PRO C N 1
ATOM 7078 C CA . PRO C 1 42 ? 2.362 24.033 -88.350 1.00 10.27 68 PRO C CA 1
ATOM 7079 C C . PRO C 1 42 ? 2.465 25.576 -88.221 1.00 12.49 68 PRO C C 1
ATOM 7080 O O . PRO C 1 42 ? 1.706 26.164 -87.508 1.00 11.44 68 PRO C O 1
ATOM 7084 N N . PRO C 1 43 ? 3.462 26.202 -88.890 1.00 12.62 69 PRO C N 1
ATOM 7085 C CA . PRO C 1 43 ? 3.764 27.611 -88.809 1.00 12.35 69 PRO C CA 1
ATOM 7086 C C . PRO C 1 43 ? 2.512 28.405 -89.258 1.00 12.54 69 PRO C C 1
ATOM 7087 O O . PRO C 1 43 ? 1.902 28.082 -90.302 1.00 13.40 69 PRO C O 1
ATOM 7091 N N . GLY C 1 44 ? 2.131 29.326 -88.410 1.00 12.90 70 GLY C N 1
ATOM 7092 C CA . GLY C 1 44 ? 1.028 30.285 -88.604 1.00 12.25 70 GLY C CA 1
ATOM 7093 C C . GLY C 1 44 ? -0.315 29.756 -88.132 1.00 13.67 70 GLY C C 1
ATOM 7094 O O . GLY C 1 44 ? -1.274 30.483 -88.225 1.00 15.36 70 GLY C O 1
ATOM 7095 N N . TYR C 1 45 ? -0.375 28.555 -87.525 1.00 10.68 71 TYR C N 1
ATOM 7096 C CA . TYR C 1 45 ? -1.603 28.041 -86.867 1.00 9.70 71 TYR C CA 1
ATOM 7097 C C . TYR C 1 45 ? -1.475 28.150 -85.326 1.00 8.76 71 TYR C C 1
ATOM 7098 O O . TYR C 1 45 ? -0.397 27.865 -84.761 1.00 10.34 71 TYR C O 1
ATOM 7107 N N . SER C 1 46 ? -2.580 28.383 -84.601 1.00 9.16 72 SER C N 1
ATOM 7108 C CA A SER C 1 46 ? -2.522 28.606 -83.141 0.50 8.65 72 SER C CA 1
ATOM 7109 C CA B SER C 1 46 ? -2.451 28.525 -83.156 0.50 8.74 72 SER C CA 1
ATOM 7110 C C . SER C 1 46 ? -3.639 27.893 -82.492 1.00 8.07 72 SER C C 1
ATOM 7111 O O . SER C 1 46 ? -4.762 27.857 -83.007 1.00 7.03 72 SER C O 1
ATOM 7116 N N . TRP C 1 47 ? -3.406 27.306 -81.340 1.00 8.28 73 TRP C N 1
ATOM 7117 C CA . TRP C 1 47 ? -4.510 26.842 -80.517 1.00 8.53 73 TRP C CA 1
ATOM 7118 C C . TRP C 1 47 ? -5.353 28.029 -79.985 1.00 9.69 73 TRP C C 1
ATOM 7119 O O . TRP C 1 47 ? -4.848 29.159 -79.793 1.00 9.27 73 TRP C O 1
ATOM 7130 N N . TYR C 1 48 ? -6.676 27.784 -79.818 1.00 8.60 74 TYR C N 1
ATOM 7131 C CA . TYR C 1 48 ? -7.618 28.790 -79.465 1.00 9.92 74 TYR C CA 1
ATOM 7132 C C . TYR C 1 48 ? -8.533 28.240 -78.416 1.00 8.62 74 TYR C C 1
ATOM 7133 O O . TYR C 1 48 ? -8.915 27.098 -78.510 1.00 11.09 74 TYR C O 1
ATOM 7142 N N . VAL C 1 49 ? -8.766 29.005 -77.367 1.00 10.21 75 VAL C N 1
ATOM 7143 C CA . VAL C 1 49 ? -9.678 28.521 -76.296 1.00 9.27 75 VAL C CA 1
ATOM 7144 C C . VAL C 1 49 ? -11.064 28.940 -76.717 1.00 9.25 75 VAL C C 1
ATOM 7145 O O . VAL C 1 49 ? -11.355 30.118 -76.585 1.00 11.12 75 VAL C O 1
ATOM 7149 N N . CYS C 1 50 ? -11.897 28.025 -77.211 1.00 10.25 76 CYS C N 1
ATOM 7150 C CA . CYS C 1 50 ? -13.225 28.472 -77.639 1.00 10.15 76 CYS C CA 1
ATOM 7151 C C . CYS C 1 50 ? -14.102 28.523 -76.424 1.00 9.41 76 CYS C C 1
ATOM 7152 O O . CYS C 1 50 ? -14.227 27.495 -75.685 1.00 10.16 76 CYS C O 1
ATOM 7155 N N . ASP C 1 51 ? -14.768 29.675 -76.209 1.00 10.56 77 ASP C N 1
ATOM 7156 C CA . ASP C 1 51 ? -15.807 29.882 -75.173 1.00 11.25 77 ASP C CA 1
ATOM 7157 C C . ASP C 1 51 ? -17.171 29.706 -75.788 1.00 11.86 77 ASP C C 1
ATOM 7158 O O . ASP C 1 51 ? -17.676 30.612 -76.458 1.00 11.79 77 ASP C O 1
ATOM 7163 N N . VAL C 1 52 ? -17.732 28.513 -75.632 1.00 11.82 78 VAL C N 1
ATOM 7164 C CA A VAL C 1 52 ? -19.008 28.199 -76.286 0.50 11.16 78 VAL C CA 1
ATOM 7165 C CA B VAL C 1 52 ? -19.015 28.156 -76.225 0.50 11.93 78 VAL C CA 1
ATOM 7166 C C . VAL C 1 52 ? -20.209 29.029 -75.771 1.00 11.70 78 VAL C C 1
ATOM 7167 O O . VAL C 1 52 ? -21.195 29.164 -76.451 1.00 13.24 78 VAL C O 1
ATOM 7174 N N . LYS C 1 53 ? -20.123 29.592 -74.536 1.00 11.49 79 LYS C N 1
ATOM 7175 C CA . LYS C 1 53 ? -21.164 30.510 -74.036 1.00 13.67 79 LYS C CA 1
ATOM 7176 C C . LYS C 1 53 ? -21.073 31.918 -74.650 1.00 12.94 79 LYS C C 1
ATOM 7177 O O . LYS C 1 53 ? -22.099 32.663 -74.634 1.00 15.26 79 LYS C O 1
ATOM 7183 N N . ASP C 1 54 ? -19.970 32.202 -75.291 1.00 12.64 80 ASP C N 1
ATOM 7184 C CA . ASP C 1 54 ? -19.775 33.454 -75.978 1.00 12.90 80 ASP C CA 1
ATOM 7185 C C . ASP C 1 54 ? -20.347 33.356 -77.377 1.00 14.85 80 ASP C C 1
ATOM 7186 O O . ASP C 1 54 ? -19.961 32.524 -78.179 1.00 15.00 80 ASP C O 1
ATOM 7191 N N . GLU C 1 55 ? -21.326 34.190 -77.627 1.00 15.45 81 GLU C N 1
ATOM 7192 C CA A GLU C 1 55 ? -22.018 34.142 -78.913 0.50 16.52 81 GLU C CA 1
ATOM 7193 C CA B GLU C 1 55 ? -22.026 34.231 -78.903 0.50 16.50 81 GLU C CA 1
ATOM 7194 C C . GLU C 1 55 ? -21.049 34.229 -80.089 1.00 15.48 81 GLU C C 1
ATOM 7195 O O . GLU C 1 55 ? -21.231 33.525 -81.076 1.00 13.21 81 GLU C O 1
ATOM 7206 N N . LYS C 1 56 ? -19.991 35.019 -79.993 1.00 16.35 82 LYS C N 1
ATOM 7207 C CA . LYS C 1 56 ? -19.137 35.159 -81.174 1.00 15.21 82 LYS C CA 1
ATOM 7208 C C . LYS C 1 56 ? -18.281 33.851 -81.443 1.00 12.75 82 LYS C C 1
ATOM 7209 O O . LYS C 1 56 ? -18.132 33.331 -82.603 1.00 11.90 82 LYS C O 1
ATOM 7215 N N . ASP C 1 57 ? -17.723 33.294 -80.366 1.00 12.05 83 ASP C N 1
ATOM 7216 C CA . ASP C 1 57 ? -16.961 32.072 -80.448 1.00 10.99 83 ASP C CA 1
ATOM 7217 C C . ASP C 1 57 ? -17.849 30.945 -80.922 1.00 10.47 83 ASP C C 1
ATOM 7218 O O . ASP C 1 57 ? -17.427 30.174 -81.792 1.00 9.37 83 ASP C O 1
ATOM 7223 N N . ARG C 1 58 ? -19.079 30.863 -80.435 1.00 9.46 84 ARG C N 1
ATOM 7224 C CA . ARG C 1 58 ? -19.957 29.822 -80.815 1.00 9.35 84 ARG C CA 1
ATOM 7225 C C . ARG C 1 58 ? -20.234 29.943 -82.312 1.00 9.02 84 ARG C C 1
ATOM 7226 O O . ARG C 1 58 ? -20.287 28.993 -83.023 1.00 7.66 84 ARG C O 1
ATOM 7234 N N . SER C 1 59 ? -20.373 31.156 -82.791 1.00 9.05 85 SER C N 1
ATOM 7235 C CA . SER C 1 59 ? -20.772 31.315 -84.173 1.00 10.79 85 SER C CA 1
ATOM 7236 C C . SER C 1 59 ? -19.617 30.895 -85.092 1.00 11.21 85 SER C C 1
ATOM 7237 O O . SER C 1 59 ? -19.859 30.346 -86.176 1.00 10.92 85 SER C O 1
ATOM 7240 N N . GLU C 1 60 ? -18.404 31.043 -84.589 1.00 12.00 86 GLU C N 1
ATOM 7241 C CA . GLU C 1 60 ? -17.250 30.675 -85.368 1.00 11.64 86 GLU C CA 1
ATOM 7242 C C . GLU C 1 60 ? -17.182 29.146 -85.433 1.00 10.02 86 GLU C C 1
ATOM 7243 O O . GLU C 1 60 ? -16.890 28.576 -86.475 1.00 8.78 86 GLU C O 1
ATOM 7249 N N . ILE C 1 61 ? -17.457 28.459 -84.340 1.00 9.37 87 ILE C N 1
ATOM 7250 C CA . ILE C 1 61 ? -17.521 26.988 -84.381 1.00 9.35 87 ILE C CA 1
ATOM 7251 C C . ILE C 1 61 ? -18.665 26.555 -85.327 1.00 9.61 87 ILE C C 1
ATOM 7252 O O . ILE C 1 61 ? -18.464 25.664 -86.153 1.00 8.98 87 ILE C O 1
ATOM 7257 N N . TYR C 1 62 ? -19.836 27.201 -85.232 1.00 10.77 88 TYR C N 1
ATOM 7258 C CA . TYR C 1 62 ? -20.956 26.955 -86.125 1.00 10.41 88 TYR C CA 1
ATOM 7259 C C . TYR C 1 62 ? -20.557 27.036 -87.617 1.00 10.90 88 TYR C C 1
ATOM 7260 O O . TYR C 1 62 ? -20.766 26.102 -88.379 1.00 11.46 88 TYR C O 1
ATOM 7269 N N . THR C 1 63 ? -19.920 28.125 -87.995 1.00 10.81 89 THR C N 1
ATOM 7270 C CA . THR C 1 63 ? -19.594 28.266 -89.399 1.00 11.44 89 THR C CA 1
ATOM 7271 C C . THR C 1 63 ? -18.570 27.251 -89.839 1.00 10.96 89 THR C C 1
ATOM 7272 O O . THR C 1 63 ? -18.697 26.660 -90.953 1.00 11.12 89 THR C O 1
ATOM 7276 N N . LEU C 1 64 ? -17.558 26.931 -89.005 1.00 10.05 90 LEU C N 1
ATOM 7277 C CA . LEU C 1 64 ? -16.568 25.925 -89.311 1.00 9.94 90 LEU C CA 1
ATOM 7278 C C . LEU C 1 64 ? -17.280 24.649 -89.629 1.00 9.62 90 LEU C C 1
ATOM 7279 O O . LEU C 1 64 ? -17.004 24.010 -90.650 1.00 9.77 90 LEU C O 1
ATOM 7284 N N . LEU C 1 65 ? -18.218 24.244 -88.798 1.00 9.36 91 LEU C N 1
ATOM 7285 C CA . LEU C 1 65 ? -18.840 22.958 -88.976 1.00 9.33 91 LEU C CA 1
ATOM 7286 C C . LEU C 1 65 ? -19.846 22.893 -90.181 1.00 7.94 91 LEU C C 1
ATOM 7287 O O . LEU C 1 65 ? -19.924 21.917 -90.885 1.00 8.53 91 LEU C O 1
ATOM 7292 N N . THR C 1 66 ? -20.515 24.045 -90.379 1.00 9.25 92 THR C N 1
ATOM 7293 C CA . THR C 1 66 ? -21.559 24.171 -91.386 1.00 9.71 92 THR C CA 1
ATOM 7294 C C . THR C 1 66 ? -20.878 23.956 -92.749 1.00 10.08 92 THR C C 1
ATOM 7295 O O . THR C 1 66 ? -21.415 23.308 -93.638 1.00 9.65 92 THR C O 1
ATOM 7299 N N . ASP C 1 67 ? -19.669 24.476 -92.890 1.00 9.85 93 ASP C N 1
ATOM 7300 C CA . ASP C 1 67 ? -18.953 24.404 -94.151 1.00 11.97 93 ASP C CA 1
ATOM 7301 C C . ASP C 1 67 ? -18.089 23.142 -94.278 1.00 11.76 93 ASP C C 1
ATOM 7302 O O . ASP C 1 67 ? -17.741 22.752 -95.389 1.00 12.85 93 ASP C O 1
ATOM 7307 N N . ASN C 1 68 ? -17.705 22.458 -93.174 1.00 9.23 94 ASN C N 1
ATOM 7308 C CA . ASN C 1 68 ? -16.581 21.498 -93.246 1.00 9.96 94 ASN C CA 1
ATOM 7309 C C . ASN C 1 68 ? -16.866 20.165 -92.557 1.00 9.95 94 ASN C C 1
ATOM 7310 O O . ASN C 1 68 ? -16.033 19.325 -92.534 1.00 10.62 94 ASN C O 1
ATOM 7315 N N . TYR C 1 69 ? -18.075 19.997 -92.016 1.00 8.34 95 TYR C N 1
ATOM 7316 C CA . TYR C 1 69 ? -18.301 18.801 -91.231 1.00 9.52 95 TYR C CA 1
ATOM 7317 C C . TYR C 1 69 ? -18.660 17.598 -92.091 1.00 8.98 95 TYR C C 1
ATOM 7318 O O . TYR C 1 69 ? -18.390 17.550 -93.326 1.00 11.11 95 TYR C O 1
ATOM 7327 N N . VAL C 1 70 ? -19.238 16.591 -91.428 1.00 10.11 96 VAL C N 1
ATOM 7328 C CA . VAL C 1 70 ? -19.503 15.304 -92.093 1.00 12.73 96 VAL C CA 1
ATOM 7329 C C . VAL C 1 70 ? -20.495 15.438 -93.254 1.00 12.67 96 VAL C C 1
ATOM 7330 O O . VAL C 1 70 ? -21.617 15.958 -93.129 1.00 13.35 96 VAL C O 1
ATOM 7334 N N . GLU C 1 71 ? -20.129 14.807 -94.376 1.00 13.93 97 GLU C N 1
ATOM 7335 C CA . GLU C 1 71 ? -21.005 14.647 -95.549 1.00 16.89 97 GLU C CA 1
ATOM 7336 C C . GLU C 1 71 ? -21.318 13.154 -95.745 1.00 18.67 97 GLU C C 1
ATOM 7337 O O . GLU C 1 71 ? -20.592 12.311 -95.224 1.00 20.56 97 GLU C O 1
ATOM 7343 N N . ASP C 1 72 ? -22.420 12.834 -96.432 1.00 21.35 98 ASP C N 1
ATOM 7344 C CA . ASP C 1 72 ? -22.671 11.441 -96.772 1.00 23.59 98 ASP C CA 1
ATOM 7345 C C . ASP C 1 72 ? -21.640 10.958 -97.796 1.00 24.97 98 ASP C C 1
ATOM 7346 O O . ASP C 1 72 ? -20.889 11.772 -98.391 1.00 23.73 98 ASP C O 1
ATOM 7351 N N . ASP C 1 73 ? -21.622 9.629 -97.990 1.00 25.04 99 ASP C N 1
ATOM 7352 C CA . ASP C 1 73 ? -20.677 8.986 -98.905 1.00 28.19 99 ASP C CA 1
ATOM 7353 C C . ASP C 1 73 ? -20.682 9.540 -100.327 1.00 28.96 99 ASP C C 1
ATOM 7354 O O . ASP C 1 73 ? -19.651 9.507 -100.993 1.00 31.38 99 ASP C O 1
ATOM 7359 N N . ASP C 1 74 ? -21.829 10.046 -100.780 1.00 24.96 100 ASP C N 1
ATOM 7360 C CA . ASP C 1 74 ? -21.969 10.655 -102.119 1.00 26.12 100 ASP C CA 1
ATOM 7361 C C . ASP C 1 74 ? -22.044 12.189 -102.164 1.00 28.91 100 ASP C C 1
ATOM 7362 O O . ASP C 1 74 ? -22.387 12.805 -103.195 1.00 25.26 100 ASP C O 1
ATOM 7367 N N . ASN C 1 75 ? -21.679 12.814 -101.034 1.00 25.28 101 ASN C N 1
ATOM 7368 C CA . ASN C 1 75 ? -21.457 14.253 -100.991 1.00 23.56 101 ASN C CA 1
ATOM 7369 C C . ASN C 1 75 ? -22.614 15.108 -101.416 1.00 23.06 101 ASN C C 1
ATOM 7370 O O . ASN C 1 75 ? -22.407 16.151 -102.017 1.00 26.22 101 ASN C O 1
ATOM 7375 N N . ILE C 1 76 ? -23.814 14.741 -100.938 1.00 20.85 102 ILE C N 1
ATOM 7376 C CA . ILE C 1 76 ? -25.039 15.474 -101.241 1.00 21.41 102 ILE C CA 1
ATOM 7377 C C . ILE C 1 76 ? -25.608 16.222 -100.009 1.00 21.17 102 ILE C C 1
ATOM 7378 O O . ILE C 1 76 ? -26.385 17.174 -100.157 1.00 18.40 102 ILE C O 1
ATOM 7383 N N . PHE C 1 77 ? -25.266 15.743 -98.810 1.00 20.24 103 PHE C N 1
ATOM 7384 C CA . PHE C 1 77 ? -25.815 16.328 -97.582 1.00 20.00 103 PHE C CA 1
ATOM 7385 C C . PHE C 1 77 ? -24.683 16.456 -96.631 1.00 18.75 103 PHE C C 1
ATOM 7386 O O . PHE C 1 77 ? -23.898 15.484 -96.520 1.00 16.84 103 PHE C O 1
ATOM 7394 N N . ARG C 1 78 ? -24.625 17.619 -95.974 1.00 13.92 104 ARG C N 1
ATOM 7395 C CA . ARG C 1 78 ? -23.621 17.869 -94.915 1.00 14.27 104 ARG C CA 1
ATOM 7396 C C . ARG C 1 78 ? -24.325 18.154 -93.593 1.00 12.04 104 ARG C C 1
ATOM 7397 O O . ARG C 1 78 ? -25.188 19.000 -93.590 1.00 11.81 104 ARG C O 1
ATOM 7405 N N . PHE C 1 79 ? -23.890 17.523 -92.487 1.00 10.83 105 PHE C N 1
ATOM 7406 C CA . PHE C 1 79 ? -24.517 17.881 -91.165 1.00 10.39 105 PHE C CA 1
ATOM 7407 C C . PHE C 1 79 ? -24.422 19.360 -90.876 1.00 11.20 105 PHE C C 1
ATOM 7408 O O . PHE C 1 79 ? -23.378 19.953 -91.181 1.00 11.66 105 PHE C O 1
ATOM 7416 N N . ASN C 1 80 ? -25.500 19.926 -90.333 1.00 10.51 106 ASN C N 1
ATOM 7417 C CA . ASN C 1 80 ? -25.546 21.314 -90.022 1.00 10.55 106 ASN C CA 1
ATOM 7418 C C . ASN C 1 80 ? -26.051 21.500 -88.578 1.00 10.00 106 ASN C C 1
ATOM 7419 O O . ASN C 1 80 ? -27.151 21.962 -88.415 1.00 9.86 106 ASN C O 1
ATOM 7424 N N . TYR C 1 81 ? -25.298 21.122 -87.569 1.00 8.72 107 TYR C N 1
ATOM 7425 C CA . TYR C 1 81 ? -25.635 21.419 -86.195 1.00 8.41 107 TYR C CA 1
ATOM 7426 C C . TYR C 1 81 ? -25.841 22.939 -86.002 1.00 9.29 107 TYR C C 1
ATOM 7427 O O . TYR C 1 81 ? -24.942 23.749 -86.352 1.00 9.13 107 TYR C O 1
ATOM 7436 N N . SER C 1 82 ? -26.969 23.312 -85.377 1.00 8.51 108 SER C N 1
ATOM 7437 C CA . SER C 1 82 ? -27.134 24.789 -85.137 1.00 9.92 108 SER C CA 1
ATOM 7438 C C . SER C 1 82 ? -26.256 25.295 -84.007 1.00 9.22 108 SER C C 1
ATOM 7439 O O . SER C 1 82 ? -25.786 24.521 -83.185 1.00 7.45 108 SER C O 1
ATOM 7442 N N . ALA C 1 83 ? -26.051 26.607 -83.962 1.00 8.06 109 ALA C N 1
ATOM 7443 C CA . ALA C 1 83 ? -25.367 27.217 -82.883 1.00 7.48 109 ALA C CA 1
ATOM 7444 C C . ALA C 1 83 ? -25.966 26.804 -81.536 1.00 7.41 109 ALA C C 1
ATOM 7445 O O . ALA C 1 83 ? -25.245 26.562 -80.534 1.00 9.80 109 ALA C O 1
ATOM 7447 N N . GLU C 1 84 ? -27.317 26.769 -81.483 1.00 6.78 110 GLU C N 1
ATOM 7448 C CA . GLU C 1 84 ? -28.037 26.465 -80.228 1.00 7.31 110 GLU C CA 1
ATOM 7449 C C . GLU C 1 84 ? -27.822 25.005 -79.804 1.00 7.08 110 GLU C C 1
ATOM 7450 O O . GLU C 1 84 ? -27.673 24.670 -78.635 1.00 6.94 110 GLU C O 1
ATOM 7456 N N . PHE C 1 85 ? -27.755 24.140 -80.763 1.00 7.54 111 PHE C N 1
ATOM 7457 C CA . PHE C 1 85 ? -27.416 22.743 -80.533 1.00 7.06 111 PHE C CA 1
ATOM 7458 C C . PHE C 1 85 ? -26.039 22.632 -79.999 1.00 7.51 111 PHE C C 1
ATOM 7459 O O . PHE C 1 85 ? -25.827 21.883 -79.017 1.00 8.10 111 PHE C O 1
ATOM 7467 N N . LEU C 1 86 ? -25.079 23.405 -80.548 1.00 7.94 112 LEU C N 1
ATOM 7468 C CA . LEU C 1 86 ? -23.692 23.280 -80.027 1.00 7.98 112 LEU C CA 1
ATOM 7469 C C . LEU C 1 86 ? -23.550 23.754 -78.555 1.00 7.41 112 LEU C C 1
ATOM 7470 O O . LEU C 1 86 ? -22.862 23.102 -77.768 1.00 6.76 112 LEU C O 1
ATOM 7475 N N . LEU C 1 87 ? -24.310 24.789 -78.195 1.00 7.95 113 LEU C N 1
ATOM 7476 C CA . LEU C 1 87 ? -24.337 25.257 -76.852 1.00 8.16 113 LEU C CA 1
ATOM 7477 C C . LEU C 1 87 ? -24.822 24.170 -75.947 1.00 9.81 113 LEU C C 1
ATOM 7478 O O . LEU C 1 87 ? -24.148 23.842 -74.959 1.00 8.88 113 LEU C O 1
ATOM 7483 N N . TRP C 1 88 ? -25.962 23.565 -76.268 1.00 8.25 114 TRP C N 1
ATOM 7484 C CA . TRP C 1 88 ? -26.453 22.385 -75.504 1.00 8.58 114 TRP C CA 1
ATOM 7485 C C . TRP C 1 88 ? -25.501 21.207 -75.453 1.00 7.53 114 TRP C C 1
ATOM 7486 O O . TRP C 1 88 ? -25.318 20.639 -74.356 1.00 8.48 114 TRP C O 1
ATOM 7497 N N . ALA C 1 89 ? -24.874 20.794 -76.578 1.00 7.60 115 ALA C N 1
ATOM 7498 C CA . ALA C 1 89 ? -24.058 19.578 -76.579 1.00 7.88 115 ALA C CA 1
ATOM 7499 C C . ALA C 1 89 ? -22.772 19.735 -75.727 1.00 9.15 115 ALA C C 1
ATOM 7500 O O . ALA C 1 89 ? -22.176 18.719 -75.378 1.00 8.51 115 ALA C O 1
ATOM 7502 N N . LEU C 1 90 ? -22.261 20.974 -75.668 1.00 7.99 116 LEU C N 1
ATOM 7503 C CA . LEU C 1 90 ? -20.949 21.182 -75.151 1.00 9.55 116 LEU C CA 1
ATOM 7504 C C . LEU C 1 90 ? -20.986 21.754 -73.713 1.00 10.29 116 LEU C C 1
ATOM 7505 O O . LEU C 1 90 ? -19.947 21.760 -73.081 1.00 10.98 116 LEU C O 1
ATOM 7510 N N . THR C 1 91 ? -22.132 22.171 -73.206 1.00 10.33 117 THR C N 1
ATOM 7511 C CA . THR C 1 91 ? -22.156 22.715 -71.811 1.00 11.47 117 THR C CA 1
ATOM 7512 C C . THR C 1 91 ? -22.850 21.833 -70.815 1.00 12.46 117 THR C C 1
ATOM 7513 O O . THR C 1 91 ? -23.473 22.329 -69.906 1.00 12.10 117 THR C O 1
ATOM 7517 N N . SER C 1 92 ? -22.730 20.515 -70.972 1.00 10.46 118 SER C N 1
ATOM 7518 C CA . SER C 1 92 ? -23.326 19.615 -69.993 1.00 11.24 118 SER C CA 1
ATOM 7519 C C . SER C 1 92 ? -22.708 19.760 -68.617 1.00 10.83 118 SER C C 1
ATOM 7520 O O . SER C 1 92 ? -21.653 20.412 -68.494 1.00 10.42 118 SER C O 1
ATOM 7523 N N . PRO C 1 93 ? -23.295 19.128 -67.590 1.00 10.32 119 PRO C N 1
ATOM 7524 C CA . PRO C 1 93 ? -22.849 19.440 -66.236 1.00 12.40 119 PRO C CA 1
ATOM 7525 C C . PRO C 1 93 ? -21.389 19.135 -66.018 1.00 12.06 119 PRO C C 1
ATOM 7526 O O . PRO C 1 93 ? -20.927 18.098 -66.451 1.00 11.67 119 PRO C O 1
ATOM 7530 N N . ASN C 1 94 ? -20.692 20.072 -65.369 1.00 14.00 120 ASN C N 1
ATOM 7531 C CA . ASN C 1 94 ? -19.263 19.919 -65.037 1.00 14.29 120 ASN C CA 1
ATOM 7532 C C . ASN C 1 94 ? -18.374 19.933 -66.221 1.00 13.33 120 ASN C C 1
ATOM 7533 O O . ASN C 1 94 ? -17.247 19.457 -66.135 1.00 11.77 120 ASN C O 1
ATOM 7538 N N . TYR C 1 95 ? -18.874 20.435 -67.340 1.00 10.83 121 TYR C N 1
ATOM 7539 C CA . TYR C 1 95 ? -18.034 20.510 -68.565 1.00 8.91 121 TYR C CA 1
ATOM 7540 C C . TYR C 1 95 ? -16.785 21.313 -68.293 1.00 8.25 121 TYR C C 1
ATOM 7541 O O . TYR C 1 95 ? -16.829 22.172 -67.407 1.00 8.47 121 TYR C O 1
ATOM 7550 N N . LEU C 1 96 ? -15.728 21.004 -69.044 1.00 8.67 122 LEU C N 1
ATOM 7551 C CA A LEU C 1 96 ? -14.480 21.758 -68.949 0.50 9.11 122 LEU C CA 1
ATOM 7552 C CA B LEU C 1 96 ? -14.414 21.664 -68.937 0.50 8.62 122 LEU C CA 1
ATOM 7553 C C . LEU C 1 96 ? -14.268 22.575 -70.168 1.00 8.64 122 LEU C C 1
ATOM 7554 O O . LEU C 1 96 ? -14.247 22.088 -71.327 1.00 7.87 122 LEU C O 1
ATOM 7563 N N . LYS C 1 97 ? -14.091 23.886 -69.970 1.00 12.06 123 LYS C N 1
ATOM 7564 C CA . LYS C 1 97 ? -13.828 24.772 -71.098 1.00 12.85 123 LYS C CA 1
ATOM 7565 C C . LYS C 1 97 ? -12.468 24.437 -71.815 1.00 11.72 123 LYS C C 1
ATOM 7566 O O . LYS C 1 97 ? -12.321 24.693 -72.975 1.00 15.46 123 LYS C O 1
ATOM 7572 N N . THR C 1 98 ? -11.501 23.905 -71.087 1.00 10.81 124 THR C N 1
ATOM 7573 C CA . THR C 1 98 ? -10.238 23.358 -71.649 1.00 10.71 124 THR C CA 1
ATOM 7574 C C . THR C 1 98 ? -10.443 22.295 -72.739 1.00 9.70 124 THR C C 1
ATOM 7575 O O . THR C 1 98 ? -9.496 22.046 -73.500 1.00 8.60 124 THR C O 1
ATOM 7579 N N . TRP C 1 99 ? -11.591 21.628 -72.739 1.00 8.11 125 TRP C N 1
ATOM 7580 C CA . TRP C 1 99 ? -11.851 20.531 -73.693 1.00 7.61 125 TRP C CA 1
ATOM 7581 C C . TRP C 1 99 ? -12.626 21.039 -74.901 1.00 7.46 125 TRP C C 1
ATOM 7582 O O . TRP C 1 99 ? -13.066 20.233 -75.679 1.00 8.29 125 TRP C O 1
ATOM 7593 N N . HIS C 1 100 ? -12.736 22.344 -75.128 1.00 7.23 126 HIS C N 1
ATOM 7594 C CA . HIS C 1 100 ? -13.412 22.937 -76.274 1.00 7.67 126 HIS C CA 1
ATOM 7595 C C . HIS C 1 100 ? -12.288 23.604 -77.031 1.00 7.80 126 HIS C C 1
ATOM 7596 O O . HIS C 1 100 ? -11.908 24.801 -76.721 1.00 8.98 126 HIS C O 1
ATOM 7603 N N . ILE C 1 101 ? -11.689 22.882 -77.993 1.00 7.11 127 ILE C N 1
ATOM 7604 C CA . ILE C 1 101 ? -10.409 23.312 -78.607 1.00 7.78 127 ILE C CA 1
ATOM 7605 C C . ILE C 1 101 ? -10.498 23.733 -80.032 1.00 7.30 127 ILE C C 1
ATOM 7606 O O . ILE C 1 101 ? -10.842 22.860 -80.898 1.00 7.12 127 ILE C O 1
ATOM 7611 N N . GLY C 1 102 ? -10.191 25.004 -80.329 1.00 8.77 128 GLY C N 1
ATOM 7612 C CA . GLY C 1 102 ? -10.130 25.478 -81.690 1.00 7.95 128 GLY C CA 1
ATOM 7613 C C . GLY C 1 102 ? -8.632 25.497 -82.172 1.00 8.09 128 GLY C C 1
ATOM 7614 O O . GLY C 1 102 ? -7.655 25.589 -81.424 1.00 8.04 128 GLY C O 1
ATOM 7615 N N . VAL C 1 103 ? -8.497 25.515 -83.491 1.00 8.06 129 VAL C N 1
ATOM 7616 C CA . VAL C 1 103 ? -7.216 25.901 -84.094 1.00 8.68 129 VAL C CA 1
ATOM 7617 C C . VAL C 1 103 ? -7.540 27.012 -85.049 1.00 10.20 129 VAL C C 1
ATOM 7618 O O . VAL C 1 103 ? -8.478 26.935 -85.891 1.00 9.51 129 VAL C O 1
ATOM 7622 N N . LYS C 1 104 ? -6.794 28.095 -84.924 1.00 9.21 130 LYS C N 1
ATOM 7623 C CA . LYS C 1 104 ? -6.903 29.249 -85.848 1.00 10.25 130 LYS C CA 1
ATOM 7624 C C . LYS C 1 104 ? -5.798 29.382 -86.877 1.00 10.30 130 LYS C C 1
ATOM 7625 O O . LYS C 1 104 ? -4.682 29.014 -86.572 1.00 9.49 130 LYS C O 1
ATOM 7631 N N . TYR C 1 105 ? -6.082 29.905 -88.067 1.00 10.24 131 TYR C N 1
ATOM 7632 C CA . TYR C 1 105 ? -5.007 30.413 -88.883 1.00 12.01 131 TYR C CA 1
ATOM 7633 C C . TYR C 1 105 ? -4.657 31.843 -88.584 1.00 10.88 131 TYR C C 1
ATOM 7634 O O . TYR C 1 105 ? -5.527 32.699 -88.824 1.00 11.70 131 TYR C O 1
ATOM 7643 N N . ASP C 1 106 ? -3.459 32.132 -88.128 1.00 13.96 132 ASP C N 1
ATOM 7644 C CA . ASP C 1 106 ? -3.123 33.490 -87.734 1.00 10.78 132 ASP C CA 1
ATOM 7645 C C . ASP C 1 106 ? -3.305 34.620 -88.776 1.00 11.67 132 ASP C C 1
ATOM 7646 O O . ASP C 1 106 ? -3.480 35.797 -88.387 1.00 13.10 132 ASP C O 1
ATOM 7651 N N . ALA C 1 107 ? -3.182 34.258 -90.035 1.00 11.25 133 ALA C N 1
ATOM 7652 C CA . ALA C 1 107 ? -3.249 35.185 -91.171 1.00 11.63 133 ALA C CA 1
ATOM 7653 C C . ALA C 1 107 ? -4.637 35.704 -91.305 1.00 12.07 133 ALA C C 1
ATOM 7654 O O . ALA C 1 107 ? -4.844 36.794 -91.855 1.00 13.77 133 ALA C O 1
ATOM 7656 N N . SER C 1 108 ? -5.643 34.883 -90.877 1.00 11.89 134 SER C N 1
ATOM 7657 C CA . SER C 1 108 ? -7.067 35.251 -91.163 1.00 12.62 134 SER C CA 1
ATOM 7658 C C . SER C 1 108 ? -7.824 35.380 -89.860 1.00 15.47 134 SER C C 1
ATOM 7659 O O . SER C 1 108 ? -8.937 35.910 -89.878 1.00 16.25 134 SER C O 1
ATOM 7662 N N . ASN C 1 109 ? -7.280 34.906 -88.757 1.00 14.22 135 ASN C N 1
ATOM 7663 C CA . ASN C 1 109 ? -7.921 34.911 -87.467 1.00 18.32 135 ASN C CA 1
ATOM 7664 C C . ASN C 1 109 ? -9.235 34.127 -87.513 1.00 16.38 135 ASN C C 1
ATOM 7665 O O . ASN C 1 109 ? -10.205 34.488 -86.773 1.00 18.93 135 ASN C O 1
ATOM 7670 N N . LYS C 1 110 ? -9.254 33.065 -88.335 1.00 16.22 136 LYS C N 1
ATOM 7671 C CA . LYS C 1 110 ? -10.432 32.227 -88.483 1.00 14.17 136 LYS C CA 1
ATOM 7672 C C . LYS C 1 110 ? -10.106 30.777 -88.075 1.00 11.10 136 LYS C C 1
ATOM 7673 O O . LYS C 1 110 ? -9.011 30.247 -88.177 1.00 10.03 136 LYS C O 1
ATOM 7679 N N . LEU C 1 111 ? -11.101 30.167 -87.554 1.00 10.30 137 LEU C N 1
ATOM 7680 C CA . LEU C 1 111 ? -11.019 28.773 -87.115 1.00 12.22 137 LEU C CA 1
ATOM 7681 C C . LEU C 1 111 ? -10.899 27.828 -88.292 1.00 13.25 137 LEU C C 1
ATOM 7682 O O . LEU C 1 111 ? -11.629 27.926 -89.216 1.00 16.12 137 LEU C O 1
ATOM 7687 N N . ILE C 1 112 ? -9.912 26.941 -88.262 1.00 10.80 138 ILE C N 1
ATOM 7688 C CA . ILE C 1 112 ? -9.702 25.963 -89.348 1.00 9.72 138 ILE C CA 1
ATOM 7689 C C . ILE C 1 112 ? -9.827 24.564 -88.789 1.00 8.31 138 ILE C C 1
ATOM 7690 O O . ILE C 1 112 ? -9.846 23.594 -89.528 1.00 8.21 138 ILE C O 1
ATOM 7695 N N . GLY C 1 113 ? -9.914 24.461 -87.446 1.00 7.47 139 GLY C N 1
ATOM 7696 C CA . GLY C 1 113 ? -9.978 23.147 -86.788 1.00 8.84 139 GLY C CA 1
ATOM 7697 C C . GLY C 1 113 ? -10.713 23.282 -85.501 1.00 7.50 139 GLY C C 1
ATOM 7698 O O . GLY C 1 113 ? -10.713 24.348 -84.840 1.00 7.80 139 GLY C O 1
ATOM 7699 N N . PHE C 1 114 ? -11.112 22.126 -85.043 1.00 8.12 140 PHE C N 1
ATOM 7700 C CA . PHE C 1 114 ? -11.950 21.985 -83.821 1.00 7.09 140 PHE C CA 1
ATOM 7701 C C . PHE C 1 114 ? -11.991 20.568 -83.313 1.00 6.02 140 PHE C C 1
ATOM 7702 O O . PHE C 1 114 ? -12.060 19.665 -84.114 1.00 5.80 140 PHE C O 1
ATOM 7710 N N . ILE C 1 115 ? -12.026 20.362 -82.020 1.00 7.18 141 ILE C N 1
ATOM 7711 C CA . ILE C 1 115 ? -12.320 19.094 -81.389 1.00 7.09 141 ILE C CA 1
ATOM 7712 C C . ILE C 1 115 ? -12.855 19.363 -80.014 1.00 7.55 141 ILE C C 1
ATOM 7713 O O . ILE C 1 115 ? -12.506 20.409 -79.425 1.00 7.55 141 ILE C O 1
ATOM 7718 N N . SER C 1 116 ? -13.763 18.523 -79.498 1.00 7.11 142 SER C N 1
ATOM 7719 C CA . SER C 1 116 ? -14.333 18.826 -78.173 1.00 6.56 142 SER C CA 1
ATOM 7720 C C . SER C 1 116 ? -14.456 17.509 -77.411 1.00 6.61 142 SER C C 1
ATOM 7721 O O . SER C 1 116 ? -14.505 16.387 -77.977 1.00 7.55 142 SER C O 1
ATOM 7724 N N . ALA C 1 117 ? -14.730 17.640 -76.131 1.00 6.50 143 ALA C N 1
ATOM 7725 C CA . ALA C 1 117 ? -15.023 16.507 -75.274 1.00 6.74 143 ALA C CA 1
ATOM 7726 C C . ALA C 1 117 ? -15.798 17.036 -74.101 1.00 8.95 143 ALA C C 1
ATOM 7727 O O . ALA C 1 117 ? -15.650 18.207 -73.733 1.00 6.73 143 ALA C O 1
ATOM 7729 N N . ILE C 1 118 ? -16.693 16.174 -73.577 1.00 7.47 144 ILE C N 1
ATOM 7730 C CA . ILE C 1 118 ? -17.367 16.411 -72.290 1.00 7.29 144 ILE C CA 1
ATOM 7731 C C . ILE C 1 118 ? -17.207 15.251 -71.378 1.00 7.02 144 ILE C C 1
ATOM 7732 O O . ILE C 1 118 ? -17.128 14.135 -71.885 1.00 6.63 144 ILE C O 1
ATOM 7737 N N . PRO C 1 119 ? -17.220 15.457 -70.064 1.00 7.35 145 PRO C N 1
ATOM 7738 C CA . PRO C 1 119 ? -17.107 14.356 -69.116 1.00 8.41 145 PRO C CA 1
ATOM 7739 C C . PRO C 1 119 ? -18.425 13.585 -68.938 1.00 11.73 145 PRO C C 1
ATOM 7740 O O . PRO C 1 119 ? -19.532 14.181 -68.969 1.00 14.01 145 PRO C O 1
ATOM 7744 N N . THR C 1 120 ? -18.321 12.248 -68.853 1.00 10.42 146 THR C N 1
ATOM 7745 C CA A THR C 1 120 ? -19.493 11.478 -68.442 0.50 13.22 146 THR C CA 1
ATOM 7746 C CA B THR C 1 120 ? -19.494 11.378 -68.713 0.50 12.17 146 THR C CA 1
ATOM 7747 C C . THR C 1 120 ? -19.037 10.105 -67.961 1.00 12.97 146 THR C C 1
ATOM 7748 O O . THR C 1 120 ? -17.949 9.638 -68.276 1.00 12.49 146 THR C O 1
ATOM 7755 N N . ASP C 1 121 ? -19.880 9.531 -67.105 1.00 12.43 147 ASP C N 1
ATOM 7756 C CA . ASP C 1 121 ? -19.573 8.185 -66.550 1.00 11.79 147 ASP C CA 1
ATOM 7757 C C . ASP C 1 121 ? -20.239 7.214 -67.484 1.00 10.73 147 ASP C C 1
ATOM 7758 O O . ASP C 1 121 ? -21.476 7.285 -67.749 1.00 10.45 147 ASP C O 1
ATOM 7763 N N . ILE C 1 122 ? -19.402 6.328 -68.007 1.00 9.52 148 ILE C N 1
ATOM 7764 C CA . ILE C 1 122 ? -19.785 5.316 -68.959 1.00 9.01 148 ILE C CA 1
ATOM 7765 C C . ILE C 1 122 ? -19.653 3.955 -68.247 1.00 9.40 148 ILE C C 1
ATOM 7766 O O . ILE C 1 122 ? -18.597 3.605 -67.761 1.00 10.03 148 ILE C O 1
ATOM 7771 N N . CYS C 1 123 ? -20.730 3.198 -68.282 1.00 11.97 149 CYS C N 1
ATOM 7772 C CA . CYS C 1 123 ? -20.634 1.813 -67.874 1.00 10.63 149 CYS C CA 1
ATOM 7773 C C . CYS C 1 123 ? -20.447 0.856 -69.041 1.00 11.00 149 CYS C C 1
ATOM 7774 O O . CYS C 1 123 ? -21.298 0.847 -69.978 1.00 12.80 149 CYS C O 1
ATOM 7777 N N . ILE C 1 124 ? -19.302 0.137 -69.010 1.00 10.68 150 ILE C N 1
ATOM 7778 C CA . ILE C 1 124 ? -18.897 -0.750 -70.101 1.00 11.08 150 ILE C CA 1
ATOM 7779 C C . ILE C 1 124 ? -18.791 -2.143 -69.423 1.00 11.11 150 ILE C C 1
ATOM 7780 O O . ILE C 1 124 ? -18.047 -2.362 -68.443 1.00 10.37 150 ILE C O 1
ATOM 7785 N N . HIS C 1 125 ? -19.580 -3.084 -69.951 1.00 11.62 151 HIS C N 1
ATOM 7786 C CA . HIS C 1 125 ? -19.597 -4.452 -69.348 1.00 15.98 151 HIS C CA 1
ATOM 7787 C C . HIS C 1 125 ? -19.669 -4.413 -67.789 1.00 16.29 151 HIS C C 1
ATOM 7788 O O . HIS C 1 125 ? -18.840 -5.009 -67.106 1.00 16.27 151 HIS C O 1
ATOM 7795 N N . LYS C 1 126 ? -20.633 -3.624 -67.224 1.00 14.99 152 LYS C N 1
ATOM 7796 C CA . LYS C 1 126 ? -20.846 -3.488 -65.752 1.00 17.92 152 LYS C CA 1
ATOM 7797 C C . LYS C 1 126 ? -19.736 -2.841 -64.924 1.00 21.16 152 LYS C C 1
ATOM 7798 O O . LYS C 1 126 ? -19.845 -2.798 -63.683 1.00 24.15 152 LYS C O 1
ATOM 7804 N N . ARG C 1 127 ? -18.718 -2.293 -65.579 1.00 14.95 153 ARG C N 1
ATOM 7805 C CA . ARG C 1 127 ? -17.789 -1.428 -64.921 1.00 14.07 153 ARG C CA 1
ATOM 7806 C C . ARG C 1 127 ? -18.034 0.049 -65.311 1.00 12.84 153 ARG C C 1
ATOM 7807 O O . ARG C 1 127 ? -18.039 0.412 -66.477 1.00 12.12 153 ARG C O 1
ATOM 7815 N N . THR C 1 128 ? -18.202 0.891 -64.302 1.00 12.43 154 THR C N 1
ATOM 7816 C CA . THR C 1 128 ? -18.442 2.382 -64.556 1.00 12.29 154 THR C CA 1
ATOM 7817 C C . THR C 1 128 ? -17.139 3.133 -64.382 1.00 10.88 154 THR C C 1
ATOM 7818 O O . THR C 1 128 ? -16.452 3.128 -63.307 1.00 13.69 154 THR C O 1
ATOM 7822 N N . ILE C 1 129 ? -16.791 3.833 -65.487 1.00 10.39 155 ILE C N 1
ATOM 7823 C CA . ILE C 1 129 ? -15.499 4.495 -65.683 1.00 9.92 155 ILE C CA 1
ATO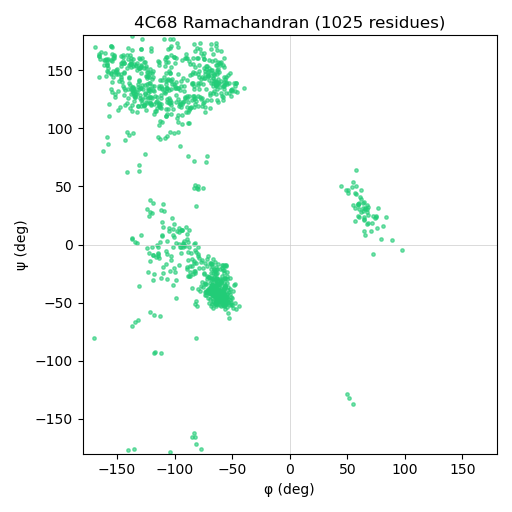M 7824 C C . ILE C 1 129 ? -15.806 5.992 -66.039 1.00 11.32 155 ILE C C 1
ATOM 7825 O O . ILE C 1 129 ? -16.677 6.227 -66.899 1.00 10.84 155 ILE C O 1
ATOM 7830 N N A LYS C 1 130 ? -15.158 6.945 -65.376 0.50 11.24 156 LYS C N 1
ATOM 7831 N N B LYS C 1 130 ? -15.116 6.903 -65.361 0.50 10.72 156 LYS C N 1
ATOM 7832 C CA A LYS C 1 130 ? -15.252 8.338 -65.843 0.50 12.31 156 LYS C CA 1
ATOM 7833 C CA B LYS C 1 130 ? -15.082 8.324 -65.710 0.50 11.41 156 LYS C CA 1
ATOM 7834 C C A LYS C 1 130 ? -14.476 8.412 -67.146 0.50 11.87 156 LYS C C 1
ATOM 7835 C C B LYS C 1 130 ? -14.420 8.475 -67.114 0.50 11.25 156 LYS C C 1
ATOM 7836 O O A LYS C 1 130 ? -13.302 8.015 -67.266 0.50 13.26 156 LYS C O 1
ATOM 7837 O O B LYS C 1 130 ? -13.227 8.188 -67.261 0.50 12.44 156 LYS C O 1
ATOM 7848 N N . MET C 1 131 ? -15.190 8.896 -68.129 1.00 11.26 157 MET C N 1
ATOM 7849 C CA . MET C 1 131 ? -14.712 9.045 -69.495 1.00 9.49 157 MET C CA 1
ATOM 7850 C C . MET C 1 131 ? -14.873 10.464 -70.015 1.00 10.70 157 MET C C 1
ATOM 7851 O O . MET C 1 131 ? -15.670 11.250 -69.491 1.00 9.72 157 MET C O 1
ATOM 7856 N N . ALA C 1 132 ? -14.122 10.736 -71.098 1.00 9.24 158 ALA C N 1
ATOM 7857 C CA . ALA C 1 132 ? -14.429 11.845 -72.027 1.00 8.66 158 ALA C CA 1
ATOM 7858 C C . ALA C 1 132 ? -15.258 11.311 -73.177 1.00 7.96 158 ALA C C 1
ATOM 7859 O O . ALA C 1 132 ? -14.896 10.312 -73.786 1.00 10.33 158 ALA C O 1
ATOM 7861 N N . GLU C 1 133 ? -16.305 12.040 -73.559 1.00 7.88 159 GLU C N 1
ATOM 7862 C CA . GLU C 1 133 ? -17.013 11.758 -74.796 1.00 7.62 159 GLU C CA 1
ATOM 7863 C C . GLU C 1 133 ? -16.522 12.797 -75.825 1.00 7.23 159 GLU C C 1
ATOM 7864 O O . GLU C 1 133 ? -16.864 13.979 -75.737 1.00 7.98 159 GLU C O 1
ATOM 7870 N N . VAL C 1 134 ? -15.872 12.354 -76.886 1.00 7.05 160 VAL C N 1
ATOM 7871 C CA . VAL C 1 134 ? -15.266 13.256 -77.866 1.00 8.46 160 VAL C CA 1
ATOM 7872 C C . VAL C 1 134 ? -16.148 13.407 -79.067 1.00 8.70 160 VAL C C 1
ATOM 7873 O O . VAL C 1 134 ? -16.693 12.420 -79.536 1.00 9.30 160 VAL C O 1
ATOM 7877 N N . ASN C 1 135 ? -16.318 14.619 -79.558 1.00 7.31 161 ASN C N 1
ATOM 7878 C CA . ASN C 1 135 ? -17.127 14.867 -80.704 1.00 9.77 161 ASN C CA 1
ATOM 7879 C C . ASN C 1 135 ? -16.702 16.155 -81.423 1.00 7.89 161 ASN C C 1
ATOM 7880 O O . ASN C 1 135 ? -15.864 16.933 -80.935 1.00 7.42 161 ASN C O 1
ATOM 7885 N N . PHE C 1 136 ? -17.268 16.342 -82.587 1.00 7.44 162 PHE C N 1
ATOM 7886 C CA . PHE C 1 136 ? -17.046 17.517 -83.407 1.00 6.78 162 PHE C CA 1
ATOM 7887 C C . PHE C 1 136 ? -15.675 17.721 -83.906 1.00 7.83 162 PHE C C 1
ATOM 7888 O O . PHE C 1 136 ? -15.273 18.873 -84.204 1.00 7.56 162 PHE C O 1
ATOM 7896 N N . LEU C 1 137 ? -14.977 16.628 -84.086 1.00 6.97 163 LEU C N 1
ATOM 7897 C CA . LEU C 1 137 ? -13.649 16.727 -84.694 1.00 7.67 163 LEU C CA 1
ATOM 7898 C C . LEU C 1 137 ? -13.792 17.264 -86.099 1.00 7.66 163 LEU C C 1
ATOM 7899 O O . LEU C 1 137 ? -14.537 16.698 -86.903 1.00 7.90 163 LEU C O 1
ATOM 7904 N N . CYS C 1 138 ? -13.106 18.359 -86.437 1.00 7.41 164 CYS C N 1
ATOM 7905 C CA . CYS C 1 138 ? -13.255 18.912 -87.818 1.00 7.65 164 CYS C CA 1
ATOM 7906 C C . CYS C 1 138 ? -12.031 19.709 -88.245 1.00 8.55 164 CYS C C 1
ATOM 7907 O O . CYS C 1 138 ? -11.506 20.515 -87.459 1.00 9.25 164 CYS C O 1
ATOM 7910 N N . VAL C 1 139 ? -11.543 19.406 -89.446 1.00 8.67 165 VAL C N 1
ATOM 7911 C CA . VAL C 1 139 ? -10.490 20.155 -90.097 1.00 10.71 165 VAL C CA 1
ATOM 7912 C C . VAL C 1 139 ? -11.080 20.715 -91.364 1.00 10.22 165 VAL C C 1
ATOM 7913 O O . VAL C 1 139 ? -11.810 20.000 -92.163 1.00 10.38 165 VAL C O 1
ATOM 7917 N N . HIS C 1 140 ? -10.753 21.981 -91.610 1.00 10.90 166 HIS C N 1
ATOM 7918 C CA . HIS C 1 140 ? -11.258 22.648 -92.818 1.00 10.73 166 HIS C CA 1
ATOM 7919 C C . HIS C 1 140 ? -10.963 21.813 -94.065 1.00 11.08 166 HIS C C 1
ATOM 7920 O O . HIS C 1 140 ? -9.859 21.287 -94.169 1.00 9.22 166 HIS C O 1
ATOM 7927 N N . LYS C 1 141 ? -11.853 21.876 -95.064 1.00 10.71 167 LYS C N 1
ATOM 7928 C CA . LYS C 1 141 ? -11.665 21.149 -96.297 1.00 12.95 167 LYS C CA 1
ATOM 7929 C C . LYS C 1 141 ? -10.335 21.478 -97.007 1.00 13.21 167 LYS C C 1
ATOM 7930 O O . LYS C 1 141 ? -9.768 20.557 -97.627 1.00 13.56 167 LYS C O 1
ATOM 7936 N N . THR C 1 142 ? -9.880 22.720 -96.938 1.00 11.45 168 THR C N 1
ATOM 7937 C CA . THR C 1 142 ? -8.625 23.099 -97.613 1.00 14.46 168 THR C CA 1
ATOM 7938 C C . THR C 1 142 ? -7.384 22.543 -96.975 1.00 15.18 168 THR C C 1
ATOM 7939 O O . THR C 1 142 ? -6.334 22.630 -97.599 1.00 15.90 168 THR C O 1
ATOM 7943 N N . LEU C 1 143 ? -7.489 21.943 -95.784 1.00 12.01 169 LEU C N 1
ATOM 7944 C CA . LEU C 1 143 ? -6.368 21.542 -95.014 1.00 12.84 169 LEU C CA 1
ATOM 7945 C C . LEU C 1 143 ? -6.425 20.064 -94.765 1.00 11.94 169 LEU C C 1
ATOM 7946 O O . LEU C 1 143 ? -5.862 19.580 -93.784 1.00 12.37 169 LEU C O 1
ATOM 7951 N N . ARG C 1 144 ? -7.050 19.280 -95.642 1.00 12.50 170 ARG C N 1
ATOM 7952 C CA . ARG C 1 144 ? -7.265 17.881 -95.348 1.00 12.16 170 ARG C CA 1
ATOM 7953 C C . ARG C 1 144 ? -6.044 17.006 -95.690 1.00 12.15 170 ARG C C 1
ATOM 7954 O O . ARG C 1 144 ? -5.258 17.386 -96.542 1.00 12.31 170 ARG C O 1
ATOM 7962 N N . SER C 1 145 ? -5.890 15.848 -95.035 1.00 12.73 171 SER C N 1
ATOM 7963 C CA . SER C 1 145 ? -4.761 14.971 -95.328 1.00 14.94 171 SER C CA 1
ATOM 7964 C C . SER C 1 145 ? -3.371 15.501 -95.091 1.00 14.54 171 SER C C 1
ATOM 7965 O O . SER C 1 145 ? -2.381 15.066 -95.688 1.00 16.71 171 SER C O 1
ATOM 7968 N N . LYS C 1 146 ? -3.271 16.403 -94.158 1.00 14.25 172 LYS C N 1
ATOM 7969 C CA . LYS C 1 146 ? -1.994 16.962 -93.681 1.00 12.12 172 LYS C CA 1
ATOM 7970 C C . LYS C 1 146 ? -1.659 16.524 -92.218 1.00 11.60 172 LYS C C 1
ATOM 7971 O O . LYS C 1 146 ? -0.858 17.122 -91.582 1.00 13.24 172 LYS C O 1
ATOM 7977 N N . ARG C 1 147 ? -2.275 15.456 -91.746 1.00 11.39 173 ARG C N 1
ATOM 7978 C CA . ARG C 1 147 ? -2.024 14.948 -90.366 1.00 11.26 173 ARG C CA 1
ATOM 7979 C C . ARG C 1 147 ? -2.288 16.002 -89.243 1.00 10.20 173 ARG C C 1
ATOM 7980 O O . ARG C 1 147 ? -1.638 15.977 -88.127 1.00 12.23 173 ARG C O 1
ATOM 7988 N N . LEU C 1 148 ? -3.235 16.907 -89.473 1.00 10.04 174 LEU C N 1
ATOM 7989 C CA . LEU C 1 148 ? -3.738 17.752 -88.409 1.00 10.34 174 LEU C CA 1
ATOM 7990 C C . LEU C 1 148 ? -4.638 17.038 -87.434 1.00 9.82 174 LEU C C 1
ATOM 7991 O O . LEU C 1 148 ? -4.708 17.427 -86.284 1.00 11.25 174 LEU C O 1
ATOM 7996 N N . ALA C 1 149 ? -5.420 16.043 -87.898 1.00 9.53 175 ALA C N 1
ATOM 7997 C CA . ALA C 1 149 ? -6.286 15.372 -86.971 1.00 9.24 175 ALA C CA 1
ATOM 7998 C C . ALA C 1 149 ? -5.532 14.719 -85.793 1.00 9.16 175 ALA C C 1
ATOM 7999 O O . ALA C 1 149 ? -6.003 14.855 -84.647 1.00 9.19 175 ALA C O 1
ATOM 8001 N N . PRO C 1 150 ? -4.460 13.913 -86.030 1.00 8.55 176 PRO C N 1
ATOM 8002 C CA . PRO C 1 150 ? -3.714 13.329 -84.902 1.00 8.56 176 PRO C CA 1
ATOM 8003 C C . PRO C 1 150 ? -3.209 14.416 -83.869 1.00 8.41 176 PRO C C 1
ATOM 8004 O O . PRO C 1 150 ? -3.165 14.134 -82.700 1.00 9.24 176 PRO C O 1
ATOM 8008 N N . VAL C 1 151 ? -2.866 15.622 -84.338 1.00 7.74 177 VAL C N 1
ATOM 8009 C CA . VAL C 1 151 ? -2.482 16.717 -83.428 1.00 7.09 177 VAL C CA 1
ATOM 8010 C C . VAL C 1 151 ? -3.659 17.106 -82.532 1.00 8.21 177 VAL C C 1
ATOM 8011 O O . VAL C 1 151 ? -3.518 17.240 -81.327 1.00 7.45 177 VAL C O 1
ATOM 8015 N N . LEU C 1 152 ? -4.833 17.358 -83.139 1.00 7.60 178 LEU C N 1
ATOM 8016 C CA . LEU C 1 152 ? -6.055 17.631 -82.295 1.00 7.00 178 LEU C CA 1
ATOM 8017 C C . LEU C 1 152 ? -6.341 16.549 -81.270 1.00 6.24 178 LEU C C 1
ATOM 8018 O O . LEU C 1 152 ? -6.723 16.734 -80.166 1.00 6.59 178 LEU C O 1
ATOM 8023 N N . ILE C 1 153 ? -6.274 15.316 -81.757 1.00 5.55 179 ILE C N 1
ATOM 8024 C CA . ILE C 1 153 ? -6.575 14.161 -80.980 1.00 5.88 179 ILE C CA 1
ATOM 8025 C C . ILE C 1 153 ? -5.576 14.037 -79.815 1.00 6.66 179 ILE C C 1
ATOM 8026 O O . ILE C 1 153 ? -5.985 13.842 -78.673 1.00 7.11 179 ILE C O 1
ATOM 8031 N N . LYS C 1 154 ? -4.260 14.206 -80.052 1.00 6.70 180 LYS C N 1
ATOM 8032 C CA . LYS C 1 154 ? -3.273 14.128 -78.976 1.00 8.04 180 LYS C CA 1
ATOM 8033 C C . LYS C 1 154 ? -3.463 15.326 -78.035 1.00 6.53 180 LYS C C 1
ATOM 8034 O O . LYS C 1 154 ? -3.270 15.163 -76.869 1.00 7.53 180 LYS C O 1
ATOM 8040 N N . GLU C 1 155 ? -3.685 16.510 -78.565 1.00 7.77 181 GLU C N 1
ATOM 8041 C CA . GLU C 1 155 ? -3.825 17.661 -77.666 1.00 7.77 181 GLU C CA 1
ATOM 8042 C C . GLU C 1 155 ? -5.063 17.436 -76.727 1.00 7.55 181 GLU C C 1
ATOM 8043 O O . GLU C 1 155 ? -4.993 17.683 -75.510 1.00 7.93 181 GLU C O 1
ATOM 8049 N N . ILE C 1 156 ? -6.233 17.002 -77.217 1.00 7.31 182 ILE C N 1
ATOM 8050 C CA . ILE C 1 156 ? -7.313 16.765 -76.278 1.00 6.74 182 ILE C CA 1
ATOM 8051 C C . ILE C 1 156 ? -7.094 15.596 -75.338 1.00 6.58 182 ILE C C 1
ATOM 8052 O O . ILE C 1 156 ? -7.513 15.702 -74.176 1.00 7.85 182 ILE C O 1
ATOM 8057 N N . THR C 1 157 ? -6.468 14.516 -75.821 1.00 7.25 183 THR C N 1
ATOM 8058 C CA . THR C 1 157 ? -6.037 13.462 -74.933 1.00 6.59 183 THR C CA 1
ATOM 8059 C C . THR C 1 157 ? -5.263 14.105 -73.757 1.00 6.20 183 THR C C 1
ATOM 8060 O O . THR C 1 157 ? -5.540 13.746 -72.606 1.00 6.93 183 THR C O 1
ATOM 8064 N N . ARG C 1 158 ? -4.232 14.912 -74.021 1.00 7.19 184 ARG C N 1
ATOM 8065 C CA . ARG C 1 158 ? -3.527 15.579 -73.027 1.00 6.49 184 ARG C CA 1
ATOM 8066 C C . ARG C 1 158 ? -4.321 16.355 -72.005 1.00 6.74 184 ARG C C 1
ATOM 8067 O O . ARG C 1 158 ? -4.124 16.156 -70.791 1.00 6.18 184 ARG C O 1
ATOM 8075 N N . ARG C 1 159 ? -5.276 17.121 -72.484 1.00 6.98 185 ARG C N 1
ATOM 8076 C CA . ARG C 1 159 ? -6.087 17.935 -71.593 1.00 7.42 185 ARG C CA 1
ATOM 8077 C C . ARG C 1 159 ? -7.025 17.164 -70.703 1.00 8.07 185 ARG C C 1
ATOM 8078 O O . ARG C 1 159 ? -7.261 17.501 -69.517 1.00 8.26 185 ARG C O 1
ATOM 8086 N N . ILE C 1 160 ? -7.497 16.047 -71.261 1.00 8.33 186 ILE C N 1
ATOM 8087 C CA . ILE C 1 160 ? -8.398 15.151 -70.567 1.00 8.67 186 ILE C CA 1
ATOM 8088 C C . ILE C 1 160 ? -7.561 14.403 -69.504 1.00 8.14 186 ILE C C 1
ATOM 8089 O O . ILE C 1 160 ? -8.015 14.188 -68.374 1.00 8.84 186 ILE C O 1
ATOM 8094 N N . ASN C 1 161 ? -6.305 13.967 -69.848 1.00 7.27 187 ASN C N 1
ATOM 8095 C CA . ASN C 1 161 ? -5.398 13.273 -68.889 1.00 7.92 187 ASN C CA 1
ATOM 8096 C C . ASN C 1 161 ? -5.068 14.194 -67.678 1.00 8.34 187 ASN C C 1
ATOM 8097 O O . ASN C 1 161 ? -4.947 13.719 -66.563 1.00 8.65 187 ASN C O 1
ATOM 8102 N N . LEU C 1 162 ? -5.066 15.510 -67.902 1.00 8.98 188 LEU C N 1
ATOM 8103 C CA . LEU C 1 162 ? -4.808 16.445 -66.822 1.00 8.92 188 LEU C CA 1
ATOM 8104 C C . LEU C 1 162 ? -5.961 16.520 -65.749 1.00 8.32 188 LEU C C 1
ATOM 8105 O O . LEU C 1 162 ? -5.760 17.127 -64.660 1.00 8.52 188 LEU C O 1
ATOM 8110 N N . GLU C 1 163 ? -7.186 16.003 -66.080 1.00 8.91 189 GLU C N 1
ATOM 8111 C CA . GLU C 1 163 ? -8.235 15.761 -65.214 1.00 9.32 189 GLU C CA 1
ATOM 8112 C C . GLU C 1 163 ? -8.286 14.329 -64.646 1.00 9.99 189 GLU C C 1
ATOM 8113 O O . GLU C 1 163 ? -9.304 13.934 -64.071 1.00 9.67 189 GLU C O 1
ATOM 8119 N N . ASN C 1 164 ? -7.210 13.576 -64.830 1.00 8.65 190 ASN C N 1
ATOM 8120 C CA . ASN C 1 164 ? -7.111 12.233 -64.279 1.00 9.94 190 ASN C CA 1
ATOM 8121 C C . ASN C 1 164 ? -8.096 11.330 -64.933 1.00 9.18 190 ASN C C 1
ATOM 8122 O O . ASN C 1 164 ? -8.631 10.414 -64.276 1.00 10.05 190 ASN C O 1
ATOM 8127 N N . ILE C 1 165 ? -8.398 11.516 -66.209 1.00 7.37 191 ILE C N 1
ATOM 8128 C CA . ILE C 1 165 ? -9.378 10.662 -66.972 1.00 8.04 191 ILE C CA 1
ATOM 8129 C C . ILE C 1 165 ? -8.543 10.086 -68.078 1.00 8.90 191 ILE C C 1
ATOM 8130 O O . ILE C 1 165 ? -7.802 10.796 -68.755 1.00 7.40 191 ILE C O 1
ATOM 8135 N N . TRP C 1 166 ? -8.723 8.803 -68.316 1.00 9.64 192 TRP C N 1
ATOM 8136 C CA . TRP C 1 166 ? -7.775 8.064 -69.144 1.00 8.59 192 TRP C CA 1
ATOM 8137 C C . TRP C 1 166 ? -8.465 7.214 -70.187 1.00 8.67 192 TRP C C 1
ATOM 8138 O O . TRP C 1 166 ? -7.847 6.449 -70.891 1.00 8.33 192 TRP C O 1
ATOM 8149 N N . GLN C 1 167 ? -9.785 7.294 -70.191 1.00 7.79 193 GLN C N 1
ATOM 8150 C CA . GLN C 1 167 ? -10.642 6.580 -71.155 1.00 9.72 193 GLN C CA 1
ATOM 8151 C C . GLN C 1 167 ? -11.472 7.561 -71.923 1.00 8.37 193 GLN C C 1
ATOM 8152 O O . GLN C 1 167 ? -11.875 8.615 -71.354 1.00 8.03 193 GLN C O 1
ATOM 8158 N N . ALA C 1 168 ? -11.844 7.273 -73.142 1.00 8.77 194 ALA C N 1
ATOM 8159 C CA . ALA C 1 168 ? -12.847 8.089 -73.879 1.00 7.23 194 ALA C CA 1
ATOM 8160 C C . ALA C 1 168 ? -13.799 7.214 -74.657 1.00 7.64 194 ALA C C 1
ATOM 8161 O O . ALA C 1 168 ? -13.528 5.995 -74.868 1.00 8.27 194 ALA C O 1
ATOM 8163 N N . ILE C 1 169 ? -14.926 7.792 -75.063 1.00 7.89 195 ILE C N 1
ATOM 8164 C CA . ILE C 1 169 ? -15.844 7.134 -75.978 1.00 7.68 195 ILE C CA 1
ATOM 8165 C C . ILE C 1 169 ? -16.021 8.043 -77.149 1.00 8.27 195 ILE C C 1
ATOM 8166 O O . ILE C 1 169 ? -16.036 9.322 -76.944 1.00 9.87 195 ILE C O 1
ATOM 8171 N N . TYR C 1 170 ? -16.173 7.495 -78.360 1.00 9.52 196 TYR C N 1
ATOM 8172 C CA . TYR C 1 170 ? -16.409 8.322 -79.624 1.00 8.74 196 TYR C CA 1
ATOM 8173 C C . TYR C 1 170 ? -17.046 7.396 -80.628 1.00 9.18 196 TYR C C 1
ATOM 8174 O O . TYR C 1 170 ? -16.970 6.138 -80.434 1.00 9.18 196 TYR C O 1
ATOM 8183 N N . THR C 1 171 ? -17.703 8.014 -81.591 1.00 10.42 197 THR C N 1
ATOM 8184 C CA . THR C 1 171 ? -18.317 7.322 -82.706 1.00 10.21 197 THR C CA 1
ATOM 8185 C C . THR C 1 171 ? -17.825 7.929 -84.008 1.00 11.22 197 THR C C 1
ATOM 8186 O O . THR C 1 171 ? -17.396 9.115 -84.099 1.00 12.12 197 THR C O 1
ATOM 8190 N N . ALA C 1 172 ? -17.904 7.136 -85.079 1.00 9.74 198 ALA C N 1
ATOM 8191 C CA . ALA C 1 172 ? -17.551 7.650 -86.422 1.00 10.60 198 ALA C CA 1
ATOM 8192 C C . ALA C 1 172 ? -18.192 6.780 -87.458 1.00 11.27 198 ALA C C 1
ATOM 8193 O O . ALA C 1 172 ? -18.422 5.574 -87.159 1.00 12.57 198 ALA C O 1
ATOM 8195 N N . GLY C 1 173 ? -18.435 7.335 -88.635 1.00 10.19 199 GLY C N 1
ATOM 8196 C CA . GLY C 1 173 ? -18.801 6.500 -89.831 1.00 13.23 199 GLY C CA 1
ATOM 8197 C C . GLY C 1 173 ? -17.655 5.666 -90.360 1.00 14.47 199 GLY C C 1
ATOM 8198 O O . GLY C 1 173 ? -17.839 4.610 -90.951 1.00 16.49 199 GLY C O 1
ATOM 8199 N N . VAL C 1 174 ? -16.446 6.141 -90.162 1.00 13.61 200 VAL C N 1
ATOM 8200 C CA . VAL C 1 174 ? -15.271 5.478 -90.683 1.00 14.81 200 VAL C CA 1
ATOM 8201 C C . VAL C 1 174 ? -14.805 4.329 -89.803 1.00 12.66 200 VAL C C 1
ATOM 8202 O O . VAL C 1 174 ? -15.002 4.311 -88.598 1.00 12.29 200 VAL C O 1
ATOM 8206 N N . TYR C 1 175 ? -14.253 3.308 -90.429 1.00 10.89 201 TYR C N 1
ATOM 8207 C CA . TYR C 1 175 ? -13.813 2.111 -89.790 1.00 12.41 201 TYR C CA 1
ATOM 8208 C C . TYR C 1 175 ? -12.367 2.342 -89.380 1.00 13.24 201 TYR C C 1
ATOM 8209 O O . TYR C 1 175 ? -11.444 2.598 -90.247 1.00 15.96 201 TYR C O 1
ATOM 8218 N N . LEU C 1 176 ? -12.161 2.266 -88.062 1.00 12.25 202 LEU C N 1
ATOM 8219 C CA . LEU C 1 176 ? -10.906 2.516 -87.359 1.00 13.57 202 LEU C CA 1
ATOM 8220 C C . LEU C 1 176 ? -10.607 1.352 -86.427 1.00 13.06 202 LEU C C 1
ATOM 8221 O O . LEU C 1 176 ? -11.568 0.615 -86.084 1.00 14.25 202 LEU C O 1
ATOM 8226 N N . PRO C 1 177 ? -9.345 1.253 -85.839 1.00 11.92 203 PRO C N 1
ATOM 8227 C CA . PRO C 1 177 ? -9.030 0.231 -84.814 1.00 12.13 203 PRO C CA 1
ATOM 8228 C C . PRO C 1 177 ? -9.651 0.655 -83.494 1.00 12.57 203 PRO C C 1
ATOM 8229 O O . PRO C 1 177 ? -9.357 1.875 -83.083 1.00 13.53 203 PRO C O 1
ATOM 8233 N N . LYS C 1 178 ? -10.569 -0.129 -82.905 1.00 12.13 204 LYS C N 1
ATOM 8234 C CA . LYS C 1 178 ? -11.439 -1.109 -83.605 1.00 12.93 204 LYS C CA 1
ATOM 8235 C C . LYS C 1 178 ? -12.785 -0.938 -82.915 1.00 12.87 204 LYS C C 1
ATOM 8236 O O . LYS C 1 178 ? -12.807 -0.729 -81.663 1.00 11.84 204 LYS C O 1
ATOM 8242 N N . PRO C 1 179 ? -13.908 -1.041 -83.659 1.00 12.04 205 PRO C N 1
ATOM 8243 C CA . PRO C 1 179 ? -15.197 -0.825 -83.025 1.00 12.73 205 PRO C CA 1
ATOM 8244 C C . PRO C 1 179 ? -15.464 -1.732 -81.853 1.00 13.15 205 PRO C C 1
ATOM 8245 O O . PRO C 1 179 ? -15.083 -2.912 -81.864 1.00 11.65 205 PRO C O 1
ATOM 8249 N N . VAL C 1 180 ? -16.116 -1.245 -80.844 1.00 11.60 206 VAL C N 1
ATOM 8250 C CA . VAL C 1 180 ? -16.706 -2.210 -79.836 1.00 12.15 206 VAL C CA 1
ATOM 8251 C C . VAL C 1 180 ? -18.098 -2.574 -80.312 1.00 12.65 206 VAL C C 1
ATOM 8252 O O . VAL C 1 180 ? -18.630 -3.570 -79.843 1.00 14.17 206 VAL C O 1
ATOM 8256 N N . SER C 1 181 ? -18.689 -1.790 -81.167 1.00 10.90 207 SER C N 1
ATOM 8257 C CA . SER C 1 181 ? -19.976 -2.174 -81.714 1.00 11.37 207 SER C CA 1
ATOM 8258 C C . SER C 1 181 ? -20.198 -1.371 -82.979 1.00 12.13 207 SER C C 1
ATOM 8259 O O . SER C 1 181 ? -19.519 -0.356 -83.196 1.00 10.17 207 SER C O 1
ATOM 8262 N N . ASP C 1 182 ? -21.070 -1.821 -83.869 1.00 11.45 208 ASP C N 1
ATOM 8263 C CA . ASP C 1 182 ? -21.319 -1.140 -85.112 1.00 12.63 208 ASP C CA 1
ATOM 8264 C C . ASP C 1 182 ? -22.845 -1.168 -85.249 1.00 12.60 208 ASP C C 1
ATOM 8265 O O . ASP C 1 182 ? -23.467 -2.233 -85.108 1.00 12.63 208 ASP C O 1
ATOM 8270 N N . ALA C 1 183 ? -23.410 -0.004 -85.538 1.00 12.22 209 ALA C N 1
ATOM 8271 C CA . ALA C 1 183 ? -24.846 0.081 -85.711 1.00 12.36 209 ALA C CA 1
ATOM 8272 C C . ALA C 1 183 ? -25.246 0.704 -87.015 1.00 12.75 209 ALA C C 1
ATOM 8273 O O . ALA C 1 183 ? -24.953 1.857 -87.271 1.00 13.50 209 ALA C O 1
ATOM 8275 N N . ARG C 1 184 ? -25.975 -0.017 -87.872 1.00 11.94 210 ARG C N 1
ATOM 8276 C CA . ARG C 1 184 ? -26.542 0.546 -89.040 1.00 11.24 210 ARG C CA 1
ATOM 8277 C C . ARG C 1 184 ? -27.528 1.677 -88.761 1.00 11.76 210 ARG C C 1
ATOM 8278 O O . ARG C 1 184 ? -28.253 1.643 -87.745 1.00 11.59 210 ARG C O 1
ATOM 8286 N N A TYR C 1 185 ? -27.544 2.683 -89.620 0.50 12.70 211 TYR C N 1
ATOM 8287 N N B TYR C 1 185 ? -27.514 2.672 -89.654 0.50 11.92 211 TYR C N 1
ATOM 8288 C CA A TYR C 1 185 ? -28.591 3.685 -89.630 0.50 13.85 211 TYR C CA 1
ATOM 8289 C CA B TYR C 1 185 ? -28.521 3.731 -89.818 0.50 12.18 211 TYR C CA 1
ATOM 8290 C C A TYR C 1 185 ? -29.844 3.274 -90.429 0.50 13.25 211 TYR C C 1
ATOM 8291 C C B TYR C 1 185 ? -29.858 3.259 -90.467 0.50 12.20 211 TYR C C 1
ATOM 8292 O O A TYR C 1 185 ? -29.746 2.625 -91.491 0.50 14.20 211 TYR C O 1
ATOM 8293 O O B TYR C 1 185 ? -29.828 2.547 -91.489 0.50 12.79 211 TYR C O 1
ATOM 8310 N N . TYR C 1 186 ? -31.000 3.623 -89.879 1.00 13.49 212 TYR C N 1
ATOM 8311 C CA . TYR C 1 186 ? -32.320 3.397 -90.487 1.00 12.13 212 TYR C CA 1
ATOM 8312 C C . TYR C 1 186 ? -33.094 4.726 -90.546 1.00 12.74 212 TYR C C 1
ATOM 8313 O O . TYR C 1 186 ? -32.808 5.652 -89.759 1.00 11.55 212 TYR C O 1
ATOM 8322 N N . HIS C 1 187 ? -33.970 4.886 -91.514 1.00 14.36 213 HIS C N 1
ATOM 8323 C CA . HIS C 1 187 ? -34.647 6.147 -91.757 1.00 16.19 213 HIS C CA 1
ATOM 8324 C C . HIS C 1 187 ? -36.095 5.865 -92.027 1.00 15.17 213 HIS C C 1
ATOM 8325 O O . HIS C 1 187 ? -36.397 4.937 -92.772 1.00 18.94 213 HIS C O 1
ATOM 8332 N N . ARG C 1 188 ? -36.958 6.623 -91.384 1.00 13.56 214 ARG C N 1
ATOM 8333 C CA A ARG C 1 188 ? -38.378 6.557 -91.706 0.50 13.00 214 ARG C CA 1
ATOM 8334 C CA B ARG C 1 188 ? -38.392 6.583 -91.669 0.50 12.37 214 ARG C CA 1
ATOM 8335 C C . ARG C 1 188 ? -38.746 7.892 -92.342 1.00 13.69 214 ARG C C 1
ATOM 8336 O O . ARG C 1 188 ? -38.630 8.907 -91.703 1.00 13.48 214 ARG C O 1
ATOM 8351 N N . SER C 1 189 ? -39.135 7.882 -93.636 1.00 13.66 215 SER C N 1
ATOM 8352 C CA . SER C 1 189 ? -39.546 9.083 -94.363 1.00 15.51 215 SER C CA 1
ATOM 8353 C C . SER C 1 189 ? -40.822 9.681 -93.862 1.00 14.74 215 SER C C 1
ATOM 8354 O O . SER C 1 189 ? -41.805 8.974 -93.630 1.00 17.00 215 SER C O 1
ATOM 8357 N N . ILE C 1 190 ? -40.814 11.000 -93.734 1.00 15.37 216 ILE C N 1
ATOM 8358 C CA . ILE C 1 190 ? -41.988 11.745 -93.360 1.00 13.83 216 ILE C CA 1
ATOM 8359 C C . ILE C 1 190 ? -42.472 12.613 -94.510 1.00 16.55 216 ILE C C 1
ATOM 8360 O O . ILE C 1 190 ? -43.611 12.449 -94.918 1.00 16.86 216 ILE C O 1
ATOM 8365 N N . ASN C 1 191 ? -41.643 13.568 -94.964 1.00 16.09 217 ASN C N 1
ATOM 8366 C CA . ASN C 1 191 ? -41.986 14.387 -96.134 1.00 17.86 217 ASN C CA 1
ATOM 8367 C C . ASN C 1 191 ? -41.460 13.608 -97.357 1.00 19.78 217 ASN C C 1
ATOM 8368 O O . ASN C 1 191 ? -40.376 13.948 -97.895 1.00 16.90 217 ASN C O 1
ATOM 8373 N N . VAL C 1 192 ? -42.172 12.537 -97.764 1.00 18.88 218 VAL C N 1
ATOM 8374 C CA . VAL C 1 192 ? -41.763 11.680 -98.863 1.00 19.18 218 VAL C CA 1
ATOM 8375 C C . VAL C 1 192 ? -41.318 12.409 -100.157 1.00 18.84 218 VAL C C 1
ATOM 8376 O O . VAL C 1 192 ? -40.210 12.135 -100.687 1.00 16.26 218 VAL C O 1
ATOM 8380 N N . LYS C 1 193 ? -42.145 13.349 -100.626 1.00 18.91 219 LYS C N 1
ATOM 8381 C CA . LYS C 1 193 ? -41.946 14.071 -101.895 1.00 18.87 219 LYS C CA 1
ATOM 8382 C C . LYS C 1 193 ? -40.565 14.742 -101.846 1.00 18.50 219 LYS C C 1
ATOM 8383 O O . LYS C 1 193 ? -39.814 14.836 -102.819 1.00 16.78 219 LYS C O 1
ATOM 8389 N N . LYS C 1 194 ? -40.187 15.209 -100.679 1.00 15.74 220 LYS C N 1
ATOM 8390 C CA . LYS C 1 194 ? -38.977 16.047 -100.634 1.00 15.91 220 LYS C CA 1
ATOM 8391 C C . LYS C 1 194 ? -37.777 15.104 -100.536 1.00 19.83 220 LYS C C 1
ATOM 8392 O O . LYS C 1 194 ? -36.745 15.317 -101.190 1.00 18.98 220 LYS C O 1
ATOM 8398 N N . LEU C 1 195 ? -37.918 14.013 -99.801 1.00 17.95 221 LEU C N 1
ATOM 8399 C CA . LEU C 1 195 ? -36.827 13.060 -99.700 1.00 17.31 221 LEU C CA 1
ATOM 8400 C C . LEU C 1 195 ? -36.537 12.400 -101.054 1.00 19.63 221 LEU C C 1
ATOM 8401 O O . LEU C 1 195 ? -35.352 12.057 -101.382 1.00 19.05 221 LEU C O 1
ATOM 8406 N N . ILE C 1 196 ? -37.594 12.138 -101.823 1.00 21.13 222 ILE C N 1
ATOM 8407 C CA . ILE C 1 196 ? -37.402 11.592 -103.187 1.00 23.34 222 ILE C CA 1
ATOM 8408 C C . ILE C 1 196 ? -36.732 12.665 -104.066 1.00 19.55 222 ILE C C 1
ATOM 8409 O O . ILE C 1 196 ? -35.679 12.371 -104.681 1.00 25.86 222 ILE C O 1
ATOM 8414 N N . GLU C 1 197 ? -37.223 13.918 -104.016 1.00 22.32 223 GLU C N 1
ATOM 8415 C CA . GLU C 1 197 ? -36.699 15.002 -104.859 1.00 22.08 223 GLU C CA 1
ATOM 8416 C C . GLU C 1 197 ? -35.165 15.181 -104.640 1.00 23.95 223 GLU C C 1
ATOM 8417 O O . GLU C 1 197 ? -34.368 15.180 -105.575 1.00 21.53 223 GLU C O 1
ATOM 8423 N N . ILE C 1 198 ? -34.761 15.317 -103.379 1.00 24.18 224 ILE C N 1
ATOM 8424 C CA . ILE C 1 198 ? -33.345 15.621 -103.086 1.00 20.58 224 ILE C CA 1
ATOM 8425 C C . ILE C 1 198 ? -32.446 14.376 -103.066 1.00 19.43 224 ILE C C 1
ATOM 8426 O O . ILE C 1 198 ? -31.241 14.489 -102.840 1.00 24.24 224 ILE C O 1
ATOM 8431 N N . GLY C 1 199 ? -32.960 13.191 -103.311 1.00 19.70 225 GLY C N 1
ATOM 8432 C CA . GLY C 1 199 ? -32.045 12.037 -103.372 1.00 21.70 225 GLY C CA 1
ATOM 8433 C C . GLY C 1 199 ? -31.582 11.290 -102.113 1.00 21.21 225 GLY C C 1
ATOM 8434 O O . GLY C 1 199 ? -30.498 10.636 -102.080 1.00 23.18 225 GLY C O 1
ATOM 8435 N N . PHE C 1 200 ? -32.374 11.397 -101.058 1.00 23.29 226 PHE C N 1
ATOM 8436 C CA . PHE C 1 200 ? -32.178 10.695 -99.799 1.00 21.88 226 PHE C CA 1
ATOM 8437 C C . PHE C 1 200 ? -32.730 9.288 -99.961 1.00 25.59 226 PHE C C 1
ATOM 8438 O O . PHE C 1 200 ? -32.095 8.321 -99.552 1.00 27.58 226 PHE C O 1
ATOM 8446 N N . LEU C 1 215 ? -49.370 5.696 -98.741 0.50 42.76 241 LEU C N 1
ATOM 8447 C CA . LEU C 1 215 ? -48.003 5.332 -98.974 0.50 46.78 241 LEU C CA 1
ATOM 8448 C C . LEU C 1 215 ? -47.162 5.711 -97.719 0.50 55.05 241 LEU C C 1
ATOM 8449 O O . LEU C 1 215 ? -46.328 6.573 -97.754 0.50 58.15 241 LEU C O 1
ATOM 8454 N N . TYR C 1 216 ? -47.459 5.060 -96.583 0.50 59.12 242 TYR C N 1
ATOM 8455 C CA . TYR C 1 216 ? -46.865 5.445 -95.351 0.50 61.19 242 TYR C CA 1
ATOM 8456 C C . TYR C 1 216 ? -47.233 6.932 -95.144 0.50 63.41 242 TYR C C 1
ATOM 8457 O O . TYR C 1 216 ? -46.329 7.790 -94.966 0.50 64.01 242 TYR C O 1
ATOM 8466 N N . ARG C 1 217 ? -48.552 7.182 -95.287 1.00 39.21 243 ARG C N 1
ATOM 8467 C CA A ARG C 1 217 ? -48.869 8.257 -94.459 0.50 37.30 243 ARG C CA 1
ATOM 8468 C CA B ARG C 1 217 ? -49.217 8.264 -94.549 0.50 37.30 243 ARG C CA 1
ATOM 8469 C C . ARG C 1 217 ? -49.719 7.898 -93.004 1.00 31.09 243 ARG C C 1
ATOM 8470 O O . ARG C 1 217 ? -49.581 6.764 -92.390 1.00 32.11 243 ARG C O 1
ATOM 8485 N N . VAL C 1 218 ? -49.709 9.009 -92.328 1.00 22.65 244 VAL C N 1
ATOM 8486 C CA . VAL C 1 218 ? -49.810 8.825 -90.856 1.00 19.99 244 VAL C CA 1
ATOM 8487 C C . VAL C 1 218 ? -51.074 9.335 -90.143 1.00 15.58 244 VAL C C 1
ATOM 8488 O O . VAL C 1 218 ? -51.593 10.441 -90.467 1.00 17.56 244 VAL C O 1
ATOM 8492 N N . GLU C 1 219 ? -51.591 8.511 -89.222 1.00 15.32 245 GLU C N 1
ATOM 8493 C CA . GLU C 1 219 ? -52.723 8.959 -88.452 1.00 12.52 245 GLU C CA 1
ATOM 8494 C C . GLU C 1 219 ? -52.294 9.955 -87.350 1.00 10.68 245 GLU C C 1
ATOM 8495 O O . GLU C 1 219 ? -51.386 9.589 -86.555 1.00 11.77 245 GLU C O 1
ATOM 8501 N N . ASP C 1 220 ? -52.860 11.145 -87.272 1.00 11.44 246 ASP C N 1
ATOM 8502 C CA . ASP C 1 220 ? -52.432 12.177 -86.336 1.00 10.14 246 ASP C CA 1
ATOM 8503 C C . ASP C 1 220 ? -53.080 11.955 -84.967 1.00 10.35 246 ASP C C 1
ATOM 8504 O O . ASP C 1 220 ? -53.549 12.833 -84.382 1.00 10.55 246 ASP C O 1
ATOM 8509 N N . THR C 1 221 ? -53.015 10.746 -84.479 1.00 9.12 247 THR C N 1
ATOM 8510 C CA . THR C 1 221 ? -53.492 10.482 -83.117 1.00 9.05 247 THR C CA 1
ATOM 8511 C C . THR C 1 221 ? -52.440 9.603 -82.446 1.00 9.96 247 THR C C 1
ATOM 8512 O O . THR C 1 221 ? -51.979 8.615 -83.052 1.00 10.48 247 THR C O 1
ATOM 8516 N N . LEU C 1 222 ? -52.069 9.959 -81.215 1.00 9.22 248 LEU C N 1
ATOM 8517 C CA . LEU C 1 222 ? -51.138 9.149 -80.478 1.00 8.48 248 LEU C CA 1
ATOM 8518 C C . LEU C 1 222 ? -51.704 7.891 -79.962 1.00 10.76 248 LEU C C 1
ATOM 8519 O O . LEU C 1 222 ? -52.816 7.861 -79.475 1.00 10.34 248 LEU C O 1
ATOM 8524 N N . ASN C 1 223 ? -50.905 6.867 -79.968 1.00 9.18 249 ASN C N 1
ATOM 8525 C CA . ASN C 1 223 ? -51.233 5.688 -79.234 1.00 10.79 249 ASN C CA 1
ATOM 8526 C C . ASN C 1 223 ? -51.210 5.867 -77.671 1.00 11.57 249 ASN C C 1
ATOM 8527 O O . ASN C 1 223 ? -51.984 5.287 -76.970 1.00 12.70 249 ASN C O 1
ATOM 8532 N N . ILE C 1 224 ? -50.307 6.692 -77.133 1.00 9.92 250 ILE C N 1
ATOM 8533 C CA . ILE C 1 224 ? -50.194 6.972 -75.702 1.00 8.25 250 ILE C CA 1
ATOM 8534 C C . ILE C 1 224 ? -50.758 8.402 -75.607 1.00 10.26 250 ILE C C 1
ATOM 8535 O O . ILE C 1 224 ? -50.054 9.361 -75.824 1.00 9.79 250 ILE C O 1
ATOM 8540 N N . LYS C 1 225 ? -52.067 8.529 -75.324 1.00 8.91 251 LYS C N 1
ATOM 8541 C CA . LYS C 1 225 ? -52.738 9.826 -75.508 1.00 10.51 251 LYS C CA 1
ATOM 8542 C C . LYS C 1 225 ? -52.112 10.986 -74.729 1.00 8.62 251 LYS C C 1
ATOM 8543 O O . LYS C 1 225 ? -52.217 12.094 -75.185 1.00 10.34 251 LYS C O 1
ATOM 8549 N N . ASN C 1 226 ? -51.638 10.723 -73.541 1.00 9.17 252 ASN C N 1
ATOM 8550 C CA . ASN C 1 226 ? -51.183 11.764 -72.668 1.00 8.83 252 ASN C CA 1
ATOM 8551 C C . ASN C 1 226 ? -49.699 12.158 -72.834 1.00 9.38 252 ASN C C 1
ATOM 8552 O O . ASN C 1 226 ? -49.194 12.917 -72.046 1.00 8.98 252 ASN C O 1
ATOM 8557 N N . MET C 1 227 ? -48.981 11.538 -73.797 1.00 10.56 253 MET C N 1
ATOM 8558 C CA A MET C 1 227 ? -47.577 11.851 -74.103 0.50 10.27 253 MET C CA 1
ATOM 8559 C CA B MET C 1 227 ? -47.558 11.884 -74.017 0.50 12.31 253 MET C CA 1
ATOM 8560 C C . MET C 1 227 ? -47.465 13.361 -74.284 1.00 11.14 253 MET C C 1
ATOM 8561 O O . MET C 1 227 ? -48.205 13.965 -75.175 1.00 10.25 253 MET C O 1
ATOM 8570 N N . ARG C 1 228 ? -46.617 14.014 -73.507 1.00 9.64 254 ARG C N 1
ATOM 8571 C CA . ARG C 1 228 ? -46.538 15.530 -73.505 1.00 8.92 254 ARG C CA 1
ATOM 8572 C C . ARG C 1 228 ? -45.124 16.024 -73.281 1.00 8.71 254 ARG C C 1
ATOM 8573 O O . ARG C 1 228 ? -44.320 15.278 -72.677 1.00 9.40 254 ARG C O 1
ATOM 8581 N N . LEU C 1 229 ? -44.793 17.264 -73.724 1.00 10.16 255 LEU C N 1
ATOM 8582 C CA . LEU C 1 229 ? -43.447 17.772 -73.421 1.00 10.70 255 LEU C CA 1
ATOM 8583 C C . LEU C 1 229 ? -43.054 17.618 -71.965 1.00 10.81 255 LEU C C 1
ATOM 8584 O O . LEU C 1 229 ? -43.868 17.856 -71.029 1.00 10.17 255 LEU C O 1
ATOM 8589 N N . MET C 1 230 ? -41.817 17.244 -71.757 1.00 10.96 256 MET C N 1
ATOM 8590 C CA . MET C 1 230 ? -41.205 17.032 -70.398 1.00 11.58 256 MET C CA 1
ATOM 8591 C C . MET C 1 230 ? -41.085 18.381 -69.730 1.00 12.67 256 MET C C 1
ATOM 8592 O O . MET C 1 230 ? -40.749 19.381 -70.413 1.00 12.02 256 MET C O 1
ATOM 8597 N N . LYS C 1 231 ? -41.392 18.396 -68.429 1.00 13.01 257 LYS C N 1
ATOM 8598 C CA . LYS C 1 231 ? -41.207 19.605 -67.636 1.00 13.01 257 LYS C CA 1
ATOM 8599 C C . LYS C 1 231 ? -40.273 19.371 -66.513 1.00 11.88 257 LYS C C 1
ATOM 8600 O O . LYS C 1 231 ? -39.841 18.265 -66.199 1.00 9.70 257 LYS C O 1
ATOM 8606 N N . LYS C 1 232 ? -39.887 20.463 -65.888 1.00 11.71 258 LYS C N 1
ATOM 8607 C CA . LYS C 1 232 ? -38.934 20.281 -64.808 1.00 12.21 258 LYS C CA 1
ATOM 8608 C C . LYS C 1 232 ? -39.329 19.324 -63.676 1.00 11.87 258 LYS C C 1
ATOM 8609 O O . LYS C 1 232 ? -38.515 18.625 -63.154 1.00 11.77 258 LYS C O 1
ATOM 8615 N N . LYS C 1 233 ? -40.624 19.284 -63.338 1.00 12.27 259 LYS C N 1
ATOM 8616 C CA . LYS C 1 233 ? -41.097 18.434 -62.281 1.00 11.99 259 LYS C CA 1
ATOM 8617 C C . LYS C 1 233 ? -40.910 16.931 -62.623 1.00 11.69 259 LYS C C 1
ATOM 8618 O O . LYS C 1 233 ? -40.999 16.060 -61.733 1.00 13.32 259 LYS C O 1
ATOM 8624 N N . ASP C 1 234 ? -40.647 16.642 -63.896 1.00 11.91 260 ASP C N 1
ATOM 8625 C CA . ASP C 1 234 ? -40.558 15.268 -64.426 1.00 10.52 260 ASP C CA 1
ATOM 8626 C C . ASP C 1 234 ? -39.146 14.719 -64.307 1.00 11.54 260 ASP C C 1
ATOM 8627 O O . ASP C 1 234 ? -38.942 13.502 -64.571 1.00 11.09 260 ASP C O 1
ATOM 8632 N N . VAL C 1 235 ? -38.166 15.592 -64.024 1.00 10.51 261 VAL C N 1
ATOM 8633 C CA . VAL C 1 235 ? -36.786 15.153 -63.955 1.00 10.44 261 VAL C CA 1
ATOM 8634 C C . VAL C 1 235 ? -36.560 13.850 -63.131 1.00 10.69 261 VAL C C 1
ATOM 8635 O O . VAL C 1 235 ? -35.933 12.844 -63.592 1.00 12.53 261 VAL C O 1
ATOM 8639 N N . GLU C 1 236 ? -37.008 13.844 -61.876 1.00 12.43 262 GLU C N 1
ATOM 8640 C CA . GLU C 1 236 ? -36.756 12.674 -61.041 1.00 13.39 262 GLU C CA 1
ATOM 8641 C C . GLU C 1 236 ? -37.373 11.423 -61.650 1.00 13.45 262 GLU C C 1
ATOM 8642 O O . GLU C 1 236 ? -36.760 10.351 -61.566 1.00 13.21 262 GLU C O 1
ATOM 8648 N N . GLY C 1 237 ? -38.612 11.555 -62.172 1.00 10.71 263 GLY C N 1
ATOM 8649 C CA . GLY C 1 237 ? -39.313 10.490 -62.883 1.00 12.23 263 GLY C CA 1
ATOM 8650 C C . GLY C 1 237 ? -38.523 9.906 -64.066 1.00 10.64 263 GLY C C 1
ATOM 8651 O O . GLY C 1 237 ? -38.399 8.705 -64.246 1.00 10.46 263 GLY C O 1
ATOM 8652 N N . VAL C 1 238 ? -38.124 10.804 -64.928 1.00 10.24 264 VAL C N 1
ATOM 8653 C CA . VAL C 1 238 ? -37.261 10.377 -66.058 1.00 8.90 264 VAL C CA 1
ATOM 8654 C C . VAL C 1 238 ? -35.926 9.716 -65.588 1.00 9.11 264 VAL C C 1
ATOM 8655 O O . VAL C 1 238 ? -35.483 8.699 -66.129 1.00 8.45 264 VAL C O 1
ATOM 8659 N N . HIS C 1 239 ? -35.324 10.271 -64.544 1.00 8.99 265 HIS C N 1
ATOM 8660 C CA . HIS C 1 239 ? -34.055 9.733 -64.080 1.00 11.60 265 HIS C CA 1
ATOM 8661 C C . HIS C 1 239 ? -34.268 8.285 -63.576 1.00 11.45 265 HIS C C 1
ATOM 8662 O O . HIS C 1 239 ? -33.470 7.389 -63.854 1.00 10.43 265 HIS C O 1
ATOM 8669 N N . LYS C 1 240 ? -35.383 8.045 -62.899 1.00 10.58 266 LYS C N 1
ATOM 8670 C CA . LYS C 1 240 ? -35.633 6.676 -62.447 1.00 13.07 266 LYS C CA 1
ATOM 8671 C C . LYS C 1 240 ? -36.013 5.751 -63.579 1.00 12.12 266 LYS C C 1
ATOM 8672 O O . LYS C 1 240 ? -35.519 4.608 -63.619 1.00 11.53 266 LYS C O 1
ATOM 8678 N N . LEU C 1 241 ? -36.826 6.242 -64.503 1.00 9.42 267 LEU C N 1
ATOM 8679 C CA . LEU C 1 241 ? -37.302 5.398 -65.596 1.00 9.22 267 LEU C CA 1
ATOM 8680 C C . LEU C 1 241 ? -36.087 5.074 -66.500 1.00 9.97 267 LEU C C 1
ATOM 8681 O O . LEU C 1 241 ? -35.878 3.890 -66.880 1.00 10.49 267 LEU C O 1
ATOM 8686 N N . LEU C 1 242 ? -35.370 6.112 -66.937 1.00 9.53 268 LEU C N 1
ATOM 8687 C CA . LEU C 1 242 ? -34.301 5.804 -67.903 1.00 10.65 268 LEU C CA 1
ATOM 8688 C C . LEU C 1 242 ? -33.127 5.109 -67.233 1.00 10.88 268 LEU C C 1
ATOM 8689 O O . LEU C 1 242 ? -32.589 4.178 -67.816 1.00 10.29 268 LEU C O 1
ATOM 8694 N N . GLY C 1 243 ? -32.854 5.477 -65.970 1.00 11.77 269 GLY C N 1
ATOM 8695 C CA . GLY C 1 243 ? -31.678 4.950 -65.275 1.00 13.40 269 GLY C CA 1
ATOM 8696 C C . GLY C 1 243 ? -31.843 3.445 -65.104 1.00 15.17 269 GLY C C 1
ATOM 8697 O O . GLY C 1 243 ? -30.939 2.694 -65.409 1.00 15.94 269 GLY C O 1
ATOM 8698 N N . SER C 1 244 ? -33.020 3.017 -64.670 1.00 12.67 270 SER C N 1
ATOM 8699 C CA . SER C 1 244 ? -33.318 1.539 -64.613 1.00 14.96 270 SER C CA 1
ATOM 8700 C C . SER C 1 244 ? -33.268 0.849 -65.970 1.00 15.08 270 SER C C 1
ATOM 8701 O O . SER C 1 244 ? -32.660 -0.201 -66.074 1.00 15.39 270 SER C O 1
ATOM 8704 N N . TYR C 1 245 ? -33.862 1.465 -66.996 1.00 13.41 271 TYR C N 1
ATOM 8705 C CA . TYR C 1 245 ? -33.910 0.888 -68.325 1.00 10.79 271 TYR C CA 1
ATOM 8706 C C . TYR C 1 245 ? -32.499 0.659 -68.834 1.00 11.85 271 TYR C C 1
ATOM 8707 O O . TYR C 1 245 ? -32.211 -0.401 -69.400 1.00 11.41 271 TYR C O 1
ATOM 8716 N N . LEU C 1 246 ? -31.609 1.613 -68.628 1.00 10.51 272 LEU C N 1
ATOM 8717 C CA . LEU C 1 246 ? -30.240 1.512 -69.260 1.00 11.10 272 LEU C CA 1
ATOM 8718 C C . LEU C 1 246 ? -29.344 0.337 -68.719 1.00 11.78 272 LEU C C 1
ATOM 8719 O O . LEU C 1 246 ? -28.401 -0.116 -69.372 1.00 14.32 272 LEU C O 1
ATOM 8724 N N . GLU C 1 247 ? -29.634 -0.099 -67.464 1.00 13.49 273 GLU C N 1
ATOM 8725 C CA . GLU C 1 247 ? -28.757 -1.005 -66.737 1.00 13.57 273 GLU C CA 1
ATOM 8726 C C . GLU C 1 247 ? -28.646 -2.350 -67.395 1.00 12.44 273 GLU C C 1
ATOM 8727 O O . GLU C 1 247 ? -27.660 -3.048 -67.256 1.00 13.00 273 GLU C O 1
ATOM 8733 N N . GLN C 1 248 ? -29.619 -2.685 -68.206 1.00 13.72 274 GLN C N 1
ATOM 8734 C CA . GLN C 1 248 ? -29.585 -3.889 -69.058 1.00 14.11 274 GLN C CA 1
ATOM 8735 C C . GLN C 1 248 ? -28.477 -3.924 -70.185 1.00 15.35 274 GLN C C 1
ATOM 8736 O O . GLN C 1 248 ? -28.048 -4.962 -70.635 1.00 16.80 274 GLN C O 1
ATOM 8742 N N . PHE C 1 249 ? -28.012 -2.781 -70.641 1.00 12.06 275 PHE C N 1
ATOM 8743 C CA . PHE C 1 249 ? -27.150 -2.734 -71.770 1.00 11.46 275 PHE C CA 1
ATOM 8744 C C . PHE C 1 249 ? -25.647 -2.886 -71.366 1.00 11.03 275 PHE C C 1
ATOM 8745 O O . PHE C 1 249 ? -25.219 -2.655 -70.205 1.00 12.99 275 PHE C O 1
ATOM 8753 N N . ASN C 1 250 ? -24.845 -3.319 -72.350 1.00 12.74 276 ASN C N 1
ATOM 8754 C CA . ASN C 1 250 ? -23.448 -3.513 -72.187 1.00 13.26 276 ASN C CA 1
ATOM 8755 C C . ASN C 1 250 ? -22.673 -2.186 -72.249 1.00 11.14 276 ASN C C 1
ATOM 8756 O O . ASN C 1 250 ? -21.485 -2.188 -71.913 1.00 12.93 276 ASN C O 1
ATOM 8761 N N . LEU C 1 251 ? -23.323 -1.095 -72.669 1.00 12.02 277 LEU C N 1
ATOM 8762 C CA . LEU C 1 251 ? -22.594 0.164 -72.884 1.00 10.99 277 LEU C CA 1
ATOM 8763 C C . LEU C 1 251 ? -23.611 1.267 -72.774 1.00 11.01 277 LEU C C 1
ATOM 8764 O O . LEU C 1 251 ? -24.489 1.297 -73.578 1.00 11.42 277 LEU C O 1
ATOM 8769 N N . TYR C 1 252 ? -23.506 2.063 -71.707 1.00 10.70 278 TYR C N 1
ATOM 8770 C CA . TYR C 1 252 ? -24.457 3.141 -71.438 1.00 9.02 278 TYR C CA 1
ATOM 8771 C C . TYR C 1 252 ? -23.853 4.210 -70.527 1.00 9.82 278 TYR C C 1
ATOM 8772 O O . TYR C 1 252 ? -22.995 3.948 -69.704 1.00 10.45 278 TYR C O 1
ATOM 8781 N N . ALA C 1 253 ? -24.327 5.463 -70.666 1.00 8.71 279 ALA C N 1
ATOM 8782 C CA . ALA C 1 253 ? -23.959 6.491 -69.710 1.00 9.91 279 ALA C CA 1
ATOM 8783 C C . ALA C 1 253 ? -24.805 6.346 -68.438 1.00 10.23 279 ALA C C 1
ATOM 8784 O O . ALA C 1 253 ? -26.064 6.133 -68.494 1.00 10.62 279 ALA C O 1
ATOM 8786 N N . VAL C 1 254 ? -24.140 6.494 -67.284 1.00 10.53 280 VAL C N 1
ATOM 8787 C CA . VAL C 1 254 ? -24.834 6.549 -65.942 1.00 12.15 280 VAL C CA 1
ATOM 8788 C C . VAL C 1 254 ? -25.181 8.012 -65.681 1.00 11.49 280 VAL C C 1
ATOM 8789 O O . VAL C 1 254 ? -24.342 8.787 -65.250 1.00 12.79 280 VAL C O 1
ATOM 8793 N N . PHE C 1 255 ? -26.451 8.385 -65.830 1.00 10.64 281 PHE C N 1
ATOM 8794 C CA . PHE C 1 255 ? -26.783 9.828 -65.766 1.00 12.29 281 PHE C CA 1
ATOM 8795 C C . PHE C 1 255 ? -27.134 10.233 -64.340 1.00 12.34 281 PHE C C 1
ATOM 8796 O O . PHE C 1 255 ? -27.866 9.513 -63.639 1.00 11.30 281 PHE C O 1
ATOM 8804 N N . THR C 1 256 ? -26.643 11.383 -63.846 1.00 12.00 282 THR C N 1
ATOM 8805 C CA . THR C 1 256 ? -27.069 11.919 -62.596 1.00 11.88 282 THR C CA 1
ATOM 8806 C C . THR C 1 256 ? -28.384 12.649 -62.870 1.00 11.51 282 THR C C 1
ATOM 8807 O O . THR C 1 256 ? -28.779 12.888 -64.062 1.00 10.61 282 THR C O 1
ATOM 8811 N N A LYS C 1 257 ? -29.104 13.149 -61.849 0.50 11.54 283 LYS C N 1
ATOM 8812 N N B LYS C 1 257 ? -29.012 13.120 -61.802 0.50 11.00 283 LYS C N 1
ATOM 8813 C CA A LYS C 1 257 ? -30.350 13.896 -62.104 0.50 11.34 283 LYS C CA 1
ATOM 8814 C CA B LYS C 1 257 ? -30.183 13.915 -61.914 0.50 10.07 283 LYS C CA 1
ATOM 8815 C C A LYS C 1 257 ? -30.154 15.228 -62.873 0.50 10.74 283 LYS C C 1
ATOM 8816 C C B LYS C 1 257 ? -29.924 15.148 -62.760 0.50 10.55 283 LYS C C 1
ATOM 8817 O O A LYS C 1 257 ? -30.972 15.611 -63.724 0.50 9.72 283 LYS C O 1
ATOM 8818 O O B LYS C 1 257 ? -30.763 15.590 -63.594 0.50 10.14 283 LYS C O 1
ATOM 8829 N N A GLU C 1 258 ? -29.062 15.940 -62.575 0.50 9.66 284 GLU C N 1
ATOM 8830 N N B GLU C 1 258 ? -28.751 15.723 -62.468 0.50 10.66 284 GLU C N 1
ATOM 8831 C CA A GLU C 1 258 ? -28.662 17.147 -63.287 0.50 9.06 284 GLU C CA 1
ATOM 8832 C CA B GLU C 1 258 ? -28.267 16.955 -63.047 0.50 10.62 284 GLU C CA 1
ATOM 8833 C C A GLU C 1 258 ? -28.337 16.785 -64.747 0.50 8.73 284 GLU C C 1
ATOM 8834 C C B GLU C 1 258 ? -28.167 16.802 -64.574 0.50 9.71 284 GLU C C 1
ATOM 8835 O O A GLU C 1 258 ? -28.664 17.551 -65.692 0.50 7.60 284 GLU C O 1
ATOM 8836 O O B GLU C 1 258 ? -28.459 17.721 -65.371 0.50 9.20 284 GLU C O 1
ATOM 8847 N N . GLU C 1 259 ? -27.747 15.619 -64.956 1.00 8.53 285 GLU C N 1
ATOM 8848 C CA . GLU C 1 259 ? -27.532 15.215 -66.360 1.00 8.24 285 GLU C CA 1
ATOM 8849 C C . GLU C 1 259 ? -28.836 14.933 -67.069 1.00 8.22 285 GLU C C 1
ATOM 8850 O O . GLU C 1 259 ? -29.037 15.286 -68.233 1.00 7.72 285 GLU C O 1
ATOM 8856 N N . ILE C 1 260 ? -29.748 14.356 -66.335 1.00 9.02 286 ILE C N 1
ATOM 8857 C CA . ILE C 1 260 ? -31.082 14.149 -66.929 1.00 9.55 286 ILE C CA 1
ATOM 8858 C C . ILE C 1 260 ? -31.718 15.459 -67.286 1.00 8.54 286 ILE C C 1
ATOM 8859 O O . ILE C 1 260 ? -32.200 15.563 -68.406 1.00 11.25 286 ILE C O 1
ATOM 8864 N N . ALA C 1 261 ? -31.622 16.425 -66.385 1.00 9.38 287 ALA C N 1
ATOM 8865 C CA . ALA C 1 261 ? -32.186 17.716 -66.630 1.00 8.25 287 ALA C CA 1
ATOM 8866 C C . ALA C 1 261 ? -31.594 18.383 -67.866 1.00 8.67 287 ALA C C 1
ATOM 8867 O O . ALA C 1 261 ? -32.340 19.004 -68.757 1.00 10.04 287 ALA C O 1
ATOM 8869 N N . HIS C 1 262 ? -30.259 18.299 -67.914 1.00 7.89 288 HIS C N 1
ATOM 8870 C CA . HIS C 1 262 ? -29.590 18.878 -69.116 1.00 7.51 288 HIS C CA 1
ATOM 8871 C C . HIS C 1 262 ? -29.857 18.154 -70.442 1.00 7.69 288 HIS C C 1
ATOM 8872 O O . HIS C 1 262 ? -30.212 18.805 -71.371 1.00 7.79 288 HIS C O 1
ATOM 8879 N N . TRP C 1 263 ? -29.835 16.829 -70.490 1.00 7.76 289 TRP C N 1
ATOM 8880 C CA . TRP C 1 263 ? -29.945 16.162 -71.779 1.00 9.17 289 TRP C CA 1
ATOM 8881 C C . TRP C 1 263 ? -31.355 15.996 -72.268 1.00 10.24 289 TRP C C 1
ATOM 8882 O O . TRP C 1 263 ? -31.542 15.677 -73.443 1.00 9.76 289 TRP C O 1
ATOM 8893 N N . PHE C 1 264 ? -32.395 16.157 -71.391 1.00 9.04 290 PHE C N 1
ATOM 8894 C CA . PHE C 1 264 ? -33.792 15.927 -71.727 1.00 8.53 290 PHE C CA 1
ATOM 8895 C C . PHE C 1 264 ? -34.749 17.051 -71.629 1.00 9.89 290 PHE C C 1
ATOM 8896 O O . PHE C 1 264 ? -35.632 17.130 -72.398 1.00 7.66 290 PHE C O 1
ATOM 8904 N N . LEU C 1 265 ? -34.592 18.026 -70.742 1.00 8.31 291 LEU C N 1
ATOM 8905 C CA . LEU C 1 265 ? -35.537 19.119 -70.812 1.00 9.08 291 LEU C CA 1
ATOM 8906 C C . LEU C 1 265 ? -35.571 19.799 -72.182 1.00 8.43 291 LEU C C 1
ATOM 8907 O O . LEU C 1 265 ? -34.551 20.153 -72.745 1.00 8.57 291 LEU C O 1
ATOM 8912 N N . PRO C 1 266 ? -36.780 20.051 -72.703 1.00 7.92 292 PRO C N 1
ATOM 8913 C CA . PRO C 1 266 ? -36.831 20.407 -74.102 1.00 7.65 292 PRO C CA 1
ATOM 8914 C C . PRO C 1 266 ? -36.258 21.753 -74.378 1.00 8.67 292 PRO C C 1
ATOM 8915 O O . PRO C 1 266 ? -36.492 22.646 -73.631 1.00 9.15 292 PRO C O 1
ATOM 8919 N N . ILE C 1 267 ? -35.713 21.869 -75.574 1.00 8.34 293 ILE C N 1
ATOM 8920 C CA . ILE C 1 267 ? -35.205 23.137 -76.179 1.00 9.15 293 ILE C CA 1
ATOM 8921 C C . ILE C 1 267 ? -35.654 23.075 -77.602 1.00 8.65 293 ILE C C 1
ATOM 8922 O O . ILE C 1 267 ? -35.137 22.202 -78.330 1.00 7.67 293 ILE C O 1
ATOM 8927 N N . GLU C 1 268 ? -36.500 23.993 -78.046 1.00 10.03 294 GLU C N 1
ATOM 8928 C CA . GLU C 1 268 ? -36.977 24.015 -79.420 1.00 11.24 294 GLU C CA 1
ATOM 8929 C C . GLU C 1 268 ? -35.858 23.927 -80.450 1.00 9.57 294 GLU C C 1
ATOM 8930 O O . GLU C 1 268 ? -34.903 24.611 -80.311 1.00 10.48 294 GLU C O 1
ATOM 8936 N N . ASN C 1 269 ? -36.045 23.022 -81.441 1.00 9.84 295 ASN C N 1
ATOM 8937 C CA . ASN C 1 269 ? -35.109 22.834 -82.531 1.00 10.68 295 ASN C CA 1
ATOM 8938 C C . ASN C 1 269 ? -33.779 22.318 -82.066 1.00 9.49 295 ASN C C 1
ATOM 8939 O O . ASN C 1 269 ? -32.808 22.520 -82.748 1.00 10.81 295 ASN C O 1
ATOM 8944 N N . VAL C 1 270 ? -33.704 21.697 -80.894 1.00 9.05 296 VAL C N 1
ATOM 8945 C CA . VAL C 1 270 ? -32.510 21.031 -80.407 1.00 7.78 296 VAL C CA 1
ATOM 8946 C C . VAL C 1 270 ? -32.855 19.634 -79.824 1.00 7.79 296 VAL C C 1
ATOM 8947 O O . VAL C 1 270 ? -32.455 18.665 -80.327 1.00 7.13 296 VAL C O 1
ATOM 8951 N N . ILE C 1 271 ? -33.595 19.660 -78.731 1.00 8.15 297 ILE C N 1
ATOM 8952 C CA . ILE C 1 271 ? -33.930 18.407 -78.013 1.00 8.38 297 ILE C CA 1
ATOM 8953 C C . ILE C 1 271 ? -35.464 18.377 -77.678 1.00 7.72 297 ILE C C 1
ATOM 8954 O O . ILE C 1 271 ? -35.989 19.390 -77.136 1.00 7.45 297 ILE C O 1
ATOM 8959 N N . TYR C 1 272 ? -36.085 17.231 -78.009 1.00 7.78 298 TYR C N 1
ATOM 8960 C CA . TYR C 1 272 ? -37.521 17.077 -77.725 1.00 8.54 298 TYR C CA 1
ATOM 8961 C C . TYR C 1 272 ? -37.687 15.878 -76.833 1.00 9.79 298 TYR C C 1
ATOM 8962 O O . TYR C 1 272 ? -37.252 14.770 -77.218 1.00 9.70 298 TYR C O 1
ATOM 8971 N N . THR C 1 273 ? -38.356 16.031 -75.693 1.00 9.02 299 THR C N 1
ATOM 8972 C CA . THR C 1 273 ? -38.545 14.860 -74.790 1.00 7.92 299 THR C CA 1
ATOM 8973 C C . THR C 1 273 ? -40.021 14.919 -74.403 1.00 7.60 299 THR C C 1
ATOM 8974 O O . THR C 1 273 ? -40.552 15.993 -74.056 1.00 7.65 299 THR C O 1
ATOM 8978 N N . TYR C 1 274 ? -40.686 13.797 -74.507 1.00 8.88 300 TYR C N 1
ATOM 8979 C CA . TYR C 1 274 ? -42.078 13.671 -74.198 1.00 9.15 300 TYR C CA 1
ATOM 8980 C C . TYR C 1 274 ? -42.218 12.557 -73.183 1.00 9.13 300 TYR C C 1
ATOM 8981 O O . TYR C 1 274 ? -41.517 11.599 -73.207 1.00 9.30 300 TYR C O 1
ATOM 8990 N N . VAL C 1 275 ? -43.162 12.735 -72.281 1.00 8.23 301 VAL C N 1
ATOM 8991 C CA . VAL C 1 275 ? -43.390 11.739 -71.245 1.00 8.44 301 VAL C CA 1
ATOM 8992 C C . VAL C 1 275 ? -44.899 11.402 -71.094 1.00 8.17 301 VAL C C 1
ATOM 8993 O O . VAL C 1 275 ? -45.797 12.212 -71.437 1.00 9.62 301 VAL C O 1
ATOM 8997 N N . ASN C 1 276 ? -45.114 10.230 -70.567 1.00 9.66 302 ASN C N 1
ATOM 8998 C CA . ASN C 1 276 ? -46.459 9.802 -70.140 1.00 9.21 302 ASN C CA 1
ATOM 8999 C C . ASN C 1 276 ? -46.488 9.695 -68.586 1.00 9.52 302 ASN C C 1
ATOM 9000 O O . ASN C 1 276 ? -45.746 8.823 -68.021 1.00 9.09 302 ASN C O 1
ATOM 9005 N N A GLU C 1 277 ? -47.207 10.590 -67.895 0.50 9.33 303 GLU C N 1
ATOM 9006 N N B GLU C 1 277 ? -47.212 10.547 -67.881 0.50 10.82 303 GLU C N 1
ATOM 9007 C CA A GLU C 1 277 ? -47.353 10.571 -66.451 0.50 10.06 303 GLU C CA 1
ATOM 9008 C CA B GLU C 1 277 ? -47.244 10.332 -66.476 0.50 12.56 303 GLU C CA 1
ATOM 9009 C C A GLU C 1 277 ? -48.673 9.868 -66.137 0.50 10.99 303 GLU C C 1
ATOM 9010 C C B GLU C 1 277 ? -48.615 9.968 -65.965 0.50 13.31 303 GLU C C 1
ATOM 9011 O O A GLU C 1 277 ? -49.746 10.272 -66.606 0.50 10.57 303 GLU C O 1
ATOM 9012 O O B GLU C 1 277 ? -49.640 10.667 -66.167 0.50 15.29 303 GLU C O 1
ATOM 9023 N N . GLU C 1 278 ? -48.637 8.780 -65.347 1.00 14.86 304 GLU C N 1
ATOM 9024 C CA . GLU C 1 278 ? -49.846 8.153 -64.822 1.00 18.74 304 GLU C CA 1
ATOM 9025 C C . GLU C 1 278 ? -49.627 8.050 -63.331 1.00 22.78 304 GLU C C 1
ATOM 9026 O O . GLU C 1 278 ? -48.689 7.331 -62.912 1.00 21.68 304 GLU C O 1
ATOM 9032 N N . ASN C 1 279 ? -50.517 8.649 -62.523 1.00 27.75 305 ASN C N 1
ATOM 9033 C CA . ASN C 1 279 ? -50.441 8.507 -61.066 1.00 33.30 305 ASN C CA 1
ATOM 9034 C C . ASN C 1 279 ? -49.177 9.056 -60.436 1.00 31.85 305 ASN C C 1
ATOM 9035 O O . ASN C 1 279 ? -48.573 8.378 -59.601 1.00 34.30 305 ASN C O 1
ATOM 9040 N N . GLY C 1 280 ? -48.779 10.266 -60.820 1.00 26.22 306 GLY C N 1
ATOM 9041 C CA . GLY C 1 280 ? -47.574 10.880 -60.287 0.50 25.18 306 GLY C CA 1
ATOM 9042 C C . GLY C 1 280 ? -46.236 10.301 -60.749 1.00 26.41 306 GLY C C 1
ATOM 9043 O O . GLY C 1 280 ? -45.206 10.917 -60.475 1.00 24.02 306 GLY C O 1
ATOM 9044 N N . LYS C 1 281 ? -46.253 9.171 -61.476 1.00 24.32 307 LYS C N 1
ATOM 9045 C CA . LYS C 1 281 ? -45.055 8.431 -61.947 1.00 19.81 307 LYS C CA 1
ATOM 9046 C C . LYS C 1 281 ? -44.876 8.611 -63.448 1.00 16.01 307 LYS C C 1
ATOM 9047 O O . LYS C 1 281 ? -45.857 8.586 -64.201 1.00 16.06 307 LYS C O 1
ATOM 9053 N N . ILE C 1 282 ? -43.632 8.816 -63.907 1.00 12.01 308 ILE C N 1
ATOM 9054 C CA . ILE C 1 282 ? -43.387 8.853 -65.323 1.00 11.67 308 ILE C CA 1
ATOM 9055 C C . ILE C 1 282 ? -43.244 7.372 -65.776 1.00 13.07 308 ILE C C 1
ATOM 9056 O O . ILE C 1 282 ? -42.226 6.693 -65.452 1.00 11.87 308 ILE C O 1
ATOM 9061 N N . LYS C 1 283 ? -44.144 6.933 -66.664 1.00 11.24 309 LYS C N 1
ATOM 9062 C CA . LYS C 1 283 ? -44.111 5.547 -67.193 1.00 13.18 309 LYS C CA 1
ATOM 9063 C C . LYS C 1 283 ? -43.521 5.255 -68.586 1.00 12.08 309 LYS C C 1
ATOM 9064 O O . LYS C 1 283 ? -43.188 4.104 -68.902 1.00 13.40 309 LYS C O 1
ATOM 9070 N N . ASP C 1 284 ? -43.453 6.305 -69.383 1.00 11.01 310 ASP C N 1
ATOM 9071 C CA . ASP C 1 284 ? -43.040 6.164 -70.757 1.00 10.15 310 ASP C CA 1
ATOM 9072 C C . ASP C 1 284 ? -42.380 7.481 -71.161 1.00 9.77 310 ASP C C 1
ATOM 9073 O O . ASP C 1 284 ? -42.772 8.574 -70.627 1.00 9.66 310 ASP C O 1
ATOM 9078 N N . MET C 1 285 ? -41.354 7.382 -72.051 1.00 8.10 311 MET C N 1
ATOM 9079 C CA . MET C 1 285 ? -40.788 8.596 -72.558 1.00 8.45 311 MET C CA 1
ATOM 9080 C C . MET C 1 285 ? -40.249 8.318 -73.954 1.00 7.36 311 MET C C 1
ATOM 9081 O O . MET C 1 285 ? -39.953 7.221 -74.312 1.00 7.11 311 MET C O 1
ATOM 9086 N N . ILE C 1 286 ? -40.300 9.414 -74.720 1.00 7.29 312 ILE C N 1
ATOM 9087 C CA . ILE C 1 286 ? -39.814 9.532 -76.084 1.00 7.75 312 ILE C CA 1
ATOM 9088 C C . ILE C 1 286 ? -38.832 10.734 -76.126 1.00 8.63 312 ILE C C 1
ATOM 9089 O O . ILE C 1 286 ? -39.118 11.811 -75.575 1.00 8.17 312 ILE C O 1
ATOM 9094 N N . SER C 1 287 ? -37.747 10.537 -76.799 1.00 9.17 313 SER C N 1
ATOM 9095 C CA . SER C 1 287 ? -36.856 11.708 -77.095 1.00 7.74 313 SER C CA 1
ATOM 9096 C C . SER C 1 287 ? -36.174 11.581 -78.426 1.00 8.30 313 SER C C 1
ATOM 9097 O O . SER C 1 287 ? -35.873 10.472 -78.871 1.00 8.06 313 SER C O 1
ATOM 9100 N N . PHE C 1 288 ? -35.978 12.775 -79.056 1.00 6.56 314 PHE C N 1
ATOM 9101 C CA . PHE C 1 288 ? -35.236 12.849 -80.295 1.00 7.30 314 PHE C CA 1
ATOM 9102 C C . PHE C 1 288 ? -34.636 14.256 -80.382 1.00 7.43 314 PHE C C 1
ATOM 9103 O O . PHE C 1 288 ? -35.134 15.197 -79.791 1.00 9.02 314 PHE C O 1
ATOM 9111 N N . TYR C 1 289 ? -33.503 14.351 -81.019 1.00 8.10 315 TYR C N 1
ATOM 9112 C CA . TYR C 1 289 ? -32.807 15.639 -81.193 1.00 8.37 315 TYR C CA 1
ATOM 9113 C C . TYR C 1 289 ? -32.921 16.087 -82.613 1.00 8.23 315 TYR C C 1
ATOM 9114 O O . TYR C 1 289 ? -33.148 15.267 -83.506 1.00 9.85 315 TYR C O 1
ATOM 9123 N N . SER C 1 290 ? -32.687 17.370 -82.848 1.00 8.37 316 SER C N 1
ATOM 9124 C CA . SER C 1 290 ? -32.808 17.982 -84.158 1.00 9.06 316 SER C CA 1
ATOM 9125 C C . SER C 1 290 ? -31.417 18.262 -84.706 1.00 8.59 316 SER C C 1
ATOM 9126 O O . SER C 1 290 ? -30.601 19.026 -84.140 1.00 10.05 316 SER C O 1
ATOM 9129 N N . LEU C 1 291 ? -31.196 17.660 -85.889 1.00 8.40 317 LEU C N 1
ATOM 9130 C CA . LEU C 1 291 ? -29.964 17.856 -86.596 1.00 10.58 317 LEU C CA 1
ATOM 9131 C C . LEU C 1 291 ? -30.174 17.954 -88.091 1.00 8.52 317 LEU C C 1
ATOM 9132 O O . LEU C 1 291 ? -30.235 16.921 -88.822 1.00 8.31 317 LEU C O 1
ATOM 9137 N N . PRO C 1 292 ? -30.251 19.188 -88.597 1.00 8.25 318 PRO C N 1
ATOM 9138 C CA . PRO C 1 292 ? -30.428 19.419 -90.025 1.00 9.50 318 PRO C CA 1
ATOM 9139 C C . PRO C 1 292 ? -29.180 19.060 -90.799 1.00 9.98 318 PRO C C 1
ATOM 9140 O O . PRO C 1 292 ? -28.130 19.065 -90.256 1.00 12.12 318 PRO C O 1
ATOM 9144 N N . SER C 1 293 ? -29.382 18.813 -92.092 1.00 12.11 319 SER C N 1
ATOM 9145 C CA . SER C 1 293 ? -28.262 18.692 -93.054 1.00 12.57 319 SER C CA 1
ATOM 9146 C C . SER C 1 293 ? -28.475 19.724 -94.111 1.00 13.33 319 SER C C 1
ATOM 9147 O O . SER C 1 293 ? -29.625 19.907 -94.573 1.00 14.96 319 SER C O 1
ATOM 9150 N N . GLN C 1 294 ? -27.443 20.473 -94.438 1.00 14.03 320 GLN C N 1
ATOM 9151 C CA . GLN C 1 294 ? -27.454 21.262 -95.625 1.00 14.81 320 GLN C CA 1
ATOM 9152 C C . GLN C 1 294 ? -27.533 20.328 -96.869 1.00 14.54 320 GLN C C 1
ATOM 9153 O O . GLN C 1 294 ? -26.864 19.298 -96.988 1.00 15.35 320 GLN C O 1
ATOM 9159 N N . ILE C 1 295 ? -28.375 20.747 -97.823 1.00 16.65 321 ILE C N 1
ATOM 9160 C CA . ILE C 1 295 ? -28.502 20.062 -99.114 1.00 17.07 321 ILE C CA 1
ATOM 9161 C C . ILE C 1 295 ? -27.510 20.707 -100.077 1.00 16.68 321 ILE C C 1
ATOM 9162 O O . ILE C 1 295 ? -27.426 21.927 -100.182 1.00 21.56 321 ILE C O 1
ATOM 9167 N N . LEU C 1 296 ? -26.703 19.881 -100.683 1.00 16.98 322 LEU C N 1
ATOM 9168 C CA . LEU C 1 296 ? -25.586 20.434 -101.494 1.00 22.69 322 LEU C CA 1
ATOM 9169 C C . LEU C 1 296 ? -25.907 20.263 -102.990 1.00 26.85 322 LEU C C 1
ATOM 9170 O O . LEU C 1 296 ? -26.220 19.140 -103.468 1.00 27.52 322 LEU C O 1
ATOM 9175 N N . GLY C 1 297 ? -25.858 21.383 -103.705 1.00 34.11 323 GLY C N 1
ATOM 9176 C CA . GLY C 1 297 ? -26.108 21.396 -105.171 1.00 37.59 323 GLY C CA 1
ATOM 9177 C C . GLY C 1 297 ? -27.543 21.175 -105.629 1.00 39.99 323 GLY C C 1
ATOM 9178 O O . GLY C 1 297 ? -27.788 20.805 -106.807 1.00 42.60 323 GLY C O 1
ATOM 9179 N N . ASN C 1 298 ? -28.496 21.373 -104.709 1.00 38.09 324 ASN C N 1
ATOM 9180 C CA . ASN C 1 298 ? -29.923 21.283 -105.034 1.00 36.31 324 ASN C CA 1
ATOM 9181 C C . ASN C 1 298 ? -30.466 22.679 -104.935 1.00 36.11 324 ASN C C 1
ATOM 9182 O O . ASN C 1 298 ? -30.633 23.222 -103.837 1.00 38.49 324 ASN C O 1
ATOM 9187 N N . ASP C 1 299 ? -30.713 23.285 -106.088 1.00 36.35 325 ASP C N 1
ATOM 9188 C CA . ASP C 1 299 ? -31.047 24.709 -106.120 1.00 34.09 325 ASP C CA 1
ATOM 9189 C C . ASP C 1 299 ? -32.517 25.033 -105.753 1.00 37.80 325 ASP C C 1
ATOM 9190 O O . ASP C 1 299 ? -32.880 26.216 -105.706 1.00 37.55 325 ASP C O 1
ATOM 9195 N N . LYS C 1 300 ? -33.318 23.983 -105.486 1.00 38.72 326 LYS C N 1
ATOM 9196 C CA . LYS C 1 300 ? -34.721 24.059 -104.965 1.00 40.88 326 LYS C CA 1
ATOM 9197 C C . LYS C 1 300 ? -34.888 23.843 -103.430 1.00 37.67 326 LYS C C 1
ATOM 9198 O O . LYS C 1 300 ? -35.641 24.575 -102.753 1.00 39.94 326 LYS C O 1
ATOM 9204 N N . TYR C 1 301 ? -34.223 22.810 -102.899 1.00 32.10 327 TYR C N 1
ATOM 9205 C CA . TYR C 1 301 ? -34.141 22.636 -101.425 1.00 28.05 327 TYR C CA 1
ATOM 9206 C C . TYR C 1 301 ? -32.742 22.848 -100.879 1.00 25.70 327 TYR C C 1
ATOM 9207 O O . TYR C 1 301 ? -31.734 22.332 -101.436 1.00 26.74 327 TYR C O 1
ATOM 9216 N N . SER C 1 302 ? -32.681 23.577 -99.773 1.00 23.11 328 SER C N 1
ATOM 9217 C CA . SER C 1 302 ? -31.389 23.764 -99.144 1.00 21.66 328 SER C CA 1
ATOM 9218 C C . SER C 1 302 ? -31.149 23.085 -97.752 1.00 20.87 328 SER C C 1
ATOM 9219 O O . SER C 1 302 ? -30.007 22.785 -97.427 1.00 23.66 328 SER C O 1
ATOM 9222 N N . THR C 1 303 ? -32.196 22.886 -96.930 1.00 18.07 329 THR C N 1
ATOM 9223 C CA . THR C 1 303 ? -32.091 22.164 -95.601 1.00 18.05 329 THR C CA 1
ATOM 9224 C C . THR C 1 303 ? -32.947 20.868 -95.568 1.00 17.84 329 THR C C 1
ATOM 9225 O O . THR C 1 303 ? -34.114 20.859 -95.977 1.00 15.72 329 THR C O 1
ATOM 9229 N N . LEU C 1 304 ? -32.374 19.791 -95.133 1.00 13.42 330 LEU C N 1
ATOM 9230 C CA . LEU C 1 304 ? -33.159 18.661 -94.735 1.00 13.10 330 LEU C CA 1
ATOM 9231 C C . LEU C 1 304 ? -33.380 18.708 -93.203 1.00 14.04 330 LEU C C 1
ATOM 9232 O O . LEU C 1 304 ? -32.386 18.685 -92.427 1.00 13.93 330 LEU C O 1
ATOM 9237 N N . ASN C 1 305 ? -34.621 18.749 -92.748 1.00 15.03 331 ASN C N 1
ATOM 9238 C CA . ASN C 1 305 ? -34.846 18.777 -91.297 1.00 16.59 331 ASN C CA 1
ATOM 9239 C C . ASN C 1 305 ? -35.076 17.423 -90.750 1.00 14.79 331 ASN C C 1
ATOM 9240 O O . ASN C 1 305 ? -35.947 16.709 -91.181 1.00 13.38 331 ASN C O 1
ATOM 9245 N N . ALA C 1 306 ? -34.212 16.983 -89.856 1.00 12.21 332 ALA C N 1
ATOM 9246 C CA . ALA C 1 306 ? -34.187 15.521 -89.519 1.00 10.87 332 ALA C CA 1
ATOM 9247 C C . ALA C 1 306 ? -34.223 15.444 -87.971 1.00 10.80 332 ALA C C 1
ATOM 9248 O O . ALA C 1 306 ? -33.501 16.225 -87.241 1.00 9.82 332 ALA C O 1
ATOM 9250 N N . ALA C 1 307 ? -35.065 14.556 -87.462 1.00 9.67 333 ALA C N 1
ATOM 9251 C CA . ALA C 1 307 ? -35.032 14.217 -86.074 1.00 9.79 333 ALA C CA 1
ATOM 9252 C C . ALA C 1 307 ? -34.361 12.879 -85.972 1.00 9.02 333 ALA C C 1
ATOM 9253 O O . ALA C 1 307 ? -34.581 11.988 -86.833 1.00 9.85 333 ALA C O 1
ATOM 9255 N N . TYR C 1 308 ? -33.546 12.786 -84.915 1.00 8.97 334 TYR C N 1
ATOM 9256 C CA . TYR C 1 308 ? -32.782 11.579 -84.620 1.00 8.00 334 TYR C CA 1
ATOM 9257 C C . TYR C 1 308 ? -33.247 10.959 -83.303 1.00 7.14 334 TYR C C 1
ATOM 9258 O O . TYR C 1 308 ? -33.277 11.637 -82.267 1.00 8.48 334 TYR C O 1
ATOM 9267 N N . SER C 1 309 ? -33.662 9.704 -83.268 1.00 7.88 335 SER C N 1
ATOM 9268 C CA . SER C 1 309 ? -34.099 9.018 -82.072 1.00 7.95 335 SER C CA 1
ATOM 9269 C C . SER C 1 309 ? -32.961 9.121 -81.027 1.00 7.41 335 SER C C 1
ATOM 9270 O O . SER C 1 309 ? -31.783 8.920 -81.292 1.00 7.14 335 SER C O 1
ATOM 9273 N N . PHE C 1 310 ? -33.371 9.352 -79.751 1.00 7.48 336 PHE C N 1
ATOM 9274 C CA . PHE C 1 310 ? -32.336 9.526 -78.635 1.00 7.85 336 PHE C CA 1
ATOM 9275 C C . PHE C 1 310 ? -32.567 8.370 -77.648 1.00 9.12 336 PHE C C 1
ATOM 9276 O O . PHE C 1 310 ? -32.032 7.320 -77.822 1.00 7.89 336 PHE C O 1
ATOM 9284 N N . TYR C 1 311 ? -33.369 8.576 -76.635 1.00 7.67 337 TYR C N 1
ATOM 9285 C CA . TYR C 1 311 ? -33.748 7.528 -75.650 1.00 8.72 337 TYR C CA 1
ATOM 9286 C C . TYR C 1 311 ? -35.321 7.385 -75.552 1.00 8.88 337 TYR C C 1
ATOM 9287 O O . TYR C 1 311 ? -36.066 8.349 -75.363 1.00 10.51 337 TYR C O 1
ATOM 9296 N N . ASN C 1 312 ? -35.824 6.212 -75.796 1.00 10.01 338 ASN C N 1
ATOM 9297 C CA . ASN C 1 312 ? -37.220 5.868 -75.734 1.00 9.24 338 ASN C CA 1
ATOM 9298 C C . ASN C 1 312 ? -37.411 4.689 -74.816 1.00 9.21 338 ASN C C 1
ATOM 9299 O O . ASN C 1 312 ? -36.741 3.699 -74.927 1.00 9.47 338 ASN C O 1
ATOM 9304 N N . VAL C 1 313 ? -38.368 4.769 -73.859 1.00 8.52 339 VAL C N 1
ATOM 9305 C CA . VAL C 1 313 ? -38.703 3.706 -72.858 1.00 9.72 339 VAL C CA 1
ATOM 9306 C C . VAL C 1 313 ? -40.221 3.626 -72.747 1.00 9.70 339 VAL C C 1
ATOM 9307 O O . VAL C 1 313 ? -40.897 4.631 -72.588 1.00 11.59 339 VAL C O 1
ATOM 9311 N N . THR C 1 314 ? -40.763 2.408 -72.763 1.00 10.19 340 THR C N 1
ATOM 9312 C CA . THR C 1 314 ? -42.211 2.270 -72.591 1.00 10.19 340 THR C CA 1
ATOM 9313 C C . THR C 1 314 ? -42.400 1.176 -71.594 1.00 11.27 340 THR C C 1
ATOM 9314 O O . THR C 1 314 ? -41.877 0.062 -71.804 1.00 10.81 340 THR C O 1
ATOM 9318 N N . THR C 1 315 ? -43.228 1.501 -70.584 1.00 10.93 341 THR C N 1
ATOM 9319 C CA . THR C 1 315 ? -43.724 0.465 -69.593 1.00 12.90 341 THR C CA 1
ATOM 9320 C C . THR C 1 315 ? -45.246 0.218 -69.650 1.00 13.04 341 THR C C 1
ATOM 9321 O O . THR C 1 315 ? -45.689 -0.702 -68.923 1.00 16.48 341 THR C O 1
ATOM 9325 N N . THR C 1 316 ? -46.028 0.995 -70.400 1.00 13.38 342 THR C N 1
ATOM 9326 C CA . THR C 1 316 ? -47.456 0.876 -70.442 1.00 15.27 342 THR C CA 1
ATOM 9327 C C . THR C 1 316 ? -47.885 0.551 -71.864 1.00 15.69 342 THR C C 1
ATOM 9328 O O . THR C 1 316 ? -49.102 0.361 -72.128 1.00 21.14 342 THR C O 1
ATOM 9332 N N . ALA C 1 317 ? -46.949 0.478 -72.820 1.00 14.98 343 ALA C N 1
ATOM 9333 C CA . ALA C 1 317 ? -47.303 0.172 -74.219 1.00 14.41 343 ALA C CA 1
ATOM 9334 C C . ALA C 1 317 ? -46.292 -0.780 -74.931 1.00 13.25 343 ALA C C 1
ATOM 9335 O O . ALA C 1 317 ? -45.313 -1.136 -74.359 1.00 15.36 343 ALA C O 1
ATOM 9337 N N . THR C 1 318 ? -46.494 -1.063 -76.211 1.00 13.02 344 THR C N 1
ATOM 9338 C CA . THR C 1 318 ? -45.443 -1.856 -76.907 1.00 13.68 344 THR C CA 1
ATOM 9339 C C . THR C 1 318 ? -44.375 -0.912 -77.434 1.00 11.55 344 THR C C 1
ATOM 9340 O O . THR C 1 318 ? -44.685 0.298 -77.739 1.00 14.57 344 THR C O 1
ATOM 9344 N N . PHE C 1 319 ? -43.146 -1.410 -77.623 1.00 13.44 345 PHE C N 1
ATOM 9345 C CA . PHE C 1 319 ? -42.106 -0.541 -78.156 1.00 13.33 345 PHE C CA 1
ATOM 9346 C C . PHE C 1 319 ? -42.491 -0.032 -79.546 1.00 13.01 345 PHE C C 1
ATOM 9347 O O . PHE C 1 319 ? -42.213 1.187 -79.889 1.00 12.82 345 PHE C O 1
ATOM 9355 N N . LYS C 1 320 ? -43.194 -0.899 -80.342 1.00 13.99 346 LYS C N 1
ATOM 9356 C CA . LYS C 1 320 ? -43.776 -0.512 -81.607 1.00 11.72 346 LYS C CA 1
ATOM 9357 C C . LYS C 1 320 ? -44.702 0.744 -81.489 1.00 11.28 346 LYS C C 1
ATOM 9358 O O . LYS C 1 320 ? -44.567 1.751 -82.300 1.00 13.61 346 LYS C O 1
ATOM 9364 N N . GLN C 1 321 ? -45.625 0.678 -80.501 1.00 10.68 347 GLN C N 1
ATOM 9365 C CA . GLN C 1 321 ? -46.577 1.790 -80.328 1.00 11.33 347 GLN C CA 1
ATOM 9366 C C . GLN C 1 321 ? -45.900 3.067 -79.921 1.00 10.05 347 GLN C C 1
ATOM 9367 O O . GLN C 1 321 ? -46.251 4.171 -80.428 1.00 11.65 347 GLN C O 1
ATOM 9373 N N . LEU C 1 322 ? -44.926 2.874 -79.064 1.00 11.92 348 LEU C N 1
ATOM 9374 C CA . LEU C 1 322 ? -44.123 4.006 -78.572 1.00 11.37 348 LEU C CA 1
ATOM 9375 C C . LEU C 1 322 ? -43.346 4.664 -79.709 1.00 9.90 348 LEU C C 1
ATOM 9376 O O . LEU C 1 322 ? -43.381 5.924 -79.871 1.00 9.88 348 LEU C O 1
ATOM 9381 N N . MET C 1 323 ? -42.619 3.858 -80.532 1.00 11.17 349 MET C N 1
ATOM 9382 C CA . MET C 1 323 ? -41.921 4.460 -81.678 1.00 10.98 349 MET C CA 1
ATOM 9383 C C . MET C 1 323 ? -42.854 5.044 -82.727 1.00 10.44 349 MET C C 1
ATOM 9384 O O . MET C 1 323 ? -42.463 5.957 -83.429 1.00 11.10 349 MET C O 1
ATOM 9389 N N . GLN C 1 324 ? -44.080 4.488 -82.848 1.00 11.68 350 GLN C N 1
ATOM 9390 C CA . GLN C 1 324 ? -45.043 5.079 -83.764 1.00 10.25 350 GLN C CA 1
ATOM 9391 C C . GLN C 1 324 ? -45.408 6.484 -83.311 1.00 9.30 350 GLN C C 1
ATOM 9392 O O . GLN C 1 324 ? -45.397 7.436 -84.162 1.00 8.63 350 GLN C O 1
ATOM 9398 N N . ASP C 1 325 ? -45.523 6.632 -81.989 1.00 8.79 351 ASP C N 1
ATOM 9399 C CA . ASP C 1 325 ? -45.763 7.965 -81.427 1.00 11.77 351 ASP C CA 1
ATOM 9400 C C . ASP C 1 325 ? -44.581 8.898 -81.601 1.00 8.76 351 ASP C C 1
ATOM 9401 O O . ASP C 1 325 ? -44.763 10.076 -81.848 1.00 11.52 351 ASP C O 1
ATOM 9406 N N . ALA C 1 326 ? -43.365 8.319 -81.496 1.00 9.29 352 ALA C N 1
ATOM 9407 C CA . ALA C 1 326 ? -42.207 9.180 -81.768 1.00 8.96 352 ALA C CA 1
ATOM 9408 C C . ALA C 1 326 ? -42.167 9.758 -83.169 1.00 10.66 352 ALA C C 1
ATOM 9409 O O . ALA C 1 326 ? -41.981 11.009 -83.355 1.00 8.91 352 ALA C O 1
ATOM 9411 N N . ILE C 1 327 ? -42.448 8.875 -84.145 1.00 9.60 353 ILE C N 1
ATOM 9412 C CA . ILE C 1 327 ? -42.688 9.317 -85.571 1.00 11.25 353 ILE C CA 1
ATOM 9413 C C . ILE C 1 327 ? -43.680 10.441 -85.723 1.00 10.77 353 ILE C C 1
ATOM 9414 O O . ILE C 1 327 ? -43.409 11.533 -86.351 1.00 11.57 353 ILE C O 1
ATOM 9419 N N . LEU C 1 328 ? -44.884 10.235 -85.094 1.00 9.27 354 LEU C N 1
ATOM 9420 C CA . LEU C 1 328 ? -45.938 11.209 -85.156 1.00 9.51 354 LEU C CA 1
ATOM 9421 C C . LEU C 1 328 ? -45.455 12.546 -84.545 1.00 8.50 354 LEU C C 1
ATOM 9422 O O . LEU C 1 328 ? -45.750 13.601 -85.042 1.00 9.07 354 LEU C O 1
ATOM 9427 N N . LEU C 1 329 ? -44.784 12.509 -83.376 1.00 9.83 355 LEU C N 1
ATOM 9428 C CA . LEU C 1 329 ? -44.344 13.687 -82.656 1.00 9.42 355 LEU C CA 1
ATOM 9429 C C . LEU C 1 329 ? -43.259 14.438 -83.512 1.00 10.49 355 LEU C C 1
ATOM 9430 O O . LEU C 1 329 ? -43.364 15.658 -83.681 1.00 10.90 355 LEU C O 1
ATOM 9435 N N . ALA C 1 330 ? -42.411 13.693 -84.231 1.00 11.14 356 ALA C N 1
ATOM 9436 C CA . ALA C 1 330 ? -41.455 14.326 -85.221 1.00 11.27 356 ALA C CA 1
ATOM 9437 C C . ALA C 1 330 ? -42.255 14.961 -86.394 1.00 12.42 356 ALA C C 1
ATOM 9438 O O . ALA C 1 330 ? -42.013 16.129 -86.759 1.00 13.47 356 ALA C O 1
ATOM 9440 N N . LYS C 1 331 ? -43.305 14.270 -86.869 1.00 9.76 357 LYS C N 1
ATOM 9441 C CA . LYS C 1 331 ? -44.109 14.851 -87.976 1.00 11.65 357 LYS C CA 1
ATOM 9442 C C . LYS C 1 331 ? -44.774 16.122 -87.536 1.00 11.82 357 LYS C C 1
ATOM 9443 O O . LYS C 1 331 ? -44.775 17.081 -88.270 1.00 11.90 357 LYS C O 1
ATOM 9449 N N . ARG C 1 332 ? -45.302 16.116 -86.318 1.00 9.34 358 ARG C N 1
ATOM 9450 C CA . ARG C 1 332 ? -46.003 17.256 -85.751 1.00 10.49 358 ARG C CA 1
ATOM 9451 C C . ARG C 1 332 ? -45.093 18.461 -85.567 1.00 11.12 358 ARG C C 1
ATOM 9452 O O . ARG C 1 332 ? -45.546 19.528 -85.531 1.00 13.97 358 ARG C O 1
ATOM 9460 N N . ASN C 1 333 ? -43.809 18.207 -85.425 1.00 12.61 359 ASN C N 1
ATOM 9461 C CA . ASN C 1 333 ? -42.762 19.199 -85.187 1.00 12.86 359 ASN C CA 1
ATOM 9462 C C . ASN C 1 333 ? -41.996 19.532 -86.456 1.00 15.16 359 ASN C C 1
ATOM 9463 O O . ASN C 1 333 ? -40.896 20.084 -86.365 1.00 16.22 359 ASN C O 1
ATOM 9468 N N . ASN C 1 334 ? -42.549 19.203 -87.604 1.00 14.70 360 ASN C N 1
ATOM 9469 C CA . ASN C 1 334 ? -42.082 19.691 -88.858 1.00 17.71 360 ASN C CA 1
ATOM 9470 C C . ASN C 1 334 ? -40.858 18.956 -89.430 1.00 18.40 360 ASN C C 1
ATOM 9471 O O . ASN C 1 334 ? -40.286 19.426 -90.347 1.00 20.07 360 ASN C O 1
ATOM 9476 N N . PHE C 1 335 ? -40.540 17.775 -88.917 1.00 12.88 361 PHE C N 1
ATOM 9477 C CA . PHE C 1 335 ? -39.405 17.062 -89.457 1.00 12.36 361 PHE C CA 1
ATOM 9478 C C . PHE C 1 335 ? -39.713 16.356 -90.752 1.00 13.00 361 PHE C C 1
ATOM 9479 O O . PHE C 1 335 ? -40.817 15.882 -90.941 1.00 16.31 361 PHE C O 1
ATOM 9487 N N . ASP C 1 336 ? -38.695 16.228 -91.604 1.00 12.16 362 ASP C N 1
ATOM 9488 C CA . ASP C 1 336 ? -38.789 15.546 -92.909 1.00 13.56 362 ASP C CA 1
ATOM 9489 C C . ASP C 1 336 ? -38.540 14.064 -92.845 1.00 12.75 362 ASP C C 1
ATOM 9490 O O . ASP C 1 336 ? -39.048 13.294 -93.690 1.00 12.60 362 ASP C O 1
ATOM 9495 N N . VAL C 1 337 ? -37.760 13.621 -91.848 1.00 12.78 363 VAL C N 1
ATOM 9496 C CA . VAL C 1 337 ? -37.313 12.218 -91.733 1.00 11.71 363 VAL C CA 1
ATOM 9497 C C . VAL C 1 337 ? -37.060 12.015 -90.251 1.00 10.80 363 VAL C C 1
ATOM 9498 O O . VAL C 1 337 ? -36.778 12.992 -89.491 1.00 9.16 363 VAL C O 1
ATOM 9502 N N . PHE C 1 338 ? -37.100 10.752 -89.836 1.00 9.44 364 PHE C N 1
ATOM 9503 C CA . PHE C 1 338 ? -36.894 10.416 -88.458 1.00 10.63 364 PHE C CA 1
ATOM 9504 C C . PHE C 1 338 ? -35.896 9.291 -88.597 1.00 10.25 364 PHE C C 1
ATOM 9505 O O . PHE C 1 338 ? -36.180 8.252 -89.256 1.00 10.68 364 PHE C O 1
ATOM 9513 N N . ASN C 1 339 ? -34.705 9.505 -88.005 1.00 9.83 365 ASN C N 1
ATOM 9514 C CA . ASN C 1 339 ? -33.599 8.671 -88.109 1.00 9.87 365 ASN C CA 1
ATOM 9515 C C . ASN C 1 339 ? -33.358 7.855 -86.834 1.00 10.77 365 ASN C C 1
ATOM 9516 O O . ASN C 1 339 ? -33.591 8.406 -85.764 1.00 11.34 365 ASN C O 1
ATOM 9521 N N . ALA C 1 340 ? -32.926 6.580 -86.905 1.00 9.77 366 ALA C N 1
ATOM 9522 C CA . ALA C 1 340 ? -32.636 5.825 -85.724 1.00 11.09 366 ALA C CA 1
ATOM 9523 C C . ALA C 1 340 ? -31.469 4.849 -85.994 1.00 11.04 366 ALA C C 1
ATOM 9524 O O . ALA C 1 340 ? -31.080 4.550 -87.181 1.00 15.11 366 ALA C O 1
ATOM 9526 N N . LEU C 1 341 ? -30.844 4.347 -84.964 1.00 11.24 367 LEU C N 1
ATOM 9527 C CA . LEU C 1 341 ? -29.763 3.348 -85.052 1.00 10.59 367 LEU C CA 1
ATOM 9528 C C . LEU C 1 341 ? -30.327 2.019 -84.571 1.00 11.03 367 LEU C C 1
ATOM 9529 O O . LEU C 1 341 ? -31.266 2.019 -83.743 1.00 10.36 367 LEU C O 1
ATOM 9534 N N . GLU C 1 342 ? -29.738 0.900 -84.974 1.00 10.97 368 GLU C N 1
ATOM 9535 C CA . GLU C 1 342 ? -30.137 -0.416 -84.482 1.00 10.50 368 GLU C CA 1
ATOM 9536 C C . GLU C 1 342 ? -29.569 -0.688 -83.162 1.00 11.95 368 GLU C C 1
ATOM 9537 O O . GLU C 1 342 ? -29.050 -1.698 -82.883 1.00 13.04 368 GLU C O 1
ATOM 9543 N N . VAL C 1 343 ? -29.716 0.281 -82.312 1.00 12.37 369 VAL C N 1
ATOM 9544 C CA . VAL C 1 343 ? -29.340 0.104 -80.935 1.00 10.43 369 VAL C CA 1
ATOM 9545 C C . VAL C 1 343 ? -30.530 -0.125 -80.000 1.00 10.46 369 VAL C C 1
ATOM 9546 O O . VAL C 1 343 ? -31.727 0.092 -80.386 1.00 11.10 369 VAL C O 1
ATOM 9550 N N . MET C 1 344 ? -30.246 -0.483 -78.765 1.00 10.00 370 MET C N 1
ATOM 9551 C CA . MET C 1 344 ? -31.336 -0.702 -77.783 1.00 11.81 370 MET C CA 1
ATOM 9552 C C . MET C 1 344 ? -32.443 -1.634 -78.364 1.00 13.00 370 MET C C 1
ATOM 9553 O O . MET C 1 344 ? -32.136 -2.647 -78.922 1.00 13.01 370 MET C O 1
ATOM 9558 N N . GLN C 1 345 ? -33.698 -1.213 -78.301 1.00 13.90 371 GLN C N 1
ATOM 9559 C CA . GLN C 1 345 ? -34.825 -2.017 -78.864 1.00 13.59 371 GLN C CA 1
ATOM 9560 C C . GLN C 1 345 ? -35.199 -1.694 -80.246 1.00 14.82 371 GLN C C 1
ATOM 9561 O O . GLN C 1 345 ? -36.157 -2.188 -80.774 1.00 13.63 371 GLN C O 1
ATOM 9567 N N . ASN C 1 346 ? -34.482 -0.758 -80.852 1.00 15.54 372 ASN C N 1
ATOM 9568 C CA . ASN C 1 346 ? -34.910 -0.229 -82.078 1.00 14.20 372 ASN C CA 1
ATOM 9569 C C . ASN C 1 346 ? -35.061 -1.202 -83.261 1.00 15.91 372 ASN C C 1
ATOM 9570 O O . ASN C 1 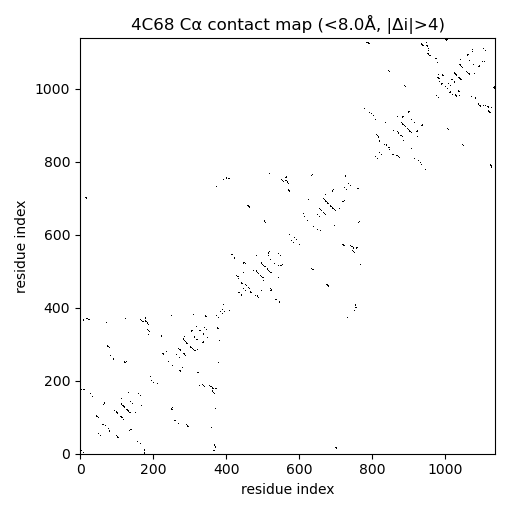346 ? -35.980 -1.084 -84.078 1.00 15.13 372 ASN C O 1
ATOM 9575 N N . LYS C 1 347 ? -34.127 -2.142 -83.389 1.00 14.86 373 LYS C N 1
ATOM 9576 C CA . LYS C 1 347 ? -34.217 -3.002 -84.630 1.00 15.42 373 LYS C CA 1
ATOM 9577 C C . LYS C 1 347 ? -35.615 -3.732 -84.779 1.00 15.86 373 LYS C C 1
ATOM 9578 O O . LYS C 1 347 ? -36.159 -3.769 -85.910 1.00 14.29 373 LYS C O 1
ATOM 9584 N N . SER C 1 348 ? -36.166 -4.150 -83.643 1.00 15.99 374 SER C N 1
ATOM 9585 C CA . SER C 1 348 ? -37.451 -4.874 -83.547 1.00 16.37 374 SER C CA 1
ATOM 9586 C C . SER C 1 348 ? -38.599 -4.164 -84.181 1.00 15.51 374 SER C C 1
ATOM 9587 O O . SER C 1 348 ? -39.625 -4.781 -84.479 1.00 17.46 374 SER C O 1
ATOM 9590 N N . VAL C 1 349 ? -38.495 -2.872 -84.416 1.00 14.31 375 VAL C N 1
ATOM 9591 C CA . VAL C 1 349 ? -39.645 -2.118 -84.911 1.00 14.29 375 VAL C CA 1
ATOM 9592 C C . VAL C 1 349 ? -39.493 -1.586 -86.317 1.00 14.82 375 VAL C C 1
ATOM 9593 O O . VAL C 1 349 ? -40.434 -1.072 -86.931 1.00 17.00 375 VAL C O 1
ATOM 9597 N N . PHE C 1 350 ? -38.265 -1.655 -86.838 1.00 13.70 376 PHE C N 1
ATOM 9598 C CA . PHE C 1 350 ? -37.985 -1.011 -88.111 1.00 14.96 376 PHE C CA 1
ATOM 9599 C C . PHE C 1 350 ? -38.815 -1.517 -89.311 1.00 14.85 376 PHE C C 1
ATOM 9600 O O . PHE C 1 350 ? -39.261 -0.730 -90.178 1.00 16.03 376 PHE C O 1
ATOM 9608 N N . GLU C 1 351 ? -38.904 -2.859 -89.371 1.00 15.19 377 GLU C N 1
ATOM 9609 C CA . GLU C 1 351 ? -39.767 -3.511 -90.383 1.00 17.02 377 GLU C CA 1
ATOM 9610 C C . GLU C 1 351 ? -41.183 -2.982 -90.355 1.00 17.86 377 GLU C C 1
ATOM 9611 O O . GLU C 1 351 ? -41.592 -2.333 -91.305 1.00 17.62 377 GLU C O 1
ATOM 9617 N N . ASP C 1 352 ? -41.886 -3.183 -89.229 1.00 18.08 378 ASP C N 1
ATOM 9618 C CA . ASP C 1 352 ? -43.274 -2.750 -89.119 1.00 19.34 378 ASP C CA 1
ATOM 9619 C C . ASP C 1 352 ? -43.444 -1.246 -89.229 1.00 19.97 378 ASP C C 1
ATOM 9620 O O . ASP C 1 352 ? -44.425 -0.774 -89.777 1.00 18.89 378 ASP C O 1
ATOM 9625 N N . LEU C 1 353 ? -42.480 -0.447 -88.756 1.00 15.31 379 LEU C N 1
ATOM 9626 C CA . LEU C 1 353 ? -42.691 1.022 -88.908 1.00 19.07 379 LEU C CA 1
ATOM 9627 C C . LEU C 1 353 ? -42.173 1.701 -90.171 1.00 19.16 379 LEU C C 1
ATOM 9628 O O . LEU C 1 353 ? -42.115 2.972 -90.282 1.00 19.93 379 LEU C O 1
ATOM 9633 N N . LYS C 1 354 ? -41.860 0.843 -91.154 1.00 18.83 380 LYS C N 1
ATOM 9634 C CA . LYS C 1 354 ? -41.459 1.220 -92.508 1.00 20.24 380 LYS C CA 1
ATOM 9635 C C . LYS C 1 354 ? -40.163 2.043 -92.534 1.00 19.24 380 LYS C C 1
ATOM 9636 O O . LYS C 1 354 ? -40.081 2.959 -93.247 1.00 19.68 380 LYS C O 1
ATOM 9642 N N . PHE C 1 355 ? -39.220 1.702 -91.702 1.00 19.66 381 PHE C N 1
ATOM 9643 C CA . PHE C 1 355 ? -37.863 2.281 -91.766 1.00 20.23 381 PHE C CA 1
ATOM 9644 C C . PHE C 1 355 ? -37.084 1.607 -92.887 1.00 22.10 381 PHE C C 1
ATOM 9645 O O . PHE C 1 355 ? -37.116 0.350 -92.991 1.00 24.31 381 PHE C O 1
ATOM 9653 N N . GLY C 1 356 ? -36.402 2.416 -93.717 1.00 20.58 382 GLY C N 1
ATOM 9654 C CA . GLY C 1 356 ? -35.433 1.876 -94.733 1.00 21.31 382 GLY C CA 1
ATOM 9655 C C . GLY C 1 356 ? -34.038 1.821 -94.134 1.00 21.78 382 GLY C C 1
ATOM 9656 O O . GLY C 1 356 ? -33.621 2.821 -93.516 1.00 17.01 382 GLY C O 1
ATOM 9657 N N . GLU C 1 357 ? -33.319 0.697 -94.280 1.00 21.66 383 GLU C N 1
ATOM 9658 C CA . GLU C 1 357 ? -31.887 0.652 -93.939 1.00 23.13 383 GLU C CA 1
ATOM 9659 C C . GLU C 1 357 ? -31.131 1.702 -94.730 1.00 20.93 383 GLU C C 1
ATOM 9660 O O . GLU C 1 357 ? -31.347 1.852 -95.941 1.00 20.39 383 GLU C O 1
ATOM 9666 N N . GLY C 1 358 ? -30.219 2.440 -94.091 1.00 21.26 384 GLY C N 1
ATOM 9667 C CA . GLY C 1 358 ? -29.360 3.424 -94.834 1.00 20.57 384 GLY C CA 1
ATOM 9668 C C . GLY C 1 358 ? -28.033 2.884 -95.357 1.00 20.86 384 GLY C C 1
ATOM 9669 O O . GLY C 1 358 ? -27.760 1.717 -95.228 1.00 27.44 384 GLY C O 1
ATOM 9670 N N A ASP C 1 359 ? -27.234 3.768 -95.948 0.50 22.81 385 ASP C N 1
ATOM 9671 N N B ASP C 1 359 ? -27.185 3.720 -95.915 0.50 19.67 385 ASP C N 1
ATOM 9672 C CA A ASP C 1 359 ? -25.881 3.488 -96.470 0.50 23.10 385 ASP C CA 1
ATOM 9673 C CA B ASP C 1 359 ? -25.945 3.192 -96.475 0.50 18.44 385 ASP C CA 1
ATOM 9674 C C A ASP C 1 359 ? -24.961 3.107 -95.356 0.50 24.23 385 ASP C C 1
ATOM 9675 C C B ASP C 1 359 ? -24.741 3.402 -95.560 0.50 19.28 385 ASP C C 1
ATOM 9676 O O A ASP C 1 359 ? -24.283 2.075 -95.356 0.50 26.27 385 ASP C O 1
ATOM 9677 O O B ASP C 1 359 ? -23.660 2.992 -95.885 0.50 19.43 385 ASP C O 1
ATOM 9686 N N . GLY C 1 360 ? -24.924 4.023 -94.402 1.00 20.42 386 GLY C N 1
ATOM 9687 C CA . GLY C 1 360 ? -23.845 4.029 -93.458 1.00 25.18 386 GLY C CA 1
ATOM 9688 C C . GLY C 1 360 ? -24.029 3.139 -92.258 1.00 24.68 386 GLY C C 1
ATOM 9689 O O . GLY C 1 360 ? -25.153 2.885 -91.784 1.00 26.97 386 GLY C O 1
ATOM 9690 N N . SER C 1 361 ? -22.911 2.734 -91.686 1.00 19.89 387 SER C N 1
ATOM 9691 C CA . SER C 1 361 ? -23.015 2.406 -90.291 1.00 17.19 387 SER C CA 1
ATOM 9692 C C . SER C 1 361 ? -22.231 3.354 -89.392 1.00 15.24 387 SER C C 1
ATOM 9693 O O . SER C 1 361 ? -21.163 3.917 -89.809 1.00 17.81 387 SER C O 1
ATOM 9696 N N . LEU C 1 362 ? -22.661 3.410 -88.102 1.00 13.86 388 LEU C N 1
ATOM 9697 C CA . LEU C 1 362 ? -21.971 4.176 -87.035 1.00 13.72 388 LEU C CA 1
ATOM 9698 C C . LEU C 1 362 ? -21.229 3.211 -86.176 1.00 14.06 388 LEU C C 1
ATOM 9699 O O . LEU C 1 362 ? -21.878 2.275 -85.668 1.00 12.98 388 LEU C O 1
ATOM 9704 N N . LYS C 1 363 ? -19.912 3.400 -86.080 1.00 12.68 389 LYS C N 1
ATOM 9705 C CA . LYS C 1 363 ? -19.026 2.551 -85.283 1.00 11.24 389 LYS C CA 1
ATOM 9706 C C . LYS C 1 363 ? -18.830 3.197 -83.897 1.00 10.70 389 LYS C C 1
ATOM 9707 O O . LYS C 1 363 ? -18.644 4.450 -83.795 1.00 10.96 389 LYS C O 1
ATOM 9713 N N . TYR C 1 364 ? -18.965 2.409 -82.864 1.00 10.84 390 TYR C N 1
ATOM 9714 C CA . TYR C 1 364 ? -18.739 2.922 -81.524 1.00 9.56 390 TYR C CA 1
ATOM 9715 C C . TYR C 1 364 ? -17.330 2.527 -81.100 1.00 10.26 390 TYR C C 1
ATOM 9716 O O . TYR C 1 364 ? -16.989 1.304 -81.221 1.00 12.02 390 TYR C O 1
ATOM 9725 N N . TYR C 1 365 ? -16.568 3.392 -80.432 1.00 8.48 391 TYR C N 1
ATOM 9726 C CA . TYR C 1 365 ? -15.198 3.106 -80.049 1.00 8.91 391 TYR C CA 1
ATOM 9727 C C . TYR C 1 365 ? -14.957 3.481 -78.645 1.00 9.53 391 TYR C C 1
ATOM 9728 O O . TYR C 1 365 ? -15.549 4.503 -78.190 1.00 9.81 391 TYR C O 1
ATOM 9737 N N . LEU C 1 366 ? -13.965 2.809 -78.053 1.00 8.33 392 LEU C N 1
ATOM 9738 C CA . LEU C 1 366 ? -13.375 3.234 -76.775 1.00 9.23 392 LEU C CA 1
ATOM 9739 C C . LEU C 1 366 ? -11.963 3.531 -76.908 1.00 8.87 392 LEU C C 1
ATOM 9740 O O . LEU C 1 366 ? -11.342 2.900 -77.727 1.00 11.30 392 LEU C O 1
ATOM 9745 N N . TYR C 1 367 ? -11.415 4.469 -76.114 1.00 7.73 393 TYR C N 1
ATOM 9746 C CA . TYR C 1 367 ? -9.977 4.778 -76.106 1.00 7.79 393 TYR C CA 1
ATOM 9747 C C . TYR C 1 367 ? -9.489 4.191 -74.842 1.00 7.62 393 TYR C C 1
ATOM 9748 O O . TYR C 1 367 ? -10.015 4.504 -73.781 1.00 7.92 393 TYR C O 1
ATOM 9757 N N . ASN C 1 368 ? -8.346 3.483 -74.893 1.00 8.56 394 ASN C N 1
ATOM 9758 C CA . ASN C 1 368 ? -7.698 2.881 -73.715 1.00 9.73 394 ASN C CA 1
ATOM 9759 C C . ASN C 1 368 ? -8.615 1.956 -72.873 1.00 8.89 394 ASN C C 1
ATOM 9760 O O . ASN C 1 368 ? -8.607 1.955 -71.650 1.00 10.25 394 ASN C O 1
ATOM 9765 N N . TRP C 1 369 ? -9.240 1.091 -73.606 1.00 11.14 395 TRP C N 1
ATOM 9766 C CA . TRP C 1 369 ? -10.121 0.072 -73.002 1.00 11.57 395 TRP C CA 1
ATOM 9767 C C . TRP C 1 369 ? -10.139 -1.144 -73.915 1.00 14.37 395 TRP C C 1
ATOM 9768 O O . TRP C 1 369 ? -10.521 -1.079 -75.078 1.00 14.56 395 TRP C O 1
ATOM 9779 N N . LYS C 1 370 ? -9.889 -2.246 -73.254 1.00 13.83 396 LYS C N 1
ATOM 9780 C CA . LYS C 1 370 ? -9.949 -3.594 -73.823 1.00 17.43 396 LYS C CA 1
ATOM 9781 C C . LYS C 1 370 ? -11.247 -4.276 -73.349 1.00 15.13 396 LYS C C 1
ATOM 9782 O O . LYS C 1 370 ? -11.459 -4.478 -72.112 1.00 14.70 396 LYS C O 1
ATOM 9788 N N . CYS C 1 371 ? -12.050 -4.744 -74.295 1.00 14.17 397 CYS C N 1
ATOM 9789 C CA . CYS C 1 371 ? -13.244 -5.554 -73.932 1.00 16.04 397 CYS C CA 1
ATOM 9790 C C . CYS C 1 371 ? -13.761 -6.288 -75.164 1.00 15.49 397 CYS C C 1
ATOM 9791 O O . CYS C 1 371 ? -13.388 -5.926 -76.256 1.00 14.59 397 CYS C O 1
ATOM 9794 N N . ALA C 1 372 ? -14.639 -7.286 -75.008 1.00 15.78 398 ALA C N 1
ATOM 9795 C CA . ALA C 1 372 ? -15.205 -7.945 -76.195 1.00 14.85 398 ALA C CA 1
ATOM 9796 C C . ALA C 1 372 ? -16.157 -7.025 -76.898 1.00 16.47 398 ALA C C 1
ATOM 9797 O O . ALA C 1 372 ? -16.894 -6.244 -76.230 1.00 17.58 398 ALA C O 1
ATOM 9799 N N . SER C 1 373 ? -16.171 -7.132 -78.230 1.00 16.16 399 SER C N 1
ATOM 9800 C CA . SER C 1 373 ? -17.145 -6.391 -79.000 1.00 14.82 399 SER C CA 1
ATOM 9801 C C . SER C 1 373 ? -18.484 -7.120 -78.869 1.00 15.73 399 SER C C 1
ATOM 9802 O O . SER C 1 373 ? -18.530 -8.284 -78.384 1.00 15.17 399 SER C O 1
ATOM 9805 N N . PHE C 1 374 ? -19.543 -6.445 -79.244 1.00 14.23 400 PHE C N 1
ATOM 9806 C CA . PHE C 1 374 ? -20.889 -6.897 -79.028 1.00 13.33 400 PHE C CA 1
ATOM 9807 C C . PHE C 1 374 ? -21.794 -6.321 -80.097 1.00 12.85 400 PHE C C 1
ATOM 9808 O O . PHE C 1 374 ? -21.542 -5.272 -80.719 1.00 14.44 400 PHE C O 1
ATOM 9816 N N . ALA C 1 375 ? -22.938 -6.980 -80.247 1.00 11.19 401 ALA C N 1
ATOM 9817 C CA . ALA C 1 375 ? -23.936 -6.565 -81.201 1.00 11.08 401 ALA C CA 1
ATOM 9818 C C . ALA C 1 375 ? -24.661 -5.308 -80.748 1.00 10.08 401 ALA C C 1
ATOM 9819 O O . ALA C 1 375 ? -24.731 -5.046 -79.531 1.00 13.90 401 ALA C O 1
ATOM 9821 N N . PRO C 1 376 ? -25.119 -4.548 -81.704 1.00 11.04 402 PRO C N 1
ATOM 9822 C CA . PRO C 1 376 ? -25.587 -3.201 -81.260 1.00 11.88 402 PRO C CA 1
ATOM 9823 C C . PRO C 1 376 ? -26.847 -3.184 -80.362 1.00 13.32 402 PRO C C 1
ATOM 9824 O O . PRO C 1 376 ? -27.144 -2.118 -79.791 1.00 12.76 402 PRO C O 1
ATOM 9828 N N . ALA C 1 377 ? -27.630 -4.276 -80.304 1.00 14.07 403 ALA C N 1
ATOM 9829 C CA . ALA C 1 377 ? -28.800 -4.390 -79.352 1.00 13.18 403 ALA C CA 1
ATOM 9830 C C . ALA C 1 377 ? -28.345 -4.244 -77.941 1.00 12.38 403 ALA C C 1
ATOM 9831 O O . ALA C 1 377 ? -29.150 -3.976 -77.056 1.00 15.66 403 ALA C O 1
ATOM 9833 N N . HIS C 1 378 ? -27.040 -4.469 -77.703 1.00 11.65 404 HIS C N 1
ATOM 9834 C CA . HIS C 1 378 ? -26.458 -4.304 -76.403 1.00 11.76 404 HIS C CA 1
ATOM 9835 C C . HIS C 1 378 ? -25.873 -2.915 -76.197 1.00 9.32 404 HIS C C 1
ATOM 9836 O O . HIS C 1 378 ? -25.374 -2.687 -75.088 1.00 11.51 404 HIS C O 1
ATOM 9843 N N . VAL C 1 379 ? -25.921 -2.047 -77.200 1.00 11.36 405 VAL C N 1
ATOM 9844 C CA . VAL C 1 379 ? -25.549 -0.635 -76.995 1.00 10.52 405 VAL C CA 1
ATOM 9845 C C . VAL C 1 379 ? -26.737 0.178 -76.453 1.00 9.58 405 VAL C C 1
ATOM 9846 O O . VAL C 1 379 ? -27.851 0.114 -76.973 1.00 11.06 405 VAL C O 1
ATOM 9850 N N . GLY C 1 380 ? -26.450 0.874 -75.343 1.00 9.76 406 GLY C N 1
ATOM 9851 C CA . GLY C 1 380 ? -27.438 1.663 -74.667 1.00 8.90 406 GLY C CA 1
ATOM 9852 C C . GLY C 1 380 ? -27.075 3.122 -74.605 1.00 9.49 406 GLY C C 1
ATOM 9853 O O . GLY C 1 380 ? -27.505 3.808 -73.689 1.00 9.81 406 GLY C O 1
ATOM 9854 N N . ILE C 1 381 ? -26.292 3.622 -75.569 1.00 8.83 407 ILE C N 1
ATOM 9855 C CA . ILE C 1 381 ? -25.856 5.095 -75.560 1.00 9.48 407 ILE C CA 1
ATOM 9856 C C . ILE C 1 381 ? -25.963 5.568 -77.026 1.00 9.23 407 ILE C C 1
ATOM 9857 O O . ILE C 1 381 ? -25.636 4.907 -78.022 1.00 10.56 407 ILE C O 1
ATOM 9862 N N . VAL C 1 382 ? -26.499 6.771 -77.146 1.00 9.36 408 VAL C N 1
ATOM 9863 C CA . VAL C 1 382 ? -26.504 7.503 -78.413 1.00 10.69 408 VAL C CA 1
ATOM 9864 C C . VAL C 1 382 ? -25.706 8.798 -78.282 1.00 10.17 408 VAL C C 1
ATOM 9865 O O . VAL C 1 382 ? -26.011 9.641 -77.351 1.00 11.06 408 VAL C O 1
ATOM 9869 N N . LEU C 1 383 ? -24.651 8.989 -79.083 1.00 13.54 409 LEU C N 1
ATOM 9870 C CA . LEU C 1 383 ? -23.896 10.218 -79.067 1.00 13.05 409 LEU C CA 1
ATOM 9871 C C . LEU C 1 383 ? -24.476 11.201 -80.077 1.00 12.94 409 LEU C C 1
ATOM 9872 O O . LEU C 1 383 ? -25.253 10.795 -80.978 1.00 15.44 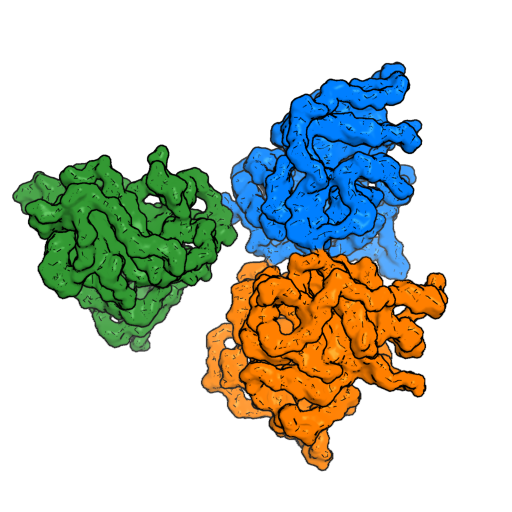409 LEU C O 1
ATOM 9877 N N . LEU C 1 384 ? -24.141 12.487 -79.995 1.00 13.46 410 LEU C N 1
ATOM 9878 C CA . LEU C 1 384 ? -24.850 13.471 -80.818 1.00 13.83 410 LEU C CA 1
ATOM 9879 C C . LEU C 1 384 ? -24.127 13.597 -82.181 1.00 13.80 410 LEU C C 1
ATOM 9880 O O . LEU C 1 384 ? -22.935 13.170 -82.272 1.00 14.86 410 LEU C O 1
#

B-factor: mean 13.8, std 7.2, range [3.21, 83.6]

Solvent-accessible surface area: 52300 Å² total; per-residue (Å²): 159,80,145,23,27,151,96,24,28,5,14,84,70,140,46,62,40,35,108,94,40,15,71,28,56,91,63,130,44,109,46,119,120,18,135,174,74,93,63,178,19,53,125,36,39,46,37,70,53,1,44,2,125,64,117,149,16,36,37,47,0,68,74,6,2,24,70,3,25,75,37,44,108,92,90,61,20,26,45,21,6,29,32,90,0,0,56,5,4,2,22,2,33,129,60,45,98,70,1,0,0,0,1,16,90,77,93,43,96,129,16,15,1,0,0,1,0,11,27,13,49,0,6,0,58,181,109,68,29,122,0,0,21,30,28,3,67,5,16,50,84,106,26,113,114,127,148,10,34,19,20,2,28,72,0,4,28,18,16,8,23,68,84,91,22,46,14,10,0,24,33,21,49,98,98,32,6,52,19,10,5,62,0,82,38,15,42,10,11,11,55,10,88,32,0,35,73,8,44,54,38,87,62,75,128,198,36,65,60,83,118,2,82,153,74,46,199,37,127,88,88,26,75,13,172,84,13,64,81,6,116,168,131,4,9,112,17,0,62,102,22,0,27,45,25,1,83,114,14,29,0,23,5,62,27,72,108,107,19,1,30,43,18,0,49,43,68,111,85,0,0,4,0,21,0,10,48,70,137,66,132,15,74,0,0,0,0,0,4,6,1,24,7,57,8,47,88,43,159,134,44,76,60,5,46,1,0,17,7,7,2,4,4,28,76,49,11,14,21,48,57,0,0,79,1,0,5,6,6,0,81,118,40,110,3,5,0,0,5,2,9,14,1,13,52,4,96,66,6,4,159,85,11,83,16,36,108,18,116,38,22,23,27,0,1,5,26,5,4,40,12,15,77,31,36,25,51,94,0,0,2,10,11,22,147,82,148,21,27,142,96,24,27,6,13,82,61,137,44,76,39,37,103,94,38,13,78,27,57,93,60,136,43,107,49,122,115,18,134,126,74,96,61,175,16,47,126,37,34,45,38,59,98,1,45,2,127,62,119,150,10,36,43,37,0,69,74,4,2,22,65,4,26,72,34,41,115,98,93,55,18,25,48,21,6,36,35,72,0,0,41,5,4,3,22,3,31,131,58,34,99,78,0,1,0,0,1,22,91,76,95,66,101,95,6,5,1,0,0,1,0,11,27,10,28,0,5,0,63,179,112,76,30,135,0,0,18,30,28,3,66,5,14,28,85,107,24,112,114,116,148,9,35,19,20,2,26,72,0,4,28,20,22,9,21,56,84,96,21,43,15,10,0,25,34,22,49,98,101,31,5,38,18,10,5,62,0,81,37,16,42,11,11,11,53,10,94,30,0,32,74,8,48,52,36,88,54,95,47,214,35,59,56,84,136,1,56,161,73,44,177,37,128,89,89,26,76,12,172,82,12,73,81,4,127,171,165,4,6,96,19,0,54,131,22,0,30,82,23,2,110,114,15,31,0,25,3,59,30,68,103,114,16,0,31,42,19,0,43,45,56,128,92,1,0,8,0,18,0,2,56,69,115,61,128,18,58,0,0,0,0,0,3,10,2,23,7,57,9,47,90,46,154,126,43,82,44,4,49,2,0,17,8,7,2,5,5,27,78,49,11,12,20,59,46,0,0,77,2,0,3,5,7,0,76,118,42,112,7,6,0,0,4,2,8,12,0,9,55,5,92,63,5,4,158,86,13,83,14,37,105,18,111,29,24,23,27,0,1,4,24,6,4,48,12,14,73,32,37,24,52,95,0,0,2,11,10,20,153,80,133,20,28,148,98,23,26,7,13,86,42,137,48,157,51,42,108,85,36,13,77,31,62,93,67,128,40,109,49,120,118,19,131,126,77,94,59,182,18,51,129,34,46,41,41,62,88,1,47,2,125,56,117,129,10,28,39,32,0,65,74,6,1,20,69,5,25,76,36,42,114,105,91,51,18,27,50,20,6,31,21,104,0,0,60,7,3,2,24,2,33,132,57,39,99,72,0,1,0,0,2,16,82,88,82,58,92,133,12,17,0,0,0,1,0,8,8,10,49,0,6,0,69,191,112,73,30,82,0,0,19,27,26,3,65,6,15,52,84,106,25,112,120,118,152,10,36,19,21,2,27,69,0,4,29,21,22,8,22,58,81,95,15,43,14,9,0,27,32,23,49,95,110,36,6,41,17,10,5,54,0,85,44,7,41,13,25,5,56,11,136,25,3,131,79,8,49,88,135,64,144,46,131,87,87,23,75,14,168,85,12,63,89,5,91,169,137,2,17,116,20,0,42,132,22,0,27,81,23,2,115,119,13,29,0,24,4,63,27,69,55,120,14,0,29,42,14,0,43,45,73,134,95,0,0,10,0,13,0,9,61,72,146,70,145,15,60,0,0,0,0,0,4,10,2,25,7,57,8,40,84,41,156,143,43,76,52,4,50,2,0,17,8,8,2,4,4,24,92,64,31,78,18,89,73,0,0,82,1,0,6,4,9,0,80,117,48,118,8,4,0,0,5,2,8,16,0,14,64,5,92,92,3,4,150,72,16,127,18,41,106,14,119,31,24,26,26,0,0,4,25,5,4,48,9,12,76,31,58,22,56,92,0,0,4,14,8,21

Sequence (1138 aa):
DDYKKFWYYTQPVPKINDEEFNESVNEPFISDNKVEEDVRKKDEYKKLPPGYSWYVCCDVKDEKDRSSEEIYTLLTDNYVEDDDDNIFRFNYSAEEFLLWALTSPNYLKTWHIGVKYDASNKKLIGFISAIPTDDICIHKRTIKKMMAEVNFLCVHKTLRSKRLAPVLIKEITRRINLENIWQAIYTAGVYLPKPVSDARYYHRSINNVKKLIEIGFSSSLNSRLTMSRRAIKKLYRRVEDTLNIKNMMRLMKKKKDVEGVHKLLGSSYLEQFNLYAVFTKKEEEIAHWFLPIEENVIYTYYVNEENGKIKDMISFYSLPSQILGNDKYSTTLNNAAYSFYNVTTTATFKQLMQDAILLAKRNNNFDVFNALEVMQNKSVFEEDLKFGEGDGSLKYYLYNWKCASFAPAHVGIVLLDDYKFWYYTQPVPKINDEEFNESVNEPFISDNKVEEDVRKDEYKLPPGYSSWYVVCDVKDEKDRSEEIYTLLTDNYVEDDDNIFRFNYSAEEFLLWALTSPNYLKTWHIGVKYDASNKKLIGFISAIPTDICIHKRTIKMAEVNFLCVHKTLRSKRLAPVLIKEITRRINLENIWQAIYTAGVYLPKPVSDARYYYHRSINVKKLIEIGFSSLNSRLTMSRAIKLYRVEDTLNIKNMMRLMKKKKKDVEGVHKLLGSYLEQFNLYAVFTKKEEEIAHWFLPIEENVIYTYVNEEENGKIKDMISFYSLPSQILGNDKYSTLNAAYSFYNVTTTATFKKQLMQDAILLAKRNNFDVFNALEVMQNKKSVFEDLKFGEGDGSLKYYLYNWKCASFAPAHVGIVLLLDYKFWYYTQPVPKINDEFNESVNEPFISDDNKVEEDDVRKDEYKLPPGYSSWYVCDVVKDEEKDRSEIYTLLTDNYVEDDDNIFRFNYSAEFLLWALTSPNYLLKTWHIGVKYDASNKLIGFISAIPTTDICIHKRTIKKMAEVNFLCVHKTLRSKRLAPVLIKEITRRINLENIWQAIYTAGVYLPKPVSDARYYYHRRSINVKKLIEIGFLYRRVEDTLNIKNMMRLMKKKDVEGVHKLLGSYLEQFNLYAVFTKKEEEIAHWFLPIENVIYTYVNEEENGKIKDMISFYSLPSQILGNDKYSTLNAAYSFYNVTTTATFKQLMQDAILLAKRNNFDVFNALEVMQNKSVFEDLKFGEGDDGSLKYYLYNWKCASFAPAHVGIVLL

CATH classification: 3.40.630.170